Protein AF-A0A2H6B5J6-F1 (afdb_monomer)

Structure (mmCIF, N/CA/C/O backbone):
data_AF-A0A2H6B5J6-F1
#
_entry.id   AF-A0A2H6B5J6-F1
#
loop_
_atom_site.group_PDB
_atom_site.id
_atom_site.type_symbol
_atom_site.label_atom_id
_atom_site.label_alt_id
_atom_site.label_comp_id
_atom_site.label_asym_id
_atom_site.label_entity_id
_atom_site.label_seq_id
_atom_site.pdbx_PDB_ins_code
_atom_site.Cartn_x
_atom_site.Cartn_y
_atom_site.Cartn_z
_atom_site.occupancy
_atom_site.B_iso_or_equiv
_atom_site.auth_seq_id
_atom_site.auth_comp_id
_atom_site.auth_asym_id
_atom_site.auth_atom_id
_atom_site.pdbx_PDB_model_num
ATOM 1 N N . MET A 1 1 ? 37.854 48.493 -23.887 1.00 35.56 1 MET A N 1
ATOM 2 C CA . MET A 1 1 ? 37.483 49.572 -22.944 1.00 35.56 1 MET A CA 1
ATOM 3 C C . MET A 1 1 ? 37.591 48.960 -21.549 1.00 35.56 1 MET A C 1
ATOM 5 O O . MET A 1 1 ? 36.816 48.061 -21.278 1.00 35.56 1 MET A O 1
ATOM 9 N N . ALA A 1 2 ? 38.692 49.088 -20.803 1.00 28.80 2 ALA A N 1
ATOM 10 C CA . ALA A 1 2 ? 39.374 50.281 -20.268 1.00 28.80 2 ALA A CA 1
ATOM 11 C C . ALA A 1 2 ? 38.823 50.713 -18.885 1.00 28.80 2 ALA A C 1
ATOM 13 O O . ALA A 1 2 ? 37.738 51.269 -18.834 1.00 28.80 2 ALA A O 1
ATOM 14 N N . HIS A 1 3 ? 39.605 50.408 -17.830 1.00 29.28 3 HIS A N 1
ATOM 15 C CA . HIS A 1 3 ? 39.951 51.183 -16.608 1.00 29.28 3 HIS A CA 1
ATOM 16 C C . HIS A 1 3 ? 38.960 52.205 -15.974 1.00 29.28 3 HIS A C 1
ATOM 18 O O . HIS A 1 3 ? 38.280 52.928 -16.684 1.00 29.28 3 HIS A O 1
ATOM 24 N N . ALA A 1 4 ? 38.941 52.456 -14.650 1.00 31.41 4 ALA A N 1
ATOM 25 C CA . ALA A 1 4 ? 39.667 51.872 -13.502 1.00 31.41 4 ALA A CA 1
ATOM 26 C C . ALA A 1 4 ? 39.111 52.356 -12.130 1.00 31.41 4 ALA A C 1
ATOM 28 O O . ALA A 1 4 ? 38.550 53.440 -12.034 1.00 31.41 4 ALA A O 1
ATOM 29 N N . SER A 1 5 ? 39.372 51.551 -11.091 1.00 28.58 5 SER A N 1
ATOM 30 C CA . SER A 1 5 ? 39.752 51.871 -9.693 1.00 28.58 5 SER A CA 1
ATOM 31 C C . SER A 1 5 ? 39.273 53.147 -8.963 1.00 28.58 5 SER A C 1
ATOM 33 O O . SER A 1 5 ? 39.658 54.253 -9.341 1.00 28.58 5 SER A O 1
ATOM 35 N N . ARG A 1 6 ? 38.725 52.967 -7.741 1.00 27.19 6 ARG A N 1
ATOM 36 C CA . ARG A 1 6 ? 39.319 53.510 -6.489 1.00 27.19 6 ARG A CA 1
ATOM 37 C C . ARG A 1 6 ? 38.718 52.931 -5.189 1.00 27.19 6 ARG A C 1
ATOM 39 O O . ARG A 1 6 ? 37.510 52.884 -5.013 1.00 27.19 6 ARG A O 1
ATOM 46 N N . GLU A 1 7 ? 39.628 52.565 -4.294 1.00 28.45 7 GLU A N 1
ATOM 47 C CA . GLU A 1 7 ? 39.520 52.155 -2.876 1.00 28.45 7 GLU A CA 1
ATOM 48 C C . GLU A 1 7 ? 40.209 53.264 -2.013 1.00 28.45 7 GLU A C 1
ATOM 50 O O . GLU A 1 7 ? 40.704 54.219 -2.633 1.00 28.45 7 GLU A O 1
ATOM 55 N N . PRO A 1 8 ? 40.416 53.172 -0.670 1.00 55.91 8 PRO A N 1
ATOM 56 C CA . PRO A 1 8 ? 39.815 52.346 0.405 1.00 55.91 8 PRO A CA 1
ATOM 57 C C . PRO A 1 8 ? 39.515 53.166 1.716 1.00 55.91 8 PRO A C 1
ATOM 59 O O . PRO A 1 8 ? 39.449 54.393 1.665 1.00 55.91 8 PRO A O 1
ATOM 62 N N . ALA A 1 9 ? 39.461 52.469 2.877 1.00 28.53 9 ALA A N 1
ATOM 63 C CA . ALA A 1 9 ? 39.704 52.904 4.283 1.00 28.53 9 ALA A CA 1
ATOM 64 C C . ALA A 1 9 ? 38.488 53.299 5.176 1.00 28.53 9 ALA A C 1
ATOM 66 O O . ALA A 1 9 ? 37.641 54.073 4.745 1.00 28.53 9 ALA A O 1
ATOM 67 N N . ASP A 1 10 ? 38.370 52.888 6.457 1.00 29.84 10 ASP A N 1
ATOM 68 C CA . ASP A 1 10 ? 38.994 51.775 7.225 1.00 29.84 10 ASP A CA 1
ATOM 69 C C . ASP A 1 10 ? 38.251 51.523 8.577 1.00 29.84 10 ASP A C 1
ATOM 71 O O . ASP A 1 10 ? 37.608 52.432 9.099 1.00 29.84 10 ASP A O 1
ATOM 75 N N . GLY A 1 11 ? 38.419 50.333 9.180 1.00 26.62 11 GLY A N 1
ATOM 76 C CA . GLY A 1 11 ? 38.376 50.094 10.640 1.00 26.62 11 GLY A CA 1
ATOM 77 C C . GLY A 1 11 ? 37.046 49.804 11.376 1.00 26.62 11 GLY A C 1
ATOM 78 O O . GLY A 1 11 ? 36.365 50.731 11.798 1.00 26.62 11 GLY A O 1
ATOM 79 N N . LEU A 1 12 ? 36.797 48.534 11.762 1.00 27.62 12 LEU A N 1
ATOM 80 C CA . LEU A 1 12 ? 37.069 48.037 13.140 1.00 27.62 12 LEU A CA 1
ATOM 81 C C . LEU A 1 12 ? 36.711 46.540 13.389 1.00 27.62 12 LEU A C 1
ATOM 83 O O . LEU A 1 12 ? 35.580 46.090 13.269 1.00 27.62 12 LEU A O 1
ATOM 87 N N . ARG A 1 13 ? 37.767 45.820 13.787 1.00 28.59 13 ARG A N 1
ATOM 88 C CA . ARG A 1 13 ? 38.018 44.401 14.140 1.00 28.59 13 ARG A CA 1
ATOM 89 C C . ARG A 1 13 ? 37.030 43.554 14.999 1.00 28.59 13 ARG A C 1
ATOM 91 O O . ARG A 1 13 ? 36.693 43.947 16.107 1.00 28.59 13 ARG A O 1
ATOM 98 N N . ALA A 1 14 ? 36.933 42.280 14.572 1.00 29.52 14 ALA A N 1
ATOM 99 C CA . ALA A 1 14 ? 37.239 41.010 15.292 1.00 29.52 14 ALA A CA 1
ATOM 100 C C . ALA A 1 14 ? 36.182 40.198 16.098 1.00 29.52 14 ALA A C 1
ATOM 102 O O . ALA A 1 14 ? 35.298 40.725 16.760 1.00 29.52 14 ALA A O 1
ATOM 103 N N . GLU A 1 15 ? 36.365 38.869 15.997 1.00 27.98 15 GLU A N 1
ATOM 104 C CA . GLU A 1 15 ? 35.619 37.709 16.543 1.00 27.98 15 GLU A CA 1
ATOM 105 C C . GLU A 1 15 ? 36.004 37.371 18.020 1.00 27.98 15 GLU A C 1
ATOM 107 O O . GLU A 1 15 ? 36.717 38.179 18.621 1.00 27.98 15 GLU A O 1
ATOM 112 N N . PRO A 1 16 ? 35.700 36.178 18.616 1.00 41.81 16 PRO A N 1
ATOM 113 C CA . PRO A 1 16 ? 34.792 35.069 18.231 1.00 41.81 16 PRO A CA 1
ATOM 114 C C . PRO A 1 16 ? 33.878 34.548 19.375 1.00 41.81 16 PRO A C 1
ATOM 116 O O . PRO A 1 16 ? 34.003 34.950 20.528 1.00 41.81 16 PRO A O 1
ATOM 119 N N . HIS A 1 17 ? 33.017 33.558 19.086 1.00 27.95 17 HIS A N 1
ATOM 120 C CA . HIS A 1 17 ? 32.442 32.679 20.119 1.00 27.95 17 HIS A CA 1
ATOM 121 C C . HIS A 1 17 ? 32.408 31.201 19.698 1.00 27.95 17 HIS A C 1
ATOM 123 O O . HIS A 1 17 ? 31.871 30.842 18.654 1.00 27.95 17 HIS A O 1
ATOM 129 N N . ALA A 1 18 ? 32.950 30.356 20.575 1.00 29.02 18 ALA A N 1
ATOM 130 C CA . ALA A 1 18 ? 32.932 28.894 20.550 1.00 29.02 18 ALA A CA 1
ATOM 131 C C . ALA A 1 18 ? 32.714 28.388 22.008 1.00 29.02 18 ALA A C 1
ATOM 133 O O . ALA A 1 18 ? 32.724 29.214 22.928 1.00 29.02 18 ALA A O 1
ATOM 134 N N . PRO A 1 19 ? 32.407 27.097 22.241 1.00 52.19 19 PRO A N 1
ATOM 135 C CA . PRO A 1 19 ? 31.358 26.727 23.200 1.00 52.19 19 PRO A CA 1
ATOM 136 C C . PRO A 1 19 ? 31.860 26.112 24.518 1.00 52.19 19 PRO A C 1
ATOM 138 O O . PRO A 1 19 ? 33.036 25.788 24.662 1.00 52.19 19 PRO A O 1
ATOM 141 N N . ALA A 1 20 ? 30.934 25.875 25.456 1.00 29.06 20 ALA A N 1
ATOM 142 C CA . ALA A 1 20 ? 31.182 25.089 26.664 1.00 29.06 20 ALA A CA 1
ATOM 143 C C . ALA A 1 20 ? 30.025 24.122 26.973 1.00 29.06 20 ALA A C 1
ATOM 145 O O . ALA A 1 20 ? 28.856 24.504 27.020 1.00 29.06 20 ALA A O 1
ATOM 146 N N . SER A 1 21 ? 30.392 22.863 27.195 1.00 28.42 21 SER A N 1
ATOM 147 C CA . SER A 1 21 ? 29.609 21.831 27.877 1.00 28.42 21 SER A CA 1
ATOM 148 C C . SER A 1 21 ? 29.492 22.122 29.380 1.00 28.42 21 SER A C 1
ATOM 150 O O . SER A 1 21 ? 30.252 22.932 29.896 1.00 28.42 21 SER A O 1
ATOM 152 N N . PHE A 1 22 ? 28.609 21.415 30.094 1.00 28.48 22 PHE A N 1
ATOM 153 C CA . PHE A 1 22 ? 28.947 20.716 31.349 1.00 28.48 22 PHE A CA 1
ATOM 154 C C . PHE A 1 22 ? 27.774 19.838 31.814 1.00 28.48 22 PHE A C 1
ATOM 156 O O . PHE A 1 22 ? 26.619 20.095 31.483 1.00 28.48 22 PHE A O 1
ATOM 163 N N . GLY A 1 23 ? 28.072 18.807 32.602 1.00 26.30 23 GLY A N 1
ATOM 164 C CA . GLY A 1 23 ? 27.075 18.018 33.323 1.00 26.30 23 GLY A CA 1
ATOM 165 C C . GLY A 1 23 ? 27.620 17.529 34.666 1.00 26.30 23 GLY A C 1
ATOM 166 O O . GLY A 1 23 ? 28.807 17.687 34.938 1.00 26.30 23 GLY A O 1
ATOM 167 N N . GLY A 1 24 ? 26.754 16.880 35.452 1.00 25.84 24 GLY A N 1
ATOM 168 C CA . GLY A 1 24 ? 27.143 15.967 36.535 1.00 25.84 24 GLY A CA 1
ATOM 169 C C . GLY A 1 24 ? 27.166 16.523 37.969 1.00 25.84 24 GLY A C 1
ATOM 170 O O . GLY A 1 24 ? 28.066 17.275 38.308 1.00 25.84 24 GLY A O 1
ATOM 171 N N . ALA A 1 25 ? 26.255 15.989 38.805 1.00 27.70 25 ALA A N 1
ATOM 172 C CA . ALA A 1 25 ? 26.288 15.900 40.285 1.00 27.70 25 ALA A CA 1
ATOM 173 C C . ALA A 1 25 ? 26.427 17.213 41.111 1.00 27.70 25 ALA A C 1
ATOM 175 O O . ALA A 1 25 ? 26.954 18.213 40.657 1.00 27.70 25 ALA A O 1
ATOM 176 N N . GLY A 1 26 ? 25.988 17.308 42.372 1.00 25.86 26 GLY A N 1
ATOM 177 C CA . GLY A 1 26 ? 25.271 16.378 43.252 1.00 25.86 26 GLY A CA 1
ATOM 178 C C . GLY A 1 26 ? 25.400 16.810 44.730 1.00 25.86 26 GLY A C 1
ATOM 179 O O . GLY A 1 26 ? 26.262 17.615 45.062 1.00 25.86 26 GLY A O 1
ATOM 180 N N . SER A 1 27 ? 24.600 16.203 45.617 1.00 27.16 27 SER A N 1
ATOM 181 C CA . SER A 1 27 ? 24.682 16.236 47.099 1.00 27.16 27 SER A CA 1
ATOM 182 C C . SER A 1 27 ? 24.202 17.467 47.920 1.00 27.16 27 SER A C 1
ATOM 184 O O . SER A 1 27 ? 24.677 18.583 47.782 1.00 27.16 27 SER A O 1
ATOM 186 N N . ALA A 1 28 ? 23.314 17.135 48.871 1.00 27.77 28 ALA A N 1
ATOM 187 C CA . ALA A 1 28 ? 23.297 17.491 50.304 1.00 27.77 28 ALA A CA 1
ATOM 188 C C . ALA A 1 28 ? 22.983 18.918 50.855 1.00 27.77 28 ALA A C 1
ATOM 190 O O . ALA A 1 28 ? 23.685 19.898 50.649 1.00 27.77 28 ALA A O 1
ATOM 191 N N . SER A 1 29 ? 21.949 18.902 51.715 1.00 31.58 29 SER A N 1
ATOM 192 C CA . SER A 1 29 ? 21.595 19.709 52.919 1.00 31.58 29 SER A CA 1
ATOM 193 C C . SER A 1 29 ? 22.776 19.980 53.911 1.00 31.58 29 SER A C 1
ATOM 195 O O . SER A 1 29 ? 23.820 19.371 53.668 1.00 31.58 29 SER A O 1
ATOM 197 N N . PRO A 1 30 ? 22.671 20.719 55.070 1.00 48.59 30 PRO A N 1
ATOM 198 C CA . PRO A 1 30 ? 21.457 21.189 55.802 1.00 48.59 30 PRO A CA 1
ATOM 199 C C . PRO A 1 30 ? 21.503 22.506 56.681 1.00 48.59 30 PRO A C 1
ATOM 201 O O . PRO A 1 30 ? 22.555 23.076 56.932 1.00 48.59 30 PRO A O 1
ATOM 204 N N . LEU A 1 31 ? 20.339 22.844 57.290 1.00 30.06 31 LEU A N 1
ATOM 205 C CA . LEU A 1 31 ? 20.074 23.332 58.689 1.00 30.06 31 LEU A CA 1
ATOM 206 C C . LEU A 1 31 ? 20.344 24.777 59.235 1.00 30.06 31 LEU A C 1
ATOM 208 O O . LEU A 1 31 ? 21.320 25.431 58.899 1.00 30.06 31 LEU A O 1
ATOM 212 N N . ALA A 1 32 ? 19.489 25.133 60.233 1.00 30.66 32 ALA A N 1
ATOM 213 C CA . ALA A 1 32 ? 19.467 26.272 61.200 1.00 30.66 32 ALA A CA 1
ATOM 214 C C . ALA A 1 32 ? 19.249 27.702 60.629 1.00 30.66 32 ALA A C 1
ATOM 216 O O . ALA A 1 32 ? 19.727 27.997 59.546 1.00 30.66 32 ALA A O 1
ATOM 217 N N . GLY A 1 33 ? 18.571 28.683 61.254 1.00 28.70 33 GLY A N 1
ATOM 218 C CA . GLY A 1 33 ? 17.794 28.871 62.509 1.00 28.70 33 GLY A CA 1
ATOM 219 C C . GLY A 1 33 ? 17.264 30.341 62.527 1.00 28.70 33 GLY A C 1
ATOM 220 O O . GLY A 1 33 ? 17.581 31.079 61.598 1.00 28.70 33 GLY A O 1
ATOM 221 N N . ASP A 1 34 ? 16.485 30.897 63.469 1.00 29.66 34 ASP A N 1
ATOM 222 C CA . ASP A 1 34 ? 15.799 30.436 64.697 1.00 29.66 34 ASP A CA 1
ATOM 223 C C . ASP A 1 34 ? 14.650 31.455 65.050 1.00 29.66 34 ASP A C 1
ATOM 225 O O . ASP A 1 34 ? 14.391 32.370 64.264 1.00 29.66 34 ASP A O 1
ATOM 229 N N . ALA A 1 35 ? 13.936 31.323 66.181 1.00 31.17 35 ALA A N 1
ATOM 230 C CA . ALA A 1 35 ? 12.750 32.127 66.572 1.00 31.17 35 ALA A CA 1
ATOM 231 C C . ALA A 1 35 ? 13.050 33.374 67.462 1.00 31.17 35 ALA A C 1
ATOM 233 O O . ALA A 1 35 ? 14.201 33.579 67.854 1.00 31.17 35 ALA A O 1
ATOM 234 N N . PRO A 1 36 ? 12.041 34.227 67.808 1.00 45.78 36 PRO A N 1
ATOM 235 C CA . PRO A 1 36 ? 11.297 33.980 69.065 1.00 45.78 36 PRO A CA 1
ATOM 236 C C . PRO A 1 36 ? 9.799 34.424 69.171 1.00 45.78 36 PRO A C 1
ATOM 238 O O . PRO A 1 36 ? 9.399 35.492 68.726 1.00 45.78 36 PRO A O 1
ATOM 241 N N . ALA A 1 37 ? 9.023 33.597 69.895 1.00 29.30 37 ALA A N 1
ATOM 242 C CA . ALA A 1 37 ? 7.952 33.872 70.892 1.00 29.30 37 ALA A CA 1
ATOM 243 C C . ALA A 1 37 ? 6.819 34.937 70.700 1.00 29.30 37 ALA A C 1
ATOM 245 O O . ALA A 1 37 ? 7.041 36.125 70.901 1.00 29.30 37 ALA A O 1
ATOM 246 N N . ALA A 1 38 ? 5.571 34.465 70.466 1.00 31.77 38 ALA A N 1
ATOM 247 C CA . ALA A 1 38 ? 4.471 34.195 71.451 1.00 31.77 38 ALA A CA 1
ATOM 248 C C . ALA A 1 38 ? 4.080 35.268 72.533 1.00 31.77 38 ALA A C 1
ATOM 250 O O . ALA A 1 38 ? 4.934 36.089 72.854 1.00 31.77 38 ALA A O 1
ATOM 251 N N . PRO A 1 39 ? 2.873 35.243 73.195 1.00 47.62 39 PRO A N 1
ATOM 252 C CA . PRO A 1 39 ? 1.962 34.083 73.381 1.00 47.62 39 PRO A CA 1
ATOM 253 C C . PRO A 1 39 ? 0.410 34.303 73.481 1.00 47.62 39 PRO A C 1
ATOM 255 O O . PRO A 1 39 ? -0.079 35.423 73.555 1.00 47.62 39 PRO A O 1
ATOM 258 N N . ALA A 1 40 ? -0.303 33.168 73.669 1.00 30.19 40 ALA A N 1
ATOM 259 C CA . ALA A 1 40 ? -1.582 32.964 74.403 1.00 30.19 40 ALA A CA 1
ATOM 260 C C . ALA A 1 40 ? -2.929 33.425 73.762 1.00 30.19 40 ALA A C 1
ATOM 262 O O . ALA A 1 40 ? -3.010 34.507 73.204 1.00 30.19 40 ALA A O 1
ATOM 263 N N . SER A 1 41 ? -4.050 32.676 73.850 1.00 29.67 41 SER A N 1
ATOM 264 C CA . SER A 1 41 ? -4.310 31.348 74.467 1.00 29.67 41 SER A CA 1
ATOM 265 C C . SER A 1 41 ? -5.652 30.699 74.048 1.00 29.67 41 SER A C 1
ATOM 267 O O . SER A 1 41 ? -6.659 31.394 74.116 1.00 29.67 41 SER A O 1
ATOM 269 N N . ARG A 1 42 ? -5.629 29.369 73.802 1.00 31.00 42 ARG A N 1
ATOM 270 C CA . ARG A 1 42 ? -6.557 28.285 74.259 1.00 31.00 42 ARG A CA 1
ATOM 271 C C . ARG A 1 42 ? -8.082 28.390 74.043 1.00 31.00 42 ARG A C 1
ATOM 273 O O . ARG A 1 42 ? -8.650 29.450 74.250 1.00 31.00 42 ARG A O 1
ATOM 280 N N . ASP A 1 43 ? -8.863 27.330 73.793 1.00 28.34 43 ASP A N 1
ATOM 281 C CA . ASP A 1 43 ? -8.721 25.885 73.440 1.00 28.34 43 ASP A CA 1
ATOM 282 C C . ASP A 1 43 ? -10.150 25.429 72.975 1.00 28.34 43 ASP A C 1
ATOM 284 O O . ASP A 1 43 ? -11.094 26.198 73.150 1.00 28.34 43 ASP A O 1
ATOM 288 N N . GLY A 1 44 ? -10.467 24.256 72.400 1.00 28.62 44 GLY A N 1
ATOM 289 C CA . GLY A 1 44 ? -9.694 23.082 71.958 1.00 28.62 44 GLY A CA 1
ATOM 290 C C . GLY A 1 44 ? -10.555 21.790 72.010 1.00 28.62 44 GLY A C 1
ATOM 291 O O . GLY A 1 44 ? -11.061 21.479 73.082 1.00 28.62 44 GLY A O 1
ATOM 292 N N . ALA A 1 45 ? -10.670 21.033 70.896 1.00 29.44 45 ALA A N 1
ATOM 293 C CA . ALA A 1 45 ? -11.498 19.804 70.712 1.00 29.44 45 ALA A CA 1
ATOM 294 C C . ALA A 1 45 ? -13.042 20.014 70.813 1.00 29.44 45 ALA A C 1
ATOM 296 O O . ALA A 1 45 ? -13.490 21.059 71.269 1.00 29.44 45 ALA A O 1
ATOM 297 N N . GLY A 1 46 ? -13.944 19.132 70.361 1.00 27.14 46 GLY A N 1
ATOM 298 C CA . GLY A 1 46 ? -13.825 17.802 69.748 1.00 27.14 46 GLY A CA 1
ATOM 299 C C . GLY A 1 46 ? -14.858 16.827 70.348 1.00 27.14 46 GLY A C 1
ATOM 300 O O . GLY A 1 46 ? -14.714 16.464 71.505 1.00 27.14 46 GLY A O 1
ATOM 301 N N . GLU A 1 47 ? -15.842 16.434 69.529 1.00 30.22 47 GLU A N 1
ATOM 302 C CA . GLU A 1 47 ? -16.716 15.237 69.614 1.00 30.22 47 GLU A CA 1
ATOM 303 C C . GLU A 1 47 ? -17.719 15.009 70.790 1.00 30.22 47 GLU A C 1
ATOM 305 O O . GLU A 1 47 ? -17.440 15.188 71.969 1.00 30.22 47 GLU A O 1
ATOM 310 N N . ASP A 1 48 ? -18.896 14.524 70.360 1.00 28.28 48 ASP A N 1
ATOM 311 C CA . ASP A 1 48 ? -19.812 13.532 70.957 1.00 28.28 48 ASP A CA 1
ATOM 312 C C . ASP A 1 48 ? -20.877 13.788 72.065 1.00 28.28 48 ASP A C 1
ATOM 314 O O . ASP A 1 48 ? -20.623 14.172 73.201 1.00 28.28 48 ASP A O 1
ATOM 318 N N . ALA A 1 49 ? -22.090 13.344 71.676 1.00 28.67 49 ALA A N 1
ATOM 319 C CA . ALA A 1 49 ? -23.084 12.527 72.398 1.00 28.67 49 ALA A CA 1
ATOM 320 C C . ALA A 1 49 ? -24.129 13.118 73.391 1.00 28.67 49 ALA A C 1
ATOM 322 O O . ALA A 1 49 ? -23.846 13.578 74.488 1.00 28.67 49 ALA A O 1
ATOM 323 N N . GLU A 1 50 ? -25.393 12.907 72.987 1.00 28.38 50 GLU A N 1
ATOM 324 C CA . GLU A 1 50 ? -26.550 12.383 73.748 1.00 28.38 50 GLU A CA 1
ATOM 325 C C . GLU A 1 50 ? -27.107 13.043 75.042 1.00 28.38 50 GLU A C 1
ATOM 327 O O . GLU A 1 50 ? -26.649 12.815 76.151 1.00 28.38 50 GLU A O 1
ATOM 332 N N . SER A 1 51 ? -28.323 13.595 74.872 1.00 26.30 51 SER A N 1
ATOM 333 C CA . SER A 1 51 ? -29.588 13.124 75.495 1.00 26.30 51 SER A CA 1
ATOM 334 C C . SER A 1 51 ? -29.953 13.397 76.977 1.00 26.30 51 SER A C 1
ATOM 336 O O . SER A 1 51 ? -29.172 13.238 77.907 1.00 26.30 51 SER A O 1
ATOM 338 N N . ALA A 1 52 ? -31.270 13.622 77.156 1.00 28.61 52 ALA A N 1
ATOM 339 C CA . ALA A 1 52 ? -32.084 13.624 78.388 1.00 28.61 52 ALA A CA 1
ATOM 340 C C . ALA A 1 52 ? -32.044 14.912 79.266 1.00 28.61 52 ALA A C 1
ATOM 342 O O . ALA A 1 52 ? -31.035 15.599 79.333 1.00 28.61 52 ALA A O 1
ATOM 343 N N . ALA A 1 53 ? -33.119 15.335 79.960 1.00 27.61 53 ALA A N 1
ATOM 344 C CA . ALA A 1 53 ? -34.432 14.711 80.205 1.00 27.61 53 ALA A CA 1
ATOM 345 C C . ALA A 1 53 ? -35.563 15.733 80.527 1.00 27.61 53 ALA A C 1
ATOM 347 O O . ALA A 1 53 ? -35.270 16.853 80.918 1.00 27.61 53 ALA A O 1
ATOM 348 N N . ALA A 1 54 ? -36.822 15.253 80.463 1.00 28.20 54 ALA A N 1
ATOM 349 C CA . ALA A 1 54 ? -38.043 15.601 81.243 1.00 28.20 54 ALA A CA 1
ATOM 350 C C . ALA A 1 54 ? -38.523 17.082 81.414 1.00 28.20 54 ALA A C 1
ATOM 352 O O . ALA A 1 54 ? -37.719 17.957 81.686 1.00 28.20 54 ALA A O 1
ATOM 353 N N . ASN A 1 55 ? -39.807 17.508 81.396 1.00 27.75 55 ASN A N 1
ATOM 354 C CA . ASN A 1 55 ? -41.192 16.987 81.200 1.00 27.75 55 ASN A CA 1
ATOM 355 C C . ASN A 1 55 ? -42.151 17.364 82.377 1.00 27.75 55 ASN A C 1
ATOM 357 O O . ASN A 1 55 ? -41.733 17.347 83.530 1.00 27.75 55 ASN A O 1
ATOM 361 N N . ALA A 1 56 ? -43.438 17.627 82.060 1.00 27.69 56 ALA A N 1
ATOM 362 C CA . ALA A 1 56 ? -44.564 18.123 82.896 1.00 27.69 56 ALA A CA 1
ATOM 363 C C . ALA A 1 56 ? -44.427 19.574 83.441 1.00 27.69 56 ALA A C 1
ATOM 365 O O . ALA A 1 56 ? -43.337 19.993 83.797 1.00 27.69 56 ALA A O 1
ATOM 366 N N . GLY A 1 57 ? -45.460 20.425 83.576 1.00 25.64 57 GLY A N 1
ATOM 367 C CA . GLY A 1 57 ? -46.908 20.378 83.267 1.00 25.64 57 GLY A CA 1
ATOM 368 C C . GLY A 1 57 ? -47.670 21.419 84.137 1.00 25.64 57 GLY A C 1
ATOM 369 O O . GLY A 1 57 ? -47.108 21.881 85.123 1.00 25.64 57 GLY A O 1
ATOM 370 N N . ALA A 1 58 ? -48.926 21.840 83.916 1.00 25.80 58 ALA A N 1
ATOM 371 C CA . ALA A 1 58 ? -49.879 21.738 82.793 1.00 25.80 58 ALA A CA 1
ATOM 372 C C . ALA A 1 58 ? -51.132 22.625 83.099 1.00 25.80 58 ALA A C 1
ATOM 374 O O . ALA A 1 58 ? -51.482 22.744 84.272 1.00 25.80 58 ALA A O 1
ATOM 375 N N . GLY A 1 59 ? -51.861 23.187 82.108 1.00 24.52 59 GLY A N 1
ATOM 376 C CA . GLY A 1 59 ? -53.177 23.827 82.369 1.00 24.52 59 GLY A CA 1
ATOM 377 C C . GLY A 1 59 ? -53.716 24.919 81.409 1.00 24.52 59 GLY A C 1
ATOM 378 O O . GLY A 1 59 ? -53.268 26.054 81.449 1.00 24.52 59 GLY A O 1
ATOM 379 N N . LEU A 1 60 ? -54.792 24.580 80.678 1.00 26.02 60 LEU A N 1
ATOM 380 C CA . LEU A 1 60 ? -55.989 25.403 80.359 1.00 26.02 60 LEU A CA 1
ATOM 381 C C . LEU A 1 60 ? -55.923 26.727 79.528 1.00 26.02 60 LEU A C 1
ATOM 383 O O . LEU A 1 60 ? -55.926 27.825 80.073 1.00 26.02 60 LEU A O 1
ATOM 387 N N . SER A 1 61 ? -56.278 26.583 78.236 1.00 25.22 61 SER A N 1
ATOM 388 C CA . SER A 1 61 ? -57.536 27.108 77.624 1.00 25.22 61 SER A CA 1
ATOM 389 C C . SER A 1 61 ? -57.572 28.403 76.758 1.00 25.22 61 SER A C 1
ATOM 391 O O . SER A 1 61 ? -57.155 29.465 77.194 1.00 25.22 61 SER A O 1
ATOM 393 N N . VAL A 1 62 ? -58.256 28.272 75.593 1.00 25.89 62 VAL A N 1
ATOM 394 C CA . VAL A 1 62 ? -58.869 29.297 74.685 1.00 25.89 62 VAL A CA 1
ATOM 395 C C . VAL A 1 62 ? -57.888 30.225 73.910 1.00 25.89 62 VAL A C 1
ATOM 397 O O . VAL A 1 62 ? -56.971 30.759 74.512 1.00 25.89 62 VAL A O 1
ATOM 400 N N . SER A 1 63 ? -57.986 30.499 72.591 1.00 25.00 63 SER A N 1
ATOM 401 C CA . SER A 1 63 ? -58.996 30.229 71.532 1.00 25.00 63 SER A CA 1
ATOM 402 C C . SER A 1 63 ? -58.397 29.682 70.208 1.00 25.00 63 SER A C 1
ATOM 404 O O . SER A 1 63 ? -57.190 29.523 70.072 1.00 25.00 63 SER A O 1
ATOM 406 N N . GLN A 1 64 ? -59.268 29.414 69.225 1.00 29.75 64 GLN A N 1
ATOM 407 C CA . GLN A 1 64 ? -58.967 29.004 67.838 1.00 29.75 64 GLN A CA 1
ATOM 408 C C . GLN A 1 64 ? -58.344 30.148 67.004 1.00 29.75 64 GLN A C 1
ATOM 410 O O . GLN A 1 64 ? -58.799 31.282 67.146 1.00 29.75 64 GLN A O 1
ATOM 415 N N . ASP A 1 65 ? -57.337 29.881 66.155 1.00 26.75 65 ASP A N 1
ATOM 416 C CA . ASP A 1 65 ? -57.474 29.677 64.688 1.00 26.75 65 ASP A CA 1
ATOM 417 C C . ASP A 1 65 ? -56.103 29.369 64.011 1.00 26.75 65 ASP A C 1
ATOM 419 O O . ASP A 1 65 ? -55.058 29.444 64.657 1.00 26.75 65 ASP A O 1
ATOM 423 N N . GLU A 1 66 ? -56.096 28.948 62.736 1.00 34.75 66 GLU A N 1
ATOM 424 C CA . GLU A 1 66 ? -54.913 28.436 61.999 1.00 34.75 66 GLU A CA 1
ATOM 425 C C . GLU A 1 66 ? -53.724 29.421 61.832 1.00 34.75 66 GLU A C 1
ATOM 427 O O . GLU A 1 66 ? -53.929 30.578 61.455 1.00 34.75 66 GLU A O 1
ATOM 432 N N . PRO A 1 67 ? -52.460 28.942 61.887 1.00 31.00 67 PRO A N 1
ATOM 433 C CA . PRO A 1 67 ? -51.322 29.614 61.266 1.00 31.00 67 PRO A CA 1
ATOM 434 C C . PRO A 1 67 ? -51.035 29.058 59.856 1.00 31.00 67 PRO A C 1
ATOM 436 O O . PRO A 1 67 ? -50.673 27.892 59.678 1.00 31.00 67 PRO A O 1
ATOM 439 N N . ARG A 1 68 ? -51.132 29.914 58.830 1.00 31.27 68 ARG A N 1
ATOM 440 C CA . ARG A 1 68 ? -50.621 29.603 57.483 1.00 31.27 68 ARG A CA 1
ATOM 441 C C . ARG A 1 68 ? -49.092 29.683 57.431 1.00 31.27 68 ARG A C 1
ATOM 443 O O . ARG A 1 68 ? -48.481 30.532 58.067 1.00 31.27 68 ARG A O 1
ATOM 450 N N . ARG A 1 69 ? -48.509 28.815 56.598 1.00 40.81 69 ARG A N 1
ATOM 451 C CA . ARG A 1 69 ? -47.072 28.712 56.292 1.00 40.81 69 ARG A CA 1
ATOM 452 C C . ARG A 1 69 ? -46.448 30.028 55.812 1.00 40.81 69 ARG A C 1
ATOM 454 O O . ARG A 1 69 ? -46.965 30.618 54.865 1.00 40.81 69 ARG A O 1
ATOM 461 N N . THR A 1 70 ? -45.239 30.306 56.292 1.00 34.59 70 THR A N 1
ATOM 462 C CA . THR A 1 70 ? -44.149 30.940 55.530 1.00 34.59 70 THR A CA 1
ATOM 463 C C . THR A 1 70 ? -42.818 30.435 56.079 1.00 34.59 70 THR A C 1
ATOM 465 O O . THR A 1 70 ? -42.553 30.698 57.242 1.00 34.59 70 THR A O 1
ATOM 468 N N . ASP A 1 71 ? -42.027 29.734 55.262 1.00 36.78 71 ASP A N 1
ATOM 469 C CA . ASP A 1 71 ? -40.556 29.688 55.321 1.00 36.78 71 ASP A CA 1
ATOM 470 C C . ASP A 1 71 ? -40.012 29.053 54.020 1.00 36.78 71 ASP A C 1
ATOM 472 O O . ASP A 1 71 ? -40.682 28.217 53.410 1.00 36.78 71 ASP A O 1
ATOM 476 N N . ASP A 1 72 ? -38.838 29.532 53.595 1.00 43.91 72 ASP A N 1
ATOM 477 C CA . ASP A 1 72 ? -37.899 29.047 52.564 1.00 43.91 72 ASP A CA 1
ATOM 478 C C . ASP A 1 72 ? -38.409 28.460 51.230 1.00 43.91 72 ASP A C 1
ATOM 480 O O . ASP A 1 72 ? -38.906 27.338 51.146 1.00 43.91 72 ASP A O 1
ATOM 484 N N . HIS A 1 73 ? -38.141 29.177 50.123 1.00 49.59 73 HIS A N 1
ATOM 485 C CA . HIS A 1 73 ? -38.465 28.702 48.765 1.00 49.59 73 HIS A CA 1
ATOM 486 C C . HIS A 1 73 ? -37.463 28.960 47.602 1.00 49.59 73 HIS A C 1
ATOM 488 O O . HIS A 1 73 ? -37.492 28.148 46.675 1.00 49.59 73 HIS A O 1
ATOM 494 N N . PRO A 1 74 ? -36.573 29.987 47.584 1.00 47.00 74 PRO A N 1
ATOM 495 C CA . PRO A 1 74 ? -35.737 30.264 46.395 1.00 47.00 74 PRO A CA 1
ATOM 496 C C . PRO A 1 74 ? -34.490 29.372 46.217 1.00 47.00 74 PRO A C 1
ATOM 498 O O . PRO A 1 74 ? -34.280 28.792 45.153 1.00 47.00 74 PRO A O 1
ATOM 501 N N . ALA A 1 75 ? -33.640 29.240 47.244 1.00 44.44 75 ALA A N 1
ATOM 502 C CA . ALA A 1 75 ? -32.296 28.663 47.081 1.00 44.44 75 ALA A CA 1
ATOM 503 C C . ALA A 1 75 ? -32.307 27.165 46.704 1.00 44.44 75 ALA A C 1
ATOM 505 O O . ALA A 1 75 ? -31.519 26.717 45.869 1.00 44.44 75 ALA A O 1
ATOM 506 N N . ALA A 1 76 ? -33.249 26.398 47.263 1.00 51.28 76 ALA A N 1
ATOM 507 C CA . ALA A 1 76 ? -33.419 24.979 46.950 1.00 51.28 76 ALA A CA 1
ATOM 508 C C . ALA A 1 76 ? -33.861 24.736 45.492 1.00 51.28 76 ALA A C 1
ATOM 510 O O . ALA A 1 76 ? -33.493 23.722 44.897 1.00 51.28 76 ALA A O 1
ATOM 511 N N . GLN A 1 77 ? -34.608 25.672 44.891 1.00 52.94 77 GLN A N 1
ATOM 512 C CA . GLN A 1 77 ? -35.023 25.585 43.486 1.00 52.94 77 GLN A CA 1
ATOM 513 C C . GLN A 1 77 ? -33.841 25.810 42.534 1.00 52.94 77 GLN A C 1
ATOM 515 O O . GLN A 1 77 ? -33.706 25.076 41.556 1.00 52.94 77 GLN A O 1
ATOM 520 N N . CYS A 1 78 ? -32.947 26.752 42.855 1.00 47.94 78 CYS A N 1
ATOM 521 C CA . CYS A 1 78 ? -31.722 26.997 42.088 1.00 47.94 78 CYS A CA 1
ATOM 522 C C . CYS A 1 78 ? -30.809 25.752 42.070 1.00 47.94 78 CYS A C 1
ATOM 524 O O . CYS A 1 78 ? -30.430 25.271 41.001 1.00 47.94 78 CYS A O 1
ATOM 526 N N . ALA A 1 79 ? -30.556 25.142 43.235 1.00 49.03 79 ALA A N 1
ATOM 527 C CA . ALA A 1 79 ? -29.745 23.923 43.337 1.00 49.03 79 ALA A CA 1
ATOM 528 C C . ALA A 1 79 ? -30.347 22.726 42.567 1.00 49.03 79 ALA A C 1
ATOM 530 O O . ALA A 1 79 ? -29.625 21.995 41.883 1.00 49.03 79 ALA A O 1
ATOM 531 N N . ALA A 1 80 ? -31.672 22.544 42.622 1.00 56.75 80 ALA A N 1
ATOM 532 C CA . ALA A 1 80 ? -32.363 21.500 41.864 1.00 56.75 80 ALA A CA 1
ATOM 533 C C . ALA A 1 80 ? -32.288 21.728 40.340 1.00 56.75 80 ALA A C 1
ATOM 535 O O . ALA A 1 80 ? -32.089 20.773 39.584 1.00 56.75 80 ALA A O 1
ATOM 536 N N . ALA A 1 81 ? -32.389 22.982 39.885 1.00 53.09 81 ALA A N 1
ATOM 537 C CA . ALA A 1 81 ? -32.245 23.343 38.476 1.00 53.09 81 ALA A CA 1
ATOM 538 C C . ALA A 1 81 ? -30.819 23.083 37.953 1.00 53.09 81 ALA A C 1
ATOM 540 O O . ALA A 1 81 ? -30.663 22.514 36.870 1.00 53.09 81 ALA A O 1
ATOM 541 N N . VAL A 1 82 ? -29.777 23.406 38.730 1.00 53.53 82 VAL A N 1
ATOM 542 C CA . VAL A 1 82 ? -28.372 23.092 38.392 1.00 53.53 82 VAL A CA 1
ATOM 543 C C . VAL A 1 82 ? -28.143 21.576 38.309 1.00 53.53 82 VAL A C 1
ATOM 545 O O . VAL A 1 82 ? -27.576 21.084 37.332 1.00 53.53 82 VAL A O 1
ATOM 548 N N . ALA A 1 83 ? -28.660 20.797 39.264 1.00 56.78 83 ALA A N 1
ATOM 549 C CA . ALA A 1 83 ? -28.549 19.337 39.231 1.00 56.78 83 ALA A CA 1
ATOM 550 C C . ALA A 1 83 ? -29.243 18.717 37.997 1.00 56.78 83 ALA A C 1
ATOM 552 O O . ALA A 1 83 ? -28.682 17.834 37.340 1.00 56.78 83 ALA A O 1
ATOM 553 N N . ALA A 1 84 ? -30.430 19.216 37.631 1.00 58.91 84 ALA A N 1
ATOM 554 C CA . ALA A 1 84 ? -31.131 18.814 36.410 1.00 58.91 84 ALA A CA 1
ATOM 555 C C . ALA A 1 84 ? -30.376 19.235 35.131 1.00 58.91 84 ALA A C 1
ATOM 557 O O . ALA A 1 84 ? -30.309 18.459 34.174 1.00 58.91 84 ALA A O 1
ATOM 558 N N . THR A 1 85 ? -29.751 20.418 35.137 1.00 55.38 85 THR A N 1
ATOM 559 C CA . THR A 1 85 ? -28.893 20.933 34.054 1.00 55.38 85 THR A CA 1
ATOM 560 C C . THR A 1 85 ? -27.719 19.990 33.796 1.00 55.38 85 THR A C 1
ATOM 562 O O . THR A 1 85 ? -27.537 19.518 32.673 1.00 55.38 85 THR A O 1
ATOM 565 N N . LEU A 1 86 ? -26.977 19.621 34.844 1.00 55.72 86 LEU A N 1
ATOM 566 C CA . LEU A 1 86 ? -25.858 18.681 34.755 1.00 55.72 86 LEU A CA 1
ATOM 567 C C . LEU A 1 86 ? -26.297 17.282 34.291 1.00 55.72 86 LEU A C 1
ATOM 569 O O . LEU A 1 86 ? -25.584 16.639 33.520 1.00 55.72 86 LEU A O 1
ATOM 573 N N . ALA A 1 87 ? -27.480 16.810 34.697 1.00 62.78 87 ALA A N 1
ATOM 574 C CA . ALA A 1 87 ? -28.026 15.533 34.232 1.00 62.78 87 ALA A CA 1
ATOM 575 C C . ALA A 1 87 ? -28.414 15.552 32.738 1.00 62.78 87 ALA A C 1
ATOM 577 O O . ALA A 1 87 ? -28.133 14.591 32.015 1.00 62.78 87 ALA A O 1
ATOM 578 N N . ALA A 1 88 ? -29.016 16.643 32.252 1.00 60.72 88 ALA A N 1
ATOM 579 C CA . ALA A 1 88 ? -29.349 16.821 30.837 1.00 60.72 88 ALA A CA 1
ATOM 580 C C . ALA A 1 88 ? -28.088 16.958 29.962 1.00 60.72 88 ALA A C 1
ATOM 582 O O . ALA A 1 88 ? -27.972 16.299 28.927 1.00 60.72 88 ALA A O 1
ATOM 583 N N . LEU A 1 89 ? -27.098 17.733 30.414 1.00 59.53 89 LEU A N 1
ATOM 584 C CA . LEU A 1 89 ? -25.822 17.917 29.714 1.00 59.53 89 LEU A CA 1
ATOM 585 C C . LEU A 1 89 ? -24.978 16.629 29.682 1.00 59.53 89 LEU A C 1
ATOM 587 O O . LEU A 1 89 ? -24.358 16.330 28.661 1.00 59.53 89 LEU A O 1
ATOM 591 N N . ARG A 1 90 ? -25.020 15.798 30.735 1.00 61.91 90 ARG A N 1
ATOM 592 C CA . ARG A 1 90 ? -24.418 14.449 30.719 1.00 61.91 90 ARG A CA 1
ATOM 593 C C . ARG A 1 90 ? -25.061 13.523 29.682 1.00 61.91 90 ARG A C 1
ATOM 595 O O . ARG A 1 90 ? -24.346 12.750 29.050 1.00 61.91 90 ARG A O 1
ATOM 602 N N . LYS A 1 91 ? -26.376 13.624 29.442 1.00 61.94 91 LYS A N 1
ATOM 603 C CA . LYS A 1 91 ? -27.034 12.889 28.342 1.00 61.94 91 LYS A CA 1
ATOM 604 C C . LYS A 1 91 ? -26.599 13.383 26.958 1.00 61.94 91 LYS A C 1
ATOM 606 O O . LYS A 1 91 ? -26.454 12.557 26.063 1.00 61.94 91 LYS A O 1
ATOM 611 N N . LEU A 1 92 ? -26.345 14.685 26.785 1.00 60.81 92 LEU A N 1
ATOM 612 C CA . LEU A 1 92 ? -25.785 15.223 25.536 1.00 60.81 92 LEU A CA 1
ATOM 613 C C . LEU A 1 92 ? -24.352 14.751 25.269 1.00 60.81 92 LEU A C 1
ATOM 615 O O . LEU A 1 92 ? -24.031 14.418 24.132 1.00 60.81 92 LEU A O 1
ATOM 619 N N . LEU A 1 93 ? -23.507 14.666 26.300 1.00 55.53 93 LEU A N 1
ATOM 620 C CA . LEU A 1 93 ? -22.145 14.130 26.173 1.00 55.53 93 LEU A CA 1
ATOM 621 C C . LEU A 1 93 ? -22.134 12.688 25.635 1.00 55.53 93 LEU A C 1
ATOM 623 O O . LEU A 1 93 ? -21.291 12.356 24.806 1.00 55.53 93 LEU A O 1
ATOM 627 N N . GLY A 1 94 ? -23.114 11.861 26.017 1.00 56.09 94 GLY A N 1
ATOM 628 C CA . GLY A 1 94 ? -23.298 10.511 25.464 1.00 56.09 94 GLY A CA 1
ATOM 629 C C . GLY A 1 94 ? -23.719 10.458 23.985 1.00 56.09 94 GLY A C 1
ATOM 630 O O . GLY A 1 94 ? -23.681 9.386 23.390 1.00 56.09 94 GLY A O 1
ATOM 631 N N . ARG A 1 95 ? -24.101 11.595 23.387 1.00 57.00 95 ARG A N 1
ATOM 632 C CA . ARG A 1 95 ? -24.530 11.743 21.982 1.00 57.00 95 ARG A CA 1
ATOM 633 C C . ARG A 1 95 ? -23.549 12.581 21.148 1.00 57.00 95 ARG A C 1
ATOM 635 O O . ARG A 1 95 ? -23.869 12.992 20.038 1.00 57.00 95 ARG A O 1
ATOM 642 N N . ALA A 1 96 ? -22.334 12.825 21.651 1.00 51.28 96 ALA A N 1
ATOM 643 C CA . ALA A 1 96 ? -21.345 13.714 21.026 1.00 51.28 96 ALA A CA 1
ATOM 644 C C . ALA A 1 96 ? -20.836 13.275 19.629 1.00 51.28 96 ALA A C 1
ATOM 646 O O . ALA A 1 96 ? -20.168 14.062 18.962 1.00 51.28 96 ALA A O 1
ATOM 647 N N . GLY A 1 97 ? -21.164 12.056 19.179 1.00 50.22 97 GLY A N 1
ATOM 648 C CA . GLY A 1 97 ? -20.903 11.559 17.820 1.00 50.22 97 GLY A CA 1
ATOM 649 C C . GLY A 1 97 ? -22.065 11.716 16.822 1.00 50.22 97 GLY A C 1
ATOM 650 O O . GLY A 1 97 ? -21.950 11.239 15.695 1.00 50.22 97 GLY A O 1
ATOM 651 N N . GLU A 1 98 ? -23.187 12.328 17.216 1.00 57.19 98 GLU A N 1
ATOM 652 C CA . GLU A 1 98 ? -24.355 12.550 16.349 1.00 57.19 98 GLU A CA 1
ATOM 653 C C . GLU A 1 98 ? -24.271 13.867 15.539 1.00 57.19 98 GLU A C 1
ATOM 655 O O . GLU A 1 98 ? -23.321 14.641 15.660 1.00 57.19 98 GLU A O 1
ATOM 660 N N . ASP A 1 99 ? -25.269 14.127 14.680 1.00 63.50 99 ASP A N 1
ATOM 661 C CA . ASP A 1 99 ? -25.314 15.291 13.780 1.00 63.50 99 ASP A CA 1
ATOM 662 C C . ASP A 1 99 ? -25.129 16.638 14.529 1.00 63.50 99 ASP A C 1
ATOM 664 O O . ASP A 1 99 ? -25.971 17.011 15.358 1.00 63.50 99 ASP A O 1
ATOM 668 N N . PRO A 1 100 ? -24.093 17.439 14.194 1.00 66.38 100 PRO A N 1
ATOM 669 C CA . PRO A 1 100 ? -23.881 18.769 14.766 1.00 66.38 100 PRO A CA 1
ATOM 670 C C . PRO A 1 100 ? -25.040 19.761 14.570 1.00 66.38 100 PRO A C 1
ATOM 672 O O . PRO A 1 100 ? -25.066 20.793 15.244 1.00 66.38 100 PRO A O 1
ATOM 675 N N . ALA A 1 101 ? -25.972 19.520 13.643 1.00 67.56 101 ALA A N 1
ATOM 676 C CA . ALA A 1 101 ? -27.202 20.302 13.529 1.00 67.56 101 ALA A CA 1
ATOM 677 C C . ALA A 1 101 ? -28.242 19.899 14.590 1.00 67.56 101 ALA A C 1
ATOM 679 O O . ALA A 1 101 ? -28.793 20.786 15.244 1.00 67.56 101 ALA A O 1
ATOM 680 N N . ALA A 1 102 ? -28.451 18.598 14.820 1.00 71.25 102 ALA A N 1
ATOM 681 C CA . ALA A 1 102 ? -29.326 18.090 15.879 1.00 71.25 102 ALA A CA 1
ATOM 682 C C . ALA A 1 102 ? -28.848 18.547 17.267 1.00 71.25 102 ALA A C 1
ATOM 684 O O . ALA A 1 102 ? -29.619 19.118 18.034 1.00 71.25 102 ALA A O 1
ATOM 685 N N . LEU A 1 103 ? -27.542 18.444 17.532 1.00 74.62 103 LEU A N 1
ATOM 686 C CA . LEU A 1 103 ? -26.920 18.900 18.780 1.00 74.62 103 LEU A CA 1
ATOM 687 C C . LEU A 1 103 ? -27.203 20.384 19.097 1.00 74.62 103 LEU A C 1
ATOM 689 O O . LEU A 1 103 ? -27.393 20.753 20.253 1.00 74.62 103 LEU A O 1
ATOM 693 N N . ARG A 1 104 ? -27.269 21.254 18.078 1.00 80.50 104 ARG A N 1
ATOM 694 C CA . ARG A 1 104 ? -27.613 22.680 18.254 1.00 80.50 104 ARG A CA 1
ATOM 695 C C . ARG A 1 104 ? -29.084 22.902 18.586 1.00 80.50 104 ARG A C 1
ATOM 697 O O . ARG A 1 104 ? -29.389 23.862 19.290 1.00 80.50 104 ARG A O 1
ATOM 704 N N . HIS A 1 105 ? -29.976 22.059 18.071 1.00 79.69 105 HIS A N 1
ATOM 705 C CA . HIS A 1 105 ? -31.388 22.083 18.444 1.00 79.69 105 HIS A CA 1
ATOM 706 C C . HIS A 1 105 ? -31.573 21.608 19.886 1.00 79.69 105 HIS A C 1
ATOM 708 O O . HIS A 1 105 ? -32.178 22.333 20.670 1.00 79.69 105 HIS A O 1
ATOM 714 N N . ASP A 1 106 ? -30.944 20.499 20.278 1.00 77.62 106 ASP A N 1
ATOM 715 C CA . ASP A 1 106 ? -31.039 19.992 21.651 1.00 77.62 106 ASP A CA 1
ATOM 716 C C . ASP A 1 106 ? -30.497 21.005 22.685 1.00 77.62 106 ASP A C 1
ATOM 718 O O . ASP A 1 106 ? -31.096 21.184 23.746 1.00 77.62 106 ASP A O 1
ATOM 722 N N . ILE A 1 107 ? -29.413 21.733 22.369 1.00 79.25 107 ILE A N 1
ATOM 723 C CA . ILE A 1 107 ? -28.896 22.839 23.204 1.00 79.25 107 ILE A CA 1
ATOM 724 C C . ILE A 1 107 ? -29.943 23.950 23.385 1.00 79.25 107 ILE A C 1
ATOM 726 O O . ILE A 1 107 ? -30.132 24.443 24.497 1.00 79.25 107 ILE A O 1
ATOM 730 N N . VAL A 1 108 ? -30.627 24.350 22.309 1.00 80.69 108 VAL A N 1
ATOM 731 C CA . VAL A 1 108 ? -31.675 25.385 22.351 1.00 80.69 108 VAL A CA 1
ATOM 732 C C . VAL A 1 108 ? -32.889 24.915 23.157 1.00 80.69 108 VAL A C 1
ATOM 734 O O . VAL A 1 108 ? -33.439 25.693 23.936 1.00 80.69 108 VAL A O 1
ATOM 737 N N . ASP A 1 109 ? -33.277 23.650 23.015 1.00 79.19 109 ASP A N 1
ATOM 738 C CA . ASP A 1 109 ? -34.434 23.065 23.694 1.00 79.19 109 ASP A CA 1
ATOM 739 C C . ASP A 1 109 ? -34.188 22.902 25.200 1.00 79.19 109 ASP A C 1
ATOM 741 O O . ASP A 1 109 ? -35.032 23.293 26.012 1.00 79.19 109 ASP A O 1
ATOM 745 N N . ILE A 1 110 ? -33.001 22.417 25.583 1.00 77.19 110 ILE A N 1
ATOM 746 C CA . ILE A 1 110 ? -32.563 22.345 26.984 1.00 77.19 110 ILE A CA 1
ATOM 747 C C . ILE A 1 110 ? -32.498 23.747 27.588 1.00 77.19 110 ILE A C 1
ATOM 749 O O . ILE A 1 110 ? -33.062 23.973 28.657 1.00 77.19 110 ILE A O 1
ATOM 753 N N . ALA A 1 111 ? -31.891 24.716 26.898 1.00 77.00 111 ALA A N 1
ATOM 754 C CA . ALA A 1 111 ? -31.821 26.085 27.396 1.00 77.00 111 ALA A CA 1
ATOM 755 C C . ALA A 1 111 ? -33.221 26.701 27.587 1.00 77.00 111 ALA A C 1
ATOM 757 O O . ALA A 1 111 ? -33.493 27.299 28.627 1.00 77.00 111 ALA A O 1
ATOM 758 N N . ARG A 1 112 ? -34.148 26.499 26.640 1.00 77.94 112 ARG A N 1
ATOM 759 C CA . ARG A 1 112 ? -35.537 26.961 26.781 1.00 77.94 112 ARG A CA 1
ATOM 760 C C . ARG A 1 112 ? -36.212 26.363 28.021 1.00 77.94 112 ARG A C 1
ATOM 762 O O . ARG A 1 112 ? -36.838 27.099 28.783 1.00 77.94 112 ARG A O 1
ATOM 769 N N . ALA A 1 113 ? -36.077 25.051 28.220 1.00 74.75 113 ALA A N 1
ATOM 770 C CA . ALA A 1 113 ? -36.690 24.340 2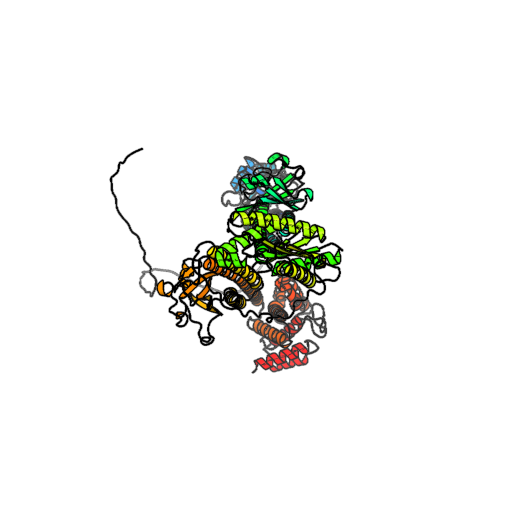9.338 1.00 74.75 113 ALA A CA 1
ATOM 771 C C . ALA A 1 113 ? -36.123 24.775 30.702 1.00 74.75 113 ALA A C 1
ATOM 773 O O . ALA A 1 113 ? -36.892 24.979 31.639 1.00 74.75 113 ALA A O 1
ATOM 774 N N . LEU A 1 114 ? -34.802 24.961 30.805 1.00 69.94 114 LEU A N 1
ATOM 775 C CA . LEU A 1 114 ? -34.120 25.313 32.057 1.00 69.94 114 LEU A CA 1
ATOM 776 C C . LEU A 1 114 ? -34.512 26.690 32.602 1.00 69.94 114 LEU A C 1
ATOM 778 O O . LEU A 1 114 ? -34.695 26.840 33.806 1.00 69.94 114 LEU A O 1
ATOM 782 N N . PHE A 1 115 ? -34.663 27.688 31.730 1.00 71.88 115 PHE A N 1
ATOM 783 C CA . PHE A 1 115 ? -34.988 29.059 32.146 1.00 71.88 115 PHE A CA 1
ATOM 784 C C . PHE A 1 115 ? -36.496 29.359 32.183 1.00 71.88 115 PHE A C 1
ATOM 786 O O . PHE A 1 115 ? -36.884 30.500 32.437 1.00 71.88 115 PHE A O 1
ATOM 793 N N . GLY A 1 116 ? -37.351 28.361 31.915 1.00 64.75 116 GLY A N 1
ATOM 794 C CA . GLY A 1 116 ? -38.806 28.540 31.798 1.00 64.75 116 GLY A CA 1
ATOM 795 C C . GLY A 1 116 ? -39.224 29.448 30.633 1.00 64.75 116 GLY A C 1
ATOM 796 O O . GLY A 1 116 ? -40.320 30.004 30.650 1.00 64.75 116 GLY A O 1
ATOM 797 N N . GLY A 1 117 ? -38.339 29.624 29.648 1.00 65.94 117 GLY A N 1
ATOM 798 C CA . GLY A 1 117 ? -38.405 30.699 28.664 1.00 65.94 117 GLY A CA 1
ATOM 799 C C . GLY A 1 117 ? -39.474 30.514 27.588 1.00 65.94 117 GLY A C 1
ATOM 800 O O . GLY A 1 117 ? -39.674 29.423 27.034 1.00 65.94 117 GLY A O 1
ATOM 801 N N . GLY A 1 118 ? -40.103 31.624 27.203 1.00 66.88 118 GLY A N 1
ATOM 802 C CA . GLY A 1 118 ? -41.037 31.683 26.078 1.00 66.88 118 GLY A CA 1
ATOM 803 C C . GLY A 1 118 ? -40.396 31.198 24.773 1.00 66.88 118 GLY A C 1
ATOM 804 O O . GLY A 1 118 ? -41.015 30.427 24.034 1.00 66.88 118 GLY A O 1
ATOM 805 N N . TRP A 1 119 ? -39.128 31.563 24.537 1.00 75.00 119 TRP A N 1
ATOM 806 C CA . TRP A 1 119 ? -38.311 31.066 23.426 1.00 75.00 119 TRP A CA 1
ATOM 807 C C . TRP A 1 119 ? -36.801 31.092 23.722 1.00 75.00 119 TRP A C 1
ATOM 809 O O . TRP A 1 119 ? -36.331 31.830 24.591 1.00 75.00 119 TRP A O 1
ATOM 819 N N . ALA A 1 120 ? -36.038 30.307 22.953 1.00 77.62 120 ALA A N 1
ATOM 820 C CA . ALA A 1 120 ? -34.571 30.314 22.936 1.00 77.62 120 ALA A CA 1
ATOM 821 C C . ALA A 1 120 ? -34.024 30.261 21.494 1.00 77.62 120 ALA A C 1
ATOM 823 O O . ALA A 1 120 ? -34.678 29.712 20.602 1.00 77.62 120 ALA A O 1
ATOM 824 N N . ALA A 1 121 ? -32.833 30.820 21.250 1.00 79.56 121 ALA A N 1
ATOM 825 C CA . ALA A 1 121 ? -32.177 30.790 19.936 1.00 79.56 121 ALA A CA 1
ATOM 826 C C . ALA A 1 121 ? -30.641 30.790 20.021 1.00 79.56 121 ALA A C 1
ATOM 828 O O . ALA A 1 121 ? -30.057 31.553 20.786 1.00 79.56 121 ALA A O 1
ATOM 829 N N . LEU A 1 122 ? -29.986 29.987 19.180 1.00 82.06 122 LEU A N 1
ATOM 830 C CA . LEU A 1 122 ? -28.531 29.946 19.002 1.00 82.06 122 LEU A CA 1
ATOM 831 C C . LEU A 1 122 ? -28.145 30.659 17.699 1.00 82.06 122 LEU A C 1
ATOM 833 O O . LEU A 1 122 ? -28.699 30.368 16.638 1.00 82.06 122 LEU A O 1
ATOM 837 N N . VAL A 1 123 ? -27.178 31.574 17.757 1.00 77.81 123 VAL A N 1
ATOM 838 C CA . VAL A 1 123 ? -26.805 32.483 16.660 1.00 77.81 123 VAL A CA 1
ATOM 839 C C . VAL A 1 123 ? -25.296 32.438 16.418 1.00 77.81 123 VAL A C 1
ATOM 841 O O . VAL A 1 123 ? -24.514 32.636 17.339 1.00 77.81 123 VAL A O 1
ATOM 844 N N . ALA A 1 124 ? -24.868 32.220 15.172 1.00 77.94 124 ALA A N 1
ATOM 845 C CA . ALA A 1 124 ? -23.473 32.383 14.756 1.00 77.94 124 ALA A CA 1
ATOM 846 C C . ALA A 1 124 ? -23.203 33.820 14.319 1.00 77.94 124 ALA A C 1
ATOM 848 O O . ALA A 1 124 ? -24.012 34.417 13.609 1.00 77.94 124 ALA A O 1
ATOM 849 N N . VAL A 1 125 ? -22.035 34.349 14.668 1.00 72.06 125 VAL A N 1
ATOM 850 C CA . VAL A 1 125 ? -21.697 35.760 14.471 1.00 72.06 125 VAL A CA 1
ATOM 851 C C . VAL A 1 125 ? -20.383 35.892 13.686 1.00 72.06 125 VAL A C 1
ATOM 853 O O . VAL A 1 125 ? -19.451 35.108 13.861 1.00 72.06 125 VAL A O 1
ATOM 856 N N . SER A 1 126 ? -20.304 36.853 12.764 1.00 71.56 126 SER A N 1
ATOM 857 C CA . SER A 1 126 ? -19.162 37.085 11.873 1.00 71.56 126 SER A CA 1
ATOM 858 C C . SER A 1 126 ? -18.643 38.523 12.021 1.00 71.56 126 SER A C 1
ATOM 860 O O . SER A 1 126 ? -19.144 39.423 11.343 1.00 71.56 126 SER A O 1
ATOM 862 N N . PRO A 1 127 ? -17.618 38.754 12.871 1.00 64.12 127 PRO A N 1
ATOM 863 C CA . PRO A 1 127 ? -17.072 40.093 13.120 1.00 64.12 127 PRO A CA 1
ATOM 864 C C . PRO A 1 127 ? -16.603 40.795 11.841 1.00 64.12 127 PRO A C 1
ATOM 866 O O . PRO A 1 127 ? -16.936 41.946 11.599 1.00 64.12 127 PRO A O 1
ATOM 869 N N . ALA A 1 128 ? -15.908 40.070 10.960 1.00 65.12 128 ALA A N 1
ATOM 870 C CA . ALA A 1 128 ? -15.359 40.607 9.712 1.00 65.12 128 ALA A CA 1
ATOM 871 C C . ALA A 1 128 ? -16.412 41.009 8.654 1.00 65.12 128 ALA A C 1
ATOM 873 O O . ALA A 1 128 ? -16.040 41.484 7.582 1.00 65.12 128 ALA A O 1
ATOM 874 N N . ARG A 1 129 ? -17.706 40.771 8.906 1.00 64.44 129 ARG A N 1
ATOM 875 C CA . ARG A 1 129 ? -18.813 41.092 7.986 1.00 64.44 129 ARG A CA 1
ATOM 876 C C . ARG A 1 129 ? -19.948 41.880 8.643 1.00 64.44 129 ARG A C 1
ATOM 878 O O . ARG A 1 129 ? -20.934 42.157 7.968 1.00 64.44 129 ARG A O 1
ATOM 885 N N . ASP A 1 130 ? -19.832 42.206 9.935 1.00 67.94 130 ASP A N 1
ATOM 886 C CA . ASP A 1 130 ? -20.933 42.718 10.765 1.00 67.94 130 ASP A CA 1
ATOM 887 C C . ASP A 1 130 ? -22.239 41.924 10.566 1.00 67.94 130 ASP A C 1
ATOM 889 O O . ASP A 1 130 ? -23.317 42.502 10.445 1.00 67.94 130 ASP A O 1
ATOM 893 N N . GLU A 1 131 ? -22.130 40.592 10.494 1.00 72.25 131 GLU A N 1
ATOM 894 C CA . GLU A 1 131 ? -23.214 39.677 10.110 1.00 72.25 131 GLU A CA 1
ATOM 895 C C . GLU A 1 131 ? -23.504 38.677 11.240 1.00 72.25 131 GLU A C 1
ATOM 897 O O . GLU A 1 131 ? -22.576 38.101 11.812 1.00 72.25 131 GLU A O 1
ATOM 902 N N . ALA A 1 132 ? -24.776 38.412 11.544 1.00 71.44 132 ALA A N 1
ATOM 903 C CA . ALA A 1 132 ? -25.185 37.358 12.478 1.00 71.44 132 ALA A CA 1
ATOM 904 C C . ALA A 1 132 ? -26.312 36.492 11.892 1.00 71.44 132 ALA A C 1
ATOM 906 O O . ALA A 1 132 ? -27.220 37.011 11.247 1.00 71.44 132 ALA A O 1
ATOM 907 N N . ARG A 1 133 ? -26.259 35.171 12.103 1.00 74.94 133 ARG A N 1
ATOM 908 C CA . ARG A 1 133 ? -27.157 34.175 11.494 1.00 74.94 133 ARG A CA 1
ATOM 909 C C . ARG A 1 133 ? -27.645 33.161 12.526 1.00 74.94 133 ARG A C 1
ATOM 911 O O . ARG A 1 133 ? -26.832 32.467 13.134 1.00 74.94 133 ARG A O 1
ATOM 918 N N . VAL A 1 134 ? -28.962 33.017 12.663 1.00 76.69 134 VAL A N 1
ATOM 919 C CA . VAL A 1 134 ? -29.584 31.979 13.504 1.00 76.69 134 VAL A CA 1
ATOM 920 C C . VAL A 1 134 ? -29.171 30.583 13.015 1.00 76.69 134 VAL A C 1
ATOM 922 O O . VAL A 1 134 ? -29.212 30.297 11.816 1.00 76.69 134 VAL A O 1
ATOM 925 N N . LEU A 1 135 ? -28.737 29.729 13.942 1.00 78.00 135 LEU A N 1
ATOM 926 C CA . LEU A 1 135 ? -28.390 28.325 13.710 1.00 78.00 135 LEU A CA 1
ATOM 927 C C . LEU A 1 135 ? -29.516 27.371 14.126 1.00 78.00 135 LEU A C 1
ATOM 929 O O . LEU A 1 135 ? -29.745 26.392 13.426 1.00 78.00 135 LEU A O 1
ATOM 933 N N . ALA A 1 136 ? -30.189 27.659 15.243 1.00 80.31 136 ALA A N 1
ATOM 934 C CA . ALA A 1 136 ? -31.330 26.912 15.776 1.00 80.31 136 ALA A CA 1
ATOM 935 C C . ALA A 1 136 ? -32.199 27.846 16.642 1.00 80.31 136 ALA A C 1
ATOM 937 O O . ALA A 1 136 ? -31.680 28.804 17.217 1.00 80.31 136 ALA A O 1
ATOM 938 N N . ALA A 1 137 ? -33.508 27.591 16.729 1.00 79.06 137 ALA A N 1
ATOM 939 C CA . ALA A 1 137 ? -34.449 28.355 17.557 1.00 79.06 137 ALA A CA 1
ATOM 940 C C . ALA A 1 137 ? -35.696 27.522 17.909 1.00 79.06 137 ALA A C 1
ATOM 942 O O . ALA A 1 137 ? -36.133 26.701 17.100 1.00 79.06 137 ALA A O 1
ATOM 943 N N . ASN A 1 138 ? -36.283 27.770 19.083 1.00 73.81 138 ASN A N 1
ATOM 944 C CA . ASN A 1 138 ? -37.504 27.121 19.571 1.00 73.81 138 ASN A CA 1
ATOM 945 C C . ASN A 1 138 ? -38.426 28.177 20.229 1.00 73.81 138 ASN A C 1
ATOM 947 O O . ASN A 1 138 ? -37.957 28.859 21.144 1.00 73.81 138 ASN A O 1
ATOM 951 N N . PRO A 1 139 ? -39.705 28.334 19.814 1.00 63.38 139 PRO A N 1
ATOM 952 C CA . PRO A 1 139 ? -40.426 27.533 18.819 1.00 63.38 139 PRO A CA 1
ATOM 953 C C . PRO A 1 139 ? -39.930 27.746 17.383 1.00 63.38 139 PRO A C 1
ATOM 955 O O . PRO A 1 139 ? -39.533 28.842 16.985 1.00 63.38 139 PRO A O 1
ATOM 958 N N . ALA A 1 140 ? -39.950 26.671 16.596 1.00 56.97 140 ALA A N 1
ATOM 959 C CA . ALA A 1 140 ? -39.421 26.652 15.238 1.00 56.97 140 ALA A CA 1
ATOM 960 C C . ALA A 1 140 ? -40.339 27.418 14.261 1.00 56.97 140 ALA A C 1
ATOM 962 O O . ALA A 1 140 ? -41.340 26.879 13.794 1.00 56.97 140 ALA A O 1
ATOM 963 N N . GLY A 1 141 ? -39.999 28.675 13.944 1.00 52.25 141 GLY A N 1
ATOM 964 C CA . GLY A 1 141 ? -40.794 29.487 13.004 1.00 52.25 141 GLY A CA 1
ATOM 965 C C . GLY A 1 141 ? -40.248 30.860 12.569 1.00 52.25 141 GLY A C 1
ATOM 966 O O . GLY A 1 141 ? -40.922 31.539 11.800 1.00 52.25 141 GLY A O 1
ATOM 967 N N . GLY A 1 142 ? -39.067 31.295 13.031 1.00 44.47 142 GLY A N 1
ATOM 968 C CA . GLY A 1 142 ? -38.470 32.599 12.674 1.00 44.47 142 GLY A CA 1
ATOM 969 C C . GLY A 1 142 ? -37.647 32.591 11.366 1.00 44.47 142 GLY A C 1
ATOM 970 O O . GLY A 1 142 ? -37.174 31.532 10.942 1.00 44.47 142 GLY A O 1
ATOM 971 N N . PRO A 1 143 ? -37.450 33.747 10.700 1.00 40.12 143 PRO A N 1
ATOM 972 C CA . PRO A 1 143 ? -36.821 33.825 9.382 1.00 40.12 143 PRO A CA 1
ATOM 973 C C . PRO A 1 143 ? -35.297 33.620 9.414 1.00 40.12 143 PRO A C 1
ATOM 975 O O . PRO A 1 143 ? -34.603 34.018 10.345 1.00 40.12 143 PRO A O 1
ATOM 978 N N . ARG A 1 144 ? -34.747 33.089 8.313 1.00 49.50 144 ARG A N 1
ATOM 979 C CA . ARG A 1 144 ? -33.301 32.859 8.080 1.00 49.50 144 ARG A CA 1
ATOM 980 C C . ARG A 1 144 ? -32.487 34.149 7.840 1.00 49.50 144 ARG A C 1
ATOM 982 O O . ARG A 1 144 ? -31.540 34.140 7.053 1.00 49.50 144 ARG A O 1
ATOM 989 N N . LEU A 1 145 ? -32.887 35.274 8.424 1.00 53.00 145 LEU A N 1
ATOM 990 C CA . LEU A 1 145 ? -32.318 36.580 8.103 1.00 53.00 145 LEU A CA 1
ATOM 991 C C . LEU A 1 145 ? -30.948 36.772 8.758 1.00 53.00 145 LEU A C 1
ATOM 993 O O . LEU A 1 145 ? -30.783 36.631 9.968 1.00 53.00 145 LEU A O 1
ATOM 997 N N . ALA A 1 146 ? -29.967 37.114 7.926 1.00 51.69 146 ALA A N 1
ATOM 998 C CA . ALA A 1 146 ? -28.698 37.639 8.387 1.00 51.69 146 ALA A CA 1
ATOM 999 C C . ALA A 1 146 ? -28.925 39.063 8.916 1.00 51.69 146 ALA A C 1
ATOM 1001 O O . ALA A 1 146 ? -29.257 39.960 8.138 1.00 51.69 146 ALA A O 1
ATOM 1002 N N . ILE A 1 147 ? -28.760 39.284 10.223 1.00 60.72 147 ILE A N 1
ATOM 1003 C CA . ILE A 1 147 ? -28.748 40.648 10.770 1.00 60.72 147 ILE A CA 1
ATOM 1004 C C . ILE A 1 147 ? -27.445 41.319 10.356 1.00 60.72 147 ILE A C 1
ATOM 1006 O O . ILE A 1 147 ? -26.379 40.722 10.509 1.00 60.72 147 ILE A O 1
ATOM 1010 N N . THR A 1 148 ? -27.525 42.568 9.902 1.00 56.34 148 THR A N 1
ATOM 1011 C CA . THR A 1 148 ? -26.359 43.368 9.512 1.00 56.34 148 THR A CA 1
ATOM 1012 C C . THR A 1 148 ? -26.289 44.696 10.269 1.00 56.34 148 THR A C 1
ATOM 1014 O O . THR A 1 148 ? -27.278 45.196 10.814 1.00 56.34 148 THR A O 1
ATOM 1017 N N . GLY A 1 149 ? -25.095 45.290 10.336 1.00 61.62 149 GLY A N 1
ATOM 1018 C CA . GLY A 1 149 ? -24.903 46.640 10.869 1.00 61.62 149 GLY A CA 1
ATOM 1019 C C . GLY A 1 149 ? -25.004 46.732 12.396 1.00 61.62 149 GLY A C 1
ATOM 1020 O O . GLY A 1 149 ? -24.428 45.930 13.125 1.00 61.62 149 GLY A O 1
ATOM 1021 N N . GLN A 1 150 ? -25.665 47.770 12.922 1.00 59.69 150 GLN A N 1
ATOM 1022 C CA . GLN A 1 150 ? -25.529 48.141 14.341 1.00 59.69 150 GLN A CA 1
ATOM 1023 C C . GLN A 1 150 ? -26.164 47.140 15.327 1.00 59.69 150 GLN A C 1
ATOM 1025 O O . GLN A 1 150 ? -25.690 47.033 16.456 1.00 59.69 150 GLN A O 1
ATOM 1030 N N . ALA A 1 151 ? -27.174 46.369 14.906 1.00 58.88 151 ALA A N 1
ATOM 1031 C CA . ALA A 1 151 ? -27.729 45.277 15.711 1.00 58.88 151 ALA A CA 1
ATOM 1032 C C . ALA A 1 151 ? -26.729 44.113 15.842 1.00 58.88 151 ALA A C 1
ATOM 1034 O O . ALA A 1 151 ? -26.434 43.677 16.955 1.00 58.88 151 ALA A O 1
ATOM 1035 N N . ALA A 1 152 ? -26.128 43.688 14.724 1.00 63.22 152 ALA A N 1
ATOM 1036 C CA . ALA A 1 152 ? -25.070 42.679 14.717 1.00 63.22 152 ALA A CA 1
ATOM 1037 C C . ALA A 1 152 ? -23.840 43.142 15.516 1.00 63.22 152 ALA A C 1
ATOM 1039 O O . ALA A 1 152 ? -23.329 42.378 16.327 1.00 63.22 152 ALA A O 1
ATOM 1040 N N . ARG A 1 153 ? -23.424 44.412 15.387 1.00 64.44 153 ARG A N 1
ATOM 1041 C CA . ARG A 1 153 ? -22.317 44.997 16.171 1.00 64.44 153 ARG A CA 1
ATOM 1042 C C . ARG A 1 153 ? -22.563 45.021 17.683 1.00 64.44 153 ARG A C 1
ATOM 1044 O O . ARG A 1 153 ? -21.622 44.840 18.447 1.00 64.44 153 ARG A O 1
ATOM 1051 N N . ARG A 1 154 ? -23.811 45.190 18.135 1.00 61.03 154 ARG A N 1
ATOM 1052 C CA . ARG A 1 154 ? -24.160 45.090 19.566 1.00 61.03 154 ARG A CA 1
ATOM 1053 C C . ARG A 1 154 ? -24.153 43.649 20.075 1.00 61.03 154 ARG A C 1
ATOM 1055 O O . ARG A 1 154 ? -23.700 43.424 21.190 1.00 61.03 154 ARG A O 1
ATOM 1062 N N . ALA A 1 155 ? -24.593 42.686 19.262 1.00 58.19 155 ALA A N 1
ATOM 1063 C CA . ALA A 1 155 ? -24.458 41.265 19.588 1.00 58.19 155 ALA A CA 1
ATOM 1064 C C . ALA A 1 155 ? -22.980 40.826 19.607 1.00 58.19 155 ALA A C 1
ATOM 1066 O O . ALA A 1 155 ? -22.558 40.150 20.536 1.00 58.19 155 ALA A O 1
ATOM 1067 N N . LEU A 1 156 ? -22.176 41.285 18.638 1.00 58.97 156 LEU A N 1
ATOM 1068 C CA . LEU A 1 156 ? -20.719 41.097 18.569 1.00 58.97 156 LEU A CA 1
ATOM 1069 C C . LEU A 1 156 ? -20.002 41.589 19.831 1.00 58.97 156 LEU A C 1
ATOM 1071 O O . LEU A 1 156 ? -19.184 40.862 20.386 1.00 58.97 156 LEU A O 1
ATOM 1075 N N . ALA A 1 157 ? -20.351 42.784 20.314 1.00 61.44 157 ALA A N 1
ATOM 1076 C CA . ALA A 1 157 ? -19.779 43.363 21.530 1.00 61.44 157 ALA A CA 1
ATOM 1077 C C . ALA A 1 157 ? -20.092 42.569 22.817 1.00 61.44 157 ALA A C 1
ATOM 1079 O O . ALA A 1 157 ? -19.477 42.830 23.845 1.00 61.44 157 ALA A O 1
ATOM 1080 N N . ALA A 1 158 ? -21.026 41.610 22.780 1.00 56.09 158 ALA A N 1
ATOM 1081 C CA . ALA A 1 158 ? -21.296 40.689 23.886 1.00 56.09 158 ALA A CA 1
ATOM 1082 C C . ALA A 1 158 ? -20.481 39.378 23.813 1.00 56.09 158 ALA A C 1
ATOM 1084 O O . ALA A 1 158 ? -20.527 38.596 24.757 1.00 56.09 158 ALA A O 1
ATOM 1085 N N . VAL A 1 159 ? -19.747 39.124 22.718 1.00 55.75 159 VAL A N 1
ATOM 1086 C CA . VAL A 1 159 ? -18.956 37.888 22.503 1.00 55.75 159 VAL A CA 1
ATOM 1087 C C . VAL A 1 159 ? -17.446 38.129 22.457 1.00 55.75 159 VAL A C 1
ATOM 1089 O O . VAL A 1 159 ? -16.676 37.180 22.295 1.00 55.75 159 VAL A O 1
ATOM 1092 N N . ASP A 1 160 ? -17.004 39.382 22.565 1.00 50.72 160 ASP A N 1
ATOM 1093 C CA . ASP A 1 160 ? -15.588 39.731 22.485 1.00 50.72 160 ASP A CA 1
ATOM 1094 C C . ASP A 1 160 ? -14.945 39.704 23.880 1.00 50.72 160 ASP A C 1
ATOM 1096 O O . ASP A 1 160 ? -15.246 40.534 24.731 1.00 50.72 160 ASP A O 1
ATOM 1100 N N . GLY A 1 161 ? -14.078 38.717 24.125 1.00 52.81 161 GLY A N 1
ATOM 1101 C CA . GLY A 1 161 ? -13.305 38.600 25.367 1.00 52.81 161 GLY A CA 1
ATOM 1102 C C . GLY A 1 161 ? -14.080 38.104 26.597 1.00 52.81 161 GLY A C 1
ATOM 1103 O O . GLY A 1 161 ? -14.246 38.852 27.551 1.00 52.81 161 GLY A O 1
ATOM 1104 N N . ALA A 1 162 ? -14.477 36.822 26.606 1.00 53.69 162 ALA A N 1
ATOM 1105 C CA . ALA A 1 162 ? -14.866 36.063 27.812 1.00 53.69 162 ALA A CA 1
ATOM 1106 C C . ALA A 1 162 ? -15.851 36.777 28.774 1.00 53.69 162 ALA A C 1
ATOM 1108 O O . ALA A 1 162 ? -15.677 36.757 29.993 1.00 53.69 162 ALA A O 1
ATOM 1109 N N . ILE A 1 163 ? -16.886 37.421 28.227 1.00 54.09 163 ILE A N 1
ATOM 1110 C CA . ILE A 1 163 ? -17.851 38.197 29.013 1.00 54.09 163 ILE A CA 1
ATOM 1111 C C . ILE A 1 163 ? -18.875 37.263 29.678 1.00 54.09 163 ILE A C 1
ATOM 1113 O O . ILE A 1 163 ? -19.431 36.370 29.037 1.00 54.09 163 ILE A O 1
ATOM 1117 N N . ALA A 1 164 ? -19.140 37.496 30.967 1.00 59.97 164 ALA A N 1
ATOM 1118 C CA . ALA A 1 164 ? -20.187 36.814 31.726 1.00 59.97 164 ALA A CA 1
ATOM 1119 C C . ALA A 1 164 ? -21.595 37.034 31.117 1.00 59.97 164 ALA A C 1
ATOM 1121 O O . ALA A 1 164 ? -21.816 38.045 30.441 1.00 59.97 164 ALA A O 1
ATOM 1122 N N . PRO A 1 165 ? -22.569 36.136 31.370 1.00 69.38 165 PRO A N 1
ATOM 1123 C CA . PRO A 1 165 ? -23.935 36.283 30.868 1.00 69.38 165 PRO A CA 1
ATOM 1124 C C . PRO A 1 165 ? -24.542 37.644 31.217 1.00 69.38 165 PRO A C 1
ATOM 1126 O O . PRO A 1 165 ? -24.443 38.114 32.351 1.00 69.38 165 PRO A O 1
ATOM 1129 N N . ARG A 1 166 ? -25.171 38.289 30.230 1.00 71.75 166 ARG A N 1
ATOM 1130 C CA . ARG A 1 166 ? -25.691 39.653 30.365 1.00 71.75 166 ARG A CA 1
ATOM 1131 C C . ARG A 1 166 ? -27.195 39.693 30.167 1.00 71.75 166 ARG A C 1
ATOM 1133 O O . ARG A 1 166 ? -27.704 39.365 29.097 1.00 71.75 166 ARG A O 1
ATOM 1140 N N . VAL A 1 167 ? -27.892 40.201 31.176 1.00 71.25 167 VAL A N 1
ATOM 1141 C CA . VAL A 1 167 ? -29.302 40.576 31.076 1.00 71.25 167 VAL A CA 1
ATOM 1142 C C . VAL A 1 167 ? -29.414 41.941 30.387 1.00 71.25 167 VAL A C 1
ATOM 1144 O O . VAL A 1 167 ? -28.831 42.927 30.839 1.00 71.25 167 VAL A O 1
ATOM 1147 N N . LEU A 1 168 ? -30.147 42.002 29.276 1.00 69.50 168 LEU A N 1
ATOM 1148 C CA . LEU A 1 168 ? -30.509 43.240 28.587 1.00 69.50 168 LEU A CA 1
ATOM 1149 C C . LEU A 1 168 ? -31.833 43.787 29.122 1.00 69.50 168 LEU A C 1
ATOM 1151 O O . LEU A 1 168 ? -32.767 43.030 29.400 1.00 69.50 168 LEU A O 1
ATOM 1155 N N . ALA A 1 169 ? -31.928 45.115 29.208 1.00 67.12 169 ALA A N 1
ATOM 1156 C CA . ALA A 1 169 ? -33.162 45.785 29.606 1.00 67.12 169 ALA A CA 1
ATOM 1157 C C . ALA A 1 169 ? -34.290 45.508 28.584 1.00 67.12 169 ALA A C 1
ATOM 1159 O O . ALA A 1 169 ? -33.997 45.362 27.391 1.00 67.12 169 ALA A O 1
ATOM 1160 N N . PRO A 1 170 ? -35.578 45.499 28.989 1.00 67.31 170 PRO A N 1
ATOM 1161 C CA . PRO A 1 170 ? -36.688 45.090 28.115 1.00 67.31 170 PRO A CA 1
ATOM 1162 C C . PRO A 1 170 ? -36.747 45.838 26.772 1.00 67.31 170 PRO A C 1
ATOM 1164 O O . PRO A 1 170 ? -36.989 45.241 25.721 1.00 67.31 170 PRO A O 1
ATOM 1167 N N . GLY A 1 171 ? -36.440 47.141 26.774 1.00 66.38 171 GLY A N 1
ATOM 1168 C CA . GLY A 1 171 ? -36.367 47.950 25.553 1.00 66.38 171 GLY A CA 1
ATOM 1169 C C . GLY A 1 171 ? -35.244 47.540 24.590 1.00 66.38 171 GLY A C 1
ATOM 1170 O O . GLY A 1 171 ? -35.444 47.574 23.377 1.00 66.38 171 GLY A O 1
ATOM 1171 N N . GLU A 1 172 ? -34.086 47.116 25.105 1.00 65.88 172 GLU A N 1
ATOM 1172 C CA . GLU A 1 172 ? -32.945 46.655 24.301 1.00 65.88 172 GLU A CA 1
ATOM 1173 C C . GLU A 1 172 ? -33.179 45.241 23.758 1.00 65.88 172 GLU A C 1
ATOM 1175 O O . GLU A 1 172 ? -32.974 44.991 22.566 1.00 65.88 172 GLU A O 1
ATOM 1180 N N . GLY A 1 173 ? -33.676 44.337 24.612 1.00 66.50 173 GLY A N 1
ATOM 1181 C CA . GLY A 1 173 ? -34.024 42.967 24.231 1.00 66.50 173 GLY A CA 1
ATOM 1182 C C . GLY A 1 173 ? -35.061 42.926 23.107 1.00 66.50 173 GLY A C 1
ATOM 1183 O O . GLY A 1 173 ? -34.895 42.188 22.134 1.00 66.50 173 GLY A O 1
ATOM 1184 N N . ARG A 1 174 ? -36.070 43.807 23.165 1.00 67.50 174 ARG A N 1
ATOM 1185 C CA . ARG A 1 174 ? -37.091 43.950 22.116 1.00 67.50 174 ARG A CA 1
ATOM 1186 C C . ARG A 1 174 ? -36.514 44.343 20.752 1.00 67.50 174 ARG A C 1
ATOM 1188 O O . ARG A 1 174 ? -36.986 43.846 19.730 1.00 67.50 174 ARG A O 1
ATOM 1195 N N . VAL A 1 175 ? -35.504 45.218 20.713 1.00 67.69 175 VAL A N 1
ATOM 1196 C CA . VAL A 1 175 ? -34.847 45.621 19.454 1.00 67.69 175 VAL A CA 1
ATOM 1197 C C . VAL A 1 175 ? -34.072 44.449 18.849 1.00 67.69 175 VAL A C 1
ATOM 1199 O O . VAL A 1 175 ? -34.167 44.221 17.644 1.00 67.69 175 VAL A O 1
ATOM 1202 N N . LEU A 1 176 ? -33.352 43.678 19.672 1.00 66.19 176 LEU A N 1
ATOM 1203 C CA . LEU A 1 176 ? -32.585 42.521 19.204 1.00 66.19 176 LEU A CA 1
ATOM 1204 C C . LEU A 1 176 ? -33.498 41.383 18.714 1.00 66.19 176 LEU A C 1
ATOM 1206 O O . LEU A 1 176 ? -33.279 40.858 17.624 1.00 66.19 176 LEU A O 1
ATOM 1210 N N . ALA A 1 177 ? -34.553 41.053 19.467 1.00 66.00 177 ALA A N 1
ATOM 1211 C CA . ALA A 1 177 ? -35.532 40.031 19.092 1.00 66.00 177 ALA A CA 1
ATOM 1212 C C . ALA A 1 177 ? -36.260 40.371 17.777 1.00 66.00 177 ALA A C 1
ATOM 1214 O O . ALA A 1 177 ? -36.368 39.524 16.892 1.00 66.00 177 ALA A O 1
ATOM 1215 N N . SER A 1 178 ? -36.678 41.632 17.613 1.00 67.38 178 SER A N 1
ATOM 1216 C CA . SER A 1 178 ? -37.307 42.125 16.380 1.00 67.38 178 SER A CA 1
ATOM 1217 C C . SER A 1 178 ? -36.363 42.043 15.172 1.00 67.38 178 SER A C 1
ATOM 1219 O O . SER A 1 178 ? -36.752 41.552 14.114 1.00 67.38 178 SER A O 1
ATOM 1221 N N . ALA A 1 179 ? -35.090 42.427 15.336 1.00 62.47 179 ALA A N 1
ATOM 1222 C CA . ALA A 1 179 ? -34.089 42.346 14.268 1.00 62.47 179 ALA A CA 1
ATOM 1223 C C . ALA A 1 179 ? -33.766 40.899 13.836 1.00 62.47 179 ALA A C 1
ATOM 1225 O O . ALA A 1 179 ? -33.411 40.666 12.683 1.00 62.47 179 ALA A O 1
ATOM 1226 N N . LEU A 1 180 ? -33.921 39.930 14.743 1.00 61.69 180 LEU A N 1
ATOM 1227 C CA . LEU A 1 180 ? -33.801 38.492 14.474 1.00 61.69 180 LEU A CA 1
ATOM 1228 C C . LEU A 1 180 ? -35.087 37.859 13.904 1.00 61.69 180 LEU A C 1
ATOM 1230 O O . LEU A 1 180 ? -35.080 36.680 13.554 1.00 61.69 180 LEU A O 1
ATOM 1234 N N . GLY A 1 181 ? -36.194 38.606 13.825 1.00 61.84 181 GLY A N 1
ATOM 1235 C CA . GLY A 1 181 ? -37.505 38.079 13.432 1.00 61.84 181 GLY A CA 1
ATOM 1236 C C . GLY A 1 181 ? -38.086 37.061 14.422 1.00 61.84 181 GLY A C 1
ATOM 1237 O O . GLY A 1 181 ? -38.821 36.160 14.017 1.00 61.84 181 GLY A O 1
ATOM 1238 N N . LEU A 1 182 ? -37.729 37.173 15.704 1.00 63.44 182 LEU A N 1
ATOM 1239 C CA . LEU A 1 182 ? -38.192 36.288 16.776 1.00 63.44 182 LEU A CA 1
ATOM 1240 C C . LEU A 1 182 ? -39.497 36.816 17.408 1.00 63.44 182 LEU A C 1
ATOM 1242 O O . LEU A 1 182 ? -39.776 38.016 17.316 1.00 63.44 182 LEU A O 1
ATOM 1246 N N . PRO A 1 183 ? -40.314 35.956 18.049 1.00 57.78 183 PRO A N 1
ATOM 1247 C CA . PRO A 1 183 ? -41.589 36.374 18.626 1.00 57.78 183 PRO A CA 1
ATOM 1248 C C . PRO A 1 183 ? -41.403 37.421 19.732 1.00 57.78 183 PRO A C 1
ATOM 1250 O O . PRO A 1 183 ? -40.632 37.220 20.671 1.00 57.78 183 PRO A O 1
ATOM 1253 N N . VAL A 1 184 ? -42.144 38.528 19.643 1.00 56.62 184 VAL A N 1
ATOM 1254 C CA . VAL A 1 184 ? -42.203 39.567 20.681 1.00 56.62 184 VAL A CA 1
ATOM 1255 C C . VAL A 1 184 ? -43.646 39.708 21.150 1.00 56.62 184 VAL A C 1
ATOM 1257 O O . VAL A 1 184 ? -44.495 40.251 20.443 1.00 56.62 184 VAL A O 1
ATOM 1260 N N . THR A 1 185 ? -43.918 39.232 22.359 1.00 51.66 185 THR A N 1
ATOM 1261 C CA . THR A 1 185 ? -45.217 39.320 23.030 1.00 51.66 185 THR A CA 1
ATOM 1262 C C . THR A 1 185 ? -45.402 40.750 23.576 1.00 51.66 185 THR A C 1
ATOM 1264 O O . THR A 1 185 ? -44.592 41.192 24.389 1.00 51.66 185 THR A O 1
ATOM 1267 N N . PRO A 1 186 ? -46.424 41.528 23.157 1.00 43.03 186 PRO A N 1
ATOM 1268 C CA . PRO A 1 186 ? -46.486 42.971 23.440 1.00 43.03 186 PRO A CA 1
ATOM 1269 C C . PRO A 1 186 ? -46.843 43.350 24.892 1.00 43.03 186 PRO A C 1
ATOM 1271 O O . PRO A 1 186 ? -46.916 44.536 25.198 1.00 43.03 186 PRO A O 1
ATOM 1274 N N . THR A 1 187 ? -47.090 42.378 25.775 1.00 44.62 187 THR A N 1
ATOM 1275 C CA . THR A 1 187 ? -47.688 42.576 27.111 1.00 44.62 187 THR A CA 1
ATOM 1276 C C . THR A 1 187 ? -46.782 42.232 28.300 1.00 44.62 187 THR A C 1
ATOM 1278 O O . THR A 1 187 ? -47.236 42.321 29.439 1.00 44.62 187 THR A O 1
ATOM 1281 N N . ARG A 1 188 ? -45.511 41.864 28.083 1.00 51.78 188 ARG A N 1
ATOM 1282 C CA . ARG A 1 188 ? -44.527 41.651 29.162 1.00 51.78 188 ARG A CA 1
ATOM 1283 C C . ARG A 1 188 ? -43.232 42.412 28.887 1.00 51.78 188 ARG A C 1
ATOM 1285 O O . ARG A 1 188 ? -42.588 42.201 27.864 1.00 51.78 188 ARG A O 1
ATOM 1292 N N . GLU A 1 189 ? -42.813 43.243 29.839 1.00 55.38 189 GLU A N 1
ATOM 1293 C CA . GLU A 1 189 ? -41.479 43.863 29.869 1.00 55.38 189 GLU A CA 1
ATOM 1294 C C . GLU A 1 189 ? -40.420 42.847 30.331 1.00 55.38 189 GLU A C 1
ATOM 1296 O O . GLU A 1 189 ? -39.750 43.025 31.345 1.00 55.38 189 GLU A O 1
ATOM 1301 N N . ALA A 1 190 ? -40.302 41.730 29.613 1.00 57.22 190 ALA A N 1
ATOM 1302 C CA . ALA A 1 190 ? -39.406 40.650 29.997 1.00 57.22 190 ALA A CA 1
ATOM 1303 C C . ALA A 1 190 ? -37.931 40.987 29.684 1.00 57.22 190 ALA A C 1
ATOM 1305 O O . ALA A 1 190 ? -37.635 41.482 28.589 1.00 57.22 190 ALA A O 1
ATOM 1306 N N . PRO A 1 191 ? -36.988 40.693 30.598 1.00 64.94 191 PRO A N 1
ATOM 1307 C CA . PRO A 1 191 ? -35.560 40.760 30.305 1.00 64.94 191 PRO A CA 1
ATOM 1308 C C . PRO A 1 191 ? -35.145 39.718 29.251 1.00 64.94 191 PRO A C 1
ATOM 1310 O O . PRO A 1 191 ? -35.699 38.618 29.194 1.00 64.94 191 PRO A O 1
ATOM 1313 N N . LEU A 1 192 ? -34.133 40.053 28.442 1.00 72.94 192 LEU A N 1
ATOM 1314 C CA . LEU A 1 192 ? -33.495 39.133 27.489 1.00 72.94 192 LEU A CA 1
ATOM 1315 C C . LEU A 1 192 ? -32.087 38.791 27.985 1.00 72.94 192 LEU A C 1
ATOM 1317 O O . LEU A 1 192 ? -31.261 39.688 28.144 1.00 72.94 192 LEU A O 1
ATOM 1321 N N . LEU A 1 193 ? -31.799 37.510 28.200 1.00 75.31 193 LEU A N 1
ATOM 1322 C CA . LEU A 1 193 ? -30.480 37.030 28.603 1.00 75.31 193 LEU A CA 1
ATOM 1323 C C . LEU A 1 193 ? -29.648 36.664 27.369 1.00 75.31 193 LEU A C 1
ATOM 1325 O O . LEU A 1 193 ? -30.090 35.914 26.494 1.00 75.31 193 LEU A O 1
ATOM 1329 N N . VAL A 1 194 ? -28.440 37.218 27.306 1.00 74.38 194 VAL A N 1
ATOM 1330 C CA . VAL A 1 194 ? -27.457 37.002 26.241 1.00 74.38 194 VAL A CA 1
ATOM 1331 C C . VAL A 1 194 ? -26.266 36.253 26.821 1.00 74.38 194 VAL A C 1
ATOM 1333 O O . VAL A 1 194 ? -25.664 36.693 27.802 1.00 74.38 194 VAL A O 1
ATOM 1336 N N . VAL A 1 195 ? -25.931 35.124 26.203 1.00 76.00 195 VAL A N 1
ATOM 1337 C CA . VAL A 1 195 ? -24.929 34.179 26.695 1.00 76.00 195 VAL A CA 1
ATOM 1338 C C . VAL A 1 195 ? -23.923 33.893 25.584 1.00 76.00 195 VAL A C 1
ATOM 1340 O O . VAL A 1 195 ? -24.283 33.371 24.528 1.00 76.00 195 VAL A O 1
ATOM 1343 N N . ALA A 1 196 ? -22.657 34.244 25.803 1.00 74.00 196 ALA A N 1
ATOM 1344 C CA . ALA A 1 196 ? -21.583 33.934 24.867 1.00 74.00 196 ALA A CA 1
ATOM 1345 C C . ALA A 1 196 ? -21.247 32.437 24.927 1.00 74.00 196 ALA A C 1
ATOM 1347 O O . ALA A 1 196 ? -20.898 31.924 25.986 1.00 74.00 196 ALA A O 1
ATOM 1348 N N . ILE A 1 197 ? -21.316 31.749 23.788 1.00 71.19 197 ILE A N 1
ATOM 1349 C CA . ILE A 1 197 ? -20.744 30.410 23.612 1.00 71.19 197 ILE A CA 1
ATOM 1350 C C . ILE A 1 197 ? -19.477 30.595 22.773 1.00 71.19 197 ILE A C 1
ATOM 1352 O O . ILE A 1 197 ? -19.451 31.399 21.838 1.00 71.19 197 ILE A O 1
ATOM 1356 N N . GLY A 1 198 ? -18.395 29.922 23.156 1.00 64.06 198 GLY A N 1
ATOM 1357 C CA . GLY A 1 198 ? -17.053 30.207 22.655 1.00 64.06 198 GLY A CA 1
ATOM 1358 C C . GLY A 1 198 ? -16.852 30.002 21.148 1.00 64.06 198 GLY A C 1
ATOM 1359 O O . GLY A 1 198 ? -17.768 29.767 20.351 1.00 64.06 198 GLY A O 1
ATOM 1360 N N . ARG A 1 199 ? -15.594 30.139 20.716 1.00 59.53 199 ARG A N 1
ATOM 1361 C CA . ARG A 1 199 ? -15.198 30.016 19.304 1.00 59.53 199 ARG A CA 1
ATOM 1362 C C . ARG A 1 199 ? -15.123 28.542 18.877 1.00 59.53 199 ARG A C 1
ATOM 1364 O O . ARG A 1 199 ? -14.071 28.084 18.437 1.00 59.53 199 ARG A O 1
ATOM 1371 N N . SER A 1 200 ? -16.247 27.826 18.964 1.00 51.88 200 SER A N 1
ATOM 1372 C CA . SER A 1 200 ? -16.425 26.467 18.431 1.00 51.88 200 SER A CA 1
ATOM 1373 C C . SER A 1 200 ? -15.824 26.355 17.021 1.00 51.88 200 SER A C 1
ATOM 1375 O O . SER A 1 200 ? -16.025 27.249 16.188 1.00 51.88 200 SER A O 1
ATOM 1377 N N . GLY A 1 201 ? -15.100 25.250 16.774 1.00 48.47 201 GLY A N 1
ATOM 1378 C CA . GLY A 1 201 ? -14.011 25.045 15.788 1.00 48.47 201 GLY A CA 1
ATOM 1379 C C . GLY A 1 201 ? -14.190 25.489 14.324 1.00 48.47 201 GLY A C 1
ATOM 1380 O O . GLY A 1 201 ? -13.251 25.437 13.544 1.00 48.47 201 GLY A O 1
ATOM 1381 N N . SER A 1 202 ? -15.352 26.015 13.950 1.00 47.09 202 SER A N 1
ATOM 1382 C CA . SER A 1 202 ? -15.559 26.848 12.755 1.00 47.09 202 SER A CA 1
ATOM 1383 C C . SER A 1 202 ? -14.896 28.241 12.805 1.00 47.09 202 SER A C 1
ATOM 1385 O O . SER A 1 202 ? -14.955 28.984 11.823 1.00 47.09 202 SER A O 1
ATOM 1387 N N . GLY A 1 203 ? -14.342 28.645 13.956 1.00 54.78 203 GLY A N 1
ATOM 1388 C CA . GLY A 1 203 ? -13.690 29.945 14.163 1.00 54.78 203 GLY A CA 1
ATOM 1389 C C . GLY A 1 203 ? -14.641 31.145 14.288 1.00 54.78 203 GLY A C 1
ATOM 1390 O O . GLY A 1 203 ? -14.178 32.278 14.419 1.00 54.78 203 GLY A O 1
ATOM 1391 N N . ARG A 1 204 ? -15.965 30.928 14.259 1.00 63.00 204 ARG A N 1
ATOM 1392 C CA . ARG A 1 204 ? -16.975 31.985 14.433 1.00 63.00 204 ARG A CA 1
ATOM 1393 C C . ARG A 1 204 ? -17.540 31.981 15.860 1.00 63.00 204 ARG A C 1
ATOM 1395 O O . ARG A 1 204 ? -17.974 30.918 16.302 1.00 63.00 204 ARG A O 1
ATOM 1402 N N . PRO A 1 205 ? -17.578 33.130 16.565 1.00 69.94 205 PRO A N 1
ATOM 1403 C CA . PRO A 1 205 ? -18.261 33.237 17.855 1.00 69.94 205 PRO A CA 1
ATOM 1404 C C . PRO A 1 205 ? -19.750 32.876 17.741 1.00 69.94 205 PRO A C 1
ATOM 1406 O O . PRO A 1 205 ? -20.391 33.179 16.727 1.00 69.94 205 PRO A O 1
ATOM 1409 N N . GLN A 1 206 ? -20.299 32.242 18.780 1.00 78.88 206 GLN A N 1
ATOM 1410 C CA . GLN A 1 206 ? -21.717 31.884 18.868 1.00 78.88 206 GLN A CA 1
ATOM 1411 C C . GLN A 1 206 ? -22.368 32.528 20.099 1.00 78.88 206 GLN A C 1
ATOM 1413 O O . GLN A 1 206 ? -21.714 32.849 21.086 1.00 78.88 206 GLN A O 1
ATOM 1418 N N . VAL A 1 207 ? -23.673 32.766 20.032 1.00 77.81 207 VAL A N 1
ATOM 1419 C CA . VAL A 1 207 ? -24.437 33.418 21.100 1.00 77.81 207 VAL A CA 1
ATOM 1420 C C . VAL A 1 207 ? -25.747 32.680 21.290 1.00 77.81 207 VAL A C 1
ATOM 1422 O O . VAL A 1 207 ? -26.483 32.468 20.326 1.00 77.81 207 VAL A O 1
ATOM 1425 N N . LEU A 1 208 ? -26.039 32.312 22.530 1.00 79.38 208 LEU A N 1
ATOM 1426 C CA . LEU A 1 208 ? -27.330 31.794 22.951 1.00 79.38 208 LEU A CA 1
ATOM 1427 C C . LEU A 1 208 ? -28.161 32.948 23.533 1.00 79.38 208 LEU A C 1
ATOM 1429 O O . LEU A 1 208 ? -27.672 33.757 24.323 1.00 79.38 208 LEU A O 1
ATOM 1433 N N . LEU A 1 209 ? -29.411 33.041 23.092 1.00 77.12 209 LEU A N 1
ATOM 1434 C CA . LEU A 1 209 ? -30.369 34.086 23.439 1.00 77.12 209 LEU A CA 1
ATOM 1435 C C . LEU A 1 209 ? -31.586 33.447 24.107 1.00 77.12 209 LEU A C 1
ATOM 1437 O O . LEU A 1 209 ? -32.144 32.487 23.570 1.00 77.12 209 LEU A O 1
ATOM 1441 N N . LEU A 1 210 ? -31.989 33.987 25.256 1.00 75.06 210 LEU A N 1
ATOM 1442 C CA . LEU A 1 210 ? -33.032 33.435 26.123 1.00 75.06 210 LEU A CA 1
ATOM 1443 C C . LEU A 1 210 ? -33.997 34.537 26.564 1.00 75.06 210 LEU A C 1
ATOM 1445 O O . LEU A 1 210 ? -33.573 35.517 27.179 1.00 75.06 210 LEU A O 1
ATOM 1449 N N . ALA A 1 211 ? -35.284 34.385 26.248 1.00 69.62 211 ALA A N 1
ATOM 1450 C CA . ALA A 1 211 ? -36.317 35.385 26.519 1.00 69.62 211 ALA A CA 1
ATOM 1451 C C . ALA A 1 211 ? -37.399 34.871 27.472 1.00 69.62 211 ALA A C 1
ATOM 1453 O O . ALA A 1 211 ? -37.693 33.677 27.506 1.00 69.62 211 ALA A O 1
ATOM 1454 N N . GLU A 1 212 ? -38.031 35.806 28.189 1.00 66.38 212 GLU A N 1
ATOM 1455 C CA . GLU A 1 212 ? -39.067 35.515 29.190 1.00 66.38 212 GLU A CA 1
ATOM 1456 C C . GLU A 1 212 ? -38.567 34.543 30.272 1.00 66.38 212 GLU A C 1
ATOM 1458 O O . GLU A 1 212 ? -39.210 33.534 30.543 1.00 66.38 212 GLU A O 1
ATOM 1463 N N . LEU A 1 213 ? -37.410 34.856 30.878 1.00 63.72 213 LEU A N 1
ATOM 1464 C CA . LEU A 1 213 ? -36.927 34.174 32.086 1.00 63.72 213 LEU A CA 1
ATOM 1465 C C . LEU A 1 213 ? -38.077 34.038 33.103 1.00 63.72 213 LEU A C 1
ATOM 1467 O O . LEU A 1 213 ? -38.777 35.022 33.360 1.00 63.72 213 LEU A O 1
ATOM 1471 N N . GLY A 1 214 ? -38.265 32.833 33.649 1.00 64.31 214 GLY A N 1
ATOM 1472 C CA . GLY A 1 214 ? -39.258 32.556 34.691 1.00 64.31 214 GLY A CA 1
ATOM 1473 C C . GLY A 1 214 ? -38.917 33.206 36.038 1.00 64.31 214 GLY A C 1
ATOM 1474 O O . GLY A 1 214 ? -38.114 34.131 36.107 1.00 64.31 214 GLY A O 1
ATOM 1475 N N . ASP A 1 215 ? -39.473 32.683 37.133 1.00 61.75 215 ASP A N 1
ATOM 1476 C CA . ASP A 1 215 ? -39.346 33.262 38.488 1.00 61.75 215 ASP A CA 1
ATOM 1477 C C . ASP A 1 215 ? -37.919 33.210 39.104 1.00 61.75 215 ASP A C 1
ATOM 1479 O O . ASP A 1 215 ? -37.730 33.486 40.289 1.00 61.75 215 ASP A O 1
ATOM 1483 N N . LEU A 1 216 ? -36.896 32.872 38.310 1.00 63.59 216 LEU A N 1
ATOM 1484 C CA . LEU A 1 216 ? -35.481 32.916 38.688 1.00 63.59 216 LEU A CA 1
ATOM 1485 C C . LEU A 1 216 ? -35.006 34.363 38.866 1.00 63.59 216 LEU A C 1
ATOM 1487 O O . LEU A 1 216 ? -35.172 35.207 37.981 1.00 63.59 216 LEU A O 1
ATOM 1491 N N . ALA A 1 217 ? -34.323 34.644 39.978 1.00 66.19 217 ALA A N 1
ATOM 1492 C CA . ALA A 1 217 ? -33.690 35.941 40.168 1.00 66.19 217 ALA A CA 1
ATOM 1493 C C . ALA A 1 217 ? -32.575 36.164 39.116 1.00 66.19 217 ALA A C 1
ATOM 1495 O O . ALA A 1 217 ? -31.875 35.216 38.745 1.00 66.19 217 ALA A O 1
ATOM 1496 N N . PRO A 1 218 ? -32.339 37.409 38.647 1.00 66.00 218 PRO A N 1
ATOM 1497 C CA . PRO A 1 218 ? -31.365 37.680 37.582 1.00 66.00 218 PRO A CA 1
ATOM 1498 C C . PRO A 1 218 ? -29.929 37.210 37.870 1.00 66.00 218 PRO A C 1
ATOM 1500 O O . PRO A 1 218 ? -29.189 36.901 36.935 1.00 66.00 218 PRO A O 1
ATOM 1503 N N . ALA A 1 219 ? -29.530 37.148 39.146 1.00 66.19 219 ALA A N 1
ATOM 1504 C CA . ALA A 1 219 ? -28.222 36.644 39.562 1.00 66.19 219 ALA A CA 1
ATOM 1505 C C . ALA A 1 219 ? -28.105 35.121 39.365 1.00 66.19 219 ALA A C 1
ATOM 1507 O O . ALA A 1 219 ? -27.162 34.663 38.720 1.00 66.19 219 ALA A O 1
ATOM 1508 N N . ASP A 1 220 ? -29.098 34.356 39.829 1.00 68.19 220 ASP A N 1
ATOM 1509 C CA . ASP A 1 220 ? -29.161 32.898 39.663 1.00 68.19 220 ASP A CA 1
ATOM 1510 C C . ASP A 1 220 ? -29.237 32.509 38.182 1.00 68.19 220 ASP A C 1
ATOM 1512 O O . ASP A 1 220 ? -28.481 31.658 37.711 1.00 68.19 220 ASP A O 1
ATOM 1516 N N . ALA A 1 221 ? -30.077 33.209 37.408 1.00 67.62 221 ALA A N 1
ATOM 1517 C CA . ALA A 1 221 ? -30.175 33.003 35.965 1.00 67.62 221 ALA A CA 1
ATOM 1518 C C . ALA A 1 221 ? -28.831 33.237 35.244 1.00 67.62 221 ALA A C 1
ATOM 1520 O O . ALA A 1 221 ? -28.505 32.532 34.288 1.00 67.62 221 ALA A O 1
ATOM 1521 N N . SER A 1 222 ? -28.023 34.192 35.717 1.00 67.94 222 SER A N 1
ATOM 1522 C CA . SER A 1 222 ? -26.695 34.465 35.156 1.00 67.94 222 SER A CA 1
ATOM 1523 C C . SER A 1 222 ? -25.668 33.386 35.524 1.00 67.94 222 SER A C 1
ATOM 1525 O O . SER A 1 222 ? -24.839 33.037 34.687 1.00 67.94 222 SER A O 1
ATOM 1527 N N . ALA A 1 223 ? -25.734 32.815 36.732 1.00 68.62 223 ALA A N 1
ATOM 1528 C CA . ALA A 1 223 ? -24.848 31.725 37.150 1.00 68.62 223 ALA A CA 1
ATOM 1529 C C . ALA A 1 223 ? -25.109 30.435 36.349 1.00 68.62 223 ALA A C 1
ATOM 1531 O O . ALA A 1 223 ? -24.190 29.901 35.724 1.00 68.62 223 ALA A O 1
ATOM 1532 N N . VAL A 1 224 ? -26.373 29.997 36.274 1.00 70.31 224 VAL A N 1
ATOM 1533 C CA . VAL A 1 224 ? -26.786 28.805 35.503 1.00 70.31 224 VAL A CA 1
ATOM 1534 C C . VAL A 1 224 ? -26.430 28.955 34.018 1.00 70.31 224 VAL A C 1
ATOM 1536 O O . VAL A 1 224 ? -25.983 28.006 33.372 1.00 70.31 224 VAL A O 1
ATOM 1539 N N . ALA A 1 225 ? -26.571 30.163 33.463 1.00 71.31 225 ALA A N 1
ATOM 1540 C CA . ALA A 1 225 ? -26.229 30.434 32.071 1.00 71.31 225 ALA A CA 1
ATOM 1541 C C . ALA A 1 225 ? -24.723 30.344 31.780 1.00 71.31 225 ALA A C 1
ATOM 1543 O O . ALA A 1 225 ? -24.352 29.936 30.680 1.00 71.31 225 ALA A O 1
ATOM 1544 N N . ALA A 1 226 ? -23.857 30.692 32.736 1.00 70.38 226 ALA A N 1
ATOM 1545 C CA . ALA A 1 226 ? -22.407 30.600 32.566 1.00 70.38 226 ALA A CA 1
ATOM 1546 C C . ALA A 1 226 ? -21.936 29.135 32.518 1.00 70.38 226 ALA A C 1
ATOM 1548 O O . ALA A 1 226 ? -21.133 28.767 31.658 1.00 70.38 226 ALA A O 1
ATOM 1549 N N . GLU A 1 227 ? -22.481 28.286 33.391 1.00 71.00 227 GLU A N 1
ATOM 1550 C CA . GLU A 1 227 ? -22.178 26.849 33.431 1.00 71.00 227 GLU A CA 1
ATOM 1551 C C . GLU A 1 227 ? -22.698 26.119 32.179 1.00 71.00 227 GLU A C 1
ATOM 1553 O O . GLU A 1 227 ? -21.975 25.331 31.553 1.00 71.00 227 GLU A O 1
ATOM 1558 N N . LEU A 1 228 ? -23.916 26.458 31.737 1.00 74.00 228 LEU A N 1
ATOM 1559 C CA . LEU A 1 228 ? -24.473 26.000 30.462 1.00 74.00 228 LEU A CA 1
ATOM 1560 C C . LEU A 1 228 ? -23.585 26.410 29.275 1.00 74.00 228 LEU A C 1
ATOM 1562 O O . LEU A 1 228 ? -23.322 25.584 28.400 1.00 74.00 228 LEU A O 1
ATOM 1566 N N . ALA A 1 229 ? -23.090 27.652 29.250 1.00 72.19 229 ALA A N 1
ATOM 1567 C CA . ALA A 1 229 ? -22.233 28.162 28.180 1.00 72.19 229 ALA A CA 1
ATOM 1568 C C . ALA A 1 229 ? -20.903 27.406 28.068 1.00 72.19 229 ALA A C 1
ATOM 1570 O O . ALA A 1 229 ? -20.552 26.945 26.980 1.00 72.19 229 ALA A O 1
ATOM 1571 N N . ALA A 1 230 ? -20.192 27.238 29.188 1.00 71.56 230 ALA A N 1
ATOM 1572 C CA . ALA A 1 230 ? -18.908 26.537 29.242 1.00 71.56 230 ALA A CA 1
ATOM 1573 C C . ALA A 1 230 ? -19.042 25.062 28.824 1.00 71.56 230 ALA A C 1
ATOM 1575 O O . ALA A 1 230 ? -18.204 24.523 28.092 1.00 71.56 230 ALA A O 1
ATOM 1576 N N . THR A 1 231 ? -20.140 24.421 29.231 1.00 71.88 231 THR A N 1
ATOM 1577 C CA . THR A 1 231 ? -20.427 23.035 28.853 1.00 71.88 231 THR A CA 1
ATOM 1578 C C . THR A 1 231 ? -20.778 22.924 27.367 1.00 71.88 231 THR A C 1
ATOM 1580 O O . THR A 1 231 ? -20.235 22.067 26.669 1.00 71.88 231 THR A O 1
ATOM 1583 N N . CYS A 1 232 ? -21.613 23.828 26.840 1.00 74.56 232 CYS A N 1
ATOM 1584 C CA . CYS A 1 232 ? -21.951 23.862 25.414 1.00 74.56 232 CYS A CA 1
ATOM 1585 C C . CYS A 1 232 ? -20.728 24.139 24.529 1.00 74.56 232 CYS A C 1
ATOM 1587 O O . CYS A 1 232 ? -20.586 23.498 23.489 1.00 74.56 232 CYS A O 1
ATOM 1589 N N . ASP A 1 233 ? -19.830 25.044 24.931 1.00 72.44 233 ASP A N 1
ATOM 1590 C CA . ASP A 1 233 ? -18.593 25.323 24.191 1.00 72.44 233 ASP A CA 1
ATOM 1591 C C . ASP A 1 233 ? -17.670 24.096 24.145 1.00 72.44 233 ASP A C 1
ATOM 1593 O O . ASP A 1 233 ? -17.153 23.742 23.082 1.00 72.44 233 ASP A O 1
ATOM 1597 N N . THR A 1 234 ? -17.549 23.380 25.268 1.00 71.62 234 THR A N 1
ATOM 1598 C CA . THR A 1 234 ? -16.785 22.127 25.358 1.00 71.62 234 THR A CA 1
ATOM 1599 C C . THR A 1 234 ? -17.356 21.055 24.425 1.00 71.62 234 THR A C 1
ATOM 1601 O O . THR A 1 234 ? -16.621 20.499 23.605 1.00 71.62 234 THR A O 1
ATOM 1604 N N . ILE A 1 235 ? -18.669 20.800 24.484 1.00 71.69 235 ILE A N 1
ATOM 1605 C CA . ILE A 1 235 ? -19.346 19.779 23.664 1.00 71.69 235 ILE A CA 1
ATOM 1606 C C . ILE A 1 235 ? -19.278 20.137 22.167 1.00 71.69 235 ILE A C 1
ATOM 1608 O O . ILE A 1 235 ? -18.887 19.302 21.350 1.00 71.69 235 ILE A O 1
ATOM 1612 N N . LEU A 1 236 ? -19.579 21.385 21.791 1.00 70.94 236 LEU A N 1
ATOM 1613 C CA . LEU A 1 236 ? -19.519 21.846 20.395 1.00 70.94 236 LEU A CA 1
ATOM 1614 C C . LEU A 1 236 ? -18.086 21.887 19.837 1.00 70.94 236 LEU A C 1
ATOM 1616 O O . LEU A 1 236 ? -17.898 21.788 18.622 1.00 70.94 236 LEU A O 1
ATOM 1620 N N . SER A 1 237 ? -17.072 22.034 20.693 1.00 69.88 237 SER A N 1
ATOM 1621 C CA . SER A 1 237 ? -15.656 21.975 20.305 1.00 69.88 237 SER A CA 1
ATOM 1622 C C . SER A 1 237 ? -15.100 20.548 20.266 1.00 69.88 237 SER A C 1
ATOM 1624 O O . SER A 1 237 ? -14.158 20.282 19.520 1.00 69.88 237 SER A O 1
ATOM 1626 N N . GLN A 1 238 ? -15.668 19.613 21.032 1.00 68.38 238 GLN A N 1
ATOM 1627 C CA . GLN A 1 238 ? -15.410 18.173 20.915 1.00 68.38 238 GLN A CA 1
ATOM 1628 C C . GLN A 1 238 ? -15.993 17.642 19.593 1.00 68.38 238 GLN A C 1
ATOM 1630 O O . GLN A 1 238 ? -15.231 17.259 18.708 1.00 68.38 238 GLN A O 1
ATOM 1635 N N . ALA A 1 239 ? -17.308 17.782 19.391 1.00 63.81 239 ALA A N 1
ATOM 1636 C CA . ALA A 1 239 ? -18.004 17.321 18.185 1.00 63.81 239 ALA A CA 1
ATOM 1637 C C . ALA A 1 239 ? -17.443 17.945 16.889 1.00 63.81 239 ALA A C 1
ATOM 1639 O O . ALA A 1 239 ? -17.383 17.293 15.848 1.00 63.81 239 ALA A O 1
ATOM 1640 N N . GLY A 1 240 ? -16.974 19.200 16.944 1.00 63.44 240 GLY A N 1
ATOM 1641 C CA . GLY A 1 240 ? -16.283 19.843 15.823 1.00 63.44 240 GLY A CA 1
ATOM 1642 C C . GLY A 1 240 ? -14.970 19.151 15.433 1.00 63.44 240 GLY A C 1
ATOM 1643 O O . GLY A 1 240 ? -14.743 18.916 14.245 1.00 63.44 240 GLY A O 1
ATOM 1644 N N . ARG A 1 241 ? -14.139 18.785 16.422 1.00 67.00 241 ARG A N 1
ATOM 1645 C CA . ARG A 1 241 ? -12.878 18.050 16.212 1.00 67.00 241 ARG A CA 1
ATOM 1646 C C . ARG A 1 241 ? -13.131 16.625 15.730 1.00 67.00 241 ARG A C 1
ATOM 1648 O O . ARG A 1 241 ? -12.446 16.171 14.817 1.00 67.00 241 ARG A O 1
ATOM 1655 N N . ASP A 1 242 ? -14.133 15.947 16.278 1.00 60.97 242 ASP A N 1
ATOM 1656 C CA . ASP A 1 242 ? -14.466 14.574 15.886 1.00 60.97 242 ASP A CA 1
ATOM 1657 C C . ASP A 1 242 ? -15.024 14.519 14.452 1.00 60.97 242 ASP A C 1
ATOM 1659 O O . ASP A 1 242 ? -14.593 13.691 13.650 1.00 60.97 242 ASP A O 1
ATOM 1663 N N . ALA A 1 243 ? -15.872 15.479 14.061 1.00 58.47 243 ALA A N 1
ATOM 1664 C CA . ALA A 1 243 ? -16.359 15.613 12.686 1.00 58.47 243 ALA A CA 1
ATOM 1665 C C . ALA A 1 243 ? -15.268 16.033 11.678 1.00 58.47 243 ALA A C 1
ATOM 1667 O O . ALA A 1 243 ? -15.387 15.761 10.481 1.00 58.47 243 ALA A O 1
ATOM 1668 N N . GLU A 1 244 ? -14.215 16.731 12.108 1.00 59.94 244 GLU A N 1
ATOM 1669 C CA . GLU A 1 244 ? -13.024 16.997 11.287 1.00 59.94 244 GLU A CA 1
ATOM 1670 C C . GLU A 1 244 ? -12.153 15.740 11.148 1.00 59.94 244 GLU A C 1
ATOM 1672 O O . GLU A 1 244 ? -11.803 15.355 10.032 1.00 59.94 244 GLU A O 1
ATOM 1677 N N . ARG A 1 245 ? -11.906 15.027 12.253 1.00 64.56 245 ARG A N 1
ATOM 1678 C CA . ARG A 1 245 ? -11.132 13.779 12.282 1.00 64.56 245 ARG A CA 1
ATOM 1679 C C . ARG A 1 245 ? -11.786 12.661 11.467 1.00 64.56 245 ARG A C 1
ATOM 1681 O O . ARG A 1 245 ? -11.085 11.949 10.754 1.00 64.56 245 ARG A O 1
ATOM 1688 N N . ALA A 1 246 ? -13.113 12.543 11.506 1.00 55.91 246 ALA A N 1
ATOM 1689 C CA . ALA A 1 246 ? -13.872 11.600 10.684 1.00 55.91 246 ALA A CA 1
ATOM 1690 C C . ALA A 1 246 ? -13.770 11.917 9.180 1.00 55.91 246 ALA A C 1
ATOM 1692 O O . ALA A 1 246 ? -13.589 11.008 8.369 1.00 55.91 246 ALA A O 1
ATOM 1693 N N . ARG A 1 247 ? -13.821 13.204 8.797 1.00 59.09 247 ARG A N 1
ATOM 1694 C CA . ARG A 1 247 ? -13.610 13.635 7.402 1.00 59.09 247 ARG A CA 1
ATOM 1695 C C . ARG A 1 247 ? -12.181 13.366 6.933 1.00 59.09 247 ARG A C 1
ATOM 1697 O O . ARG A 1 247 ? -11.995 12.888 5.818 1.00 59.09 247 ARG A O 1
ATOM 1704 N N . GLU A 1 248 ? -11.188 13.610 7.784 1.00 58.66 248 GLU A N 1
ATOM 1705 C CA . GLU A 1 248 ? -9.784 13.316 7.483 1.00 58.66 248 GLU A CA 1
ATOM 1706 C C . GLU A 1 248 ? -9.530 11.807 7.327 1.00 58.66 248 GLU A C 1
ATOM 1708 O O . GLU A 1 248 ? -8.887 11.394 6.363 1.00 58.66 248 GLU A O 1
ATOM 1713 N N . LEU A 1 249 ? -10.103 10.968 8.197 1.00 60.94 249 LEU A N 1
ATOM 1714 C CA . LEU A 1 249 ? -10.054 9.507 8.064 1.00 60.94 249 LEU A CA 1
ATOM 1715 C C . LEU A 1 249 ? -10.709 9.034 6.759 1.00 60.94 249 LEU A C 1
ATOM 1717 O O . LEU A 1 249 ? -10.082 8.302 5.997 1.00 60.94 249 LEU A O 1
ATOM 1721 N N . ALA A 1 250 ? -11.915 9.512 6.436 1.00 55.09 250 ALA A N 1
ATOM 1722 C CA . ALA A 1 250 ? -12.592 9.170 5.182 1.00 55.09 250 ALA A CA 1
ATOM 1723 C C . ALA A 1 250 ? -11.776 9.589 3.937 1.00 55.09 250 ALA A C 1
ATOM 1725 O O . ALA A 1 250 ? -11.693 8.836 2.959 1.00 55.09 250 ALA A O 1
ATOM 1726 N N . ARG A 1 251 ? -11.119 10.759 3.988 1.00 61.47 251 ARG A N 1
ATOM 1727 C CA . ARG A 1 251 ? -10.206 11.256 2.943 1.00 61.47 251 ARG A CA 1
ATOM 1728 C C . ARG A 1 251 ? -8.994 10.337 2.776 1.00 61.47 251 ARG A C 1
ATOM 1730 O O . ARG A 1 251 ? -8.688 9.931 1.654 1.00 61.47 251 ARG A O 1
ATOM 1737 N N . GLN A 1 252 ? -8.334 9.972 3.876 1.00 61.34 252 GLN A N 1
ATOM 1738 C CA . GLN A 1 252 ? -7.188 9.058 3.870 1.00 61.34 252 GLN A CA 1
ATOM 1739 C C . GLN A 1 252 ? -7.572 7.673 3.331 1.00 61.34 252 GLN A C 1
ATOM 1741 O O . GLN A 1 252 ? -6.894 7.164 2.440 1.00 61.34 252 GLN A O 1
ATOM 1746 N N . THR A 1 253 ? -8.687 7.090 3.784 1.00 57.75 253 THR A N 1
ATOM 1747 C CA . THR A 1 253 ? -9.175 5.784 3.305 1.00 57.75 253 THR A CA 1
ATOM 1748 C C . THR A 1 253 ? -9.471 5.796 1.803 1.00 57.75 253 THR A C 1
ATOM 1750 O O . THR A 1 253 ? -9.103 4.857 1.095 1.00 57.75 253 THR A O 1
ATOM 1753 N N . SER A 1 254 ? -10.079 6.872 1.293 1.00 59.41 254 SER A N 1
ATOM 1754 C CA . SER A 1 254 ? -10.394 7.021 -0.135 1.00 59.41 254 SER A CA 1
ATOM 1755 C C . SER A 1 254 ? -9.128 7.124 -0.995 1.00 59.41 254 SER A C 1
ATOM 1757 O O . SER A 1 254 ? -9.002 6.416 -1.996 1.00 59.41 254 SER A O 1
ATOM 1759 N N . LEU A 1 255 ? -8.147 7.930 -0.568 1.00 61.88 255 LEU A N 1
ATOM 1760 C CA . LEU A 1 255 ? -6.859 8.068 -1.258 1.00 61.88 255 LEU A CA 1
ATOM 1761 C C . LEU A 1 255 ? -6.025 6.776 -1.206 1.00 61.88 255 LEU A C 1
ATOM 1763 O O . LEU A 1 255 ? -5.452 6.386 -2.222 1.00 61.88 255 LEU A O 1
ATOM 1767 N N . LEU A 1 256 ? -5.995 6.070 -0.069 1.00 57.22 256 LEU A N 1
ATOM 1768 C CA . LEU A 1 256 ? -5.302 4.780 0.073 1.00 57.22 256 LEU A CA 1
ATOM 1769 C C . LEU A 1 256 ? -5.920 3.692 -0.815 1.00 57.22 256 LEU A C 1
ATOM 1771 O O . LEU A 1 256 ? -5.194 2.936 -1.465 1.00 57.22 256 LEU A O 1
ATOM 1775 N N . ARG A 1 257 ? -7.257 3.635 -0.893 1.00 60.56 257 ARG A N 1
ATOM 1776 C CA . ARG A 1 257 ? -7.969 2.723 -1.799 1.00 60.56 257 ARG A CA 1
ATOM 1777 C C . ARG A 1 257 ? -7.604 3.003 -3.254 1.00 60.56 257 ARG A C 1
ATOM 1779 O O . ARG A 1 257 ? -7.261 2.070 -3.978 1.00 60.56 257 ARG A O 1
ATOM 1786 N N . ALA A 1 258 ? -7.627 4.269 -3.667 1.00 57.84 258 ALA A N 1
ATOM 1787 C CA . ALA A 1 258 ? -7.285 4.651 -5.030 1.00 57.84 258 ALA A CA 1
ATOM 1788 C C . ALA A 1 258 ? -5.802 4.364 -5.351 1.00 57.84 258 ALA A C 1
ATOM 1790 O O . ALA A 1 258 ? -5.506 3.774 -6.387 1.00 57.84 258 ALA A O 1
ATOM 1791 N N . ALA A 1 259 ? -4.873 4.659 -4.432 1.00 58.22 259 ALA A N 1
ATOM 1792 C CA . ALA A 1 259 ? -3.450 4.338 -4.583 1.00 58.22 259 ALA A CA 1
ATOM 1793 C C . ALA A 1 259 ? -3.192 2.832 -4.783 1.00 58.22 259 ALA A C 1
ATOM 1795 O O . ALA A 1 259 ? -2.382 2.455 -5.632 1.00 58.22 259 ALA A O 1
ATOM 1796 N N . LYS A 1 260 ? -3.915 1.965 -4.056 1.00 57.25 260 LYS A N 1
ATOM 1797 C CA . LYS A 1 260 ? -3.840 0.506 -4.242 1.00 57.25 260 LYS A CA 1
ATOM 1798 C C . LYS A 1 260 ? -4.261 0.099 -5.658 1.00 57.25 260 LYS A C 1
ATOM 1800 O O . LYS A 1 260 ? -3.522 -0.620 -6.322 1.00 57.25 260 LYS A O 1
ATOM 1805 N N . LEU A 1 261 ? -5.398 0.610 -6.136 1.00 58.28 261 LEU A N 1
ATOM 1806 C CA . LEU A 1 261 ? -5.936 0.316 -7.472 1.00 58.28 261 LEU A CA 1
ATOM 1807 C C . LEU A 1 261 ? -5.020 0.832 -8.601 1.00 58.28 261 LEU A C 1
ATOM 1809 O O . LEU A 1 261 ? -4.911 0.203 -9.655 1.00 58.28 261 LEU A O 1
ATOM 1813 N N . LEU A 1 262 ? -4.333 1.959 -8.403 1.00 61.62 262 LEU A N 1
ATOM 1814 C CA . LEU A 1 262 ? -3.419 2.521 -9.402 1.00 61.62 262 LEU A CA 1
ATOM 1815 C C . LEU A 1 262 ? -2.150 1.680 -9.619 1.00 61.62 262 LEU A C 1
ATOM 1817 O O . LEU A 1 262 ? -1.659 1.623 -10.744 1.00 61.62 262 LEU A O 1
ATOM 1821 N N . ASN A 1 263 ? -1.659 0.984 -8.589 1.00 58.38 263 ASN A N 1
ATOM 1822 C CA . ASN A 1 263 ? -0.443 0.163 -8.670 1.00 58.38 263 ASN A CA 1
ATOM 1823 C C . ASN A 1 263 ? -0.653 -1.242 -9.280 1.00 58.38 263 ASN A C 1
ATOM 1825 O O . ASN A 1 263 ? 0.315 -1.974 -9.463 1.00 58.38 263 ASN A O 1
ATOM 1829 N N . GLU A 1 264 ? -1.886 -1.634 -9.617 1.00 55.75 264 GLU A N 1
ATOM 1830 C CA . GLU A 1 264 ? -2.195 -2.956 -10.199 1.00 55.75 264 GLU A CA 1
ATOM 1831 C C . GLU A 1 264 ? -1.870 -3.074 -11.704 1.00 55.75 264 GLU A C 1
ATOM 1833 O O . GLU A 1 264 ? -1.874 -4.177 -12.248 1.00 55.75 264 GLU A O 1
ATOM 1838 N N . SER A 1 265 ? -1.625 -1.958 -12.403 1.00 55.16 265 SER A N 1
ATOM 1839 C CA . SER A 1 265 ? -1.384 -1.926 -13.853 1.00 55.16 265 SER A CA 1
ATOM 1840 C C . SER A 1 265 ? -0.029 -1.301 -14.174 1.00 55.16 265 SER A C 1
ATOM 1842 O O . SER A 1 265 ? 0.271 -0.200 -13.729 1.00 55.16 265 SER A O 1
ATOM 1844 N N . LEU A 1 266 ? 0.761 -1.981 -15.007 1.00 59.12 266 LEU A N 1
ATOM 1845 C CA . LEU A 1 266 ? 2.089 -1.529 -15.453 1.00 59.12 266 LEU A CA 1
ATOM 1846 C C . LEU A 1 266 ? 2.075 -0.906 -16.866 1.00 59.12 266 LEU A C 1
ATOM 1848 O O . LEU A 1 266 ? 3.125 -0.617 -17.429 1.00 59.12 266 LEU A O 1
ATOM 1852 N N . ASP A 1 267 ? 0.882 -0.709 -17.431 1.00 61.22 267 ASP A N 1
ATOM 1853 C CA . ASP A 1 267 ? 0.624 -0.199 -18.784 1.00 61.22 267 ASP A CA 1
ATOM 1854 C C . ASP A 1 267 ? 0.109 1.254 -18.719 1.00 61.22 267 ASP A C 1
ATOM 1856 O O . ASP A 1 267 ? -0.949 1.509 -18.128 1.00 61.22 267 ASP A O 1
ATOM 1860 N N . VAL A 1 268 ? 0.856 2.213 -19.284 1.00 68.31 268 VAL A N 1
ATOM 1861 C CA . VAL A 1 268 ? 0.643 3.661 -19.070 1.00 68.31 268 VAL A CA 1
ATOM 1862 C C . VAL A 1 268 ? -0.762 4.129 -19.494 1.00 68.31 268 VAL A C 1
ATOM 1864 O O . VAL A 1 268 ? -1.438 4.732 -18.657 1.00 68.31 268 VAL A O 1
ATOM 1867 N N . PRO A 1 269 ? -1.293 3.820 -20.698 1.00 69.44 269 PRO A N 1
ATOM 1868 C CA . PRO A 1 269 ? -2.645 4.239 -21.085 1.00 69.44 269 PRO A CA 1
ATOM 1869 C C . PRO A 1 269 ? -3.753 3.643 -20.200 1.00 69.44 269 PRO A C 1
ATOM 1871 O O . PRO A 1 269 ? -4.761 4.305 -19.931 1.00 69.44 269 PRO A O 1
ATOM 1874 N N . ARG A 1 270 ? -3.573 2.414 -19.687 1.00 72.81 270 ARG A N 1
ATOM 1875 C CA . ARG A 1 270 ? -4.515 1.805 -18.727 1.00 72.81 270 ARG A CA 1
ATOM 1876 C C . ARG A 1 270 ? -4.483 2.506 -17.377 1.00 72.81 270 ARG A C 1
ATOM 1878 O O . ARG A 1 270 ? -5.547 2.754 -16.811 1.00 72.81 270 ARG A O 1
ATOM 1885 N N . VAL A 1 271 ? -3.291 2.842 -16.880 1.00 77.75 271 VAL A N 1
ATOM 1886 C CA . VAL A 1 271 ? -3.118 3.617 -15.642 1.00 77.75 271 VAL A CA 1
ATOM 1887 C C . VAL A 1 271 ? -3.792 4.981 -15.787 1.00 77.75 271 VAL A C 1
ATOM 1889 O O . VAL A 1 271 ? -4.638 5.314 -14.963 1.00 77.75 271 VAL A O 1
ATOM 1892 N N . LEU A 1 272 ? -3.535 5.715 -16.875 1.00 82.06 272 LEU A N 1
ATOM 1893 C CA . LEU A 1 272 ? -4.167 7.012 -17.159 1.00 82.06 272 LEU A CA 1
ATOM 1894 C C . LEU A 1 272 ? -5.703 6.924 -17.239 1.00 82.06 272 LEU A C 1
ATOM 1896 O O . LEU A 1 272 ? -6.403 7.730 -16.628 1.00 82.06 272 LEU A O 1
ATOM 1900 N N . THR A 1 273 ? -6.244 5.899 -17.904 1.00 83.19 273 THR A N 1
ATOM 1901 C CA . THR A 1 273 ? -7.701 5.667 -17.968 1.00 83.19 273 THR A CA 1
ATOM 1902 C C . THR A 1 273 ? -8.300 5.369 -16.587 1.00 83.19 273 THR A C 1
ATOM 1904 O O . THR A 1 273 ? -9.409 5.816 -16.276 1.00 83.19 273 THR A O 1
ATOM 1907 N N . ARG A 1 274 ? -7.574 4.634 -15.732 1.00 82.88 274 ARG A N 1
ATOM 1908 C CA . ARG A 1 274 ? -7.997 4.349 -14.353 1.00 82.88 274 ARG A CA 1
ATOM 1909 C C . ARG A 1 274 ? -7.936 5.604 -13.481 1.00 82.88 274 ARG A C 1
ATOM 1911 O O . ARG A 1 274 ? -8.904 5.867 -12.777 1.00 82.88 274 ARG A O 1
ATOM 1918 N N . ILE A 1 275 ? -6.884 6.421 -13.606 1.00 87.88 275 ILE A N 1
ATOM 1919 C CA . ILE A 1 275 ? -6.750 7.731 -12.939 1.00 87.88 275 ILE A CA 1
ATOM 1920 C C . ILE A 1 275 ? -7.984 8.601 -13.201 1.00 87.88 275 ILE A C 1
ATOM 1922 O O . ILE A 1 275 ? -8.565 9.110 -12.247 1.00 87.88 275 ILE A O 1
ATOM 1926 N N . CYS A 1 276 ? -8.436 8.726 -14.454 1.00 90.62 276 CYS A N 1
ATOM 1927 C CA . CYS A 1 276 ? -9.644 9.498 -14.770 1.00 90.62 276 CYS A CA 1
ATOM 1928 C C . CYS A 1 276 ? -10.886 8.963 -14.038 1.00 90.62 276 CYS A C 1
ATOM 1930 O O . CYS A 1 276 ? -11.640 9.737 -13.454 1.00 90.62 276 CYS A O 1
ATOM 1932 N N . ARG A 1 277 ? -11.100 7.642 -14.036 1.00 88.19 277 ARG A N 1
ATOM 1933 C CA . ARG A 1 277 ? -12.273 7.032 -13.390 1.00 88.19 277 ARG A CA 1
ATOM 1934 C C . ARG A 1 277 ? -12.273 7.225 -11.872 1.00 88.19 277 ARG A C 1
ATOM 1936 O O . ARG A 1 277 ? -13.305 7.585 -11.316 1.00 88.19 277 ARG A O 1
ATOM 1943 N N . GLU A 1 278 ? -11.135 7.010 -11.215 1.00 87.19 278 GLU A N 1
ATOM 1944 C CA . GLU A 1 278 ? -11.026 7.197 -9.763 1.00 87.19 278 GLU A CA 1
ATOM 1945 C C . GLU A 1 278 ? -11.123 8.689 -9.384 1.00 87.19 278 GLU A C 1
ATOM 1947 O O . GLU A 1 278 ? -11.817 9.019 -8.429 1.00 87.19 278 GLU A O 1
ATOM 1952 N N . ALA A 1 279 ? -10.533 9.611 -10.163 1.00 90.31 279 ALA A N 1
ATOM 1953 C CA . ALA A 1 279 ? -10.675 11.058 -9.940 1.00 90.31 279 ALA A CA 1
ATOM 1954 C C . ALA A 1 279 ? -12.139 11.522 -10.002 1.00 90.31 279 ALA A C 1
ATOM 1956 O O . ALA A 1 279 ? -12.578 12.301 -9.156 1.00 90.31 279 ALA A O 1
ATOM 1957 N N . ALA A 1 280 ? -12.897 11.023 -10.985 1.00 90.19 280 ALA A N 1
ATOM 1958 C CA . ALA A 1 280 ? -14.324 11.297 -11.105 1.00 90.19 280 ALA A CA 1
ATOM 1959 C C . ALA A 1 280 ? -15.114 10.736 -9.910 1.00 90.19 280 ALA A C 1
ATOM 1961 O O . ALA A 1 280 ? -15.945 11.440 -9.340 1.00 90.19 280 ALA A O 1
ATOM 1962 N N . ALA A 1 281 ? -14.808 9.505 -9.483 1.00 84.75 281 ALA A N 1
ATOM 1963 C CA . ALA A 1 281 ? -15.477 8.850 -8.359 1.00 84.75 281 ALA A CA 1
ATOM 1964 C C . ALA A 1 281 ? -15.181 9.505 -6.994 1.00 84.75 281 ALA A C 1
ATOM 1966 O O . ALA A 1 281 ? -16.082 9.607 -6.166 1.00 84.75 281 ALA A O 1
ATOM 1967 N N . ILE A 1 282 ? -13.949 9.974 -6.757 1.00 83.56 282 ILE A N 1
ATOM 1968 C CA . ILE A 1 282 ? -13.550 10.657 -5.508 1.00 83.56 282 ILE A CA 1
ATOM 1969 C C . ILE A 1 282 ? -14.302 11.987 -5.324 1.00 83.56 282 ILE A C 1
ATOM 1971 O O . ILE A 1 282 ? -14.551 12.393 -4.190 1.00 83.56 282 ILE A O 1
ATOM 1975 N N . LEU A 1 283 ? -14.657 12.664 -6.421 1.00 86.56 283 LEU A N 1
ATOM 1976 C CA . LEU A 1 283 ? -15.222 14.020 -6.412 1.00 86.56 283 LEU A CA 1
ATOM 1977 C C . LEU A 1 283 ? -16.674 14.112 -6.914 1.00 86.56 283 LEU A C 1
ATOM 1979 O O . LEU A 1 283 ? -17.177 15.227 -7.079 1.00 86.56 283 LEU A O 1
ATOM 1983 N N . ASP A 1 284 ? -17.339 12.977 -7.164 1.00 85.69 284 ASP A N 1
ATOM 1984 C CA . ASP A 1 284 ? -18.703 12.904 -7.726 1.00 85.69 284 ASP A CA 1
ATOM 1985 C C . ASP A 1 284 ? -18.861 13.737 -9.025 1.00 85.69 284 ASP A C 1
ATOM 1987 O O . ASP A 1 284 ? -19.842 14.460 -9.240 1.00 85.69 284 ASP A O 1
ATOM 1991 N N . ALA A 1 285 ? -17.830 13.692 -9.877 1.00 90.75 285 ALA A N 1
ATOM 1992 C CA . ALA A 1 285 ? -17.731 14.487 -11.099 1.00 90.75 285 ALA A CA 1
ATOM 1993 C C . ALA A 1 285 ? -18.203 13.714 -12.339 1.00 90.75 285 ALA A C 1
ATOM 1995 O O . ALA A 1 285 ? -17.910 12.531 -12.506 1.00 90.75 285 ALA A O 1
ATOM 1996 N N . ASP A 1 286 ? -18.893 14.410 -13.246 1.00 93.75 286 ASP A N 1
ATOM 1997 C CA . ASP A 1 286 ? -19.446 13.826 -14.475 1.00 93.75 286 ASP A CA 1
ATOM 1998 C C . ASP A 1 286 ? -18.358 13.442 -15.495 1.00 93.75 286 ASP A C 1
ATOM 2000 O O . ASP A 1 286 ? -18.563 12.562 -16.334 1.00 93.75 286 ASP A O 1
ATOM 2004 N N . THR A 1 287 ? -17.213 14.133 -15.469 1.00 93.81 287 THR A N 1
ATOM 2005 C CA . THR A 1 287 ? -16.091 13.920 -16.390 1.00 93.81 287 THR A CA 1
ATOM 2006 C C . THR A 1 287 ? -14.741 14.050 -15.688 1.00 93.81 287 THR A C 1
ATOM 2008 O O . THR A 1 287 ? -14.588 14.788 -14.713 1.00 93.81 287 THR A O 1
ATOM 2011 N N . ALA A 1 288 ? -13.733 13.353 -16.214 1.00 95.56 288 ALA A N 1
ATOM 2012 C CA . ALA A 1 288 ? -12.339 13.525 -15.819 1.00 95.56 288 ALA A CA 1
ATOM 2013 C C . ALA A 1 288 ? -11.398 13.222 -16.988 1.00 95.56 288 ALA A C 1
ATOM 2015 O O . ALA A 1 288 ? -11.659 12.313 -17.770 1.00 95.56 288 ALA A O 1
ATOM 2016 N N . VAL A 1 289 ? -10.294 13.954 -17.109 1.00 94.44 289 VAL A N 1
ATOM 2017 C CA . VAL A 1 289 ? -9.339 13.848 -18.224 1.00 94.44 289 VAL A CA 1
ATOM 2018 C C . VAL A 1 289 ? -7.903 14.002 -17.749 1.00 94.44 289 VAL A C 1
ATOM 2020 O O . VAL A 1 289 ? -7.635 14.772 -16.827 1.00 94.44 289 VAL A O 1
ATOM 2023 N N . VAL A 1 290 ? -6.975 13.311 -18.411 1.00 94.69 290 VAL A N 1
ATOM 2024 C CA . VAL A 1 290 ? -5.538 13.577 -18.280 1.00 94.69 290 VAL A CA 1
ATOM 2025 C C . VAL A 1 290 ? -4.979 14.030 -19.620 1.00 94.69 290 VAL A C 1
ATOM 2027 O O . VAL A 1 290 ? -5.038 13.315 -20.622 1.00 94.69 290 VAL A O 1
ATOM 2030 N N . PHE A 1 291 ? -4.385 15.219 -19.603 1.00 92.81 291 PHE A N 1
ATOM 2031 C CA . PHE A 1 291 ? -3.548 15.725 -20.680 1.00 92.81 291 PHE A CA 1
ATOM 2032 C C . PHE A 1 291 ? -2.078 15.434 -20.376 1.00 92.81 291 PHE A C 1
ATOM 2034 O O . PHE A 1 291 ? -1.618 15.728 -19.271 1.00 92.81 291 PHE A O 1
ATOM 2041 N N . ARG A 1 292 ? -1.314 14.936 -21.352 1.00 89.69 292 ARG A N 1
ATOM 2042 C CA . ARG A 1 292 ? 0.153 14.852 -21.282 1.00 89.69 292 ARG A CA 1
ATOM 2043 C C . ARG A 1 292 ? 0.781 15.991 -22.077 1.00 89.69 292 ARG A C 1
ATOM 2045 O O . ARG A 1 292 ? 0.349 16.305 -23.180 1.00 89.69 292 ARG A O 1
ATOM 2052 N N . ILE A 1 293 ? 1.824 16.600 -21.523 1.00 87.06 293 ILE A N 1
ATOM 2053 C CA . ILE A 1 293 ? 2.594 17.652 -22.194 1.00 87.06 293 ILE A CA 1
ATOM 2054 C C . ILE A 1 293 ? 3.608 16.989 -23.134 1.00 87.06 293 ILE A C 1
ATOM 2056 O O . ILE A 1 293 ? 4.369 16.104 -22.720 1.00 87.06 293 ILE A O 1
ATOM 2060 N N . SER A 1 294 ? 3.620 17.406 -24.400 1.00 78.12 294 SER A N 1
ATOM 2061 C CA . SER A 1 294 ? 4.566 16.905 -25.398 1.00 78.12 294 SER A CA 1
ATOM 2062 C C . SER A 1 294 ? 6.016 17.260 -25.036 1.00 78.12 294 SER A C 1
ATOM 2064 O O . SER A 1 294 ? 6.301 18.226 -24.326 1.00 78.12 294 SER A O 1
ATOM 2066 N N . ALA A 1 295 ? 6.970 16.444 -25.493 1.00 63.91 295 ALA A N 1
ATOM 2067 C CA . ALA A 1 295 ? 8.382 16.766 -25.313 1.00 63.91 295 ALA A CA 1
ATOM 2068 C C . ALA A 1 295 ? 8.749 18.000 -26.163 1.00 63.91 295 ALA A C 1
ATOM 2070 O O . ALA A 1 295 ? 8.312 18.072 -27.314 1.00 63.91 295 ALA A O 1
ATOM 2071 N N . PRO A 1 296 ? 9.561 18.944 -25.648 1.00 56.22 296 PRO A N 1
ATOM 2072 C CA . PRO A 1 296 ? 9.999 20.090 -26.435 1.00 56.22 296 PRO A CA 1
ATOM 2073 C C . PRO A 1 296 ? 10.797 19.612 -27.653 1.00 56.22 296 PRO A C 1
ATOM 2075 O O . PRO A 1 296 ? 11.739 18.828 -27.517 1.00 56.22 296 PRO A O 1
ATOM 2078 N N . HIS A 1 297 ? 10.413 20.088 -28.835 1.00 50.84 297 HIS A N 1
ATOM 2079 C CA . HIS A 1 297 ? 11.094 19.825 -30.101 1.00 50.84 297 HIS A CA 1
ATOM 2080 C C . HIS A 1 297 ? 11.673 21.137 -30.636 1.00 50.84 297 HIS A C 1
ATOM 2082 O O . HIS A 1 297 ? 11.091 22.198 -30.428 1.00 50.84 297 HIS A O 1
ATOM 2088 N N . SER A 1 298 ? 12.794 21.080 -31.355 1.00 43.97 298 SER A N 1
ATOM 2089 C CA . SER A 1 298 ? 13.502 22.274 -31.849 1.00 43.97 298 SER A CA 1
ATOM 2090 C C . SER A 1 298 ? 12.698 23.145 -32.825 1.00 43.97 298 SER A C 1
ATOM 2092 O O . SER A 1 298 ? 13.086 24.280 -33.076 1.00 43.97 298 SER A O 1
ATOM 2094 N N . GLU A 1 299 ? 11.588 22.632 -33.364 1.00 53.34 299 GLU A N 1
ATOM 2095 C CA . GLU A 1 299 ? 10.781 23.286 -34.403 1.00 53.34 299 GLU A CA 1
ATOM 2096 C C . GLU A 1 299 ? 9.332 23.596 -33.981 1.00 53.34 299 GLU A C 1
ATOM 2098 O O . GLU A 1 299 ? 8.602 24.224 -34.749 1.00 53.34 299 GLU A O 1
ATOM 2103 N N . ARG A 1 300 ? 8.874 23.167 -32.791 1.00 61.47 300 ARG A N 1
ATOM 2104 C CA . ARG A 1 300 ? 7.490 23.399 -32.325 1.00 61.47 300 ARG A CA 1
ATOM 2105 C C . ARG A 1 300 ? 7.394 23.626 -30.809 1.00 61.47 300 ARG A C 1
ATOM 2107 O O . ARG A 1 300 ? 8.069 22.924 -30.054 1.00 61.47 300 ARG A O 1
ATOM 2114 N N . PRO A 1 301 ? 6.529 24.553 -30.348 1.00 73.38 301 PRO A N 1
ATOM 2115 C CA . PRO A 1 301 ? 6.241 24.720 -28.925 1.00 73.38 301 PRO A CA 1
ATOM 2116 C C . PRO A 1 301 ? 5.549 23.471 -28.343 1.00 73.38 301 PRO A C 1
ATOM 2118 O O . PRO A 1 301 ? 4.914 22.719 -29.088 1.00 73.38 301 PRO A O 1
ATOM 2121 N N . PRO A 1 302 ? 5.649 23.237 -27.021 1.00 79.62 302 PRO A N 1
ATOM 2122 C CA . PRO A 1 302 ? 4.957 22.131 -26.370 1.00 79.62 302 PRO A CA 1
ATOM 2123 C C . PRO A 1 302 ? 3.434 22.320 -26.421 1.00 79.62 302 PRO A C 1
ATOM 2125 O O . PRO A 1 302 ? 2.927 23.432 -26.270 1.00 79.62 302 PRO A O 1
ATOM 2128 N N . VAL A 1 303 ? 2.716 21.211 -26.584 1.00 88.81 303 VAL A N 1
ATOM 2129 C CA . VAL A 1 303 ? 1.246 21.132 -26.599 1.00 88.81 303 VAL A CA 1
ATOM 2130 C C . VAL A 1 303 ? 0.768 20.126 -25.555 1.00 88.81 303 VAL A C 1
ATOM 2132 O O . VAL A 1 303 ? 1.520 19.237 -25.142 1.00 88.81 303 VAL A O 1
ATOM 2135 N N . LEU A 1 304 ? -0.477 20.270 -25.115 1.00 91.69 304 LEU A N 1
ATOM 2136 C CA . LEU A 1 304 ? -1.158 19.310 -24.255 1.00 91.69 304 LEU A CA 1
ATOM 2137 C C . LEU A 1 304 ? -1.948 18.342 -25.135 1.00 91.69 304 LEU A C 1
ATOM 2139 O O . LEU A 1 304 ? -2.824 18.786 -25.864 1.00 91.69 304 LEU A O 1
ATOM 2143 N N . VAL A 1 305 ? -1.689 17.041 -25.037 1.00 89.25 305 VAL A N 1
ATOM 2144 C CA . VAL A 1 305 ? -2.437 15.998 -25.757 1.00 89.25 305 VAL A CA 1
ATOM 2145 C C . VAL A 1 305 ? -3.327 15.252 -24.772 1.00 89.25 305 VAL A C 1
ATOM 2147 O O . VAL A 1 305 ? -2.845 14.792 -23.736 1.00 89.25 305 VAL A O 1
ATOM 2150 N N . LEU A 1 306 ? -4.620 15.129 -25.068 1.00 87.00 306 LEU A N 1
ATOM 2151 C CA . LEU A 1 306 ? -5.566 14.370 -24.251 1.00 87.00 306 LEU A CA 1
ATOM 2152 C C . LEU A 1 306 ? -5.310 12.866 -24.432 1.00 87.00 306 LEU A C 1
ATOM 2154 O O . LEU A 1 306 ? -5.621 12.306 -25.480 1.00 87.00 306 LEU A O 1
ATOM 2158 N N . GLU A 1 307 ? -4.751 12.199 -23.420 1.00 84.75 307 GLU A N 1
ATOM 2159 C CA . GLU A 1 307 ? -4.387 10.772 -23.511 1.00 84.75 307 GLU A CA 1
ATOM 2160 C C . GLU A 1 307 ? -5.385 9.832 -22.838 1.00 84.75 307 GLU A C 1
ATOM 2162 O O . GLU A 1 307 ? -5.469 8.661 -23.204 1.00 84.75 307 GLU A O 1
ATOM 2167 N N . ALA A 1 308 ? -6.148 10.328 -21.865 1.00 88.12 308 ALA A N 1
ATOM 2168 C CA . ALA A 1 308 ? -7.181 9.551 -21.197 1.00 88.12 308 ALA A CA 1
ATOM 2169 C C . ALA A 1 308 ? -8.375 10.419 -20.806 1.00 88.12 308 ALA A C 1
ATOM 2171 O O . ALA A 1 308 ? -8.226 11.592 -20.452 1.00 88.12 308 ALA A O 1
ATOM 2172 N N . ALA A 1 309 ? -9.556 9.804 -20.834 1.00 90.38 309 ALA A N 1
ATOM 2173 C CA . ALA A 1 309 ? -10.805 10.417 -20.422 1.00 90.38 309 ALA A CA 1
ATOM 2174 C C . ALA A 1 309 ? -11.731 9.429 -19.703 1.00 90.38 309 ALA A C 1
ATOM 2176 O O . ALA A 1 309 ? -11.725 8.221 -19.946 1.00 90.38 309 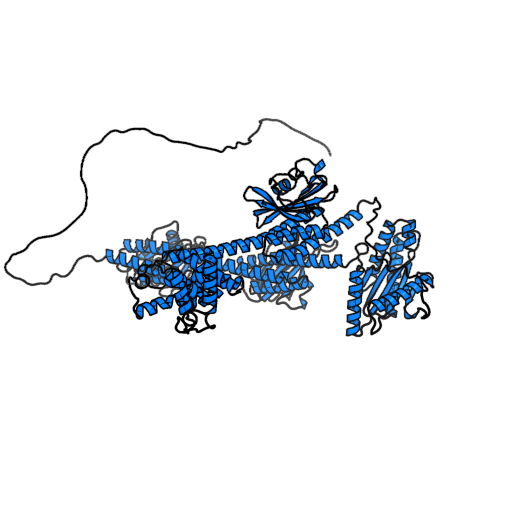ALA A O 1
ATOM 2177 N N . HIS A 1 310 ? -12.593 9.990 -18.868 1.00 92.38 310 HIS A N 1
ATOM 2178 C CA . HIS A 1 310 ? -13.786 9.386 -18.306 1.00 92.38 310 HIS A CA 1
ATOM 2179 C C . HIS A 1 310 ? -14.955 10.363 -18.487 1.00 92.38 310 HIS A C 1
ATOM 2181 O O . HIS A 1 310 ? -14.777 11.575 -18.364 1.00 92.38 310 HIS A O 1
ATOM 2187 N N . GLY A 1 311 ? -16.141 9.847 -18.812 1.00 86.56 311 GLY A N 1
ATOM 2188 C CA . GLY A 1 311 ? -17.334 10.668 -19.045 1.00 86.56 311 GLY A CA 1
ATOM 2189 C C . GLY A 1 311 ? -17.335 11.483 -20.348 1.00 86.56 311 GLY A C 1
ATOM 2190 O O . GLY A 1 311 ? -18.254 12.270 -20.549 1.00 86.56 311 GLY A O 1
ATOM 2191 N N . LEU A 1 312 ? -16.356 11.302 -21.242 1.00 86.06 312 LEU A N 1
ATOM 2192 C CA . LEU A 1 312 ? -16.273 11.961 -22.556 1.00 86.06 312 LEU A CA 1
ATOM 2193 C C . LEU A 1 312 ? -16.336 10.946 -23.713 1.00 86.06 312 LEU A C 1
ATOM 2195 O O . LEU A 1 312 ? -16.029 9.769 -23.498 1.00 86.06 312 LEU A O 1
ATOM 2199 N N . PRO A 1 313 ? -16.726 11.379 -24.929 1.00 79.12 313 PRO A N 1
ATOM 2200 C CA . PRO A 1 313 ? -16.745 10.523 -26.116 1.00 79.12 313 PRO A CA 1
ATOM 2201 C C . PRO A 1 313 ? -15.332 10.023 -26.506 1.00 79.12 313 PRO A C 1
ATOM 2203 O O . PRO A 1 313 ? -14.366 10.773 -26.337 1.00 79.12 313 PRO A O 1
ATOM 2206 N N . PRO A 1 314 ? -15.174 8.789 -27.037 1.00 73.44 314 PRO A N 1
ATOM 2207 C CA . PRO A 1 314 ? -13.863 8.219 -27.384 1.00 73.44 314 PRO A CA 1
ATOM 2208 C C . PRO A 1 314 ? -13.053 9.041 -28.395 1.00 73.44 314 PRO A C 1
ATOM 2210 O O . PRO A 1 314 ? -11.825 9.028 -28.356 1.00 73.44 314 PRO A O 1
ATOM 2213 N N . GLU A 1 315 ? -13.726 9.790 -29.268 1.00 80.00 315 GLU A N 1
ATOM 2214 C CA . GLU A 1 315 ? -13.125 10.672 -30.274 1.00 80.00 315 GLU A CA 1
ATOM 2215 C C . GLU A 1 315 ? -12.399 11.886 -29.659 1.00 80.00 315 GLU A C 1
ATOM 2217 O O . GLU A 1 315 ? -11.706 12.610 -30.369 1.00 80.00 315 GLU A O 1
ATOM 2222 N N . ALA A 1 316 ? -12.536 12.120 -28.347 1.00 79.50 316 ALA A N 1
ATOM 2223 C CA . ALA A 1 316 ? -11.791 13.149 -27.621 1.00 79.50 316 ALA A CA 1
ATOM 2224 C C . ALA A 1 316 ? -10.318 12.777 -27.358 1.00 79.50 316 ALA A C 1
ATOM 2226 O O . ALA A 1 316 ? -9.507 13.662 -27.077 1.00 79.50 316 ALA A O 1
ATOM 2227 N N . ILE A 1 317 ? -9.958 11.488 -27.419 1.00 85.19 317 ILE A N 1
ATOM 2228 C CA . ILE A 1 317 ? -8.572 11.035 -27.240 1.00 85.19 317 ILE A CA 1
ATOM 2229 C C . ILE A 1 317 ? -7.721 11.528 -28.420 1.00 85.19 317 ILE A C 1
ATOM 2231 O O . ILE A 1 317 ? -8.081 11.346 -29.580 1.00 85.19 317 ILE A O 1
ATOM 2235 N N . GLY A 1 318 ? -6.577 12.144 -28.121 1.00 79.81 318 GLY A N 1
ATOM 2236 C CA . GLY A 1 318 ? -5.696 12.777 -29.104 1.00 79.81 318 GLY A CA 1
ATOM 2237 C C . GLY A 1 318 ? -6.001 14.253 -29.385 1.00 79.81 318 GLY A C 1
ATOM 2238 O O . GLY A 1 318 ? -5.294 14.857 -30.187 1.00 79.81 318 GLY A O 1
ATOM 2239 N N . LEU A 1 319 ? -7.000 14.858 -28.727 1.00 85.31 319 LEU A N 1
ATOM 2240 C CA . LEU A 1 319 ? -7.238 16.304 -28.803 1.00 85.31 319 LEU A CA 1
ATOM 2241 C C . LEU A 1 319 ? -6.011 17.079 -28.292 1.00 85.31 319 LEU A C 1
ATOM 2243 O O . LEU A 1 319 ? -5.587 16.883 -27.151 1.00 85.31 319 LEU A O 1
ATOM 2247 N N . GLU A 1 320 ? -5.475 17.979 -29.118 1.00 89.81 320 GLU A N 1
ATOM 2248 C CA . GLU A 1 320 ? -4.381 18.881 -28.744 1.00 89.81 320 GLU A CA 1
ATOM 2249 C C . GLU A 1 320 ? -4.918 20.239 -28.257 1.00 89.81 320 GLU A C 1
ATOM 2251 O O . GLU A 1 320 ? -5.856 20.780 -28.841 1.00 89.81 320 GLU A O 1
ATOM 2256 N N . LEU A 1 321 ? -4.308 20.801 -27.209 1.00 88.81 321 LEU A N 1
ATOM 2257 C CA . LEU A 1 321 ? -4.528 22.169 -26.721 1.00 88.81 321 LEU A CA 1
ATOM 2258 C C . LEU A 1 321 ? -3.194 22.917 -26.600 1.00 88.81 321 LEU A C 1
ATOM 2260 O O . LEU A 1 321 ? -2.167 22.332 -26.228 1.00 88.81 321 LEU A O 1
ATOM 2264 N N . ALA A 1 322 ? -3.207 24.225 -26.847 1.00 88.62 322 ALA A N 1
ATOM 2265 C CA . ALA A 1 322 ? -2.046 25.075 -26.611 1.00 88.62 322 ALA A CA 1
ATOM 2266 C C . ALA A 1 322 ? -1.796 25.314 -25.108 1.00 88.62 322 ALA A C 1
ATOM 2268 O O . ALA A 1 322 ? -2.706 25.321 -24.275 1.00 88.62 322 ALA A O 1
ATOM 2269 N N . VAL A 1 323 ? -0.541 25.580 -24.732 1.00 89.56 323 VAL A N 1
ATOM 2270 C CA . VAL A 1 323 ? -0.232 26.086 -23.384 1.00 89.56 323 VAL A CA 1
ATOM 2271 C C . VAL A 1 323 ? -0.896 27.460 -23.207 1.00 89.56 323 VAL A C 1
ATOM 2273 O O . VAL A 1 323 ? -0.751 28.341 -24.049 1.00 89.56 323 VAL A O 1
ATOM 2276 N N . GLY A 1 324 ? -1.645 27.629 -22.116 1.00 87.06 324 GLY A N 1
ATOM 2277 C CA . GLY A 1 324 ? -2.529 28.774 -21.855 1.00 87.06 324 GLY A CA 1
ATOM 2278 C C . GLY A 1 324 ? -3.996 28.593 -22.284 1.00 87.06 324 GLY A C 1
ATOM 2279 O O . GLY A 1 324 ? -4.840 29.387 -21.868 1.00 87.06 324 GLY A O 1
ATOM 2280 N N . GLU A 1 325 ? -4.331 27.556 -23.058 1.00 88.81 325 GLU A N 1
ATOM 2281 C CA . GLU A 1 325 ? -5.677 27.330 -23.606 1.00 88.81 325 GLU A CA 1
ATOM 2282 C C . GLU A 1 325 ? -6.540 26.395 -22.738 1.00 88.81 325 GLU A C 1
ATOM 2284 O O . GLU A 1 325 ? -6.107 25.327 -22.301 1.00 88.81 325 GLU A O 1
ATOM 2289 N N . GLY A 1 326 ? -7.795 26.781 -22.483 1.00 89.81 326 GLY A N 1
ATOM 2290 C CA . GLY A 1 326 ? -8.682 26.039 -21.582 1.00 89.81 326 GLY A CA 1
ATOM 2291 C C . GLY A 1 326 ? -8.168 25.982 -20.134 1.00 89.81 326 GLY A C 1
ATOM 2292 O O . GLY A 1 326 ? -7.174 26.612 -19.767 1.00 89.81 326 GLY A O 1
ATOM 2293 N N . ALA A 1 327 ? -8.836 25.206 -19.277 1.00 91.31 327 ALA A N 1
ATOM 2294 C CA . ALA A 1 327 ? -8.406 25.058 -17.883 1.00 91.31 327 ALA A CA 1
ATOM 2295 C C . ALA A 1 327 ? -7.055 24.327 -17.801 1.00 91.31 327 ALA A C 1
ATOM 2297 O O . ALA A 1 327 ? -6.149 24.768 -17.096 1.00 91.31 327 ALA A O 1
ATOM 2298 N N . ALA A 1 328 ? -6.896 23.252 -18.580 1.00 92.25 328 ALA A N 1
ATOM 2299 C CA . ALA A 1 328 ? -5.685 22.442 -18.570 1.00 92.25 328 ALA A CA 1
ATOM 2300 C C . ALA A 1 328 ? -4.458 23.200 -19.107 1.00 92.25 328 ALA A C 1
ATOM 2302 O O . ALA A 1 328 ? -3.397 23.155 -18.486 1.00 92.25 328 ALA A O 1
ATOM 2303 N N . GLY A 1 329 ? -4.594 23.954 -20.204 1.00 91.69 329 GLY A N 1
ATOM 2304 C CA . GLY A 1 329 ? -3.498 24.760 -20.739 1.00 91.69 329 GLY A CA 1
ATOM 2305 C C . GLY A 1 329 ? -3.107 25.911 -19.813 1.00 91.69 329 GLY A C 1
ATOM 2306 O O . GLY A 1 329 ? -1.913 26.176 -19.675 1.00 91.69 329 GLY A O 1
ATOM 2307 N N . ARG A 1 330 ? -4.061 26.557 -19.120 1.00 93.50 330 ARG A N 1
ATOM 2308 C CA . ARG A 1 330 ? -3.749 27.564 -18.084 1.00 93.50 330 ARG A CA 1
ATOM 2309 C C . ARG A 1 330 ? -2.948 26.960 -16.924 1.00 93.50 330 ARG A C 1
ATOM 2311 O O . ARG A 1 330 ? -1.933 27.538 -16.550 1.00 93.50 330 ARG A O 1
ATOM 2318 N N . VAL A 1 331 ? -3.325 25.776 -16.431 1.00 95.19 331 VAL A N 1
ATOM 2319 C CA . VAL A 1 331 ? -2.564 25.037 -15.398 1.00 95.19 331 VAL A CA 1
ATOM 2320 C C . VAL A 1 331 ? -1.186 24.593 -15.900 1.00 95.19 331 VAL A C 1
ATOM 2322 O O . VAL A 1 331 ? -0.218 24.628 -15.145 1.00 95.19 331 VAL A O 1
ATOM 2325 N N . ALA A 1 332 ? -1.048 24.224 -17.176 1.00 91.56 332 ALA A N 1
ATOM 2326 C CA . ALA A 1 332 ? 0.261 23.930 -17.763 1.00 91.56 332 ALA A CA 1
ATOM 2327 C C . ALA A 1 332 ? 1.165 25.172 -17.890 1.00 91.56 332 ALA A C 1
ATOM 2329 O O . ALA A 1 332 ? 2.386 25.029 -17.864 1.00 91.56 332 ALA A O 1
ATOM 2330 N N . ALA A 1 333 ? 0.580 26.370 -18.006 1.00 90.31 333 ALA A N 1
ATOM 2331 C CA . ALA A 1 333 ? 1.308 27.636 -18.065 1.00 90.31 333 ALA A CA 1
ATOM 2332 C C . ALA A 1 333 ? 1.722 28.155 -16.675 1.00 90.31 333 ALA A C 1
ATOM 2334 O O . ALA A 1 333 ? 2.864 28.576 -16.505 1.00 90.31 333 ALA A O 1
ATOM 2335 N N . SER A 1 334 ? 0.820 28.125 -15.685 1.00 92.38 334 SER A N 1
ATOM 2336 C CA . SER A 1 334 ? 1.108 28.579 -14.312 1.00 92.38 334 SER A CA 1
ATOM 2337 C C . SER A 1 334 ? 1.866 27.538 -13.485 1.00 92.38 334 SER A C 1
ATOM 2339 O O . SER A 1 334 ? 2.687 27.883 -12.639 1.00 92.38 334 SER A O 1
ATOM 2341 N N . GLY A 1 335 ? 1.588 26.253 -13.710 1.00 89.25 335 GLY A N 1
ATOM 2342 C CA . GLY A 1 335 ? 2.019 25.163 -12.840 1.00 89.25 335 GLY A CA 1
ATOM 2343 C C . GLY A 1 335 ? 1.264 25.080 -11.506 1.00 89.25 335 GLY A C 1
ATOM 2344 O O . GLY A 1 335 ? 1.690 24.292 -10.657 1.00 89.25 335 GLY A O 1
ATOM 2345 N N . GLU A 1 336 ? 0.187 25.855 -11.340 1.00 92.44 336 GLU A N 1
ATOM 2346 C CA . GLU A 1 336 ? -0.686 25.945 -10.157 1.00 92.44 336 GLU A CA 1
ATOM 2347 C C . GLU A 1 336 ? -2.091 25.410 -10.468 1.00 92.44 336 GLU A C 1
ATOM 2349 O O . GLU A 1 336 ? -2.539 25.480 -11.613 1.00 92.44 336 GLU A O 1
ATOM 2354 N N . ALA A 1 337 ? -2.803 24.898 -9.460 1.00 93.81 337 ALA A N 1
ATOM 2355 C CA . ALA A 1 337 ? -4.172 24.413 -9.617 1.00 93.81 337 ALA A CA 1
ATOM 2356 C C . ALA A 1 337 ? -5.170 25.536 -9.961 1.00 93.81 337 ALA A C 1
ATOM 2358 O O . ALA A 1 337 ? -5.059 26.669 -9.490 1.00 93.81 337 ALA A O 1
ATOM 2359 N N . LEU A 1 338 ? -6.187 25.198 -10.756 1.00 94.31 338 LEU A N 1
ATOM 2360 C CA . LEU A 1 338 ? -7.245 26.105 -11.192 1.00 94.31 338 LEU A CA 1
ATOM 2361 C C . LEU A 1 338 ? -8.623 25.536 -10.843 1.00 94.31 338 LEU A C 1
ATOM 2363 O O . LEU A 1 338 ? -8.888 24.349 -11.021 1.00 94.31 338 LEU A O 1
ATOM 2367 N N . ILE A 1 339 ? -9.513 26.420 -10.403 1.00 94.19 339 ILE A N 1
ATOM 2368 C CA . ILE A 1 339 ? -10.922 26.157 -10.100 1.00 94.19 339 ILE A CA 1
ATOM 2369 C C . ILE A 1 339 ? -11.793 27.084 -10.955 1.00 94.19 339 ILE A C 1
ATOM 2371 O O . ILE A 1 339 ? -11.432 28.241 -11.171 1.00 94.19 339 ILE A O 1
ATOM 2375 N N . THR A 1 340 ? -12.923 26.584 -11.451 1.00 90.50 340 THR A N 1
ATOM 2376 C CA . THR A 1 340 ? -13.907 27.376 -12.204 1.00 90.50 340 THR A CA 1
ATOM 2377 C C . THR A 1 340 ? -15.327 26.948 -11.849 1.00 90.50 340 THR A C 1
ATOM 2379 O O . THR A 1 340 ? -15.608 25.757 -11.678 1.00 90.50 340 THR A O 1
ATOM 2382 N N . HIS A 1 341 ? -16.218 27.930 -11.719 1.00 89.19 341 HIS A N 1
ATOM 2383 C CA . HIS A 1 341 ? -17.632 27.742 -11.375 1.00 89.19 341 HIS A CA 1
ATOM 2384 C C . HIS A 1 341 ? -18.572 28.031 -12.558 1.00 89.19 341 HIS A C 1
ATOM 2386 O O . HIS A 1 341 ? -19.753 27.692 -12.476 1.00 89.19 341 HIS A O 1
ATOM 2392 N N . ASP A 1 342 ? -18.049 28.630 -13.634 1.00 85.81 342 ASP A N 1
ATOM 2393 C CA . ASP A 1 342 ? -18.717 28.869 -14.923 1.00 85.81 342 ASP A CA 1
ATOM 2394 C C . ASP A 1 342 ? -17.678 28.730 -16.062 1.00 85.81 342 ASP A C 1
ATOM 2396 O O . ASP A 1 342 ? -17.151 29.716 -16.586 1.00 85.81 342 ASP A O 1
ATOM 2400 N N . TYR A 1 343 ? -17.323 27.486 -16.414 1.00 87.12 343 TYR A N 1
ATOM 2401 C CA . TYR A 1 343 ? -16.237 27.161 -17.358 1.00 87.12 343 TYR A CA 1
ATOM 2402 C C . TYR A 1 343 ? -16.371 27.906 -18.703 1.00 87.12 343 TYR A C 1
ATOM 2404 O O . TYR A 1 343 ? -15.384 28.512 -19.143 1.00 87.12 343 TYR A O 1
ATOM 2412 N N . PRO A 1 344 ? -17.544 27.943 -19.374 1.00 84.62 344 PRO A N 1
ATOM 2413 C CA . PRO A 1 344 ? -17.662 28.599 -20.674 1.00 84.62 344 PRO A CA 1
ATOM 2414 C C . PRO A 1 344 ? -17.442 30.116 -20.607 1.00 84.62 344 PRO A C 1
ATOM 2416 O O . PRO A 1 344 ? -16.981 30.689 -21.594 1.00 84.62 344 PRO A O 1
ATOM 2419 N N . ARG A 1 345 ? -17.729 30.769 -19.468 1.00 84.44 345 ARG A N 1
ATOM 2420 C CA . ARG A 1 345 ? -17.523 32.218 -19.289 1.00 84.44 345 ARG A CA 1
ATOM 2421 C C . ARG A 1 345 ? -16.162 32.597 -18.708 1.00 84.44 345 ARG A C 1
ATOM 2423 O O . ARG A 1 345 ? -15.591 33.597 -19.130 1.00 84.44 345 ARG A O 1
ATOM 2430 N N . GLU A 1 346 ? -15.655 31.845 -17.735 1.00 83.06 346 GLU A N 1
ATOM 2431 C CA . GLU A 1 346 ? -14.415 32.165 -17.002 1.00 83.06 346 GLU A CA 1
ATOM 2432 C C . GLU A 1 346 ? -13.156 31.691 -17.751 1.00 83.06 346 GLU A C 1
ATOM 2434 O O . GLU A 1 346 ? -12.083 32.311 -17.696 1.00 83.06 346 GLU A O 1
ATOM 2439 N N . ILE A 1 347 ? -13.283 30.570 -18.464 1.00 85.75 347 ILE A N 1
ATOM 2440 C CA . ILE A 1 347 ? -12.180 29.885 -19.141 1.00 85.75 347 ILE A CA 1
ATOM 2441 C C . ILE A 1 347 ? -12.309 29.992 -20.663 1.00 85.75 347 ILE A C 1
ATOM 2443 O O . ILE A 1 347 ? -11.311 30.254 -21.340 1.00 85.75 347 ILE A O 1
ATOM 2447 N N . GLY A 1 348 ? -13.534 29.840 -21.173 1.00 77.12 348 GLY A N 1
ATOM 2448 C CA . GLY A 1 348 ? -13.819 29.604 -22.586 1.00 77.12 348 GLY A CA 1
ATOM 2449 C C . GLY A 1 348 ? -13.659 28.121 -22.923 1.00 77.12 348 GLY A C 1
ATOM 2450 O O . GLY A 1 348 ? -12.692 27.487 -22.507 1.00 77.12 348 GLY A O 1
ATOM 2451 N N . ALA A 1 349 ? -14.613 27.549 -23.662 1.00 73.88 349 ALA A N 1
ATOM 2452 C CA . ALA A 1 349 ? -14.550 26.157 -24.106 1.00 73.88 349 ALA A CA 1
ATOM 2453 C C . ALA A 1 349 ? -13.694 26.057 -25.389 1.00 73.88 349 ALA A C 1
ATOM 2455 O O . ALA A 1 349 ? -14.161 26.490 -26.443 1.00 73.88 349 ALA A O 1
ATOM 2456 N N . PRO A 1 350 ? -12.462 25.504 -25.344 1.00 72.94 350 PRO A N 1
ATOM 2457 C CA . PRO A 1 350 ? -11.563 25.487 -26.507 1.00 72.94 350 PRO A CA 1
ATOM 2458 C C . PRO A 1 350 ? -11.969 24.448 -27.564 1.00 72.94 350 PRO A C 1
ATOM 2460 O O . PRO A 1 350 ? -11.502 24.471 -28.696 1.00 72.94 350 PRO A O 1
ATOM 2463 N N . SER A 1 351 ? -12.855 23.520 -27.199 1.00 79.69 351 SER A N 1
ATOM 2464 C CA . SER A 1 351 ? -13.406 22.496 -28.079 1.00 79.69 351 SER A CA 1
ATOM 2465 C C . SER A 1 351 ? -14.858 22.227 -27.700 1.00 79.69 351 SER A C 1
ATOM 2467 O O . SER A 1 351 ? -15.224 22.306 -26.524 1.00 79.69 351 SER A O 1
ATOM 2469 N N . ALA A 1 352 ? -15.673 21.843 -28.687 1.00 81.62 352 ALA A N 1
ATOM 2470 C CA . ALA A 1 352 ? -17.064 21.436 -28.483 1.00 81.62 352 ALA A CA 1
ATOM 2471 C C . ALA A 1 352 ? -17.207 20.262 -27.491 1.00 81.62 352 ALA A C 1
ATOM 2473 O O . ALA A 1 352 ? -18.243 20.131 -26.847 1.00 81.62 352 ALA A O 1
ATOM 2474 N N . VAL A 1 353 ? -16.148 19.460 -27.314 1.00 81.06 353 VAL A N 1
ATOM 2475 C CA . VAL A 1 353 ? -16.065 18.358 -26.336 1.00 81.06 353 VAL A CA 1
ATOM 2476 C C . VAL A 1 353 ? -16.242 18.831 -24.883 1.00 81.06 353 VAL A C 1
ATOM 2478 O O . VAL A 1 353 ? -16.669 18.046 -24.044 1.00 81.06 353 VAL A O 1
ATOM 2481 N N . PHE A 1 354 ? -15.948 20.101 -24.581 1.00 84.19 354 PHE A N 1
ATOM 2482 C CA . PHE A 1 354 ? -16.074 20.685 -23.237 1.00 84.19 354 PHE A CA 1
ATOM 2483 C C . PHE A 1 354 ? -17.242 21.676 -23.107 1.00 84.19 354 PHE A C 1
ATOM 2485 O O . PHE A 1 354 ? -17.340 22.374 -22.100 1.00 84.19 354 PHE A O 1
ATOM 2492 N N . ALA A 1 355 ? -18.111 21.782 -24.117 1.00 82.06 355 ALA A N 1
ATOM 2493 C CA . ALA A 1 355 ? -19.139 22.824 -24.177 1.00 82.06 355 ALA A CA 1
ATOM 2494 C C . ALA A 1 355 ? -20.267 22.670 -23.138 1.00 82.06 355 ALA A C 1
ATOM 2496 O O . ALA A 1 355 ? -20.962 23.644 -22.855 1.00 82.06 355 ALA A O 1
ATOM 2497 N N . ASP A 1 356 ? -20.457 21.475 -22.573 1.00 85.50 356 ASP A N 1
ATOM 2498 C CA . ASP A 1 356 ? -21.463 21.180 -21.546 1.00 85.50 356 ASP A CA 1
ATOM 2499 C C . ASP A 1 356 ? -20.899 21.150 -20.112 1.00 85.50 356 ASP A C 1
ATOM 2501 O O . ASP A 1 356 ? -21.658 21.012 -19.147 1.00 85.50 356 ASP A O 1
ATOM 2505 N N . VAL A 1 357 ? -19.586 21.334 -19.945 1.00 88.88 357 VAL A N 1
ATOM 2506 C CA . VAL A 1 357 ? -18.948 21.482 -18.632 1.00 88.88 357 VAL A CA 1
ATOM 2507 C C . VAL A 1 357 ? -19.298 22.856 -18.061 1.00 88.88 357 VAL A C 1
ATOM 2509 O O . VAL A 1 357 ? -19.004 23.885 -18.661 1.00 88.88 357 VAL A O 1
ATOM 2512 N N . HIS A 1 358 ? -19.917 22.873 -16.883 1.00 88.12 358 HIS A N 1
ATOM 2513 C CA . HIS A 1 358 ? -20.329 24.086 -16.175 1.00 88.12 358 HIS A CA 1
ATOM 2514 C C . HIS A 1 358 ? -19.315 24.502 -15.106 1.00 88.12 358 HIS A C 1
ATOM 2516 O O . HIS A 1 358 ? -19.001 25.679 -14.989 1.00 88.12 358 HIS A O 1
ATOM 2522 N N . ALA A 1 359 ? -18.778 23.550 -14.344 1.00 91.81 359 ALA A N 1
ATOM 2523 C CA . ALA A 1 359 ? -17.778 23.793 -13.303 1.00 91.81 359 ALA A CA 1
ATOM 2524 C C . ALA A 1 359 ? -16.664 22.743 -13.386 1.00 91.81 359 ALA A C 1
ATOM 2526 O O . ALA A 1 359 ? -16.870 21.665 -13.945 1.00 91.81 359 ALA A O 1
ATOM 2527 N N . GLY A 1 360 ? -15.490 23.022 -12.823 1.00 93.69 360 GLY A N 1
ATOM 2528 C CA . GLY A 1 360 ? -14.383 22.068 -12.848 1.00 93.69 360 GLY A CA 1
ATOM 2529 C C . GLY A 1 360 ? -13.155 22.481 -12.047 1.00 93.69 360 GLY A C 1
ATOM 2530 O O . GLY A 1 360 ? -13.024 23.621 -11.597 1.00 93.69 360 GLY A O 1
ATOM 2531 N N . ILE A 1 361 ? -12.246 21.521 -11.891 1.00 95.94 361 ILE A N 1
ATOM 2532 C CA . ILE A 1 361 ? -10.940 21.687 -11.244 1.00 95.94 361 ILE A CA 1
ATOM 2533 C C . ILE A 1 361 ? -9.877 21.095 -12.167 1.00 95.94 361 ILE A C 1
ATOM 2535 O O . ILE A 1 361 ? -10.064 20.004 -12.702 1.00 95.94 361 ILE A O 1
ATOM 2539 N N . ALA A 1 362 ? -8.756 21.790 -12.335 1.00 96.31 362 ALA A N 1
ATOM 2540 C CA . ALA A 1 362 ? -7.582 21.305 -13.049 1.00 96.31 362 ALA A CA 1
ATOM 2541 C C . ALA A 1 362 ? -6.343 21.417 -12.147 1.00 96.31 362 ALA A C 1
ATOM 2543 O O . ALA A 1 362 ? -6.136 22.449 -11.512 1.00 96.31 362 ALA A O 1
ATOM 2544 N N . VAL A 1 363 ? -5.521 20.366 -12.085 1.00 96.69 363 VAL A N 1
ATOM 2545 C CA . VAL A 1 363 ? -4.339 20.283 -11.209 1.00 96.69 363 VAL A CA 1
ATOM 2546 C C . VAL A 1 363 ? -3.104 19.759 -11.957 1.00 96.69 363 VAL A C 1
ATOM 2548 O O . VAL A 1 363 ? -3.222 18.898 -12.839 1.00 96.69 363 VAL A O 1
ATOM 2551 N N . PRO A 1 364 ? -1.898 20.251 -11.626 1.00 95.25 364 PRO A N 1
ATOM 2552 C CA . PRO A 1 364 ? -0.657 19.819 -12.262 1.00 95.25 364 PRO A CA 1
ATOM 2553 C C . PRO A 1 364 ? -0.276 18.376 -11.885 1.00 95.25 364 PRO A C 1
ATOM 2555 O O . PRO A 1 364 ? -0.271 18.016 -10.713 1.00 95.25 364 PRO A O 1
ATOM 2558 N N . MET A 1 365 ? 0.158 17.568 -12.859 1.00 92.00 365 MET A N 1
ATOM 2559 C CA . MET A 1 365 ? 0.786 16.260 -12.617 1.00 92.00 365 MET A CA 1
ATOM 2560 C C . MET A 1 365 ? 2.299 16.342 -12.838 1.00 92.00 365 MET A C 1
ATOM 2562 O O . MET A 1 365 ? 2.780 16.571 -13.958 1.00 92.00 365 MET A O 1
ATOM 2566 N N . ARG A 1 366 ? 3.068 16.141 -11.763 1.00 83.31 366 ARG A N 1
ATOM 2567 C CA . ARG A 1 366 ? 4.532 16.276 -11.754 1.00 83.31 366 ARG A CA 1
ATOM 2568 C C . ARG A 1 366 ? 5.204 14.939 -11.451 1.00 83.31 366 ARG A C 1
ATOM 2570 O O . ARG A 1 366 ? 5.015 14.388 -10.375 1.00 83.31 366 ARG A O 1
ATOM 2577 N N . TRP A 1 367 ? 6.048 14.448 -12.360 1.00 72.94 367 TRP A N 1
ATOM 2578 C CA . TRP A 1 367 ? 6.913 13.293 -12.094 1.00 72.94 367 TRP A CA 1
ATOM 2579 C C . TRP A 1 367 ? 8.337 13.523 -12.603 1.00 72.94 367 TRP A C 1
ATOM 2581 O O . TRP A 1 367 ? 8.563 14.177 -13.622 1.00 72.94 367 TRP A O 1
ATOM 2591 N N . GLY A 1 368 ? 9.323 13.024 -11.849 1.00 57.53 368 GLY A N 1
ATOM 2592 C CA . GLY A 1 368 ? 10.742 13.310 -12.103 1.00 57.53 368 GLY A CA 1
ATOM 2593 C C . GLY A 1 368 ? 11.083 14.803 -11.988 1.00 57.53 368 GLY A C 1
ATOM 2594 O O . GLY A 1 368 ? 11.824 15.325 -12.815 1.00 57.53 368 GLY A O 1
ATOM 2595 N N . GLY A 1 369 ? 10.464 15.513 -11.035 1.00 63.12 369 GLY A N 1
ATOM 2596 C CA . GLY A 1 369 ? 10.673 16.949 -10.796 1.00 63.12 369 GLY A CA 1
ATOM 2597 C C . GLY A 1 369 ? 10.106 17.895 -11.866 1.00 63.12 369 GLY A C 1
ATOM 2598 O O . GLY A 1 369 ? 10.192 19.110 -11.710 1.00 63.12 369 GLY A O 1
ATOM 2599 N N . ARG A 1 370 ? 9.508 17.377 -12.948 1.00 78.19 370 ARG A N 1
ATOM 2600 C CA . ARG A 1 370 ? 8.972 18.178 -14.060 1.00 78.19 370 ARG A CA 1
ATOM 2601 C C . ARG A 1 370 ? 7.456 18.059 -14.154 1.00 78.19 370 ARG A C 1
ATOM 2603 O O . ARG A 1 370 ? 6.897 16.994 -13.906 1.00 78.19 370 ARG A O 1
ATOM 2610 N N . LEU A 1 371 ? 6.804 19.149 -14.557 1.00 85.50 371 LEU A N 1
ATOM 2611 C CA . LEU A 1 371 ? 5.408 19.124 -14.989 1.00 85.50 371 LEU A CA 1
ATOM 2612 C C . LEU A 1 371 ? 5.325 18.319 -16.291 1.00 85.50 371 LEU A C 1
ATOM 2614 O O . LEU A 1 371 ? 6.061 18.594 -17.240 1.00 85.50 371 LEU A O 1
ATOM 2618 N N . ARG A 1 372 ? 4.499 17.273 -16.299 1.00 85.12 372 ARG A N 1
ATOM 2619 C CA . ARG A 1 372 ? 4.412 16.309 -17.408 1.00 85.12 372 ARG A CA 1
ATOM 2620 C C . ARG A 1 372 ? 2.988 16.067 -17.883 1.00 85.12 372 ARG A C 1
ATOM 2622 O O . ARG A 1 372 ? 2.809 15.628 -19.014 1.00 85.12 372 ARG A O 1
ATOM 2629 N N . GLY A 1 373 ? 1.997 16.395 -17.066 1.00 90.25 373 GLY A N 1
ATOM 2630 C CA . GLY A 1 373 ? 0.599 16.377 -17.459 1.00 90.25 373 GLY A CA 1
ATOM 2631 C C . GLY A 1 373 ? -0.258 17.278 -16.583 1.00 90.25 373 GLY A C 1
ATOM 2632 O O . GLY A 1 373 ? 0.243 17.938 -15.670 1.00 90.25 373 GLY A O 1
ATOM 2633 N N . VAL A 1 374 ? -1.553 17.281 -16.868 1.00 95.56 374 VAL A N 1
ATOM 2634 C CA . VAL A 1 374 ? -2.587 17.974 -16.099 1.00 95.56 374 VAL A CA 1
ATOM 2635 C C . VAL A 1 374 ? -3.776 17.030 -15.964 1.00 95.56 374 VAL A C 1
ATOM 2637 O O . VAL A 1 374 ? -4.283 16.531 -16.969 1.00 95.56 374 VAL A O 1
ATOM 2640 N N . LEU A 1 375 ? -4.209 16.789 -14.728 1.00 96.62 375 LEU A N 1
ATOM 2641 C CA . LEU A 1 375 ? -5.455 16.089 -14.420 1.00 96.62 375 LEU A CA 1
ATOM 2642 C C . LEU A 1 375 ? -6.558 17.139 -14.296 1.00 96.62 375 LEU A C 1
ATOM 2644 O O . LEU A 1 375 ? -6.352 18.192 -13.695 1.00 96.62 375 LEU A O 1
ATOM 2648 N N . SER A 1 376 ? -7.727 16.898 -14.873 1.00 95.75 376 SER A N 1
ATOM 2649 C CA . SER A 1 376 ? -8.884 17.782 -14.716 1.00 95.75 376 SER A CA 1
ATOM 2650 C C . SER A 1 376 ? -10.156 16.981 -14.494 1.00 95.75 376 SER A C 1
ATOM 2652 O O . SER A 1 376 ? -10.318 15.916 -15.083 1.00 95.75 376 SER A O 1
ATOM 2654 N N . VAL A 1 377 ? -11.062 17.508 -13.674 1.00 96.12 377 VAL A N 1
ATOM 2655 C CA . VAL A 1 377 ? -12.421 16.989 -13.466 1.00 96.12 377 VAL A CA 1
ATOM 2656 C C . VAL A 1 377 ? -13.440 18.070 -13.808 1.00 96.12 377 VAL A C 1
ATOM 2658 O O . VAL A 1 377 ? -13.185 19.260 -13.595 1.00 96.12 377 VAL A O 1
ATOM 2661 N N . GLY A 1 378 ? -14.585 17.663 -14.347 1.00 94.19 378 GLY A N 1
ATOM 2662 C CA . GLY A 1 378 ? -15.631 18.562 -14.815 1.00 94.19 378 GLY A CA 1
ATOM 2663 C C . GLY A 1 378 ? -17.025 18.076 -14.439 1.00 94.19 378 GLY A C 1
ATOM 2664 O O . GLY A 1 378 ? -17.307 16.879 -14.416 1.00 94.19 378 GLY A O 1
ATOM 2665 N N . TYR A 1 379 ? -17.906 19.033 -14.177 1.00 94.44 379 TYR A N 1
ATOM 2666 C CA . TYR A 1 379 ? -19.304 18.816 -13.831 1.00 94.44 379 TYR A CA 1
ATOM 2667 C C . TYR A 1 379 ? -20.188 19.404 -14.929 1.00 94.44 379 TYR A C 1
ATOM 2669 O O . TYR A 1 379 ? -20.020 20.564 -15.309 1.00 94.44 379 TYR A O 1
ATOM 2677 N N . ARG A 1 380 ? -21.166 18.634 -15.409 1.00 92.69 380 ARG A N 1
ATOM 2678 C CA . ARG A 1 380 ? -22.188 19.074 -16.381 1.00 92.69 380 ARG A CA 1
ATOM 2679 C C . ARG A 1 380 ? -23.353 19.821 -15.715 1.00 92.69 380 ARG A C 1
ATOM 2681 O O . ARG A 1 380 ? -24.297 20.248 -16.371 1.00 92.69 380 ARG A O 1
ATOM 2688 N N . ARG A 1 381 ? -23.279 19.971 -14.392 1.00 89.81 381 ARG A N 1
ATOM 2689 C CA . ARG A 1 381 ? -24.222 20.666 -13.508 1.00 89.81 381 ARG A CA 1
ATOM 2690 C C . ARG A 1 381 ? -23.513 21.812 -12.771 1.00 89.81 381 ARG A C 1
ATOM 2692 O O . ARG A 1 381 ? -22.315 21.702 -12.508 1.00 89.81 381 ARG A O 1
ATOM 2699 N N . PRO A 1 382 ? -24.218 22.885 -12.369 1.00 82.25 382 PRO A N 1
ATOM 2700 C CA . PRO A 1 382 ? -23.650 23.903 -11.489 1.00 82.25 382 PRO A CA 1
ATOM 2701 C C . PRO A 1 382 ? -23.287 23.312 -10.116 1.00 82.25 382 PRO A C 1
ATOM 2703 O O . PRO A 1 382 ? -24.149 22.766 -9.426 1.00 82.25 382 PRO A O 1
ATOM 2706 N N . VAL A 1 383 ? -22.027 23.456 -9.696 1.00 82.44 383 VAL A N 1
ATOM 2707 C CA . VAL A 1 383 ? -21.520 23.004 -8.385 1.00 82.44 383 VAL A CA 1
ATOM 2708 C C . VAL A 1 383 ? -20.719 24.130 -7.732 1.00 82.44 383 VAL A C 1
ATOM 2710 O O . VAL A 1 383 ? -19.934 24.806 -8.394 1.00 82.44 383 VAL A O 1
ATOM 2713 N N . ARG A 1 384 ? -20.885 24.339 -6.418 1.00 80.31 384 ARG A N 1
ATOM 2714 C CA . ARG A 1 384 ? -19.981 25.204 -5.644 1.00 80.31 384 ARG A CA 1
ATOM 2715 C C . ARG A 1 384 ? -18.786 24.396 -5.153 1.00 80.31 384 ARG A C 1
ATOM 2717 O O . ARG A 1 384 ? -18.869 23.747 -4.121 1.00 80.31 384 ARG A O 1
ATOM 2724 N N . LEU A 1 385 ? -17.691 24.488 -5.892 1.00 83.62 385 LEU A N 1
ATOM 2725 C CA . LEU A 1 385 ? -16.404 23.892 -5.545 1.00 83.62 385 LEU A CA 1
ATOM 2726 C C . LEU A 1 385 ? -15.661 24.783 -4.530 1.00 83.62 385 LEU A C 1
ATOM 2728 O O . LEU A 1 385 ? -15.720 26.013 -4.636 1.00 83.62 385 LEU A O 1
ATOM 2732 N N . GLY A 1 386 ? -14.988 24.181 -3.552 1.00 80.44 386 GLY A N 1
ATOM 2733 C CA . GLY A 1 386 ? -14.215 24.841 -2.502 1.00 80.44 386 GLY A CA 1
ATOM 2734 C C . GLY A 1 386 ? -12.723 24.493 -2.556 1.00 80.44 386 GLY A C 1
ATOM 2735 O O . GLY A 1 386 ? -12.204 24.016 -3.561 1.00 80.44 386 GLY A O 1
ATOM 2736 N N . ARG A 1 387 ? -11.998 24.776 -1.464 1.00 79.50 387 ARG A N 1
ATOM 2737 C CA . ARG A 1 387 ? -10.563 24.441 -1.350 1.00 79.50 387 ARG A CA 1
ATOM 2738 C C . ARG A 1 387 ? -10.317 22.963 -1.054 1.00 79.50 387 ARG A C 1
ATOM 2740 O O . ARG A 1 387 ? -9.229 22.474 -1.339 1.00 79.50 387 ARG A O 1
ATOM 2747 N N . ASP A 1 388 ? -11.292 22.273 -0.474 1.00 74.62 388 ASP A N 1
ATOM 2748 C CA . ASP A 1 388 ? -11.117 20.891 -0.035 1.00 74.62 388 ASP A CA 1
ATOM 2749 C C . ASP A 1 388 ? -11.191 19.927 -1.229 1.00 74.62 388 ASP A C 1
ATOM 2751 O O . ASP A 1 388 ? -10.378 19.010 -1.319 1.00 74.62 388 ASP A O 1
ATOM 2755 N N . GLU A 1 389 ? -12.047 20.200 -2.218 1.00 85.25 389 GLU A N 1
ATOM 2756 C CA . GLU A 1 389 ? -12.097 19.465 -3.488 1.00 85.25 389 GLU A CA 1
ATOM 2757 C C . GLU A 1 389 ? -10.801 19.630 -4.296 1.00 85.25 389 GLU A C 1
ATOM 2759 O O . GLU A 1 389 ? -10.293 18.654 -4.849 1.00 85.25 389 GLU A O 1
ATOM 2764 N N . VAL A 1 390 ? -10.216 20.838 -4.311 1.00 87.81 390 VAL A N 1
ATOM 2765 C CA . VAL A 1 390 ? -8.914 21.090 -4.958 1.00 87.81 390 VAL A CA 1
ATOM 2766 C C . VAL A 1 390 ? -7.818 20.269 -4.279 1.00 87.81 390 VAL A C 1
ATOM 2768 O O . VAL A 1 390 ? -7.134 19.506 -4.955 1.00 87.81 390 VAL A O 1
ATOM 2771 N N . ARG A 1 391 ? -7.716 20.332 -2.945 1.00 82.56 391 ARG A N 1
ATOM 2772 C CA . ARG A 1 391 ? -6.736 19.558 -2.161 1.00 82.56 391 ARG A CA 1
ATOM 2773 C C . ARG A 1 391 ? -6.877 18.049 -2.347 1.00 82.56 391 ARG A C 1
ATOM 2775 O O . ARG A 1 391 ? -5.873 17.339 -2.369 1.00 82.56 391 ARG A O 1
ATOM 2782 N N . MET A 1 392 ? -8.107 17.542 -2.458 1.00 80.44 392 MET A N 1
ATOM 2783 C CA . MET A 1 392 ? -8.353 16.127 -2.746 1.00 80.44 392 MET A CA 1
ATOM 2784 C C . MET A 1 392 ? -7.847 15.743 -4.139 1.00 80.44 392 MET A C 1
ATOM 2786 O O . MET A 1 392 ? -7.195 14.706 -4.273 1.00 80.44 392 MET A O 1
ATOM 2790 N N . LEU A 1 393 ? -8.075 16.586 -5.153 1.00 90.06 393 LEU A N 1
ATOM 2791 C CA . LEU A 1 393 ? -7.585 16.327 -6.507 1.00 90.06 393 LEU A CA 1
ATOM 2792 C C . LEU A 1 393 ? -6.061 16.467 -6.624 1.00 90.06 393 LEU A C 1
ATOM 2794 O O . LEU A 1 393 ? -5.443 15.662 -7.312 1.00 90.06 393 LEU A O 1
ATOM 2798 N N . GLU A 1 394 ? -5.449 17.437 -5.940 1.00 88.00 394 GLU A N 1
ATOM 2799 C CA . GLU A 1 394 ? -3.990 17.613 -5.871 1.00 88.00 394 GLU A CA 1
ATOM 2800 C C . GLU A 1 394 ? -3.316 16.388 -5.236 1.00 88.00 394 GLU A C 1
ATOM 2802 O O . GLU A 1 394 ? -2.451 15.773 -5.859 1.00 88.00 394 GLU A O 1
ATOM 2807 N N . ALA A 1 395 ? -3.774 15.959 -4.054 1.00 81.69 395 ALA A N 1
ATOM 2808 C CA . ALA A 1 395 ? -3.245 14.770 -3.382 1.00 81.69 395 ALA A CA 1
ATOM 2809 C C . ALA A 1 395 ? -3.427 13.492 -4.224 1.00 81.69 395 ALA A C 1
ATOM 2811 O O . ALA A 1 395 ? -2.552 12.623 -4.254 1.00 81.69 395 ALA A O 1
ATOM 2812 N N . PHE A 1 396 ? -4.545 13.374 -4.948 1.00 84.44 396 PHE A N 1
ATOM 2813 C CA . PHE A 1 396 ? -4.750 12.271 -5.882 1.00 84.44 396 PHE A CA 1
ATOM 2814 C C . PHE A 1 396 ? -3.832 12.365 -7.116 1.00 84.44 396 PHE A C 1
ATOM 2816 O O . PHE A 1 396 ? -3.288 11.349 -7.548 1.00 84.44 396 PHE A O 1
ATOM 2823 N N . ALA A 1 397 ? -3.600 13.564 -7.657 1.00 87.38 397 ALA A N 1
ATOM 2824 C CA . ALA A 1 397 ? -2.705 13.796 -8.790 1.00 87.38 397 ALA A CA 1
ATOM 2825 C C . ALA A 1 397 ? -1.234 13.487 -8.463 1.00 87.38 397 ALA A C 1
ATOM 2827 O O . ALA A 1 397 ? -0.521 12.972 -9.326 1.00 87.38 397 ALA A O 1
ATOM 2828 N N . GLU A 1 398 ? -0.786 13.736 -7.230 1.00 81.25 398 GLU A N 1
ATOM 2829 C CA . GLU A 1 398 ? 0.542 13.330 -6.747 1.00 81.25 398 GLU A CA 1
ATOM 2830 C C . GLU A 1 398 ? 0.695 11.800 -6.724 1.00 81.25 398 GLU A C 1
ATOM 2832 O O . GLU A 1 398 ? 1.651 11.260 -7.291 1.00 81.25 398 GLU A O 1
ATOM 2837 N N . LEU A 1 399 ? -0.279 11.082 -6.151 1.00 78.69 399 LEU A N 1
ATOM 2838 C CA . LEU A 1 399 ? -0.308 9.611 -6.138 1.00 78.69 399 LEU A CA 1
ATOM 2839 C C . LEU A 1 399 ? -0.361 9.033 -7.564 1.00 78.69 399 LEU A C 1
ATOM 2841 O O . LEU A 1 399 ? 0.391 8.118 -7.909 1.00 78.69 399 LEU A O 1
ATOM 2845 N N . ALA A 1 400 ? -1.200 9.613 -8.421 1.00 81.25 400 ALA A N 1
ATOM 2846 C CA . ALA A 1 400 ? -1.313 9.263 -9.831 1.00 81.25 400 ALA A CA 1
ATOM 2847 C C . ALA A 1 400 ? -0.005 9.504 -10.605 1.00 81.25 400 ALA A C 1
ATOM 2849 O O . ALA A 1 400 ? 0.385 8.675 -11.428 1.00 81.25 400 ALA A O 1
ATOM 2850 N N . ALA A 1 401 ? 0.724 10.584 -10.315 1.00 80.25 401 ALA A N 1
ATOM 2851 C CA . ALA A 1 401 ? 2.019 10.858 -10.931 1.00 80.25 401 ALA A CA 1
ATOM 2852 C C . ALA A 1 401 ? 3.098 9.831 -10.532 1.00 80.25 401 ALA A C 1
ATOM 2854 O O . ALA A 1 401 ? 3.955 9.499 -11.357 1.00 80.25 401 ALA A O 1
ATOM 2855 N N . VAL A 1 402 ? 3.039 9.270 -9.316 1.00 72.88 402 VAL A N 1
ATOM 2856 C CA . VAL A 1 402 ? 3.894 8.138 -8.909 1.00 72.88 402 VAL A CA 1
ATOM 2857 C C . VAL A 1 402 ? 3.549 6.874 -9.702 1.00 72.88 402 VAL A C 1
ATOM 2859 O O . VAL A 1 402 ? 4.461 6.236 -10.229 1.00 72.88 402 VAL A O 1
ATOM 2862 N N . ALA A 1 403 ? 2.265 6.545 -9.867 1.00 69.81 403 ALA A N 1
ATOM 2863 C CA . ALA A 1 403 ? 1.840 5.400 -10.679 1.00 69.81 403 ALA A CA 1
ATOM 2864 C C . ALA A 1 403 ? 2.273 5.545 -12.153 1.00 69.81 403 ALA A C 1
ATOM 2866 O O . ALA A 1 403 ? 2.875 4.629 -12.714 1.00 69.81 403 ALA A O 1
ATOM 2867 N N . CYS A 1 404 ? 2.082 6.726 -12.757 1.00 71.94 404 CYS A N 1
ATOM 2868 C CA . CYS A 1 404 ? 2.561 7.032 -14.111 1.00 71.94 404 CYS A CA 1
ATOM 2869 C C . CYS A 1 404 ? 4.087 6.914 -14.240 1.00 71.94 404 CYS A C 1
ATOM 2871 O O . CYS A 1 404 ? 4.577 6.370 -15.229 1.00 71.94 404 CYS A O 1
ATOM 2873 N N . ARG A 1 405 ? 4.852 7.379 -13.241 1.00 69.00 405 ARG A N 1
ATOM 2874 C CA . ARG A 1 405 ? 6.316 7.219 -13.204 1.00 69.00 405 ARG A CA 1
ATOM 2875 C C . ARG A 1 405 ? 6.716 5.745 -13.183 1.00 69.00 405 ARG A C 1
ATOM 2877 O O . ARG A 1 405 ? 7.633 5.366 -13.905 1.00 69.00 405 ARG A O 1
ATOM 2884 N N . ASN A 1 406 ? 6.041 4.934 -12.371 1.00 66.31 406 ASN A N 1
ATOM 2885 C CA . ASN A 1 406 ? 6.339 3.512 -12.221 1.00 66.31 406 ASN A CA 1
ATOM 2886 C C . ASN A 1 406 ? 6.001 2.731 -13.504 1.00 66.31 406 ASN A C 1
ATOM 2888 O O . ASN A 1 406 ? 6.829 1.951 -13.970 1.00 66.31 406 ASN A O 1
ATOM 2892 N N . ALA A 1 407 ? 4.845 2.995 -14.123 1.00 63.47 407 ALA A N 1
ATOM 2893 C CA . ALA A 1 407 ? 4.459 2.391 -15.400 1.00 63.47 407 ALA A CA 1
ATOM 2894 C C . ALA A 1 407 ? 5.408 2.801 -16.545 1.00 63.47 407 ALA A C 1
ATOM 2896 O O . ALA A 1 407 ? 5.913 1.937 -17.255 1.00 63.47 407 ALA A O 1
ATOM 2897 N N . ALA A 1 408 ? 5.759 4.087 -16.668 1.00 60.66 408 ALA A N 1
ATOM 2898 C CA . ALA A 1 408 ? 6.704 4.558 -17.688 1.00 60.66 408 ALA A CA 1
ATOM 2899 C C . ALA A 1 408 ? 8.133 4.013 -17.484 1.00 60.66 408 ALA A C 1
ATOM 2901 O O . ALA A 1 408 ? 8.845 3.734 -18.453 1.00 60.66 408 ALA A O 1
ATOM 2902 N N . ALA A 1 409 ? 8.563 3.830 -16.231 1.00 54.53 409 ALA A N 1
ATOM 2903 C CA . ALA A 1 409 ? 9.819 3.154 -15.917 1.00 54.53 409 ALA A CA 1
ATOM 2904 C C . ALA A 1 409 ? 9.758 1.665 -16.296 1.00 54.53 409 ALA A C 1
ATOM 2906 O O . ALA A 1 409 ? 10.706 1.156 -16.891 1.00 54.53 409 ALA A O 1
ATOM 2907 N N . HIS A 1 410 ? 8.643 0.981 -16.019 1.00 51.25 410 HIS A N 1
ATOM 2908 C CA . HIS A 1 410 ? 8.450 -0.421 -16.395 1.00 51.25 410 HIS A CA 1
ATOM 2909 C C . HIS A 1 410 ? 8.424 -0.620 -17.918 1.00 51.25 410 HIS A C 1
ATOM 2911 O O . HIS A 1 410 ? 9.104 -1.509 -18.422 1.00 51.25 410 HIS A O 1
ATOM 2917 N N . GLU A 1 411 ? 7.725 0.240 -18.661 1.00 47.56 411 GLU A N 1
ATOM 2918 C CA . GLU A 1 411 ? 7.712 0.243 -20.129 1.00 47.56 411 GLU A CA 1
ATOM 2919 C C . GLU A 1 411 ? 9.124 0.465 -20.703 1.00 47.56 411 GLU A C 1
ATOM 2921 O O . GLU A 1 411 ? 9.569 -0.270 -21.588 1.00 47.56 411 GLU A O 1
ATOM 2926 N N . SER A 1 412 ? 9.880 1.407 -20.128 1.00 45.88 412 SER A N 1
ATOM 2927 C CA . SER A 1 412 ? 11.278 1.661 -20.503 1.00 45.88 412 SER A CA 1
ATOM 2928 C C . SER A 1 412 ? 12.188 0.457 -20.220 1.00 45.88 412 SER A C 1
ATOM 2930 O O . SER A 1 412 ? 13.014 0.094 -21.059 1.00 45.88 412 SER A O 1
ATOM 2932 N N . LEU A 1 413 ? 12.025 -0.201 -19.066 1.00 42.28 413 LEU A N 1
ATOM 2933 C CA . LEU A 1 413 ? 12.765 -1.416 -18.703 1.00 42.28 413 LEU A CA 1
ATOM 2934 C C . LEU A 1 413 ? 12.400 -2.595 -19.615 1.00 42.28 413 LEU A C 1
ATOM 2936 O O . LEU A 1 413 ? 13.291 -3.319 -20.057 1.00 42.28 413 LEU A O 1
ATOM 2940 N N . ALA A 1 414 ? 11.118 -2.761 -19.950 1.00 42.34 414 ALA A N 1
ATOM 2941 C CA . ALA A 1 414 ? 10.641 -3.786 -20.873 1.00 42.34 414 ALA A CA 1
ATOM 2942 C C . ALA A 1 414 ? 11.184 -3.576 -22.295 1.00 42.34 414 ALA A C 1
ATOM 2944 O O . ALA A 1 414 ? 11.525 -4.550 -22.966 1.00 42.34 414 ALA A O 1
ATOM 2945 N N . LEU A 1 415 ? 11.322 -2.324 -22.746 1.00 43.97 415 LEU A N 1
ATOM 2946 C CA . LEU A 1 415 ? 11.964 -1.997 -24.018 1.00 43.97 415 LEU A CA 1
ATOM 2947 C C . LEU A 1 415 ? 13.459 -2.357 -23.989 1.00 43.97 415 LEU A C 1
ATOM 2949 O O . LEU A 1 415 ? 13.912 -3.132 -24.831 1.00 43.97 415 LEU A O 1
ATOM 2953 N N . VAL A 1 416 ? 14.206 -1.876 -22.988 1.00 43.97 416 VAL A N 1
ATOM 2954 C CA . VAL A 1 416 ? 15.657 -2.122 -22.857 1.00 43.97 416 VAL A CA 1
ATOM 2955 C C . VAL A 1 416 ? 15.972 -3.617 -22.738 1.00 43.97 416 VAL A C 1
ATOM 2957 O O . VAL A 1 416 ? 16.843 -4.112 -23.454 1.00 43.97 416 VAL A O 1
ATOM 2960 N N . ALA A 1 417 ? 15.222 -4.364 -21.919 1.00 47.81 417 ALA A N 1
ATOM 2961 C CA . ALA A 1 417 ? 15.384 -5.811 -21.751 1.00 47.81 417 ALA A CA 1
ATOM 2962 C C . ALA A 1 417 ? 15.090 -6.621 -23.030 1.00 47.81 417 ALA A C 1
ATOM 2964 O O . ALA A 1 417 ? 15.526 -7.768 -23.152 1.00 47.81 417 ALA A O 1
ATOM 2965 N N . ARG A 1 418 ? 14.367 -6.038 -23.996 1.00 56.47 418 ARG A N 1
ATOM 2966 C CA . ARG A 1 418 ? 14.000 -6.672 -25.271 1.00 56.47 418 ARG A CA 1
ATOM 2967 C C . ARG A 1 418 ? 14.849 -6.221 -26.459 1.00 56.47 418 ARG A C 1
ATOM 2969 O O . ARG A 1 418 ? 14.762 -6.838 -27.519 1.00 56.47 418 ARG A O 1
ATOM 2976 N N . THR A 1 419 ? 15.686 -5.198 -26.302 1.00 59.22 419 THR A N 1
ATOM 2977 C CA . THR A 1 419 ? 16.575 -4.692 -27.363 1.00 59.22 419 THR A CA 1
ATOM 2978 C C . THR A 1 419 ? 18.022 -5.173 -27.227 1.00 59.22 419 THR A C 1
ATOM 2980 O O . THR A 1 419 ? 18.487 -5.488 -26.133 1.00 59.22 419 THR A O 1
ATOM 2983 N N . ASP A 1 420 ? 18.746 -5.243 -28.344 1.00 77.69 420 ASP A N 1
ATOM 2984 C CA . ASP A 1 420 ? 20.203 -5.401 -28.384 1.00 77.69 420 ASP A CA 1
ATOM 2985 C C . ASP A 1 420 ? 20.879 -4.036 -28.187 1.00 77.69 420 ASP A C 1
ATOM 2987 O O . ASP A 1 420 ? 20.623 -3.085 -28.928 1.00 77.69 420 ASP A O 1
ATOM 2991 N N . GLY A 1 421 ? 21.765 -3.951 -27.191 1.00 54.50 421 GLY A N 1
ATOM 2992 C CA . GLY A 1 421 ? 22.354 -2.685 -26.746 1.00 54.50 421 GLY A CA 1
ATOM 2993 C C . GLY A 1 421 ? 23.340 -2.025 -27.718 1.00 54.50 421 GLY A C 1
ATOM 2994 O O . GLY A 1 421 ? 23.702 -0.875 -27.492 1.00 54.50 421 GLY A O 1
ATOM 2995 N N . LEU A 1 422 ? 23.777 -2.712 -28.781 1.00 65.38 422 LEU A N 1
ATOM 2996 C CA . LEU A 1 422 ? 24.657 -2.133 -29.805 1.00 65.38 422 LEU A CA 1
ATOM 2997 C C . LEU A 1 422 ? 23.860 -1.571 -30.992 1.00 65.38 422 LEU A C 1
ATOM 2999 O O . LEU A 1 422 ? 24.165 -0.494 -31.504 1.00 65.38 422 LEU A O 1
ATOM 3003 N N . THR A 1 423 ? 22.844 -2.311 -31.438 1.00 69.69 423 THR A N 1
ATOM 3004 C CA . THR A 1 423 ? 22.140 -2.076 -32.710 1.00 69.69 423 THR A CA 1
ATOM 3005 C C . THR A 1 423 ? 20.767 -1.416 -32.547 1.00 69.69 423 THR A C 1
ATOM 3007 O O . THR A 1 423 ? 20.229 -0.854 -33.510 1.00 69.69 423 THR A O 1
ATOM 3010 N N . GLY A 1 424 ? 20.171 -1.488 -31.351 1.00 65.50 424 GLY A N 1
ATOM 3011 C CA . GLY A 1 424 ? 18.808 -1.022 -31.072 1.00 65.50 424 GLY A CA 1
ATOM 3012 C C . GLY A 1 424 ? 17.705 -1.833 -31.768 1.00 65.50 424 GLY A C 1
ATOM 3013 O O . GLY A 1 424 ? 16.563 -1.379 -31.827 1.00 65.50 424 GLY A O 1
ATOM 3014 N N . CYS A 1 425 ? 18.040 -2.999 -32.331 1.00 79.25 425 CYS A N 1
ATOM 3015 C CA . CYS A 1 425 ? 17.080 -4.004 -32.803 1.00 79.25 425 CYS A CA 1
ATOM 3016 C C . CYS A 1 425 ? 16.557 -4.833 -31.618 1.00 79.25 425 CYS A C 1
ATOM 3018 O O . CYS A 1 425 ? 17.062 -4.690 -30.506 1.00 79.25 425 CYS A O 1
ATOM 3020 N N . LEU A 1 426 ? 15.589 -5.733 -31.825 1.00 69.69 426 LEU A N 1
ATOM 3021 C CA . LEU A 1 426 ? 15.275 -6.755 -30.816 1.00 69.69 426 LEU A CA 1
ATOM 3022 C C . LEU A 1 426 ? 16.516 -7.616 -30.530 1.00 69.69 426 LEU A C 1
ATOM 3024 O O . LEU A 1 426 ? 17.279 -7.925 -31.445 1.00 69.69 426 LEU A O 1
ATOM 3028 N N . ASN A 1 427 ? 16.719 -8.029 -29.281 1.00 74.31 427 ASN A N 1
ATOM 3029 C CA . ASN A 1 427 ? 17.729 -9.041 -28.969 1.00 74.31 427 ASN A CA 1
ATOM 3030 C C . ASN A 1 427 ? 17.232 -10.451 -29.330 1.00 74.31 427 ASN A C 1
ATOM 3032 O O . ASN A 1 427 ? 16.035 -10.672 -29.519 1.00 74.31 427 ASN A O 1
ATOM 3036 N N . HIS A 1 428 ? 18.158 -11.410 -29.400 1.00 75.69 428 HIS A N 1
ATOM 3037 C CA . HIS A 1 428 ? 17.891 -12.804 -29.772 1.00 75.69 428 HIS A CA 1
ATOM 3038 C C . HIS A 1 428 ? 16.692 -13.419 -29.019 1.00 75.69 428 HIS A C 1
ATOM 3040 O O . HIS A 1 428 ? 15.804 -14.002 -29.638 1.00 75.69 428 HIS A O 1
ATOM 3046 N N . ALA A 1 429 ? 16.612 -13.243 -27.694 1.00 67.44 429 ALA A N 1
ATOM 3047 C CA . ALA A 1 429 ? 15.521 -13.799 -26.890 1.00 67.44 429 ALA A CA 1
ATOM 3048 C C . ALA A 1 429 ? 14.157 -13.171 -27.240 1.00 67.44 429 ALA A C 1
ATOM 3050 O O . ALA A 1 429 ? 13.192 -13.891 -27.503 1.00 67.44 429 ALA A O 1
ATOM 3051 N N . ALA A 1 430 ? 14.084 -11.839 -27.306 1.00 70.56 430 ALA A N 1
ATOM 3052 C CA . ALA A 1 430 ? 12.853 -11.120 -27.634 1.00 70.56 430 ALA A CA 1
ATOM 3053 C C . ALA A 1 430 ? 12.394 -11.341 -29.086 1.00 70.56 430 ALA A C 1
ATOM 3055 O O . ALA A 1 430 ? 11.191 -11.363 -29.354 1.00 70.56 430 ALA A O 1
ATOM 3056 N N . LEU A 1 431 ? 13.337 -11.533 -30.014 1.00 81.19 431 LEU A N 1
ATOM 3057 C CA . LEU A 1 431 ? 13.080 -11.905 -31.404 1.00 81.19 431 LEU A CA 1
ATOM 3058 C C . LEU A 1 431 ? 12.430 -13.294 -31.499 1.00 81.19 431 LEU A C 1
ATOM 3060 O O . LEU A 1 431 ? 11.383 -13.424 -32.132 1.00 81.19 431 LEU A O 1
ATOM 3064 N N . HIS A 1 432 ? 13.006 -14.312 -30.849 1.00 77.69 432 HIS A N 1
ATOM 3065 C CA . HIS A 1 432 ? 12.440 -15.667 -30.833 1.00 77.69 432 HIS A CA 1
ATOM 3066 C C . HIS A 1 432 ? 11.033 -15.695 -30.223 1.00 77.69 432 HIS A C 1
ATOM 3068 O O . HIS A 1 432 ? 10.124 -16.316 -30.774 1.00 77.69 432 HIS A O 1
ATOM 3074 N N . GLU A 1 433 ? 10.834 -14.979 -29.117 1.00 73.50 433 GLU A N 1
ATOM 3075 C CA . GLU A 1 433 ? 9.539 -14.853 -28.446 1.00 73.50 433 GLU A CA 1
ATOM 3076 C C . GLU A 1 433 ? 8.499 -14.122 -29.325 1.00 73.50 433 GLU A C 1
ATOM 3078 O O . GLU A 1 433 ? 7.329 -14.506 -29.380 1.00 73.50 433 GLU A O 1
ATOM 3083 N N . ALA A 1 434 ? 8.902 -13.070 -30.047 1.00 75.38 434 ALA A N 1
ATOM 3084 C CA . ALA A 1 434 ? 8.042 -12.369 -31.004 1.00 75.38 434 ALA A CA 1
ATOM 3085 C C . ALA A 1 434 ? 7.673 -13.247 -32.213 1.00 75.38 434 ALA A C 1
ATOM 3087 O O . ALA A 1 434 ? 6.496 -13.323 -32.562 1.00 75.38 434 ALA A O 1
ATOM 3088 N N . LEU A 1 435 ? 8.637 -13.971 -32.789 1.00 82.31 435 LEU A N 1
ATOM 3089 C CA . LEU A 1 435 ? 8.401 -14.888 -33.906 1.00 82.31 435 LEU A CA 1
ATOM 3090 C C . LEU A 1 435 ? 7.455 -16.037 -33.518 1.00 82.31 435 LEU A C 1
ATOM 3092 O O . LEU A 1 435 ? 6.533 -16.351 -34.268 1.00 82.31 435 LEU A O 1
ATOM 3096 N N . ALA A 1 436 ? 7.634 -16.631 -32.333 1.00 79.88 436 ALA A N 1
ATOM 3097 C CA . ALA A 1 436 ? 6.761 -17.693 -31.831 1.00 79.88 436 ALA A CA 1
ATOM 3098 C C . ALA A 1 436 ? 5.307 -17.220 -31.640 1.00 79.88 436 ALA A C 1
ATOM 3100 O O . ALA A 1 436 ? 4.371 -17.930 -32.015 1.00 79.88 436 ALA A O 1
ATOM 3101 N N . ARG A 1 437 ? 5.106 -16.002 -31.114 1.00 81.38 437 ARG A N 1
ATOM 3102 C CA . ARG A 1 437 ? 3.770 -15.388 -31.006 1.00 81.38 437 ARG A CA 1
ATOM 3103 C C . ARG A 1 437 ? 3.119 -15.170 -32.367 1.00 81.38 437 ARG A C 1
ATOM 3105 O O . ARG A 1 437 ? 1.926 -15.439 -32.502 1.00 81.38 437 ARG A O 1
ATOM 3112 N N . GLU A 1 438 ? 3.879 -14.701 -33.354 1.00 83.38 438 GLU A N 1
ATOM 3113 C CA . GLU A 1 438 ? 3.323 -14.404 -34.674 1.00 83.38 438 GLU A CA 1
ATOM 3114 C C . GLU A 1 438 ? 2.981 -15.682 -35.451 1.00 83.38 438 GLU A C 1
ATOM 3116 O O . GLU A 1 438 ? 1.910 -15.758 -36.046 1.00 83.38 438 GLU A O 1
ATOM 3121 N N . VAL A 1 439 ? 3.785 -16.746 -35.326 1.00 83.56 439 VAL A N 1
ATOM 3122 C CA . VAL A 1 439 ? 3.428 -18.088 -35.828 1.00 83.56 439 VAL A CA 1
ATOM 3123 C C . VAL A 1 439 ? 2.104 -18.577 -35.225 1.00 83.56 439 VAL A C 1
ATOM 3125 O O . VAL A 1 439 ? 1.213 -19.006 -35.960 1.00 83.56 439 VAL A O 1
ATOM 3128 N N . GLU A 1 440 ? 1.908 -18.454 -33.907 1.00 81.62 440 GLU A N 1
ATOM 3129 C CA . GLU A 1 440 ? 0.646 -18.855 -33.262 1.00 81.62 440 GLU A CA 1
ATOM 3130 C C . GLU A 1 440 ? -0.532 -17.928 -33.620 1.00 81.62 440 GLU A C 1
ATOM 3132 O O . GLU A 1 440 ? -1.698 -18.332 -33.568 1.00 81.62 440 GLU A O 1
ATOM 3137 N N . ARG A 1 441 ? -0.270 -16.674 -34.003 1.00 80.94 441 ARG A N 1
ATOM 3138 C CA . ARG A 1 441 ? -1.283 -15.765 -34.558 1.00 80.94 441 ARG A CA 1
ATOM 3139 C C . ARG A 1 441 ? -1.686 -16.188 -35.969 1.00 80.94 441 ARG A C 1
ATOM 3141 O O . ARG A 1 441 ? -2.886 -16.330 -36.214 1.00 80.94 441 ARG A O 1
ATOM 3148 N N . CYS A 1 442 ? -0.732 -16.467 -36.855 1.00 83.19 442 CYS A N 1
ATOM 3149 C CA . CYS A 1 442 ? -0.979 -16.989 -38.204 1.00 83.19 442 CYS A CA 1
ATOM 3150 C C . CYS A 1 442 ? -1.720 -18.333 -38.170 1.00 83.19 442 CYS A C 1
ATOM 3152 O O . CYS A 1 442 ? -2.704 -18.502 -38.892 1.00 83.19 442 CYS A O 1
ATOM 3154 N N . ARG A 1 443 ? -1.359 -19.243 -37.253 1.00 81.50 443 ARG A N 1
ATOM 3155 C CA . ARG A 1 443 ? -2.053 -20.530 -37.053 1.00 81.50 443 ARG A CA 1
ATOM 3156 C C . ARG A 1 443 ? -3.546 -20.382 -36.733 1.00 81.50 443 ARG A C 1
ATOM 3158 O O . ARG A 1 443 ? -4.338 -21.210 -37.171 1.00 81.50 443 ARG A O 1
ATOM 3165 N N . ARG A 1 444 ? -3.939 -19.332 -36.003 1.00 76.88 444 ARG A N 1
ATOM 3166 C CA . ARG A 1 444 ? -5.342 -19.055 -35.629 1.00 76.88 444 ARG A CA 1
ATOM 3167 C C . ARG A 1 444 ? -6.141 -18.281 -36.678 1.00 76.88 444 ARG A C 1
ATOM 3169 O O . ARG A 1 444 ? -7.364 -18.293 -36.620 1.00 76.88 444 ARG A O 1
ATOM 3176 N N . SER A 1 445 ? -5.471 -17.581 -37.590 1.00 77.81 445 SER A N 1
ATOM 3177 C CA . SER A 1 445 ? -6.094 -16.583 -38.476 1.00 77.81 445 SER A CA 1
ATOM 3178 C C . SER A 1 445 ? -5.945 -16.872 -39.973 1.00 77.81 445 SER A C 1
ATOM 3180 O O . SER A 1 445 ? -6.656 -16.280 -40.777 1.00 77.81 445 SER A O 1
ATOM 3182 N N . GLY A 1 446 ? -5.035 -17.769 -40.366 1.00 73.12 446 GLY A N 1
ATOM 3183 C CA . GLY A 1 446 ? -4.715 -18.056 -41.769 1.00 73.12 446 GLY A CA 1
ATOM 3184 C C . GLY A 1 446 ? -3.809 -17.016 -42.449 1.00 73.12 446 GLY A C 1
ATOM 3185 O O . GLY A 1 446 ? -3.483 -17.177 -43.630 1.00 73.12 446 GLY A O 1
ATOM 3186 N N . HIS A 1 447 ? -3.389 -15.979 -41.714 1.00 83.19 447 HIS A N 1
ATOM 3187 C CA . HIS A 1 447 ? -2.480 -14.927 -42.178 1.00 83.19 447 HIS A CA 1
ATOM 3188 C C . HIS A 1 447 ? -1.103 -15.467 -42.605 1.00 83.19 447 HIS A C 1
ATOM 3190 O O . HIS A 1 447 ? -0.699 -16.572 -42.229 1.00 83.19 447 HIS A O 1
ATOM 3196 N N . ARG A 1 448 ? -0.386 -14.691 -43.427 1.00 85.94 448 ARG A N 1
ATOM 3197 C CA . ARG A 1 448 ? 0.943 -15.053 -43.951 1.00 85.94 448 ARG A CA 1
ATOM 3198 C C . ARG A 1 448 ? 2.056 -14.454 -43.103 1.00 85.94 448 ARG A C 1
ATOM 3200 O O . ARG A 1 448 ? 1.904 -13.379 -42.536 1.00 85.94 448 ARG A O 1
ATOM 3207 N N . LEU A 1 449 ? 3.189 -15.143 -43.048 1.00 92.62 449 LEU A N 1
ATOM 3208 C CA . LEU A 1 449 ? 4.362 -14.724 -42.291 1.00 92.62 449 LEU A CA 1
ATOM 3209 C C . LEU A 1 449 ? 5.611 -15.126 -43.060 1.00 92.62 449 LEU A C 1
ATOM 3211 O O . LEU A 1 449 ? 5.719 -16.274 -43.489 1.00 92.62 449 LEU A O 1
ATOM 3215 N N . SER A 1 450 ? 6.557 -14.204 -43.202 1.00 94.88 450 SER A N 1
ATOM 3216 C CA . SER A 1 450 ? 7.845 -14.486 -43.828 1.00 94.88 450 SER A CA 1
ATOM 3217 C C . SER A 1 450 ? 8.998 -14.062 -42.925 1.00 94.88 450 SER A C 1
ATOM 3219 O O . SER A 1 450 ? 9.012 -12.956 -42.384 1.00 94.88 450 SER A O 1
ATOM 3221 N N . LEU A 1 451 ? 9.983 -14.948 -42.794 1.00 96.31 451 LEU A N 1
ATOM 3222 C CA . LEU A 1 451 ? 11.238 -14.718 -42.088 1.00 96.31 451 LEU A CA 1
ATOM 3223 C C . LEU A 1 451 ? 12.366 -14.524 -43.103 1.00 96.31 451 LEU A C 1
ATOM 3225 O O . LEU A 1 451 ? 12.493 -15.293 -44.057 1.00 96.31 451 LEU A O 1
ATOM 3229 N N . LEU A 1 452 ? 13.203 -13.518 -42.872 1.00 96.81 452 LEU A N 1
ATOM 3230 C CA . LEU A 1 452 ? 14.469 -13.318 -43.564 1.00 96.81 452 LEU A CA 1
ATOM 3231 C C . LEU A 1 452 ? 15.586 -13.398 -42.521 1.00 96.81 452 LEU A C 1
ATOM 3233 O O . LEU A 1 452 ? 15.582 -12.610 -41.578 1.00 96.81 452 LEU A O 1
ATOM 3237 N N . LEU A 1 453 ? 16.546 -14.299 -42.696 1.00 95.31 453 LEU A N 1
ATOM 3238 C CA . LEU A 1 453 ? 17.820 -14.270 -41.979 1.00 95.31 453 LEU A CA 1
ATOM 3239 C C . LEU A 1 453 ? 18.864 -13.597 -42.871 1.00 95.31 453 LEU A C 1
ATOM 3241 O O . LEU A 1 453 ? 18.948 -13.878 -44.065 1.00 95.31 453 LEU A O 1
ATOM 3245 N N . ILE A 1 454 ? 19.617 -12.670 -42.295 1.00 94.81 454 ILE A N 1
ATOM 3246 C CA . ILE A 1 454 ? 20.519 -11.745 -42.978 1.00 94.81 454 ILE A CA 1
ATOM 3247 C C . ILE A 1 454 ? 21.900 -11.893 -42.347 1.00 94.81 454 ILE A C 1
ATOM 3249 O O . ILE A 1 454 ? 22.025 -11.772 -41.133 1.00 94.81 454 ILE A O 1
ATOM 3253 N N . ASP A 1 455 ? 22.928 -12.088 -43.162 1.00 93.81 455 ASP A N 1
ATOM 3254 C CA . ASP A 1 455 ? 24.334 -12.101 -42.744 1.00 93.81 455 ASP A CA 1
ATOM 3255 C C . ASP A 1 455 ? 25.102 -10.973 -43.427 1.00 93.81 455 ASP A C 1
ATOM 3257 O O . ASP A 1 455 ? 24.855 -10.682 -44.602 1.00 93.81 455 ASP A O 1
ATOM 3261 N N . LEU A 1 456 ? 26.027 -10.343 -42.701 1.00 91.56 456 LEU A N 1
ATOM 3262 C CA . LEU A 1 456 ? 26.876 -9.285 -43.241 1.00 91.56 456 LEU A CA 1
ATOM 3263 C C . LEU A 1 456 ? 28.108 -9.850 -43.953 1.00 91.56 456 LEU A C 1
ATOM 3265 O O . LEU A 1 456 ? 29.103 -10.255 -43.343 1.00 91.56 456 LEU A O 1
ATOM 3269 N N . ASP A 1 457 ? 28.074 -9.784 -45.282 1.00 88.38 457 ASP A N 1
ATOM 3270 C CA . ASP A 1 457 ? 29.134 -10.329 -46.116 1.00 88.38 457 ASP A CA 1
ATOM 3271 C C . ASP A 1 457 ? 30.463 -9.614 -45.843 1.00 88.38 457 ASP A C 1
ATOM 3273 O O . ASP A 1 457 ? 30.561 -8.388 -45.876 1.00 88.38 457 ASP A O 1
ATOM 3277 N N . HIS A 1 458 ? 31.519 -10.401 -45.630 1.00 84.19 458 HIS A N 1
ATOM 3278 C CA . HIS A 1 458 ? 32.880 -9.925 -45.345 1.00 84.19 458 HIS A CA 1
ATOM 3279 C C . HIS A 1 458 ? 33.064 -9.160 -44.020 1.00 84.19 458 HIS A C 1
ATOM 3281 O O . HIS A 1 458 ? 34.169 -8.672 -43.773 1.00 84.19 458 HIS A O 1
ATOM 3287 N N . PHE A 1 459 ? 32.077 -9.130 -43.117 1.00 85.56 459 PHE A N 1
ATOM 3288 C CA . PHE A 1 459 ? 32.183 -8.423 -41.831 1.00 85.56 459 PHE A CA 1
ATOM 3289 C C . PHE A 1 459 ? 33.425 -8.811 -41.005 1.00 85.56 459 PHE A C 1
ATOM 3291 O O . PHE A 1 459 ? 34.146 -7.946 -40.503 1.00 85.56 459 PHE A O 1
ATOM 3298 N N . LYS A 1 460 ? 33.768 -10.106 -40.953 1.00 82.25 460 LYS A N 1
ATOM 3299 C CA . LYS A 1 460 ? 35.005 -10.589 -40.309 1.00 82.25 460 LYS A CA 1
ATOM 3300 C C . LYS A 1 460 ? 36.275 -9.916 -40.854 1.00 82.25 460 LYS A C 1
ATOM 3302 O O . LYS A 1 460 ? 37.166 -9.600 -40.075 1.00 82.25 460 LYS A O 1
ATOM 3307 N N . GLN A 1 461 ? 36.339 -9.641 -42.159 1.00 82.56 461 GLN A N 1
ATOM 3308 C CA . GLN A 1 461 ? 37.488 -8.976 -42.787 1.00 82.56 461 GLN A CA 1
ATOM 3309 C C . GLN A 1 461 ? 37.563 -7.490 -42.415 1.00 82.56 461 GLN A C 1
ATOM 3311 O O . GLN A 1 461 ? 38.662 -6.950 -42.321 1.00 82.56 461 GLN A O 1
ATOM 3316 N N . VAL A 1 462 ? 36.423 -6.834 -42.162 1.00 79.94 462 VAL A N 1
ATOM 3317 C CA . VAL A 1 462 ? 36.389 -5.466 -41.619 1.00 79.94 462 VAL A CA 1
ATOM 3318 C C . VAL A 1 462 ? 36.995 -5.454 -40.216 1.00 79.94 462 VAL A C 1
ATOM 3320 O O . VAL A 1 462 ? 37.930 -4.692 -39.978 1.00 79.94 462 VAL A O 1
ATOM 3323 N N . ASN A 1 463 ? 36.561 -6.359 -39.332 1.00 78.38 463 ASN A N 1
ATOM 3324 C CA . ASN A 1 463 ? 37.137 -6.503 -37.988 1.00 78.38 463 ASN A CA 1
ATOM 3325 C C . ASN A 1 463 ? 38.646 -6.793 -38.022 1.00 78.38 463 ASN A C 1
ATOM 3327 O O . ASN A 1 463 ? 39.413 -6.136 -37.323 1.00 78.38 463 ASN A O 1
ATOM 3331 N N . GLU A 1 464 ? 39.086 -7.731 -38.865 1.00 81.44 464 GLU A N 1
ATOM 3332 C CA . GLU A 1 464 ? 40.502 -8.111 -38.996 1.00 81.44 464 GLU A CA 1
ATOM 3333 C C . GLU A 1 464 ? 41.391 -6.987 -39.559 1.00 81.44 464 GLU A C 1
ATOM 3335 O O . GLU A 1 464 ? 42.578 -6.938 -39.245 1.00 81.44 464 GLU A O 1
ATOM 3340 N N . ARG A 1 465 ? 40.845 -6.081 -40.387 1.00 79.81 465 ARG A N 1
ATOM 3341 C CA . ARG A 1 465 ? 41.606 -5.003 -41.055 1.00 79.81 465 ARG A CA 1
ATOM 3342 C C . ARG A 1 465 ? 41.502 -3.635 -40.380 1.00 79.81 465 ARG A C 1
ATOM 3344 O O . ARG A 1 465 ? 42.383 -2.803 -40.580 1.00 79.81 465 ARG A O 1
ATOM 3351 N N . ARG A 1 466 ? 40.407 -3.364 -39.665 1.00 74.81 466 ARG A N 1
ATOM 3352 C CA . ARG A 1 466 ? 40.069 -2.044 -39.095 1.00 74.81 466 ARG A CA 1
ATOM 3353 C C . ARG A 1 466 ? 39.835 -2.067 -37.580 1.00 74.81 466 ARG A C 1
ATOM 3355 O O . ARG A 1 466 ? 39.703 -1.003 -36.986 1.00 74.81 466 ARG A O 1
ATOM 3362 N N . GLY A 1 467 ? 39.820 -3.246 -36.959 1.00 71.06 467 GLY A N 1
ATOM 3363 C CA . GLY A 1 467 ? 39.533 -3.425 -35.537 1.00 71.06 467 GLY A CA 1
ATOM 3364 C C . GLY A 1 467 ? 38.035 -3.488 -35.224 1.00 71.06 467 GLY A C 1
ATOM 3365 O O . GLY A 1 467 ? 37.188 -3.043 -35.999 1.00 71.06 467 GLY A O 1
ATOM 3366 N N . HIS A 1 468 ? 37.712 -4.044 -34.055 1.00 68.62 468 HIS A N 1
ATOM 3367 C CA . HIS A 1 468 ? 36.332 -4.315 -33.641 1.00 68.62 468 HIS A CA 1
ATOM 3368 C C . HIS A 1 468 ? 35.467 -3.058 -33.468 1.00 68.62 468 HIS A C 1
ATOM 3370 O O . HIS A 1 468 ? 34.280 -3.114 -33.762 1.00 68.62 468 HIS A O 1
ATOM 3376 N N . LEU A 1 469 ? 36.049 -1.914 -33.088 1.00 64.75 469 LEU A N 1
ATOM 3377 C CA . LEU A 1 469 ? 35.313 -0.649 -32.931 1.00 64.75 469 LEU A CA 1
ATOM 3378 C C . LEU A 1 469 ? 34.658 -0.184 -34.247 1.00 64.75 469 LEU A C 1
ATOM 3380 O O . LEU A 1 469 ? 33.515 0.266 -34.249 1.00 64.75 469 LEU A O 1
ATOM 3384 N N . VAL A 1 470 ? 35.350 -0.362 -35.379 1.00 75.69 470 VAL A N 1
ATOM 3385 C CA . VAL A 1 470 ? 34.802 -0.064 -36.715 1.00 75.69 470 VAL A CA 1
ATOM 3386 C C . VAL A 1 470 ? 33.738 -1.097 -37.109 1.00 75.69 470 VAL A C 1
ATOM 3388 O O . VAL A 1 470 ? 32.746 -0.755 -37.749 1.00 75.69 470 VAL A O 1
ATOM 3391 N N . GLY A 1 471 ? 33.890 -2.353 -36.679 1.00 75.25 471 GLY A N 1
ATOM 3392 C CA . GLY A 1 471 ? 32.838 -3.366 -36.795 1.00 75.25 471 GLY A CA 1
ATOM 3393 C C . GLY A 1 471 ? 31.568 -3.002 -36.021 1.00 75.25 471 GLY A C 1
ATOM 3394 O O . GLY A 1 471 ? 30.467 -3.132 -36.549 1.00 75.25 471 GLY A O 1
ATOM 3395 N N . ASP A 1 472 ? 31.702 -2.483 -34.804 1.00 75.00 472 ASP A N 1
ATOM 3396 C CA . ASP A 1 472 ? 30.574 -2.045 -33.976 1.00 75.00 472 ASP A CA 1
ATOM 3397 C C . ASP A 1 472 ? 29.858 -0.814 -34.562 1.00 75.00 472 ASP A C 1
ATOM 3399 O O . ASP A 1 472 ? 28.630 -0.704 -34.482 1.00 75.00 472 ASP A O 1
ATOM 3403 N N . GLU A 1 473 ? 30.590 0.095 -35.212 1.00 75.69 473 GLU A N 1
ATOM 3404 C CA . GLU A 1 473 ? 30.010 1.194 -35.996 1.00 75.69 473 GLU A CA 1
ATOM 3405 C C . GLU A 1 473 ? 29.233 0.684 -37.223 1.00 75.69 473 GLU A C 1
ATOM 3407 O O . GLU A 1 473 ? 28.102 1.122 -37.465 1.00 75.69 473 GLU A O 1
ATOM 3412 N N . VAL A 1 474 ? 29.774 -0.303 -37.949 1.00 79.88 474 VAL A N 1
ATOM 3413 C CA . VAL A 1 474 ? 29.065 -0.994 -39.040 1.00 79.88 474 VAL A CA 1
ATOM 3414 C C . VAL A 1 474 ? 27.788 -1.667 -38.528 1.00 79.88 474 VAL A C 1
ATOM 3416 O O . VAL A 1 474 ? 26.721 -1.448 -39.100 1.00 79.88 474 VAL A O 1
ATOM 3419 N N . LEU A 1 475 ? 27.846 -2.421 -37.427 1.00 81.44 475 LEU A N 1
ATOM 3420 C CA . LEU A 1 475 ? 26.683 -3.107 -36.847 1.00 81.44 475 LEU A CA 1
ATOM 3421 C C . LEU A 1 475 ? 25.588 -2.130 -36.400 1.00 81.44 475 LEU A C 1
ATOM 3423 O O . LEU A 1 475 ? 24.405 -2.365 -36.663 1.00 81.44 475 LEU A O 1
ATOM 3427 N N . ARG A 1 476 ? 25.964 -1.013 -35.767 1.00 82.56 476 ARG A N 1
ATOM 3428 C CA . ARG A 1 476 ? 25.033 0.055 -35.370 1.00 82.56 476 ARG A CA 1
ATOM 3429 C C . ARG A 1 476 ? 24.368 0.705 -36.590 1.00 82.56 476 ARG A C 1
ATOM 3431 O O . ARG A 1 476 ? 23.150 0.896 -36.595 1.00 82.56 476 ARG A O 1
ATOM 3438 N N . THR A 1 477 ? 25.146 0.974 -37.638 1.00 78.00 477 THR A N 1
ATOM 3439 C CA . THR A 1 477 ? 24.677 1.547 -38.912 1.00 78.00 477 THR A CA 1
ATOM 3440 C C . THR A 1 477 ? 23.709 0.604 -39.637 1.00 78.00 477 THR A C 1
ATOM 3442 O O . THR A 1 477 ? 22.619 1.018 -40.040 1.00 78.00 477 THR A O 1
ATOM 3445 N N . VAL A 1 478 ? 24.050 -0.687 -39.723 1.00 84.12 478 VAL A N 1
ATOM 3446 C CA . VAL A 1 478 ? 23.194 -1.752 -40.274 1.00 84.12 478 VAL A CA 1
ATOM 3447 C C . VAL A 1 478 ? 21.891 -1.871 -39.484 1.00 84.12 478 VAL A C 1
ATOM 3449 O O . VAL A 1 478 ? 20.812 -1.803 -40.070 1.00 84.12 478 VAL A O 1
ATOM 3452 N N . GLY A 1 479 ? 21.962 -1.990 -38.154 1.00 78.31 479 GLY A N 1
ATOM 3453 C CA . GLY A 1 479 ? 20.783 -2.132 -37.296 1.00 78.31 479 GLY A CA 1
ATOM 3454 C C . GLY A 1 479 ? 19.832 -0.932 -37.354 1.00 78.31 479 GLY A C 1
ATOM 3455 O O . GLY A 1 479 ? 18.614 -1.088 -37.238 1.00 78.31 479 GLY A O 1
ATOM 3456 N N . TYR A 1 480 ? 20.352 0.276 -37.582 1.00 73.81 480 TYR A N 1
ATOM 3457 C CA . TYR A 1 480 ? 19.525 1.444 -37.880 1.00 73.81 480 TYR A CA 1
ATOM 3458 C C . TYR A 1 480 ? 18.873 1.344 -39.271 1.00 73.81 480 TYR A C 1
ATOM 3460 O O . TYR A 1 480 ? 17.649 1.442 -39.383 1.00 73.81 480 TYR A O 1
ATOM 3468 N N . ALA A 1 481 ? 19.655 1.086 -40.325 1.00 80.19 481 ALA A N 1
ATOM 3469 C CA . ALA A 1 481 ? 19.160 1.006 -41.701 1.00 80.19 481 ALA A CA 1
ATOM 3470 C C . ALA A 1 481 ? 18.101 -0.099 -41.904 1.00 80.19 481 ALA A C 1
ATOM 3472 O O . ALA A 1 481 ? 17.095 0.131 -42.584 1.00 80.19 481 ALA A O 1
ATOM 3473 N N . LEU A 1 482 ? 18.277 -1.261 -41.261 1.00 86.12 482 LEU A N 1
ATOM 3474 C CA . LEU A 1 482 ? 17.308 -2.359 -41.270 1.00 86.12 482 LEU A CA 1
ATOM 3475 C C . LEU A 1 482 ? 15.988 -1.960 -40.597 1.00 86.12 482 LEU A C 1
ATOM 3477 O O . LEU A 1 482 ? 14.932 -2.157 -41.198 1.00 86.12 482 LEU A O 1
ATOM 3481 N N . ARG A 1 483 ? 16.023 -1.331 -39.411 1.00 88.69 483 ARG A N 1
ATOM 3482 C CA . ARG A 1 483 ? 14.808 -0.839 -38.727 1.00 88.69 483 ARG A CA 1
ATOM 3483 C C . ARG A 1 483 ? 14.038 0.190 -39.550 1.00 88.69 483 ARG A C 1
ATOM 3485 O O . ARG A 1 483 ? 12.815 0.193 -39.527 1.00 88.69 483 ARG A O 1
ATOM 3492 N N . GLN A 1 484 ? 14.731 1.019 -40.327 1.00 81.19 484 GLN A N 1
ATOM 3493 C CA . GLN A 1 484 ? 14.084 1.975 -41.229 1.00 81.19 484 GLN A CA 1
ATOM 3494 C C . GLN A 1 484 ? 13.470 1.310 -42.484 1.00 81.19 484 GLN A C 1
ATOM 3496 O O . GLN A 1 484 ? 12.654 1.930 -43.165 1.00 81.19 484 GLN A O 1
ATOM 3501 N N . SER A 1 485 ? 13.859 0.076 -42.834 1.00 82.38 485 SER A N 1
ATOM 3502 C CA . SER A 1 485 ? 13.441 -0.609 -44.076 1.00 82.38 485 SER A CA 1
ATOM 3503 C C . SER A 1 485 ? 12.064 -1.299 -44.021 1.00 82.38 485 SER A C 1
ATOM 3505 O O . SER A 1 485 ? 11.533 -1.715 -45.065 1.00 82.38 485 SER A O 1
ATOM 3507 N N . VAL A 1 486 ? 11.483 -1.396 -42.820 1.00 78.94 486 VAL A N 1
ATOM 3508 C CA . VAL A 1 486 ? 10.290 -2.193 -42.494 1.00 78.94 486 VAL A CA 1
ATOM 3509 C C . VAL A 1 486 ? 9.092 -1.339 -42.056 1.00 78.94 486 VAL A C 1
ATOM 3511 O O . VAL A 1 486 ? 9.222 -0.135 -41.839 1.00 78.94 486 VAL A O 1
ATOM 3514 N N . ARG A 1 487 ? 7.898 -1.942 -41.983 1.00 78.94 487 ARG A N 1
ATOM 3515 C CA . ARG A 1 487 ? 6.659 -1.282 -41.531 1.00 78.94 487 ARG A CA 1
ATOM 3516 C C . ARG A 1 487 ? 6.555 -1.311 -40.001 1.00 78.94 487 ARG A C 1
ATOM 3518 O O . ARG A 1 487 ? 7.216 -2.106 -39.351 1.00 78.94 487 ARG A O 1
ATOM 3525 N N . GLY A 1 488 ? 5.662 -0.506 -39.420 1.00 50.59 488 GLY A N 1
ATOM 3526 C CA . GLY A 1 488 ? 5.498 -0.408 -37.957 1.00 50.59 488 GLY A CA 1
ATOM 3527 C C . GLY A 1 488 ? 5.000 -1.674 -37.234 1.00 50.59 488 GLY A C 1
ATOM 3528 O O . GLY A 1 488 ? 5.008 -1.700 -36.009 1.00 50.59 488 GLY A O 1
ATOM 3529 N N . PHE A 1 489 ? 4.565 -2.701 -37.970 1.00 72.06 489 PHE A N 1
ATOM 3530 C CA . PHE A 1 489 ? 4.157 -4.014 -37.447 1.00 72.06 489 PHE A CA 1
ATOM 3531 C C . PHE A 1 489 ? 5.087 -5.164 -37.882 1.00 72.06 489 PHE A C 1
ATOM 3533 O O . PHE A 1 489 ? 4.939 -6.285 -37.405 1.00 72.06 489 PHE A O 1
ATOM 3540 N N . ASP A 1 490 ? 6.048 -4.883 -38.762 1.00 79.81 490 ASP A N 1
ATOM 3541 C CA . ASP A 1 490 ? 7.181 -5.766 -39.033 1.00 79.81 490 ASP A CA 1
ATOM 3542 C C . ASP A 1 490 ? 8.238 -5.546 -37.933 1.00 79.81 490 ASP A C 1
ATOM 3544 O O . ASP A 1 490 ? 8.279 -4.481 -37.311 1.00 79.81 490 ASP A O 1
ATOM 3548 N N . PHE A 1 491 ? 9.139 -6.503 -37.700 1.00 83.00 491 PHE A N 1
ATOM 3549 C CA . PHE A 1 491 ? 10.185 -6.330 -36.686 1.00 83.00 491 PHE A CA 1
ATOM 3550 C C . PHE A 1 491 ? 11.559 -6.865 -37.093 1.00 83.00 491 PHE A C 1
ATOM 3552 O O . PHE A 1 491 ? 11.697 -7.814 -37.863 1.00 83.00 491 PHE A O 1
ATOM 3559 N N . VAL A 1 492 ? 12.591 -6.212 -36.548 1.00 87.31 492 VAL A N 1
ATOM 3560 C CA . VAL A 1 492 ? 14.009 -6.503 -36.790 1.00 87.31 492 VAL A CA 1
ATOM 3561 C C . VAL A 1 492 ? 14.655 -6.943 -35.485 1.00 87.31 492 VAL A C 1
ATOM 3563 O O . VAL A 1 492 ? 14.533 -6.246 -34.474 1.00 87.31 492 VAL A O 1
ATOM 3566 N N . GLY A 1 493 ? 15.379 -8.057 -35.507 1.00 85.94 493 GLY A N 1
ATOM 3567 C CA . GLY A 1 493 ? 16.201 -8.505 -34.386 1.00 85.94 493 GLY A CA 1
ATOM 3568 C C . GLY A 1 493 ? 17.644 -8.771 -34.791 1.00 85.94 493 GLY A C 1
ATOM 3569 O O . GLY A 1 493 ? 17.923 -9.098 -35.942 1.00 85.94 493 GLY A O 1
ATOM 3570 N N . ARG A 1 494 ? 18.565 -8.650 -33.838 1.00 85.69 494 ARG A N 1
ATOM 3571 C CA . ARG A 1 494 ? 19.925 -9.168 -33.970 1.00 85.69 494 ARG A CA 1
ATOM 3572 C C . ARG A 1 494 ? 19.910 -10.643 -33.570 1.00 85.69 494 ARG A C 1
ATOM 3574 O O . ARG A 1 494 ? 19.520 -10.975 -32.450 1.00 85.69 494 ARG A O 1
ATOM 3581 N N . TYR A 1 495 ? 20.293 -11.503 -34.505 1.00 79.12 495 TYR A N 1
ATOM 3582 C CA . TYR A 1 495 ? 20.260 -12.957 -34.358 1.00 79.12 495 TYR A CA 1
ATOM 3583 C C . TYR A 1 495 ? 21.618 -13.502 -33.890 1.00 79.12 495 TYR A C 1
ATOM 3585 O O . TYR A 1 495 ? 21.672 -14.339 -32.996 1.00 79.12 495 TYR A O 1
ATOM 3593 N N . GLY A 1 496 ? 22.717 -12.954 -34.417 1.00 77.06 496 GLY A N 1
ATOM 3594 C CA . GLY A 1 496 ? 24.083 -13.376 -34.104 1.00 77.06 496 GLY A CA 1
ATOM 3595 C C . GLY A 1 496 ? 25.051 -12.206 -33.920 1.00 77.06 496 GLY A C 1
ATOM 3596 O O . GLY A 1 496 ? 24.654 -11.062 -33.686 1.00 77.06 496 GLY A O 1
ATOM 3597 N N . GLY A 1 497 ? 26.353 -12.489 -34.025 1.00 71.31 497 GLY A N 1
ATOM 3598 C CA . GLY A 1 497 ? 27.393 -11.455 -33.961 1.00 71.31 497 GLY A CA 1
ATOM 3599 C C . GLY A 1 497 ? 27.256 -10.445 -35.103 1.00 71.31 497 GLY A C 1
ATOM 3600 O O . GLY A 1 497 ? 27.216 -9.239 -34.860 1.00 71.31 497 GLY A O 1
ATOM 3601 N N . ASP A 1 498 ? 27.104 -10.970 -36.313 1.00 86.62 498 ASP A N 1
ATOM 3602 C CA . ASP A 1 498 ? 26.975 -10.298 -37.608 1.00 86.62 498 ASP A CA 1
ATOM 3603 C C . ASP A 1 498 ? 25.688 -10.669 -38.367 1.00 86.62 498 ASP A C 1
ATOM 3605 O O . ASP A 1 498 ? 25.474 -10.235 -39.499 1.00 86.62 498 ASP A O 1
ATOM 3609 N N . GLU A 1 499 ? 24.795 -11.413 -37.708 1.00 88.88 499 GLU A N 1
ATOM 3610 C CA . GLU A 1 499 ? 23.532 -11.891 -38.267 1.00 88.88 499 GLU A CA 1
ATOM 3611 C C . GLU A 1 499 ? 22.322 -11.138 -37.692 1.00 88.88 499 GLU A C 1
ATOM 3613 O O . GLU A 1 499 ? 22.217 -10.887 -36.486 1.00 88.88 499 GLU A O 1
ATOM 3618 N N . PHE A 1 500 ? 21.364 -10.825 -38.559 1.00 94.50 500 PHE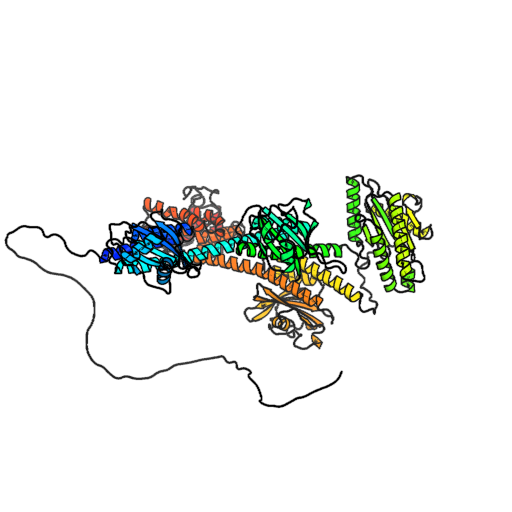 A N 1
ATOM 3619 C CA . PHE A 1 500 ? 20.102 -10.155 -38.250 1.00 94.50 500 PHE A CA 1
ATOM 3620 C C . PHE A 1 500 ? 18.920 -10.971 -38.779 1.00 94.50 500 PHE A C 1
ATOM 3622 O O . PHE A 1 500 ? 19.048 -11.740 -39.726 1.00 94.50 500 PHE A O 1
ATOM 3629 N N . ALA A 1 501 ? 17.745 -10.764 -38.198 1.00 93.56 501 ALA A N 1
ATOM 3630 C CA . ALA A 1 501 ? 16.494 -11.331 -38.673 1.00 93.56 501 ALA A CA 1
ATOM 3631 C C . ALA A 1 501 ? 15.473 -10.229 -38.962 1.00 93.56 501 ALA A C 1
ATOM 3633 O O . ALA A 1 501 ? 15.327 -9.282 -38.184 1.00 93.56 501 ALA A O 1
ATOM 3634 N N . LEU A 1 502 ? 14.735 -10.395 -40.056 1.00 95.06 502 LEU A N 1
ATOM 3635 C CA . LEU A 1 502 ? 13.577 -9.596 -40.432 1.00 95.06 502 LEU A CA 1
ATOM 3636 C C . LEU A 1 502 ? 12.339 -10.486 -40.386 1.00 95.06 502 LEU A C 1
ATOM 3638 O O . LEU A 1 502 ? 12.278 -11.493 -41.092 1.00 95.06 502 LEU A O 1
ATOM 3642 N N . VAL A 1 503 ? 11.345 -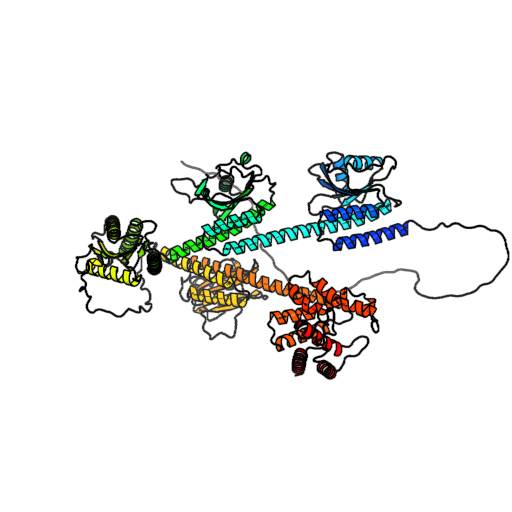10.104 -39.594 1.00 93.50 503 VAL A N 1
ATOM 3643 C CA . VAL A 1 503 ? 10.036 -10.756 -39.591 1.00 93.50 503 VAL A CA 1
ATOM 3644 C C . VAL A 1 503 ? 9.051 -9.818 -40.266 1.00 93.50 503 VAL A C 1
ATOM 3646 O O . VAL A 1 503 ? 8.810 -8.711 -39.782 1.00 93.50 503 VAL A O 1
ATOM 3649 N N . VAL A 1 504 ? 8.532 -10.254 -41.413 1.00 91.81 504 VAL A N 1
ATOM 3650 C CA . VAL A 1 504 ? 7.596 -9.487 -42.238 1.00 91.81 504 VAL A CA 1
ATOM 3651 C C . VAL A 1 504 ? 6.219 -10.123 -42.105 1.00 91.81 504 VAL A C 1
ATOM 3653 O O . VAL A 1 504 ? 6.016 -11.285 -42.477 1.00 91.81 504 VAL A O 1
ATOM 3656 N N . VAL A 1 505 ? 5.292 -9.363 -41.529 1.00 88.00 505 VAL A N 1
ATOM 3657 C CA . VAL A 1 505 ? 3.947 -9.829 -41.172 1.00 88.00 505 VAL A CA 1
ATOM 3658 C C . VAL A 1 505 ? 2.994 -9.584 -42.339 1.00 88.00 505 VAL A C 1
ATOM 3660 O O . VAL A 1 505 ? 3.114 -8.584 -43.049 1.00 88.00 505 VAL A O 1
ATOM 3663 N N . ASP A 1 506 ? 2.059 -10.511 -42.556 1.00 85.75 506 ASP A N 1
ATOM 3664 C CA . ASP A 1 506 ? 1.113 -10.491 -43.678 1.00 85.75 506 ASP A CA 1
ATOM 3665 C C . ASP A 1 506 ? 1.799 -10.373 -45.048 1.00 85.75 506 ASP A C 1
ATOM 3667 O O . ASP A 1 506 ? 1.376 -9.626 -45.929 1.00 85.75 506 ASP A O 1
ATOM 3671 N N . ALA A 1 507 ? 2.887 -11.132 -45.223 1.00 84.62 507 ALA A N 1
ATOM 3672 C CA . ALA A 1 507 ? 3.709 -11.105 -46.426 1.00 84.62 507 ALA A CA 1
ATOM 3673 C C . ALA A 1 507 ? 3.954 -12.497 -47.018 1.00 84.62 507 ALA A C 1
ATOM 3675 O O . ALA A 1 507 ? 4.455 -13.406 -46.348 1.00 84.62 507 ALA A O 1
ATOM 3676 N N . THR A 1 508 ? 3.666 -12.612 -48.314 1.00 88.56 508 THR A N 1
ATOM 3677 C CA . THR A 1 508 ? 4.129 -13.706 -49.177 1.00 88.56 508 THR A CA 1
ATOM 3678 C C . THR A 1 508 ? 5.639 -13.636 -49.412 1.00 88.56 508 THR A C 1
ATOM 3680 O O . THR A 1 508 ? 6.254 -12.572 -49.281 1.00 88.56 508 THR A O 1
ATOM 3683 N N . GLU A 1 509 ? 6.234 -14.727 -49.894 1.00 90.50 509 GLU A N 1
ATOM 3684 C CA . GLU A 1 509 ? 7.622 -14.767 -50.366 1.00 90.50 509 GLU A CA 1
ATOM 3685 C C . GLU A 1 509 ? 7.943 -13.606 -51.329 1.00 90.50 509 GLU A C 1
ATOM 3687 O O . GLU A 1 509 ? 9.001 -12.980 -51.229 1.00 90.50 509 GLU A O 1
ATOM 3692 N N . SER A 1 510 ? 7.020 -13.252 -52.232 1.00 88.50 510 SER A N 1
ATOM 3693 C CA . SER A 1 510 ? 7.234 -12.157 -53.190 1.00 88.50 510 SER A CA 1
ATOM 3694 C C . SER A 1 510 ? 7.377 -10.788 -52.506 1.00 88.50 510 SER A C 1
ATOM 3696 O O . SER A 1 510 ? 8.136 -9.930 -52.963 1.00 88.50 510 SER A O 1
ATOM 3698 N N . GLU A 1 511 ? 6.653 -10.570 -51.408 1.00 88.19 511 GLU A N 1
ATOM 3699 C CA . GLU A 1 511 ? 6.656 -9.333 -50.621 1.00 88.19 511 GLU A CA 1
ATOM 3700 C C . GLU A 1 511 ? 7.860 -9.276 -49.691 1.00 88.19 511 GLU A C 1
ATOM 3702 O O . GLU A 1 511 ? 8.509 -8.232 -49.585 1.00 88.19 511 GLU A O 1
ATOM 3707 N N . ALA A 1 512 ? 8.217 -10.420 -49.110 1.00 91.31 512 ALA A N 1
ATOM 3708 C CA . ALA A 1 512 ? 9.440 -10.611 -48.352 1.00 91.31 512 ALA A CA 1
ATOM 3709 C C . ALA A 1 512 ? 10.690 -10.369 -49.216 1.00 91.31 512 ALA A C 1
ATOM 3711 O O . ALA A 1 512 ? 11.590 -9.654 -48.782 1.00 91.31 512 ALA A O 1
ATOM 3712 N N . ARG A 1 513 ? 10.727 -10.813 -50.483 1.00 93.25 513 ARG A N 1
ATOM 3713 C CA . ARG A 1 513 ? 11.816 -10.460 -51.421 1.00 93.25 513 ARG A CA 1
ATOM 3714 C C . ARG A 1 513 ? 11.880 -8.956 -51.701 1.00 93.25 513 ARG A C 1
ATOM 3716 O O . ARG A 1 513 ? 12.970 -8.387 -51.735 1.00 93.25 513 ARG A O 1
ATOM 3723 N N . ARG A 1 514 ? 10.730 -8.275 -51.823 1.00 91.00 514 ARG A N 1
ATOM 3724 C CA . ARG A 1 514 ? 10.689 -6.802 -51.924 1.00 91.00 514 ARG A CA 1
ATOM 3725 C C . ARG A 1 514 ? 11.177 -6.122 -50.639 1.00 91.00 514 ARG A C 1
ATOM 3727 O O . ARG A 1 514 ? 11.755 -5.043 -50.725 1.00 91.00 514 ARG A O 1
ATOM 3734 N N . ALA A 1 515 ? 10.962 -6.715 -49.463 1.00 88.00 515 ALA A N 1
ATOM 3735 C CA . ALA A 1 515 ? 11.531 -6.233 -48.202 1.00 88.00 515 ALA A CA 1
ATOM 3736 C C . ALA A 1 515 ? 13.053 -6.449 -48.137 1.00 88.00 515 ALA A C 1
ATOM 3738 O O . ALA A 1 515 ? 13.771 -5.503 -47.822 1.00 88.00 515 ALA A O 1
ATOM 3739 N N . ALA A 1 516 ? 13.544 -7.626 -48.541 1.00 92.62 516 ALA A N 1
ATOM 3740 C CA . ALA A 1 516 ? 14.971 -7.939 -48.639 1.00 92.62 516 ALA A CA 1
ATOM 3741 C C . ALA A 1 516 ? 15.720 -6.936 -49.531 1.00 92.62 516 ALA A C 1
ATOM 3743 O O . ALA A 1 516 ? 16.768 -6.430 -49.137 1.00 92.62 516 ALA A O 1
ATOM 3744 N N . GLN A 1 517 ? 15.161 -6.596 -50.700 1.00 92.38 517 GLN A N 1
ATOM 3745 C CA . GLN A 1 517 ? 15.775 -5.615 -51.596 1.00 92.38 517 GLN A CA 1
ATOM 3746 C C . GLN A 1 517 ? 15.851 -4.223 -50.948 1.00 92.38 517 GLN A C 1
ATOM 3748 O O . GLN A 1 517 ? 16.930 -3.644 -50.892 1.00 92.38 517 GLN A O 1
ATOM 3753 N N . ARG A 1 518 ? 14.755 -3.721 -50.353 1.00 91.12 518 ARG A N 1
ATOM 3754 C CA . ARG A 1 518 ? 14.769 -2.425 -49.640 1.00 91.12 518 ARG A CA 1
ATOM 3755 C C . ARG A 1 518 ? 15.762 -2.396 -48.476 1.00 91.12 518 ARG A C 1
ATOM 3757 O O . ARG A 1 518 ? 16.373 -1.357 -48.230 1.00 91.12 518 ARG A O 1
ATOM 3764 N N . ALA A 1 519 ? 15.890 -3.501 -47.742 1.00 91.12 519 ALA A N 1
ATOM 3765 C CA . ALA A 1 519 ? 16.852 -3.649 -46.655 1.00 91.12 519 ALA A CA 1
ATOM 3766 C C . ALA A 1 519 ? 18.295 -3.579 -47.183 1.00 91.12 519 ALA A C 1
ATOM 3768 O O . ALA A 1 519 ? 19.098 -2.804 -46.662 1.00 91.12 519 ALA A O 1
ATOM 3769 N N . ARG A 1 520 ? 18.592 -4.308 -48.268 1.00 91.19 520 ARG A N 1
ATOM 3770 C CA . ARG A 1 520 ? 19.890 -4.297 -48.955 1.00 91.19 520 ARG A CA 1
ATOM 3771 C C . ARG A 1 520 ? 20.259 -2.916 -49.486 1.00 91.19 520 ARG A C 1
ATOM 3773 O O . ARG A 1 520 ? 21.356 -2.447 -49.195 1.00 91.19 520 ARG A O 1
ATOM 3780 N N . ASP A 1 521 ? 19.356 -2.257 -50.209 1.00 89.38 521 ASP A N 1
ATOM 3781 C CA . ASP A 1 521 ? 19.605 -0.936 -50.803 1.00 89.38 521 ASP A CA 1
ATOM 3782 C C . ASP A 1 521 ? 19.950 0.098 -49.718 1.00 89.38 521 ASP A C 1
ATOM 3784 O O . ASP A 1 521 ? 20.914 0.855 -49.846 1.00 89.38 521 ASP A O 1
ATOM 3788 N N . ARG A 1 522 ? 19.201 0.091 -48.605 1.00 88.12 522 ARG A N 1
ATOM 3789 C CA . ARG A 1 522 ? 19.420 1.004 -47.473 1.00 88.12 522 ARG A CA 1
ATOM 3790 C C . ARG A 1 522 ? 20.696 0.704 -46.699 1.00 88.12 522 ARG A C 1
ATOM 3792 O O . ARG A 1 522 ? 21.398 1.642 -46.335 1.00 88.12 522 ARG A O 1
ATOM 3799 N N . VAL A 1 523 ? 21.006 -0.568 -46.445 1.00 89.25 523 VAL A N 1
ATOM 3800 C CA . VAL A 1 523 ? 22.250 -0.951 -45.761 1.00 89.25 523 VAL A CA 1
ATOM 3801 C C . VAL A 1 523 ? 23.466 -0.634 -46.626 1.00 89.25 523 VAL A C 1
ATOM 3803 O O . VAL A 1 523 ? 24.399 -0.025 -46.118 1.00 89.25 523 VAL A O 1
ATOM 3806 N N . SER A 1 524 ? 23.435 -0.947 -47.924 1.00 88.38 524 SER A N 1
ATOM 3807 C CA . SER A 1 524 ? 24.512 -0.600 -48.861 1.00 88.38 524 SER A CA 1
ATOM 3808 C C . SER A 1 524 ? 24.759 0.914 -48.892 1.00 88.38 524 SER A C 1
ATOM 3810 O O . SER A 1 524 ? 25.883 1.370 -48.678 1.00 88.38 524 SER A O 1
ATOM 3812 N N . ALA A 1 525 ? 23.694 1.715 -49.027 1.00 85.75 525 ALA A N 1
ATOM 3813 C CA . ALA A 1 525 ? 23.789 3.174 -48.998 1.00 85.75 525 ALA A CA 1
ATOM 3814 C C . ALA A 1 525 ? 24.315 3.731 -47.660 1.00 85.75 525 ALA A C 1
ATOM 3816 O O . ALA A 1 525 ? 25.055 4.713 -47.664 1.00 85.75 525 ALA A O 1
ATOM 3817 N N . ALA A 1 526 ? 23.953 3.122 -46.525 1.00 83.56 526 ALA A N 1
ATOM 3818 C CA . ALA A 1 526 ? 24.412 3.545 -45.202 1.00 83.56 526 ALA A CA 1
ATOM 3819 C C . ALA A 1 526 ? 25.881 3.157 -44.941 1.00 83.56 526 ALA A C 1
ATOM 3821 O O . ALA A 1 526 ? 26.669 3.986 -44.495 1.00 83.56 526 ALA A O 1
ATOM 3822 N N . VAL A 1 527 ? 26.280 1.929 -45.285 1.00 83.44 527 VAL A N 1
ATOM 3823 C CA . VAL A 1 527 ? 27.663 1.440 -45.151 1.00 83.44 527 VAL A CA 1
ATOM 3824 C C . VAL A 1 527 ? 28.622 2.213 -46.059 1.00 83.44 527 VAL A C 1
ATOM 3826 O O . VAL A 1 527 ? 29.730 2.538 -45.633 1.00 83.44 527 VAL A O 1
ATOM 3829 N N . ALA A 1 528 ? 28.211 2.570 -47.281 1.00 84.31 528 ALA A N 1
ATOM 3830 C CA . ALA A 1 528 ? 29.046 3.341 -48.205 1.00 84.31 528 ALA A CA 1
ATOM 3831 C C . ALA A 1 528 ? 29.506 4.694 -47.617 1.00 84.31 528 ALA A C 1
ATOM 3833 O O . ALA A 1 528 ? 30.607 5.164 -47.917 1.00 84.31 528 ALA A O 1
ATOM 3834 N N . GLN A 1 529 ? 28.709 5.299 -46.725 1.00 82.12 529 GLN A N 1
ATOM 3835 C CA . GLN A 1 529 ? 29.058 6.555 -46.045 1.00 82.12 529 GLN A CA 1
ATOM 3836 C C . GLN A 1 529 ? 30.217 6.397 -45.047 1.00 82.12 529 GLN A C 1
ATOM 3838 O O . GLN A 1 529 ? 30.937 7.367 -44.809 1.00 82.12 529 GLN A O 1
ATOM 3843 N N . LEU A 1 530 ? 30.459 5.182 -44.537 1.00 78.94 530 LEU A N 1
ATOM 3844 C CA . LEU A 1 530 ? 31.546 4.864 -43.600 1.00 78.94 530 LEU A CA 1
ATOM 3845 C C . LEU A 1 530 ? 32.931 4.777 -44.278 1.00 78.94 530 LEU A C 1
ATOM 3847 O O . LEU A 1 530 ? 33.941 4.613 -43.599 1.00 78.94 530 LEU A O 1
ATOM 3851 N N . LYS A 1 531 ? 33.007 4.880 -45.618 1.00 78.31 531 LYS A N 1
ATOM 3852 C CA . LYS A 1 531 ? 34.261 4.956 -46.409 1.00 78.31 531 LYS A CA 1
ATOM 3853 C C . LYS A 1 531 ? 35.300 3.870 -46.071 1.00 78.31 531 LYS A C 1
ATOM 3855 O O . LYS A 1 531 ? 36.508 4.105 -46.119 1.00 78.31 531 LYS A O 1
ATOM 3860 N N . LEU A 1 532 ? 34.836 2.655 -45.777 1.00 72.88 532 LEU A N 1
ATOM 3861 C CA . LEU A 1 532 ? 35.660 1.548 -45.269 1.00 72.88 532 LEU A CA 1
ATOM 3862 C C . LEU A 1 532 ? 36.766 1.086 -46.239 1.00 72.88 532 LEU A C 1
ATOM 3864 O O . LEU A 1 532 ? 37.749 0.473 -45.809 1.00 72.88 532 LEU A O 1
ATOM 3868 N N . GLY A 1 533 ? 36.631 1.386 -47.537 1.00 61.75 533 GLY A N 1
ATOM 3869 C CA . GLY A 1 533 ? 37.525 0.916 -48.606 1.00 61.75 533 GLY A CA 1
ATOM 3870 C C . GLY A 1 533 ? 37.279 -0.540 -49.021 1.00 61.75 533 GLY A C 1
ATOM 3871 O O . GLY A 1 533 ? 38.093 -1.124 -49.729 1.00 61.75 533 GLY A O 1
ATOM 3872 N N . GLN A 1 534 ? 36.176 -1.122 -48.553 1.00 66.06 534 GLN A N 1
ATOM 3873 C CA . GLN A 1 534 ? 35.704 -2.467 -48.850 1.00 66.06 534 GLN A CA 1
ATOM 3874 C C . GLN A 1 534 ? 34.176 -2.468 -48.725 1.00 66.06 534 GLN A C 1
ATOM 3876 O O . GLN A 1 534 ? 33.653 -1.921 -47.754 1.00 66.06 534 GLN A O 1
ATOM 3881 N N . ASP A 1 535 ? 33.481 -3.084 -49.679 1.00 71.44 535 ASP A N 1
ATOM 3882 C CA . ASP A 1 535 ? 32.025 -3.223 -49.625 1.00 71.44 535 ASP A CA 1
ATOM 3883 C C . ASP A 1 535 ? 31.626 -4.284 -48.588 1.00 71.44 535 ASP A C 1
ATOM 3885 O O . ASP A 1 535 ? 32.113 -5.418 -48.625 1.00 71.44 535 ASP A O 1
ATOM 3889 N N . VAL A 1 536 ? 30.730 -3.916 -47.666 1.00 78.38 536 VAL A N 1
ATOM 3890 C CA . VAL A 1 536 ? 30.049 -4.861 -46.765 1.00 78.38 536 VAL A CA 1
ATOM 3891 C C . VAL A 1 536 ? 28.673 -5.132 -47.360 1.00 78.38 536 VAL A C 1
ATOM 3893 O O . VAL A 1 536 ? 27.800 -4.263 -47.360 1.00 78.38 536 VAL A O 1
ATOM 3896 N N . GLY A 1 537 ? 28.517 -6.323 -47.932 1.00 83.44 537 GLY A N 1
ATOM 3897 C CA . GLY A 1 537 ? 27.266 -6.778 -48.535 1.00 83.44 537 GLY A CA 1
ATOM 3898 C C . GLY A 1 537 ? 26.305 -7.384 -47.512 1.00 83.44 537 GLY A C 1
ATOM 3899 O O . GLY A 1 537 ? 26.559 -7.381 -46.307 1.00 83.44 537 GLY A O 1
ATOM 3900 N N . MET A 1 538 ? 25.206 -7.953 -48.010 1.00 92.00 538 MET A N 1
ATOM 3901 C CA . MET A 1 538 ? 24.403 -8.888 -47.225 1.00 92.00 538 MET A CA 1
ATOM 3902 C C . MET A 1 538 ? 23.901 -10.067 -48.063 1.00 92.00 538 MET A C 1
ATOM 3904 O O . MET A 1 538 ? 23.283 -9.882 -49.125 1.00 92.00 538 MET A O 1
ATOM 3908 N N . THR A 1 539 ? 24.067 -11.272 -47.525 1.00 92.56 539 THR A N 1
ATOM 3909 C CA . THR A 1 539 ? 23.379 -12.469 -48.009 1.00 92.56 539 THR A CA 1
ATOM 3910 C C . THR A 1 539 ? 22.108 -12.659 -47.188 1.00 92.56 539 THR A C 1
ATOM 3912 O O . THR A 1 539 ? 22.106 -12.446 -45.977 1.00 92.56 539 THR A O 1
ATOM 3915 N N . VAL A 1 540 ? 21.007 -13.026 -47.847 1.00 96.00 540 VAL A N 1
ATOM 3916 C CA . VAL A 1 540 ? 19.686 -13.154 -47.221 1.00 96.00 540 VAL A CA 1
ATOM 3917 C C . VAL A 1 540 ? 19.077 -14.515 -47.543 1.00 96.00 540 VAL A C 1
ATOM 3919 O O . VAL A 1 540 ? 18.855 -14.830 -48.712 1.00 96.00 540 VAL A O 1
ATOM 3922 N N . GLY A 1 541 ? 18.771 -15.299 -46.511 1.00 95.25 541 GLY A N 1
ATOM 3923 C CA . GLY A 1 541 ? 17.956 -16.509 -46.598 1.00 95.25 541 GLY A CA 1
ATOM 3924 C C . GLY A 1 541 ? 16.515 -16.218 -46.203 1.00 95.25 541 GLY A C 1
ATOM 3925 O O . GLY A 1 541 ? 16.266 -15.632 -45.154 1.00 95.25 541 GLY A O 1
ATOM 3926 N N . LEU A 1 542 ? 15.555 -16.600 -47.039 1.00 96.38 542 LEU A N 1
ATOM 3927 C CA . LEU A 1 542 ? 14.144 -16.243 -46.899 1.00 96.38 542 LEU A CA 1
ATOM 3928 C C . LEU A 1 542 ? 13.268 -17.494 -46.798 1.00 96.38 542 LEU A C 1
ATOM 3930 O O . LEU A 1 542 ? 13.418 -18.436 -47.574 1.00 96.38 542 LEU A O 1
ATOM 3934 N N . ALA A 1 543 ? 12.299 -17.484 -45.886 1.00 95.69 543 ALA A N 1
ATOM 3935 C CA . ALA A 1 543 ? 11.292 -18.531 -45.763 1.00 95.69 543 ALA A CA 1
ATOM 3936 C C . ALA A 1 543 ? 9.898 -17.950 -45.466 1.00 95.69 543 ALA A C 1
ATOM 3938 O O . ALA A 1 543 ? 9.714 -17.258 -44.469 1.00 95.69 543 ALA A O 1
ATOM 3939 N N . GLU A 1 544 ? 8.899 -18.280 -46.292 1.00 95.12 544 GLU A N 1
ATOM 3940 C CA . GLU A 1 544 ? 7.474 -18.115 -45.947 1.00 95.12 544 GLU A CA 1
ATOM 3941 C C . GLU A 1 544 ? 7.031 -19.278 -45.041 1.00 95.12 544 GLU A C 1
ATOM 3943 O O . GLU A 1 544 ? 7.387 -20.430 -45.309 1.00 95.12 544 GLU A O 1
ATOM 3948 N N . TRP A 1 545 ? 6.292 -18.988 -43.968 1.00 94.31 545 TRP A N 1
ATOM 3949 C CA . TRP A 1 545 ? 5.732 -19.956 -43.017 1.00 94.31 545 TRP A CA 1
ATOM 3950 C C . TRP A 1 545 ? 4.638 -20.820 -43.645 1.00 94.31 545 TRP A C 1
ATOM 3952 O O . TRP A 1 545 ? 3.785 -20.323 -44.383 1.00 94.31 545 TRP A O 1
ATOM 3962 N N . ARG A 1 546 ? 4.633 -22.117 -43.321 1.00 91.06 546 ARG A N 1
ATOM 3963 C CA . ARG A 1 546 ? 3.648 -23.083 -43.819 1.00 91.06 546 ARG A CA 1
ATOM 3964 C C . ARG A 1 546 ? 2.772 -23.608 -42.675 1.00 91.06 546 ARG A C 1
ATOM 3966 O O . ARG A 1 546 ? 3.278 -23.831 -41.574 1.00 91.06 546 ARG A O 1
ATOM 3973 N N . PRO A 1 547 ? 1.474 -23.873 -42.916 1.00 86.94 547 PRO A N 1
ATOM 3974 C CA . PRO A 1 547 ? 0.591 -24.449 -41.906 1.00 86.94 547 PRO A CA 1
ATOM 3975 C C . PRO A 1 547 ? 1.164 -25.734 -41.293 1.00 86.94 547 PRO A C 1
ATOM 3977 O O . PRO A 1 547 ? 1.485 -26.678 -42.010 1.00 86.94 547 PRO A O 1
ATOM 3980 N N . GLY A 1 548 ? 1.263 -25.761 -39.963 1.00 82.69 548 GLY A N 1
ATOM 3981 C CA . GLY A 1 548 ? 1.803 -26.890 -39.195 1.00 82.69 548 GLY A CA 1
ATOM 3982 C C . GLY A 1 548 ? 3.276 -26.761 -38.789 1.00 82.69 548 GLY A C 1
ATOM 3983 O O . GLY A 1 548 ? 3.715 -27.525 -37.936 1.00 82.69 548 GLY A O 1
ATOM 3984 N N . GLU A 1 549 ? 4.023 -25.794 -39.325 1.00 86.69 549 GLU A N 1
ATOM 3985 C CA . GLU A 1 549 ? 5.413 -25.544 -38.922 1.00 86.69 549 GLU A CA 1
ATOM 3986 C C . GLU A 1 549 ? 5.516 -24.743 -37.621 1.00 86.69 549 GLU A C 1
ATOM 3988 O O . GLU A 1 549 ? 4.760 -23.792 -37.386 1.00 86.69 549 GLU A O 1
ATOM 3993 N N . THR A 1 550 ? 6.516 -25.069 -36.805 1.00 84.81 550 THR A N 1
ATOM 3994 C CA . THR A 1 550 ? 6.917 -24.254 -35.656 1.00 84.81 550 THR A CA 1
ATOM 3995 C C . THR A 1 550 ? 7.791 -23.073 -36.089 1.00 84.81 550 THR A C 1
ATOM 3997 O O . THR A 1 550 ? 8.346 -23.036 -37.190 1.00 84.81 550 THR A O 1
ATOM 4000 N N . ALA A 1 551 ? 7.997 -22.112 -35.183 1.00 81.88 551 ALA A N 1
ATOM 4001 C CA . ALA A 1 551 ? 8.980 -21.048 -35.390 1.00 81.88 551 ALA A CA 1
ATOM 4002 C C . ALA A 1 551 ? 10.412 -21.590 -35.600 1.00 81.88 551 ALA A C 1
ATOM 4004 O O . ALA A 1 551 ? 11.191 -20.969 -36.318 1.00 81.88 551 ALA A O 1
ATOM 4005 N N . SER A 1 552 ? 10.752 -22.753 -35.028 1.00 81.12 552 SER A N 1
ATOM 4006 C CA . SER A 1 552 ? 12.066 -23.382 -35.215 1.00 81.12 552 SER A CA 1
ATOM 4007 C C . SER A 1 552 ? 12.236 -23.955 -36.625 1.00 81.12 552 SER A C 1
ATOM 4009 O O . SER A 1 552 ? 13.307 -23.816 -37.210 1.00 81.12 552 SER A O 1
ATOM 4011 N N . ASP A 1 553 ? 11.184 -24.548 -37.197 1.00 85.75 553 ASP A N 1
ATOM 4012 C CA . ASP A 1 553 ? 11.212 -25.090 -38.564 1.00 85.75 553 ASP A CA 1
ATOM 4013 C C . ASP A 1 553 ? 11.340 -23.964 -39.600 1.00 85.75 553 ASP A C 1
ATOM 4015 O O . ASP A 1 553 ? 12.107 -24.061 -40.560 1.00 85.75 553 ASP A O 1
ATOM 4019 N N . LEU A 1 554 ? 10.633 -22.853 -39.364 1.00 88.50 554 LEU A N 1
ATOM 4020 C CA . LEU A 1 554 ? 10.721 -21.637 -40.172 1.00 88.50 554 LEU A CA 1
ATOM 4021 C C . LEU A 1 554 ? 12.141 -21.045 -40.169 1.00 88.50 554 LEU A C 1
ATOM 4023 O O . LEU A 1 554 ? 12.674 -20.728 -41.235 1.00 88.50 554 LEU A O 1
ATOM 4027 N N . VAL A 1 555 ? 12.766 -20.945 -38.989 1.00 88.00 555 VAL A N 1
ATOM 4028 C CA . VAL A 1 555 ? 14.168 -20.517 -38.829 1.00 88.00 555 VAL A CA 1
ATOM 4029 C C . VAL A 1 555 ? 15.114 -21.466 -39.565 1.00 88.00 555 VAL A C 1
ATOM 4031 O O . VAL A 1 555 ? 15.912 -21.002 -40.374 1.00 88.00 555 VAL A O 1
ATOM 4034 N N . ALA A 1 556 ? 14.985 -22.782 -39.374 1.00 83.88 556 ALA A N 1
ATOM 4035 C CA . ALA A 1 556 ? 15.850 -23.773 -40.019 1.00 83.88 556 ALA A CA 1
ATOM 4036 C C . ALA A 1 556 ? 15.772 -23.731 -41.559 1.00 83.88 556 ALA A C 1
ATOM 4038 O O . ALA A 1 556 ? 16.781 -23.913 -42.244 1.00 83.88 556 ALA A O 1
ATOM 4039 N N . ARG A 1 557 ? 14.592 -23.451 -42.133 1.00 92.88 557 ARG A N 1
ATOM 4040 C CA . ARG A 1 557 ? 14.444 -23.266 -43.588 1.00 92.88 557 ARG A CA 1
ATOM 4041 C C . ARG A 1 557 ? 15.053 -21.957 -44.091 1.00 92.88 557 ARG A C 1
ATOM 4043 O O . ARG A 1 557 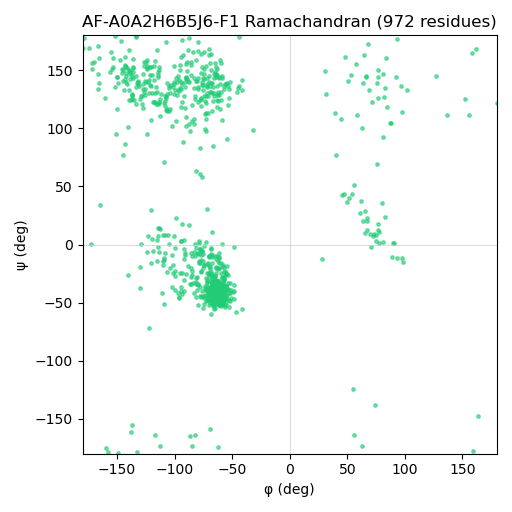? 15.648 -21.965 -45.168 1.00 92.88 557 ARG A O 1
ATOM 4050 N N . ALA A 1 558 ? 14.920 -20.860 -43.344 1.00 90.94 558 ALA A N 1
ATOM 4051 C CA . ALA A 1 558 ? 15.567 -19.592 -43.688 1.00 90.94 558 ALA A CA 1
ATOM 4052 C C . ALA A 1 558 ? 17.100 -19.706 -43.607 1.00 90.94 558 ALA A C 1
ATOM 4054 O O . ALA A 1 558 ? 17.796 -19.245 -44.509 1.00 90.94 558 ALA A O 1
ATOM 4055 N N . ASP A 1 559 ? 17.618 -20.392 -42.585 1.00 89.12 559 ASP A N 1
ATOM 4056 C CA . ASP A 1 559 ? 19.052 -20.621 -42.380 1.00 89.12 559 ASP A CA 1
ATOM 4057 C C . ASP A 1 559 ? 19.654 -21.507 -43.482 1.00 89.12 559 ASP A C 1
ATOM 4059 O O . ASP A 1 559 ? 20.654 -21.149 -44.103 1.00 89.12 559 ASP A O 1
ATOM 4063 N N . ARG A 1 560 ? 18.974 -22.601 -43.860 1.00 87.94 560 ARG A N 1
ATOM 4064 C CA . ARG A 1 560 ? 19.369 -23.422 -45.019 1.00 87.94 560 ARG A CA 1
ATOM 4065 C C . ARG A 1 560 ? 19.469 -22.598 -46.314 1.00 87.94 560 ARG A C 1
ATOM 4067 O O . ARG A 1 560 ? 20.379 -22.831 -47.111 1.00 87.94 560 ARG A O 1
ATOM 4074 N N . ALA A 1 561 ? 18.562 -21.642 -46.529 1.00 90.81 561 ALA A N 1
ATOM 4075 C CA . ALA A 1 561 ? 18.604 -20.744 -47.686 1.00 90.81 561 ALA A CA 1
ATOM 4076 C C . ALA A 1 561 ? 19.759 -19.728 -47.604 1.00 90.81 561 ALA A C 1
ATOM 4078 O O . ALA A 1 561 ? 20.451 -19.503 -48.601 1.00 90.81 561 ALA A O 1
ATOM 4079 N N . LEU A 1 562 ? 20.019 -19.177 -46.414 1.00 91.06 562 LEU A N 1
ATOM 4080 C CA . LEU A 1 562 ? 21.149 -18.285 -46.142 1.00 91.06 562 LEU A CA 1
ATOM 4081 C C . LEU A 1 562 ? 22.484 -18.997 -46.408 1.00 91.06 562 LEU A C 1
ATOM 4083 O O . LEU A 1 562 ? 23.336 -18.476 -47.130 1.00 91.06 562 LEU A O 1
ATOM 4087 N N . LEU A 1 563 ? 22.639 -20.219 -45.893 1.00 84.88 563 LEU A N 1
ATOM 4088 C CA . LEU A 1 563 ? 23.818 -21.064 -46.078 1.00 84.88 563 LEU A CA 1
ATOM 4089 C C . LEU A 1 563 ? 24.059 -21.409 -47.555 1.00 84.88 563 LEU A C 1
ATOM 4091 O O . LEU A 1 563 ? 25.193 -21.324 -48.030 1.00 84.88 563 LEU A O 1
ATOM 4095 N N . TYR A 1 564 ? 23.004 -21.743 -48.305 1.00 87.69 564 TYR A N 1
ATOM 4096 C CA . TYR A 1 564 ? 23.101 -21.977 -49.749 1.00 87.69 564 TYR A CA 1
ATOM 4097 C C . TYR A 1 564 ? 23.591 -20.723 -50.494 1.00 87.69 564 TYR A C 1
ATOM 4099 O O . TYR A 1 564 ? 24.536 -20.803 -51.281 1.00 87.69 564 TYR A O 1
ATOM 4107 N N . GLY A 1 565 ? 23.029 -19.547 -50.185 1.00 87.12 565 GLY A N 1
ATOM 4108 C CA . GLY A 1 565 ? 23.476 -18.267 -50.747 1.00 87.12 565 GLY A CA 1
ATOM 4109 C C . GLY A 1 565 ? 24.937 -17.930 -50.417 1.00 87.12 565 GLY A C 1
ATOM 4110 O O . GLY A 1 565 ? 25.686 -17.509 -51.303 1.00 87.12 565 GLY A O 1
ATOM 4111 N N . LYS A 1 566 ? 25.364 -18.182 -49.170 1.00 84.81 566 LYS A N 1
ATOM 4112 C CA . LYS A 1 566 ? 26.743 -17.969 -48.691 1.00 84.81 566 LYS A CA 1
ATOM 4113 C C . LYS A 1 566 ? 27.768 -18.843 -49.428 1.00 84.81 566 LYS A C 1
ATOM 4115 O O . LYS A 1 566 ? 28.892 -18.389 -49.636 1.00 84.81 566 LYS A O 1
ATOM 4120 N N . LEU A 1 567 ? 27.410 -20.088 -49.767 1.00 83.25 567 LEU A N 1
ATOM 4121 C CA . LEU A 1 567 ? 28.353 -21.104 -50.258 1.00 83.25 567 LEU A CA 1
ATOM 4122 C C . LEU A 1 567 ? 28.327 -21.325 -51.775 1.00 83.25 567 LEU A C 1
ATOM 4124 O O . LEU A 1 567 ? 29.381 -21.571 -52.353 1.00 83.25 567 LEU A O 1
ATOM 4128 N N . GLN A 1 568 ? 27.155 -21.262 -52.412 1.00 83.94 568 GLN A N 1
ATOM 4129 C CA . GLN A 1 568 ? 26.979 -21.655 -53.819 1.00 83.94 568 GLN A CA 1
ATOM 4130 C C . GLN A 1 568 ? 26.797 -20.466 -54.771 1.00 83.94 568 GLN A C 1
ATOM 4132 O O . GLN A 1 568 ? 27.091 -20.585 -55.957 1.00 83.94 568 GLN A O 1
ATOM 4137 N N . LEU A 1 569 ? 26.335 -19.312 -54.272 1.00 80.06 569 LEU A N 1
ATOM 4138 C CA . LEU A 1 569 ? 25.995 -18.143 -55.102 1.00 80.06 569 LEU A CA 1
ATOM 4139 C C . LEU A 1 569 ? 26.950 -16.949 -54.940 1.00 80.06 569 LEU A C 1
ATOM 4141 O O . LEU A 1 569 ? 26.686 -15.881 -55.480 1.00 80.06 569 LEU A O 1
ATOM 4145 N N . GLY A 1 570 ? 28.065 -17.120 -54.224 1.00 69.94 570 GLY A N 1
ATOM 4146 C CA . GLY A 1 570 ? 29.121 -16.104 -54.144 1.00 69.94 570 GLY A CA 1
ATOM 4147 C C . GLY A 1 570 ? 28.830 -14.908 -53.230 1.00 69.94 570 GLY A C 1
ATOM 4148 O O . GLY A 1 570 ? 29.549 -13.917 -53.333 1.00 69.94 570 GLY A O 1
ATOM 4149 N N . ARG A 1 571 ? 27.854 -15.027 -52.313 1.00 77.88 571 ARG A N 1
ATOM 4150 C CA . ARG A 1 571 ? 27.365 -13.967 -51.401 1.00 77.88 571 ARG A CA 1
ATOM 4151 C C . ARG A 1 571 ? 26.629 -12.813 -52.099 1.00 77.88 571 ARG A C 1
ATOM 4153 O O . ARG A 1 571 ? 26.498 -12.790 -53.317 1.00 77.88 571 ARG A O 1
ATOM 4160 N N . GLY A 1 572 ? 26.037 -11.900 -51.324 1.00 79.62 572 GLY A N 1
ATOM 4161 C CA . GLY A 1 572 ? 25.223 -10.792 -51.842 1.00 79.62 572 GLY A CA 1
ATOM 4162 C C . GLY A 1 572 ? 23.878 -11.209 -52.460 1.00 79.62 572 GLY A C 1
ATOM 4163 O O . GLY A 1 572 ? 23.200 -10.385 -53.075 1.00 79.62 572 GLY A O 1
ATOM 4164 N N . ALA A 1 573 ? 23.472 -12.475 -52.317 1.00 85.50 573 ALA A N 1
ATOM 4165 C CA . ALA A 1 573 ? 22.257 -13.038 -52.911 1.00 85.50 573 ALA A CA 1
ATOM 4166 C C . ALA A 1 573 ? 21.061 -13.017 -51.940 1.00 85.50 573 ALA A C 1
ATOM 4168 O O . ALA A 1 573 ? 21.231 -13.013 -50.722 1.00 85.50 573 ALA A O 1
ATOM 4169 N N . THR A 1 574 ? 19.835 -13.000 -52.473 1.00 92.06 574 THR A N 1
ATOM 4170 C CA . THR A 1 574 ? 18.604 -13.265 -51.700 1.00 92.06 574 THR A CA 1
ATOM 4171 C C . THR A 1 574 ? 18.017 -14.578 -52.191 1.00 92.06 574 THR A C 1
ATOM 4173 O O . THR A 1 574 ? 17.530 -14.631 -53.318 1.00 92.06 574 THR A O 1
ATOM 4176 N N . VAL A 1 575 ? 18.068 -15.610 -51.355 1.00 93.50 575 VAL A N 1
ATOM 4177 C CA . VAL A 1 575 ? 17.656 -16.981 -51.680 1.00 93.50 575 VAL A CA 1
ATOM 4178 C C . VAL A 1 575 ? 16.409 -17.328 -50.884 1.00 93.50 575 VAL A C 1
ATOM 4180 O O . VAL A 1 575 ? 16.396 -17.168 -49.664 1.00 93.50 575 VAL A O 1
ATOM 4183 N N . ALA A 1 576 ? 15.371 -17.834 -51.540 1.00 93.50 576 ALA A N 1
ATOM 4184 C CA . ALA A 1 576 ? 14.228 -18.418 -50.851 1.00 93.50 576 ALA A CA 1
ATOM 4185 C C . ALA A 1 576 ? 14.432 -19.913 -50.583 1.00 93.50 576 ALA A C 1
ATOM 4187 O O . ALA A 1 576 ? 15.025 -20.638 -51.379 1.00 93.50 576 ALA A O 1
ATOM 4188 N N . ALA A 1 577 ? 13.853 -20.415 -49.495 1.00 89.69 577 ALA A N 1
ATOM 4189 C CA . ALA A 1 577 ? 13.905 -21.826 -49.120 1.00 89.69 577 ALA A CA 1
ATOM 4190 C C . ALA A 1 577 ? 13.309 -22.778 -50.180 1.00 89.69 577 ALA A C 1
ATOM 4192 O O . ALA A 1 577 ? 13.606 -23.968 -50.153 1.00 89.69 577 ALA A O 1
ATOM 4193 N N . GLY A 1 578 ? 12.477 -22.276 -51.104 1.00 86.88 578 GLY A N 1
ATOM 4194 C CA . GLY A 1 578 ? 11.979 -23.034 -52.258 1.00 86.88 578 GLY A CA 1
ATOM 4195 C C . GLY A 1 578 ? 12.979 -23.183 -53.416 1.00 86.88 578 GLY A C 1
ATOM 4196 O O . GLY A 1 578 ? 12.775 -24.038 -54.269 1.00 86.88 578 GLY A O 1
ATOM 4197 N N . GLU A 1 579 ? 14.049 -22.383 -53.446 1.00 87.62 579 GLU A N 1
ATOM 4198 C CA . GLU A 1 579 ? 15.098 -22.411 -54.482 1.00 87.62 579 GLU A CA 1
ATOM 4199 C C . GLU A 1 579 ? 16.267 -23.337 -54.119 1.00 87.62 579 GLU A C 1
ATOM 4201 O O . GLU A 1 579 ? 17.112 -23.625 -54.965 1.00 87.62 579 GLU A O 1
ATOM 4206 N N . VAL A 1 580 ? 16.340 -23.794 -52.865 1.00 87.31 580 VAL A N 1
ATOM 4207 C CA . VAL A 1 580 ? 17.428 -24.654 -52.390 1.00 87.31 580 VAL A CA 1
ATOM 4208 C C . VAL A 1 580 ? 17.194 -26.097 -52.863 1.00 87.31 580 VAL A C 1
ATOM 4210 O O . VAL A 1 580 ? 16.156 -26.671 -52.521 1.00 87.31 580 VAL A O 1
ATOM 4213 N N . PRO A 1 581 ? 18.146 -26.726 -53.581 1.00 84.81 581 PRO A N 1
ATOM 4214 C CA . PRO A 1 581 ? 18.037 -28.124 -53.995 1.00 84.81 581 PRO A CA 1
ATOM 4215 C C . PRO A 1 581 ? 17.791 -29.056 -52.802 1.00 84.81 581 PRO A C 1
ATOM 4217 O O . PRO A 1 581 ? 18.384 -28.881 -51.733 1.00 84.81 581 PRO A O 1
ATOM 4220 N N . LEU A 1 582 ? 16.900 -30.042 -52.953 1.00 73.69 582 LEU A N 1
ATOM 4221 C CA . LEU A 1 582 ? 16.504 -30.941 -51.856 1.00 73.69 582 LEU A CA 1
ATOM 4222 C C . LEU A 1 582 ? 17.680 -31.780 -51.335 1.00 73.69 582 LEU A C 1
ATOM 4224 O O . LEU A 1 582 ? 17.776 -32.006 -50.127 1.00 73.69 582 LEU A O 1
ATOM 4228 N N . ASP A 1 583 ? 18.578 -32.155 -52.241 1.00 74.12 583 ASP A N 1
ATOM 4229 C CA . ASP A 1 583 ? 19.839 -32.875 -52.058 1.00 74.12 583 ASP A CA 1
ATOM 4230 C C . ASP A 1 583 ? 20.994 -32.007 -51.528 1.00 74.12 583 ASP A C 1
ATOM 4232 O O . ASP A 1 583 ? 22.057 -32.543 -51.216 1.00 74.12 583 ASP A O 1
ATOM 4236 N N . PHE A 1 584 ? 20.796 -30.692 -51.354 1.00 73.12 584 PHE A N 1
ATOM 4237 C CA . PHE A 1 584 ? 21.736 -29.830 -50.631 1.00 73.12 584 PHE A CA 1
ATOM 4238 C C . PHE A 1 584 ? 21.775 -30.214 -49.142 1.00 73.12 584 PHE A C 1
ATOM 4240 O O . PHE A 1 584 ? 21.073 -29.642 -48.301 1.00 73.12 584 PHE A O 1
ATOM 4247 N N . ALA A 1 585 ? 22.595 -31.217 -48.840 1.00 56.41 585 ALA A N 1
ATOM 4248 C CA . ALA A 1 585 ? 22.889 -31.724 -47.511 1.00 56.41 585 ALA A CA 1
ATOM 4249 C C . ALA A 1 585 ? 24.303 -31.303 -47.095 1.00 56.41 585 ALA A C 1
ATOM 4251 O O . ALA A 1 585 ? 25.274 -31.508 -47.824 1.00 56.41 585 ALA A O 1
ATOM 4252 N N . PHE A 1 586 ? 24.427 -30.729 -45.900 1.00 50.81 586 PHE A N 1
ATOM 4253 C CA . PHE A 1 586 ? 25.720 -30.360 -45.336 1.00 50.81 586 PHE A CA 1
ATOM 4254 C C . PHE A 1 586 ? 26.352 -31.594 -44.676 1.00 50.81 586 PHE A C 1
ATOM 4256 O O . PHE A 1 586 ? 25.919 -32.021 -43.605 1.00 50.81 586 PHE A O 1
ATOM 4263 N N . ALA A 1 587 ? 27.336 -32.205 -45.339 1.00 38.00 587 ALA A N 1
ATOM 4264 C CA . ALA A 1 587 ? 28.008 -33.399 -44.836 1.00 38.00 587 ALA A CA 1
ATOM 4265 C C . ALA A 1 587 ? 29.021 -33.054 -43.727 1.00 38.00 587 ALA A C 1
ATOM 4267 O O . ALA A 1 587 ? 29.919 -32.243 -43.926 1.00 38.00 587 ALA A O 1
ATOM 4268 N N . GLU A 1 588 ? 28.854 -33.704 -42.573 1.00 35.44 588 GLU A N 1
ATOM 4269 C CA . GLU A 1 588 ? 29.817 -33.850 -41.469 1.00 35.44 588 GLU A CA 1
ATOM 4270 C C . GLU A 1 588 ? 30.679 -32.634 -41.080 1.00 35.44 588 GLU A C 1
ATOM 4272 O O . GLU A 1 588 ? 31.899 -32.623 -41.226 1.00 35.44 588 GLU A O 1
ATOM 4277 N N . ALA A 1 589 ? 30.060 -31.693 -40.366 1.00 28.55 589 ALA A N 1
ATOM 4278 C CA . ALA A 1 589 ? 30.693 -31.136 -39.172 1.00 28.55 589 ALA A CA 1
ATOM 4279 C C . ALA A 1 589 ? 29.629 -30.687 -38.161 1.00 28.55 589 ALA A C 1
ATOM 4281 O O . ALA A 1 589 ? 29.159 -29.554 -38.201 1.00 28.55 589 ALA A O 1
ATOM 4282 N N . VAL A 1 590 ? 29.300 -31.558 -37.202 1.00 37.12 590 VAL A N 1
ATOM 4283 C CA . VAL A 1 590 ? 28.805 -31.111 -35.892 1.00 37.12 590 VAL A CA 1
ATOM 4284 C C . VAL A 1 590 ? 30.023 -31.015 -34.968 1.00 37.12 590 VAL A C 1
ATOM 4286 O O . VAL A 1 590 ? 30.334 -31.987 -34.276 1.00 37.12 590 VAL A O 1
ATOM 4289 N N . PRO A 1 591 ? 30.745 -29.877 -34.907 1.00 28.28 591 PRO A N 1
ATOM 4290 C CA . PRO A 1 591 ? 31.472 -29.576 -33.690 1.00 28.28 591 PRO A CA 1
ATOM 4291 C C . PRO A 1 591 ? 30.404 -29.425 -32.608 1.00 28.28 591 PRO A C 1
ATOM 4293 O O . PRO A 1 591 ? 29.497 -28.602 -32.735 1.00 28.28 591 PRO A O 1
ATOM 4296 N N . ALA A 1 592 ? 30.478 -30.287 -31.594 1.00 27.39 592 ALA A N 1
ATOM 4297 C CA . ALA A 1 592 ? 29.473 -30.400 -30.548 1.00 27.39 592 ALA A CA 1
ATOM 4298 C C . ALA A 1 592 ? 28.974 -29.030 -30.082 1.00 27.39 592 ALA A C 1
ATOM 4300 O O . ALA A 1 592 ? 29.785 -28.149 -29.784 1.00 27.39 592 ALA A O 1
ATOM 4301 N N . MET A 1 593 ? 27.644 -28.916 -29.983 1.00 29.89 593 MET A N 1
ATOM 4302 C CA . MET A 1 593 ? 26.898 -27.844 -29.330 1.00 29.89 593 MET A CA 1
ATOM 4303 C C . MET A 1 593 ? 27.707 -27.308 -28.148 1.00 29.89 593 MET A C 1
ATOM 4305 O O . MET A 1 593 ? 27.783 -27.943 -27.089 1.00 29.89 593 MET A O 1
ATOM 4309 N N . ARG A 1 594 ? 28.413 -26.191 -28.369 1.00 28.09 594 ARG A N 1
ATOM 4310 C CA . ARG A 1 594 ? 29.427 -25.733 -27.427 1.00 28.09 594 ARG A CA 1
ATOM 4311 C C . ARG A 1 594 ? 28.663 -25.204 -26.226 1.00 28.09 594 ARG A C 1
ATOM 4313 O O . ARG A 1 594 ? 28.201 -24.066 -26.236 1.00 28.09 594 ARG A O 1
ATOM 4320 N N . ARG A 1 595 ? 28.539 -26.040 -25.188 1.00 29.73 595 ARG A N 1
ATOM 4321 C CA . ARG A 1 595 ? 28.318 -25.585 -23.815 1.00 29.73 595 ARG A CA 1
ATOM 4322 C C . ARG A 1 595 ? 29.442 -24.606 -23.529 1.00 29.73 595 ARG A C 1
ATOM 4324 O O . ARG A 1 595 ? 30.545 -24.997 -23.151 1.00 29.73 595 ARG A O 1
ATOM 4331 N N . MET A 1 596 ? 29.181 -23.337 -23.804 1.00 23.98 596 MET A N 1
ATOM 4332 C CA . MET A 1 596 ? 30.102 -22.270 -23.499 1.00 23.98 596 MET A CA 1
ATOM 4333 C C . MET A 1 596 ? 29.944 -22.023 -22.008 1.00 23.98 596 MET A C 1
ATOM 4335 O O . MET A 1 596 ? 29.173 -21.170 -21.578 1.00 23.98 596 MET A O 1
ATOM 4339 N N . SER A 1 597 ? 30.650 -22.839 -21.217 1.00 23.50 597 SER A N 1
ATOM 4340 C CA . SER A 1 597 ? 30.970 -22.491 -19.838 1.00 23.50 597 SER A CA 1
ATOM 4341 C C . SER A 1 597 ? 31.444 -21.037 -19.839 1.00 23.50 597 SER A C 1
ATOM 4343 O O . SER A 1 597 ? 32.235 -20.689 -20.727 1.00 23.50 597 SER A O 1
ATOM 4345 N N . PRO A 1 598 ? 30.979 -20.190 -18.908 1.00 22.48 598 PRO A N 1
ATOM 4346 C CA . PRO A 1 598 ? 31.341 -18.782 -18.905 1.00 22.48 598 PRO A CA 1
ATOM 4347 C C . PRO A 1 598 ? 32.862 -18.670 -18.787 1.00 22.48 598 PRO A C 1
ATOM 4349 O O . PRO A 1 598 ? 33.441 -18.960 -17.741 1.00 22.48 598 PRO A O 1
ATOM 4352 N N . ARG A 1 599 ? 33.524 -18.299 -19.888 1.00 23.56 599 ARG A N 1
ATOM 4353 C CA . ARG A 1 599 ? 34.928 -17.894 -19.856 1.00 23.56 599 ARG A CA 1
ATOM 4354 C C . ARG A 1 599 ? 34.980 -16.399 -19.556 1.00 23.56 599 ARG A C 1
ATOM 4356 O O . ARG A 1 599 ? 34.132 -15.664 -20.063 1.00 23.56 599 ARG A O 1
ATOM 4363 N N . PRO A 1 600 ? 35.938 -15.958 -18.726 1.00 27.22 600 PRO A N 1
ATOM 4364 C CA . PRO A 1 600 ? 36.011 -14.571 -18.302 1.00 27.22 600 PRO A CA 1
ATOM 4365 C C . PRO A 1 600 ? 36.279 -13.667 -19.505 1.00 27.22 600 PRO A C 1
ATOM 4367 O O . PRO A 1 600 ? 36.988 -14.048 -20.441 1.00 27.22 600 PRO A O 1
ATOM 4370 N N . SER A 1 601 ? 35.703 -12.470 -19.472 1.00 27.56 601 SER A N 1
ATOM 4371 C CA . SER A 1 601 ? 35.923 -11.439 -20.479 1.00 27.56 601 SER A CA 1
ATOM 4372 C C . SER A 1 601 ? 37.398 -11.047 -20.524 1.00 27.56 601 SER A C 1
ATOM 4374 O O . SER A 1 601 ? 37.927 -10.496 -19.560 1.00 27.56 601 SER A O 1
ATOM 4376 N N . LEU A 1 602 ? 38.047 -11.290 -21.662 1.00 27.47 602 LEU A N 1
ATOM 4377 C CA . LEU A 1 602 ? 39.293 -10.614 -22.006 1.00 27.47 602 LEU A CA 1
ATOM 4378 C C . LEU A 1 602 ? 38.954 -9.169 -22.374 1.00 27.47 602 LEU A C 1
ATOM 4380 O O . LEU A 1 602 ? 38.289 -8.932 -23.381 1.00 27.47 602 LEU A O 1
ATOM 4384 N N . ALA A 1 603 ? 39.402 -8.222 -21.555 1.00 35.41 603 ALA A N 1
ATOM 4385 C CA . ALA A 1 603 ? 39.366 -6.808 -21.894 1.00 35.41 603 ALA A CA 1
ATOM 4386 C C . ALA A 1 603 ? 40.476 -6.472 -22.910 1.00 35.41 603 ALA A C 1
ATOM 4388 O O . ALA A 1 603 ? 41.615 -6.911 -22.725 1.00 35.41 603 ALA A O 1
ATOM 4389 N N . PRO A 1 604 ? 40.193 -5.661 -23.939 1.00 30.50 604 PRO A N 1
ATOM 4390 C CA . PRO A 1 604 ? 41.178 -4.811 -24.588 1.00 30.50 604 PRO A CA 1
ATOM 4391 C C . PRO A 1 604 ? 41.087 -3.382 -24.025 1.00 30.50 604 PRO A C 1
ATOM 4393 O O . PRO A 1 604 ? 39.998 -2.869 -23.783 1.00 30.50 604 PRO A O 1
ATOM 4396 N N . ALA A 1 605 ? 42.231 -2.735 -23.811 1.00 29.14 605 ALA A N 1
ATOM 4397 C CA . ALA A 1 605 ? 42.288 -1.368 -23.296 1.00 29.14 605 ALA A CA 1
ATOM 4398 C C . ALA A 1 605 ? 42.179 -0.303 -24.411 1.00 29.14 605 ALA A C 1
ATOM 4400 O O . ALA A 1 605 ? 42.621 -0.543 -25.535 1.00 29.14 605 ALA A O 1
ATOM 4401 N N . PHE A 1 606 ? 41.700 0.887 -24.015 1.00 29.80 606 PHE A N 1
ATOM 4402 C CA . PHE A 1 606 ? 41.713 2.191 -24.711 1.00 29.80 606 PHE A CA 1
ATOM 4403 C C . PHE A 1 606 ? 40.646 2.486 -25.790 1.00 29.80 606 PHE A C 1
ATOM 4405 O O . PHE A 1 606 ? 40.883 2.278 -26.979 1.00 29.80 606 PHE A O 1
ATOM 4412 N N . ALA A 1 607 ? 39.533 3.108 -25.353 1.00 29.08 607 ALA A N 1
ATOM 4413 C CA . ALA A 1 607 ? 38.788 4.177 -26.066 1.00 29.08 607 ALA A CA 1
ATOM 4414 C C . ALA A 1 607 ? 37.774 4.961 -25.161 1.00 29.08 607 ALA A C 1
ATOM 4416 O O . ALA A 1 607 ? 36.694 5.345 -25.613 1.00 29.08 607 ALA A O 1
ATOM 4417 N N . ASP A 1 608 ? 38.120 5.150 -23.882 1.00 36.94 608 ASP A N 1
ATOM 4418 C CA . ASP A 1 608 ? 37.702 6.103 -22.819 1.00 36.94 608 ASP A CA 1
ATOM 4419 C C . ASP A 1 608 ? 36.320 6.805 -22.690 1.00 36.94 608 ASP A C 1
ATOM 4421 O O . ASP A 1 608 ? 36.082 7.329 -21.609 1.00 36.94 608 ASP A O 1
ATOM 4425 N N . GLU A 1 609 ? 35.376 6.832 -23.643 1.00 32.38 609 GLU A N 1
ATOM 4426 C CA . GLU A 1 609 ? 34.089 7.559 -23.421 1.00 32.38 609 GLU A CA 1
ATOM 4427 C C . GLU A 1 609 ? 32.805 6.771 -23.732 1.00 32.38 609 GLU A C 1
ATOM 4429 O O . GLU A 1 609 ? 31.806 6.892 -23.019 1.00 32.38 609 GLU A O 1
ATOM 4434 N N . THR A 1 610 ? 32.785 5.943 -24.781 1.00 36.91 610 THR A N 1
ATOM 4435 C CA . THR A 1 610 ? 31.537 5.265 -25.204 1.00 36.91 610 THR A CA 1
ATOM 4436 C C . THR A 1 610 ? 31.265 3.953 -24.467 1.00 36.91 610 THR A C 1
ATOM 4438 O O . THR A 1 610 ? 30.101 3.587 -24.284 1.00 36.91 610 THR A O 1
ATOM 4441 N N . ASP A 1 611 ? 32.308 3.266 -23.997 1.00 39.56 611 ASP A N 1
ATOM 4442 C CA . ASP A 1 611 ? 32.164 1.999 -23.270 1.00 39.56 611 ASP A CA 1
ATOM 4443 C C . ASP A 1 611 ? 31.766 2.237 -21.803 1.00 39.56 611 ASP A C 1
ATOM 4445 O O . ASP A 1 611 ? 30.909 1.534 -21.271 1.00 39.56 611 ASP A O 1
ATOM 4449 N N . GLU A 1 612 ? 32.251 3.315 -21.171 1.00 41.00 612 GLU A N 1
ATOM 4450 C CA . GLU A 1 612 ? 31.767 3.733 -19.849 1.00 41.00 612 GLU A CA 1
ATOM 4451 C C . GLU A 1 612 ? 30.262 4.014 -19.848 1.00 41.00 612 GLU A C 1
ATOM 4453 O O . GLU A 1 612 ? 29.567 3.609 -18.920 1.00 41.00 612 GLU A O 1
ATOM 4458 N N . GLN A 1 613 ? 29.723 4.665 -20.885 1.00 42.81 613 GLN A N 1
ATOM 4459 C CA . GLN A 1 613 ? 28.277 4.886 -20.990 1.00 42.81 613 GLN A CA 1
ATOM 4460 C C . GLN A 1 613 ? 27.508 3.568 -21.142 1.00 42.81 613 GLN A C 1
ATOM 4462 O O . GLN A 1 613 ? 26.447 3.407 -20.537 1.00 42.81 613 GLN A O 1
ATOM 4467 N N . ALA A 1 614 ? 28.038 2.598 -21.894 1.00 43.25 614 ALA A N 1
ATOM 4468 C CA . ALA A 1 614 ? 27.425 1.279 -22.039 1.00 43.25 614 ALA A CA 1
ATOM 4469 C C . ALA A 1 614 ? 27.491 0.455 -20.738 1.00 43.25 614 ALA A C 1
ATOM 4471 O O . ALA A 1 614 ? 26.516 -0.216 -20.381 1.00 43.25 614 ALA A O 1
ATOM 4472 N N . VAL A 1 615 ? 28.605 0.528 -20.002 1.00 48.31 615 VAL A N 1
ATOM 4473 C CA . VAL A 1 615 ? 28.778 -0.104 -18.686 1.00 48.31 615 VAL A CA 1
ATOM 4474 C C . VAL A 1 615 ? 27.864 0.551 -17.651 1.00 48.31 615 VAL A C 1
ATOM 4476 O O . VAL A 1 615 ? 27.072 -0.169 -17.041 1.00 48.31 615 VAL A O 1
ATOM 4479 N N . ARG A 1 616 ? 27.868 1.886 -17.520 1.00 50.47 616 ARG A N 1
ATOM 4480 C CA . ARG A 1 616 ? 26.954 2.632 -16.635 1.00 50.47 616 ARG A CA 1
ATOM 4481 C C . ARG A 1 616 ? 25.491 2.347 -16.970 1.00 50.47 616 ARG A C 1
ATOM 4483 O O . ARG A 1 616 ? 24.716 2.056 -16.070 1.00 50.47 616 ARG A O 1
ATOM 4490 N N . LEU A 1 617 ? 25.094 2.309 -18.246 1.00 48.47 617 LEU A N 1
ATOM 4491 C CA . LEU A 1 617 ? 23.710 1.996 -18.631 1.00 48.47 617 LEU A CA 1
ATOM 4492 C C . LEU A 1 617 ? 23.305 0.556 -18.271 1.00 48.47 617 LEU A C 1
ATOM 4494 O O . LEU A 1 617 ? 22.197 0.334 -17.779 1.00 48.47 617 LEU A O 1
ATOM 4498 N N . ARG A 1 618 ? 24.190 -0.432 -18.466 1.00 53.47 618 ARG A N 1
ATOM 4499 C CA . ARG A 1 618 ? 23.961 -1.829 -18.039 1.00 53.47 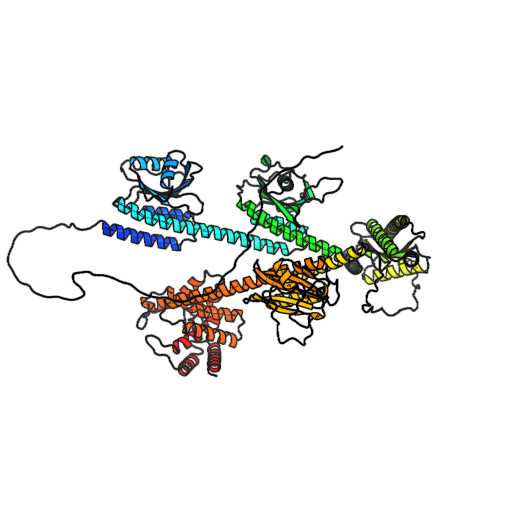618 ARG A CA 1
ATOM 4500 C C . ARG A 1 618 ? 23.878 -1.945 -16.515 1.00 53.47 618 ARG A C 1
ATOM 4502 O O . ARG A 1 618 ? 22.995 -2.634 -16.005 1.00 53.47 618 ARG A O 1
ATOM 4509 N N . LYS A 1 619 ? 24.768 -1.253 -15.803 1.00 52.31 619 LYS A N 1
ATOM 4510 C CA . LYS A 1 619 ? 24.829 -1.176 -14.340 1.00 52.31 619 LYS A CA 1
ATOM 4511 C C . LYS A 1 619 ? 23.548 -0.557 -13.778 1.00 52.31 619 LYS A C 1
ATOM 4513 O O . LYS A 1 619 ? 22.833 -1.220 -13.033 1.00 52.31 619 LYS A O 1
ATOM 4518 N N . ARG A 1 620 ? 23.154 0.611 -14.283 1.00 55.22 620 ARG A N 1
ATOM 4519 C CA . ARG A 1 620 ? 21.918 1.331 -13.941 1.00 55.22 620 ARG A CA 1
ATOM 4520 C C . ARG A 1 620 ? 20.648 0.547 -14.272 1.00 55.22 620 ARG A C 1
ATOM 4522 O O . ARG A 1 620 ? 19.692 0.570 -13.505 1.00 55.22 620 ARG A O 1
ATOM 4529 N N . THR A 1 621 ? 20.653 -0.231 -15.358 1.00 49.66 621 THR A N 1
ATOM 4530 C CA . THR A 1 621 ? 19.552 -1.154 -15.695 1.00 49.66 621 THR A CA 1
ATOM 4531 C C . THR A 1 621 ? 19.435 -2.297 -14.674 1.00 49.66 621 THR A C 1
ATOM 4533 O O . THR A 1 621 ? 18.324 -2.622 -14.259 1.00 49.66 621 THR A O 1
ATOM 4536 N N . ARG A 1 622 ? 20.556 -2.878 -14.212 1.00 54.34 622 ARG A N 1
ATOM 4537 C CA . ARG A 1 622 ? 20.562 -3.883 -13.128 1.00 54.34 622 ARG A CA 1
ATOM 4538 C C . ARG A 1 622 ? 20.131 -3.291 -11.786 1.00 54.34 622 ARG A C 1
ATOM 4540 O O . ARG A 1 622 ? 19.320 -3.905 -11.104 1.00 54.34 622 ARG A O 1
ATOM 4547 N N . GLN A 1 623 ? 20.618 -2.099 -11.444 1.00 56.75 623 GLN A N 1
ATOM 4548 C CA . GLN A 1 623 ? 20.241 -1.371 -10.227 1.00 56.75 623 GLN A CA 1
ATOM 4549 C C . GLN A 1 623 ? 18.723 -1.095 -10.185 1.00 56.75 623 GLN A C 1
ATOM 4551 O O . GLN A 1 623 ? 18.072 -1.378 -9.182 1.00 56.75 623 GLN A O 1
ATOM 4556 N N . LEU A 1 624 ? 18.133 -0.632 -11.296 1.00 54.00 624 LEU A N 1
ATOM 4557 C CA . LEU A 1 624 ? 16.685 -0.403 -11.413 1.00 54.00 624 LEU A CA 1
ATOM 4558 C C . LEU A 1 624 ? 15.862 -1.702 -11.373 1.00 54.00 624 LEU A C 1
ATOM 4560 O O . LEU A 1 624 ? 14.816 -1.739 -10.725 1.00 54.00 624 LEU A O 1
ATOM 4564 N N . ALA A 1 625 ? 16.326 -2.768 -12.033 1.00 53.91 625 ALA A N 1
ATOM 4565 C CA . ALA A 1 625 ? 15.663 -4.072 -11.994 1.00 53.91 625 ALA A CA 1
ATOM 4566 C C . ALA A 1 625 ? 15.672 -4.677 -10.580 1.00 53.91 625 ALA A C 1
ATOM 4568 O O . ALA A 1 625 ? 14.638 -5.159 -10.119 1.00 53.91 625 ALA A O 1
ATOM 4569 N N . LEU A 1 626 ? 16.801 -4.580 -9.866 1.00 59.91 626 LEU A N 1
ATOM 4570 C CA . LEU A 1 626 ? 16.901 -5.003 -8.472 1.00 59.91 626 LEU A CA 1
ATOM 4571 C C . LEU A 1 626 ? 15.964 -4.194 -7.574 1.00 59.91 626 LEU A C 1
ATOM 4573 O O . LEU A 1 626 ? 15.223 -4.792 -6.804 1.00 59.91 626 LEU A O 1
ATOM 4577 N N . ALA A 1 627 ? 15.960 -2.862 -7.675 1.00 57.72 627 ALA A N 1
ATOM 4578 C CA . ALA A 1 627 ? 15.081 -2.024 -6.858 1.00 57.72 627 ALA A CA 1
ATOM 4579 C C . ALA A 1 627 ? 13.593 -2.385 -7.052 1.00 57.72 627 ALA A C 1
ATOM 4581 O O . ALA A 1 627 ? 12.826 -2.389 -6.089 1.00 57.72 627 ALA A O 1
ATOM 4582 N N . ALA A 1 628 ? 13.189 -2.757 -8.273 1.00 53.03 628 ALA A N 1
ATOM 4583 C CA . ALA A 1 628 ? 11.834 -3.217 -8.567 1.00 53.03 628 ALA A CA 1
ATOM 4584 C C . ALA A 1 628 ? 11.532 -4.633 -8.024 1.00 53.03 628 ALA A C 1
ATOM 4586 O O . ALA A 1 628 ? 10.503 -4.820 -7.372 1.00 53.03 628 ALA A O 1
ATOM 4587 N N . GLU A 1 629 ? 12.406 -5.623 -8.256 1.00 60.56 629 GLU A N 1
ATOM 4588 C CA . GLU A 1 629 ? 12.212 -7.008 -7.775 1.00 60.56 629 GLU A CA 1
ATOM 4589 C C . GLU A 1 629 ? 12.262 -7.081 -6.241 1.00 60.56 629 GLU A C 1
ATOM 4591 O O . GLU A 1 629 ? 11.403 -7.705 -5.612 1.00 60.56 629 GLU A O 1
ATOM 4596 N N . LEU A 1 630 ? 13.227 -6.387 -5.634 1.00 68.06 630 LEU A N 1
ATOM 4597 C CA . LEU A 1 630 ? 13.356 -6.266 -4.188 1.00 68.06 630 LEU A CA 1
ATOM 4598 C C . LEU A 1 630 ? 12.149 -5.540 -3.595 1.00 68.06 630 LEU A C 1
ATOM 4600 O O . LEU A 1 630 ? 11.605 -5.992 -2.592 1.00 68.06 630 LEU A O 1
ATOM 4604 N N . GLY A 1 631 ? 11.688 -4.456 -4.227 1.00 61.94 631 GLY A N 1
ATOM 4605 C CA . GLY A 1 631 ? 10.572 -3.669 -3.709 1.00 61.94 631 GLY A CA 1
ATOM 4606 C C . GLY A 1 631 ? 9.261 -4.439 -3.695 1.00 61.94 631 GLY A C 1
ATOM 4607 O O . GLY A 1 631 ? 8.541 -4.393 -2.701 1.00 61.94 631 GLY A O 1
ATOM 4608 N N . ALA A 1 632 ? 8.997 -5.225 -4.739 1.00 60.88 632 ALA A N 1
ATOM 4609 C CA . ALA A 1 632 ? 7.846 -6.120 -4.775 1.00 60.88 632 ALA A CA 1
ATOM 4610 C C . ALA A 1 632 ? 7.909 -7.218 -3.694 1.00 60.88 632 ALA A C 1
ATOM 4612 O O . ALA A 1 632 ? 6.873 -7.571 -3.134 1.00 60.88 632 ALA A O 1
ATOM 4613 N N . ARG A 1 633 ? 9.103 -7.747 -3.375 1.00 68.75 633 ARG A N 1
ATOM 4614 C CA . ARG A 1 633 ? 9.272 -8.763 -2.318 1.00 68.75 633 ARG A CA 1
ATOM 4615 C C . ARG A 1 633 ? 9.159 -8.185 -0.912 1.00 68.75 633 ARG A C 1
ATOM 4617 O O . ARG A 1 633 ? 8.394 -8.716 -0.114 1.00 68.75 633 ARG A O 1
ATOM 4624 N N . LEU A 1 634 ? 9.891 -7.113 -0.605 1.00 74.62 634 LEU A N 1
ATOM 4625 C CA . LEU A 1 634 ? 9.906 -6.528 0.740 1.00 74.62 634 LEU A CA 1
ATOM 4626 C C . LEU A 1 634 ? 8.549 -5.912 1.113 1.00 74.62 634 LEU A C 1
ATOM 4628 O O . LEU A 1 634 ? 8.129 -6.036 2.259 1.00 74.62 634 LEU A O 1
ATOM 4632 N N . ALA A 1 635 ? 7.816 -5.332 0.154 1.00 64.19 635 ALA A N 1
ATOM 4633 C CA . ALA A 1 635 ? 6.481 -4.776 0.397 1.00 64.19 635 ALA A CA 1
ATOM 4634 C C . ALA A 1 635 ? 5.406 -5.832 0.732 1.00 64.19 635 ALA A C 1
ATOM 4636 O O . ALA A 1 635 ? 4.338 -5.473 1.224 1.00 64.19 635 ALA A O 1
ATOM 4637 N N . ALA A 1 636 ? 5.666 -7.116 0.463 1.00 64.56 636 ALA A N 1
ATOM 4638 C CA . ALA A 1 636 ? 4.781 -8.226 0.821 1.00 64.56 636 ALA A CA 1
ATOM 4639 C C . ALA A 1 636 ? 5.103 -8.843 2.198 1.00 64.56 636 ALA A C 1
ATOM 4641 O O . ALA A 1 636 ? 4.404 -9.757 2.635 1.00 64.56 636 ALA A O 1
ATOM 4642 N N . MET A 1 637 ? 6.162 -8.382 2.872 1.00 72.50 637 MET A N 1
ATOM 4643 C CA . MET A 1 637 ? 6.612 -8.906 4.162 1.00 72.50 637 MET A CA 1
ATOM 4644 C C . MET A 1 637 ? 6.123 -8.039 5.325 1.00 72.50 637 MET A C 1
ATOM 4646 O O . MET A 1 637 ? 6.089 -6.814 5.232 1.00 72.50 637 MET A O 1
ATOM 4650 N N . VAL A 1 638 ? 5.786 -8.692 6.439 1.00 71.44 638 VAL A N 1
ATOM 4651 C CA . VAL A 1 638 ? 5.344 -8.043 7.688 1.00 71.44 638 VAL A CA 1
ATOM 4652 C C . VAL A 1 638 ? 6.305 -8.263 8.863 1.00 71.44 638 VAL A C 1
ATOM 4654 O O . VAL A 1 638 ? 6.222 -7.546 9.850 1.00 71.44 638 VAL A O 1
ATOM 4657 N N . GLU A 1 639 ? 7.247 -9.205 8.749 1.00 77.19 639 GLU A N 1
ATOM 4658 C CA . GLU A 1 639 ? 8.264 -9.510 9.765 1.00 77.19 639 GLU A CA 1
ATOM 4659 C C . GLU A 1 639 ? 9.547 -8.679 9.523 1.00 77.19 639 GLU A C 1
ATOM 4661 O O . GLU A 1 639 ? 10.202 -8.883 8.492 1.00 77.19 639 GLU A O 1
ATOM 4666 N N . PRO A 1 640 ? 9.964 -7.785 10.447 1.00 83.44 640 PRO A N 1
ATOM 4667 C CA . PRO A 1 640 ? 11.173 -6.968 10.283 1.00 83.44 640 PRO A CA 1
ATOM 4668 C C . PRO A 1 640 ? 12.453 -7.780 10.038 1.00 83.44 640 PRO A C 1
ATOM 4670 O O . PRO A 1 640 ? 13.270 -7.400 9.197 1.00 83.44 640 PRO A O 1
ATOM 4673 N N . ASP A 1 641 ? 12.611 -8.922 10.712 1.00 82.12 641 ASP A N 1
ATOM 4674 C CA . ASP A 1 641 ? 13.814 -9.756 10.595 1.00 82.12 641 ASP A CA 1
ATOM 4675 C C . ASP A 1 641 ? 13.927 -10.416 9.209 1.00 82.12 641 ASP A C 1
ATOM 4677 O O . ASP A 1 641 ? 14.985 -10.377 8.574 1.00 82.12 641 ASP A O 1
ATOM 4681 N N . ARG A 1 642 ? 12.815 -10.919 8.650 1.00 82.56 642 ARG A N 1
ATOM 4682 C CA . ARG A 1 642 ? 12.802 -11.445 7.272 1.00 82.56 642 ARG A CA 1
ATOM 4683 C C . ARG A 1 642 ? 13.063 -10.365 6.230 1.00 82.56 642 ARG A C 1
ATOM 4685 O O . ARG A 1 642 ? 13.710 -10.648 5.219 1.00 82.56 642 ARG A O 1
ATOM 4692 N N . ILE A 1 643 ? 12.590 -9.140 6.468 1.00 85.12 643 ILE A N 1
ATOM 4693 C CA . ILE A 1 643 ? 12.836 -7.988 5.590 1.00 85.12 643 ILE A CA 1
ATOM 4694 C C . ILE A 1 643 ? 14.344 -7.707 5.490 1.00 85.12 643 ILE A C 1
ATOM 4696 O O . ILE A 1 643 ? 14.871 -7.591 4.379 1.00 85.12 643 ILE A O 1
ATOM 4700 N N . VAL A 1 644 ? 15.065 -7.663 6.618 1.00 87.75 644 VAL A N 1
ATOM 4701 C CA . VAL A 1 644 ? 16.514 -7.369 6.621 1.00 87.75 644 VAL A CA 1
ATOM 4702 C C . VAL A 1 644 ? 17.354 -8.526 6.075 1.00 87.75 644 VAL A C 1
ATOM 4704 O O . VAL A 1 644 ? 18.311 -8.285 5.335 1.00 87.75 644 VAL A O 1
ATOM 4707 N N . GLU A 1 645 ? 16.981 -9.779 6.356 1.00 85.31 645 GLU A N 1
ATOM 4708 C CA . GLU A 1 645 ? 17.645 -10.949 5.769 1.00 85.31 645 GLU A CA 1
ATOM 4709 C C . GLU A 1 645 ? 17.479 -11.008 4.249 1.00 85.31 645 GLU A C 1
ATOM 4711 O O . GLU A 1 645 ? 18.447 -11.259 3.522 1.00 85.31 645 GLU A O 1
ATOM 4716 N N . THR A 1 646 ? 16.265 -10.742 3.763 1.00 83.75 646 THR A N 1
ATOM 4717 C CA . THR A 1 646 ? 15.955 -10.737 2.329 1.00 83.75 646 THR A CA 1
ATOM 4718 C C . THR A 1 646 ? 16.715 -9.622 1.623 1.00 83.75 646 THR A C 1
ATOM 4720 O O . THR A 1 646 ? 17.354 -9.884 0.606 1.00 83.75 646 THR A O 1
ATOM 4723 N N . ALA A 1 647 ? 16.753 -8.411 2.191 1.00 83.94 647 ALA A N 1
ATOM 4724 C CA . ALA A 1 647 ? 17.534 -7.303 1.642 1.00 83.94 647 ALA A CA 1
ATOM 4725 C C . ALA A 1 647 ? 19.029 -7.650 1.504 1.00 83.94 647 ALA A C 1
ATOM 4727 O O . ALA A 1 647 ? 19.595 -7.490 0.421 1.00 83.94 647 ALA A O 1
ATOM 4728 N N . ALA A 1 648 ? 19.654 -8.205 2.551 1.00 82.69 648 ALA A N 1
ATOM 4729 C CA . ALA A 1 648 ? 21.055 -8.635 2.500 1.00 82.69 648 ALA A CA 1
ATOM 4730 C C . ALA A 1 648 ? 21.300 -9.737 1.447 1.00 82.69 648 ALA A C 1
ATOM 4732 O O . ALA A 1 648 ? 22.317 -9.720 0.748 1.00 82.69 648 ALA A O 1
ATOM 4733 N N . SER A 1 649 ? 20.371 -10.691 1.321 1.00 81.81 649 SER A N 1
ATOM 4734 C CA . SER A 1 649 ? 20.457 -11.809 0.369 1.00 81.81 649 SER A CA 1
ATOM 4735 C C . SER A 1 649 ? 20.292 -11.380 -1.080 1.00 81.81 649 SER A C 1
ATOM 4737 O O . SER A 1 649 ? 21.015 -11.874 -1.945 1.00 81.81 649 SER A O 1
ATOM 4739 N N . GLU A 1 650 ? 19.388 -10.448 -1.352 1.00 75.88 650 GLU A N 1
ATOM 4740 C CA . GLU A 1 650 ? 19.119 -9.968 -2.704 1.00 75.88 650 GLU A CA 1
ATOM 4741 C C . GLU A 1 650 ? 20.196 -9.016 -3.221 1.00 75.88 650 GLU A C 1
ATOM 4743 O O . GLU A 1 650 ? 20.631 -9.160 -4.362 1.00 75.88 650 GLU A O 1
ATOM 4748 N N . LEU A 1 651 ? 20.710 -8.118 -2.375 1.00 75.19 651 LEU A N 1
ATOM 4749 C CA . LEU A 1 651 ? 21.856 -7.268 -2.715 1.00 75.19 651 LEU A CA 1
ATOM 4750 C C . LEU A 1 651 ? 23.085 -8.098 -3.097 1.00 75.19 651 LEU A C 1
ATOM 4752 O O . LEU A 1 651 ? 23.687 -7.873 -4.148 1.00 75.19 651 LEU A O 1
ATOM 4756 N N . HIS A 1 652 ? 23.418 -9.097 -2.275 1.00 76.56 652 HIS A N 1
ATOM 4757 C CA . HIS A 1 652 ? 24.521 -10.016 -2.553 1.00 76.56 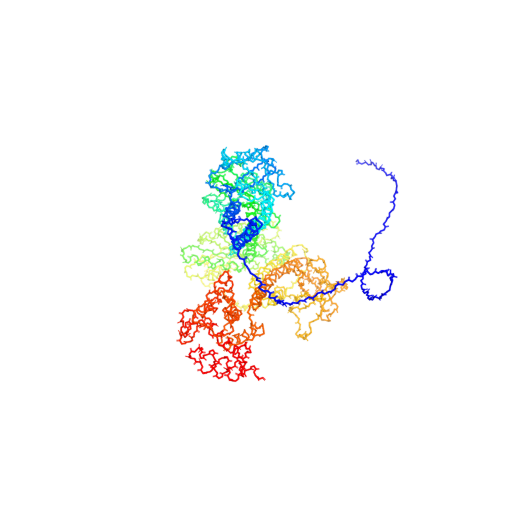652 HIS A CA 1
ATOM 4758 C C . HIS A 1 652 ? 24.284 -10.810 -3.850 1.00 76.56 652 HIS A C 1
ATOM 4760 O O . HIS A 1 652 ? 25.181 -10.905 -4.685 1.00 76.56 652 HIS A O 1
ATOM 4766 N N . ARG A 1 653 ? 23.062 -11.320 -4.072 1.00 69.56 653 ARG A N 1
ATOM 4767 C CA . ARG A 1 653 ? 22.691 -12.094 -5.272 1.00 69.56 653 ARG A CA 1
ATOM 4768 C C . ARG A 1 653 ? 22.755 -11.276 -6.566 1.00 69.56 653 ARG A C 1
ATOM 4770 O O . ARG A 1 653 ? 23.181 -11.803 -7.590 1.00 69.56 653 ARG A O 1
ATOM 4777 N N . ALA A 1 654 ? 22.293 -10.029 -6.541 1.00 64.25 654 ALA A N 1
ATOM 4778 C CA . ALA A 1 654 ? 22.097 -9.224 -7.746 1.00 64.25 654 ALA A CA 1
ATOM 4779 C C . ALA A 1 654 ? 23.350 -8.464 -8.197 1.00 64.25 654 ALA A C 1
ATOM 4781 O O . ALA A 1 654 ? 23.563 -8.304 -9.403 1.00 64.25 654 ALA A O 1
ATOM 4782 N N . PHE A 1 655 ? 24.182 -8.021 -7.252 1.00 63.56 655 PHE A N 1
ATOM 4783 C CA . PHE A 1 655 ? 25.437 -7.334 -7.559 1.00 63.56 655 PHE A CA 1
ATOM 4784 C C . PHE A 1 655 ? 26.671 -8.237 -7.478 1.00 63.56 655 PHE A C 1
ATOM 4786 O O . PHE A 1 655 ? 27.671 -7.946 -8.127 1.00 63.56 655 PHE A O 1
ATOM 4793 N N . GLY A 1 656 ? 26.605 -9.344 -6.731 1.00 62.50 656 GLY A N 1
ATOM 4794 C CA . GLY A 1 656 ? 27.736 -10.255 -6.539 1.00 62.50 656 GLY A CA 1
ATOM 4795 C C . GLY A 1 656 ? 28.796 -9.750 -5.557 1.00 62.50 656 GLY A C 1
ATOM 4796 O O . GLY A 1 656 ? 29.875 -10.334 -5.518 1.00 62.50 656 GLY A O 1
ATOM 4797 N N . PHE A 1 657 ? 28.503 -8.695 -4.784 1.00 72.25 657 PHE A N 1
ATOM 4798 C CA . PHE A 1 657 ? 29.445 -8.077 -3.845 1.00 72.25 657 PHE A CA 1
ATOM 4799 C C . PHE A 1 657 ? 30.003 -9.083 -2.833 1.00 72.25 657 PHE A C 1
ATOM 4801 O O . PHE A 1 657 ? 29.246 -9.874 -2.261 1.00 72.25 657 PHE A O 1
ATOM 4808 N N . HIS A 1 658 ? 31.304 -9.003 -2.555 1.00 72.25 658 HIS A N 1
ATOM 4809 C CA . HIS A 1 658 ? 32.009 -9.889 -1.630 1.00 72.25 658 HIS A CA 1
ATOM 4810 C C . HIS A 1 658 ? 31.340 -9.990 -0.251 1.00 72.25 658 HIS A C 1
ATOM 4812 O O . HIS A 1 658 ? 31.235 -11.095 0.280 1.00 72.25 658 HIS A O 1
ATOM 4818 N N . SER A 1 659 ? 30.863 -8.875 0.310 1.00 77.50 659 SER A N 1
ATOM 4819 C CA . SER A 1 659 ? 30.116 -8.858 1.571 1.00 77.50 659 SER A CA 1
ATOM 4820 C C . SER A 1 659 ? 28.970 -7.849 1.531 1.00 77.50 659 SER A C 1
ATOM 4822 O O . SER A 1 659 ? 29.149 -6.722 1.068 1.00 77.50 659 SER A O 1
ATOM 4824 N N . CYS A 1 660 ? 27.816 -8.246 2.070 1.00 84.56 660 CYS A N 1
ATOM 4825 C CA . CYS A 1 660 ? 26.665 -7.381 2.333 1.00 84.56 660 CYS A CA 1
ATOM 4826 C C . CYS A 1 660 ? 26.229 -7.541 3.795 1.00 84.56 660 CYS A C 1
ATOM 4828 O O . CYS A 1 660 ? 26.151 -8.666 4.307 1.00 84.56 660 CYS A O 1
ATOM 4830 N N . ALA A 1 661 ? 25.887 -6.441 4.462 1.00 85.75 661 ALA A N 1
ATOM 4831 C CA . ALA A 1 661 ? 25.363 -6.441 5.824 1.00 85.75 661 ALA A CA 1
ATOM 4832 C C . ALA A 1 661 ? 24.270 -5.382 6.022 1.00 85.75 661 ALA A C 1
ATOM 4834 O O . ALA A 1 661 ? 24.340 -4.283 5.473 1.00 85.75 661 ALA A O 1
ATOM 4835 N N . VAL A 1 662 ? 23.280 -5.711 6.852 1.00 89.69 662 VAL A N 1
ATOM 4836 C CA . VAL A 1 662 ? 22.322 -4.748 7.407 1.00 89.69 662 VAL A CA 1
ATOM 4837 C C . VAL A 1 662 ? 22.659 -4.553 8.881 1.00 89.69 662 VAL A C 1
ATOM 4839 O O . VAL A 1 662 ? 22.761 -5.518 9.645 1.00 89.69 662 VAL A O 1
ATOM 4842 N N . LEU A 1 663 ? 22.843 -3.294 9.258 1.00 89.38 663 LEU A N 1
ATOM 4843 C CA . LEU A 1 663 ? 23.195 -2.821 10.588 1.00 89.38 663 LEU A CA 1
ATOM 4844 C C . LEU A 1 663 ? 21.971 -2.125 11.188 1.00 89.38 663 LEU A C 1
ATOM 4846 O O . LEU A 1 663 ? 21.412 -1.232 10.557 1.00 89.38 663 LEU A O 1
ATOM 4850 N N . ARG A 1 664 ? 21.564 -2.505 12.398 1.00 91.19 664 ARG A N 1
ATOM 4851 C CA . ARG A 1 664 ? 20.500 -1.841 13.165 1.00 91.19 664 ARG A CA 1
ATOM 4852 C C . ARG A 1 664 ? 21.127 -0.974 14.251 1.00 91.19 664 ARG A C 1
ATOM 4854 O O . ARG A 1 664 ? 22.047 -1.431 14.926 1.00 91.19 664 ARG A O 1
ATOM 4861 N N . LEU A 1 665 ? 20.611 0.238 14.440 1.00 90.62 665 LEU A N 1
ATOM 4862 C CA . LEU A 1 665 ? 20.948 1.079 15.587 1.00 90.62 665 LEU A CA 1
ATOM 4863 C C . LEU A 1 665 ? 20.276 0.510 16.849 1.00 90.62 665 LEU A C 1
ATOM 4865 O O . LEU A 1 665 ? 19.076 0.220 16.844 1.00 90.62 665 LEU A O 1
ATOM 4869 N N . THR A 1 666 ? 21.058 0.295 17.902 1.00 87.12 666 THR A N 1
ATOM 4870 C CA . THR A 1 666 ? 20.596 -0.195 19.205 1.00 87.12 666 THR A CA 1
ATOM 4871 C C . THR A 1 666 ? 20.272 0.967 20.139 1.00 87.12 666 THR A C 1
ATOM 4873 O O . THR A 1 666 ? 20.706 2.098 19.917 1.00 87.12 666 THR A O 1
ATOM 4876 N N . ASP A 1 667 ? 19.526 0.688 21.209 1.00 80.38 667 ASP A N 1
ATOM 4877 C CA . ASP A 1 667 ? 19.113 1.706 22.186 1.00 80.38 667 ASP A CA 1
ATOM 4878 C C . ASP A 1 667 ? 20.312 2.313 22.944 1.00 80.38 667 ASP A C 1
ATOM 4880 O O . ASP A 1 667 ? 20.287 3.485 23.314 1.00 80.38 667 ASP A O 1
ATOM 4884 N N . ASP A 1 668 ? 21.407 1.551 23.075 1.00 80.12 668 ASP A N 1
ATOM 4885 C CA . ASP A 1 668 ? 22.696 2.009 23.618 1.00 80.12 668 ASP A CA 1
ATOM 4886 C C . ASP A 1 668 ? 23.431 2.999 22.684 1.00 80.12 668 ASP A C 1
ATOM 4888 O O . ASP A 1 668 ? 24.440 3.591 23.066 1.00 80.12 668 ASP A O 1
ATOM 4892 N N . GLY A 1 669 ? 22.949 3.177 21.448 1.00 79.62 669 GLY A N 1
ATOM 4893 C CA . GLY A 1 669 ? 23.518 4.075 20.443 1.00 79.62 669 GLY A CA 1
ATOM 4894 C C . GLY A 1 669 ? 24.573 3.452 19.524 1.00 79.62 669 GLY A C 1
ATOM 4895 O O . GLY A 1 669 ? 25.073 4.161 18.654 1.00 79.62 669 GLY A O 1
ATOM 4896 N N . ASP A 1 670 ? 24.884 2.163 19.671 1.00 86.44 670 ASP A N 1
ATOM 4897 C CA . ASP A 1 670 ? 25.786 1.403 18.792 1.00 86.44 670 ASP A CA 1
ATOM 4898 C C . ASP A 1 670 ? 25.043 0.771 17.603 1.00 86.44 670 ASP A C 1
ATOM 4900 O O . ASP A 1 670 ? 23.819 0.661 17.577 1.00 86.44 670 ASP A O 1
ATOM 4904 N N . LEU A 1 671 ? 25.787 0.290 16.609 1.00 84.62 671 LEU A N 1
ATOM 4905 C CA . LEU A 1 671 ? 25.267 -0.506 15.501 1.00 84.62 671 LEU A CA 1
ATOM 4906 C C . LEU A 1 671 ? 25.527 -1.999 15.728 1.00 84.62 671 LEU A C 1
ATOM 4908 O O . LEU A 1 671 ? 26.649 -2.416 16.020 1.00 84.62 671 LEU A O 1
ATOM 4912 N N . ALA A 1 672 ? 24.499 -2.821 15.519 1.00 84.38 672 ALA A N 1
ATOM 4913 C CA . ALA A 1 672 ? 24.581 -4.278 15.552 1.00 84.38 672 ALA A CA 1
ATOM 4914 C C . ALA A 1 672 ? 24.258 -4.877 14.175 1.00 84.38 672 ALA A C 1
ATOM 4916 O O . ALA A 1 672 ? 23.280 -4.493 13.531 1.00 84.38 672 ALA A O 1
ATOM 4917 N N . ILE A 1 673 ? 25.047 -5.859 13.726 1.00 83.44 673 ILE A N 1
ATOM 4918 C CA . ILE A 1 673 ? 24.754 -6.615 12.497 1.00 83.44 673 ILE A CA 1
ATOM 4919 C C . ILE A 1 673 ? 23.496 -7.456 12.728 1.00 83.44 673 ILE A C 1
ATOM 4921 O O . ILE A 1 673 ? 23.520 -8.393 13.529 1.00 83.44 673 ILE A O 1
ATOM 4925 N N . VAL A 1 674 ? 22.410 -7.161 12.010 1.00 85.31 674 VAL A N 1
ATOM 4926 C CA . VAL A 1 674 ? 21.167 -7.951 12.073 1.00 85.31 674 VAL A CA 1
ATOM 4927 C C . VAL A 1 674 ? 21.096 -9.014 10.981 1.00 85.31 674 VAL A C 1
ATOM 4929 O O . VAL A 1 674 ? 20.695 -10.135 11.282 1.00 85.31 674 VAL A O 1
ATOM 4932 N N . ALA A 1 675 ? 21.599 -8.721 9.776 1.00 86.25 675 ALA A N 1
ATOM 4933 C CA . ALA A 1 675 ? 21.700 -9.669 8.664 1.00 86.25 675 ALA A CA 1
ATOM 4934 C C . ALA A 1 675 ? 23.031 -9.524 7.908 1.00 86.25 675 ALA A C 1
ATOM 4936 O O . ALA A 1 675 ? 23.567 -8.423 7.795 1.00 86.25 675 ALA A O 1
ATOM 4937 N N . THR A 1 676 ? 23.563 -10.623 7.358 1.00 83.44 676 THR A N 1
ATOM 4938 C CA . THR A 1 676 ? 24.781 -10.608 6.526 1.00 83.44 676 THR A CA 1
ATOM 4939 C C . THR A 1 676 ? 24.842 -11.764 5.518 1.00 83.44 676 THR A C 1
ATOM 4941 O O . THR A 1 676 ? 24.248 -12.831 5.726 1.00 83.44 676 THR A O 1
ATOM 4944 N N . ARG A 1 677 ? 25.542 -11.538 4.398 1.00 81.62 677 ARG A N 1
ATOM 4945 C CA . ARG A 1 677 ? 25.786 -12.478 3.291 1.00 81.62 677 ARG A CA 1
ATOM 4946 C C . ARG A 1 677 ? 27.176 -12.242 2.688 1.00 81.62 677 ARG A C 1
ATOM 4948 O O . ARG A 1 677 ? 27.685 -11.128 2.741 1.00 81.62 677 ARG A O 1
ATOM 4955 N N . GLY A 1 678 ? 27.784 -13.296 2.139 1.00 68.06 678 GLY A N 1
ATOM 4956 C CA . GLY A 1 678 ? 29.143 -13.275 1.570 1.00 68.06 678 GLY A CA 1
ATOM 4957 C C . GLY A 1 678 ? 30.285 -13.573 2.559 1.00 68.06 678 GLY A C 1
ATOM 4958 O O . GLY A 1 678 ? 31.409 -13.846 2.141 1.00 68.06 678 GLY A O 1
ATOM 4959 N N . ARG A 1 679 ? 30.004 -13.603 3.870 1.00 64.19 679 ARG A N 1
ATOM 4960 C CA . ARG A 1 679 ? 30.995 -13.860 4.930 1.00 64.19 679 ARG A CA 1
ATOM 4961 C C . ARG A 1 679 ? 31.253 -15.367 5.165 1.00 64.19 679 ARG A C 1
ATOM 4963 O O . ARG A 1 679 ? 30.295 -16.144 5.133 1.00 64.19 679 ARG A O 1
ATOM 4970 N N . PRO A 1 680 ? 32.497 -15.805 5.458 1.00 46.16 680 PRO A N 1
ATOM 4971 C CA . PRO A 1 680 ? 32.786 -17.184 5.867 1.00 46.16 680 PRO A CA 1
ATOM 4972 C C . PRO A 1 680 ? 32.080 -17.580 7.174 1.00 46.16 680 PRO A C 1
ATOM 4974 O O . PRO A 1 680 ? 31.981 -16.788 8.108 1.00 46.16 680 PRO A O 1
ATOM 4977 N N . ALA A 1 681 ? 31.649 -18.841 7.278 1.00 40.09 681 ALA A N 1
ATOM 4978 C CA . ALA A 1 681 ? 30.836 -19.346 8.395 1.00 40.09 681 ALA A CA 1
ATOM 4979 C C . ALA A 1 681 ? 31.552 -19.432 9.767 1.00 40.09 681 ALA A C 1
ATOM 4981 O O . ALA A 1 681 ? 30.928 -19.792 10.761 1.00 40.09 681 ALA A O 1
ATOM 4982 N N . ALA A 1 682 ? 32.849 -19.116 9.845 1.00 39.47 682 ALA A N 1
ATOM 4983 C CA . ALA A 1 682 ? 33.690 -19.350 11.024 1.00 39.47 682 ALA A CA 1
ATOM 4984 C C . ALA A 1 682 ? 33.472 -18.370 12.200 1.00 39.47 682 ALA A C 1
ATOM 4986 O O . ALA A 1 682 ? 34.019 -18.592 13.275 1.00 39.47 682 ALA A O 1
ATOM 4987 N N . LEU A 1 683 ? 32.687 -17.300 12.017 1.00 47.50 683 LEU A N 1
ATOM 4988 C CA . LEU A 1 683 ? 32.469 -16.235 13.014 1.00 47.50 683 LEU A CA 1
ATOM 4989 C C . LEU A 1 683 ? 30.990 -16.084 13.424 1.00 47.50 683 LEU A C 1
ATOM 4991 O O . LEU A 1 683 ? 30.538 -15.000 13.776 1.00 47.50 683 LEU A O 1
ATOM 4995 N N . ALA A 1 684 ? 30.220 -17.174 13.383 1.00 44.34 684 ALA A N 1
ATOM 4996 C CA . ALA A 1 684 ? 28.775 -17.175 13.646 1.00 44.34 684 ALA A CA 1
ATOM 4997 C C . ALA A 1 684 ? 28.359 -16.992 15.130 1.00 44.34 684 ALA A C 1
ATOM 4999 O O . ALA A 1 684 ? 27.167 -17.051 15.423 1.00 44.34 684 ALA A O 1
ATOM 5000 N N . GLY A 1 685 ? 29.307 -16.808 16.059 1.00 43.97 685 GLY A N 1
ATOM 5001 C CA . GLY A 1 685 ? 29.047 -16.757 17.507 1.00 43.97 685 GLY A CA 1
ATOM 5002 C C . GLY A 1 685 ? 28.886 -15.352 18.098 1.00 43.97 685 GLY A C 1
ATOM 5003 O O . GLY A 1 685 ? 27.959 -15.116 18.866 1.00 43.97 685 GLY A O 1
ATOM 5004 N N . GLU A 1 686 ? 29.755 -14.407 17.731 1.00 49.97 686 GLU A N 1
ATOM 5005 C CA . GLU A 1 686 ? 29.762 -13.054 18.302 1.00 49.97 686 GLU A CA 1
ATOM 5006 C C . GLU A 1 686 ? 29.393 -12.019 17.234 1.00 49.97 686 GLU A C 1
ATOM 5008 O O . GLU A 1 686 ? 30.060 -11.892 16.205 1.00 49.97 686 GLU A O 1
ATOM 5013 N N . ARG A 1 687 ? 28.314 -11.263 17.475 1.00 58.34 687 ARG A N 1
ATOM 5014 C CA . ARG A 1 687 ? 27.938 -10.098 16.662 1.00 58.34 687 ARG A CA 1
ATOM 5015 C C . ARG A 1 687 ? 28.676 -8.874 17.229 1.00 58.34 687 ARG A C 1
ATOM 5017 O O . ARG A 1 687 ? 28.259 -8.384 18.277 1.00 58.34 687 ARG A O 1
ATOM 5024 N N . PRO A 1 688 ? 29.756 -8.379 16.594 1.00 63.06 688 PRO A N 1
ATOM 5025 C CA . PRO A 1 688 ? 30.486 -7.226 17.109 1.00 63.06 688 PRO A CA 1
ATOM 5026 C C . PRO A 1 688 ? 29.591 -5.982 17.111 1.00 63.06 688 PRO A C 1
ATOM 5028 O O . PRO A 1 688 ? 28.879 -5.723 16.136 1.00 63.06 688 PRO A O 1
ATOM 5031 N N . ARG A 1 689 ? 29.648 -5.211 18.202 1.00 69.19 689 ARG A N 1
ATOM 5032 C CA . ARG A 1 689 ? 29.090 -3.855 18.261 1.00 69.19 689 ARG A CA 1
ATOM 5033 C C . ARG A 1 689 ? 30.020 -2.910 17.505 1.00 69.19 689 ARG A C 1
ATOM 5035 O O . ARG A 1 689 ? 31.234 -2.959 17.688 1.00 69.19 689 ARG A O 1
ATOM 5042 N N . ILE A 1 690 ? 29.448 -2.068 16.655 1.00 77.94 690 ILE A N 1
ATOM 5043 C CA . ILE A 1 690 ? 30.174 -1.081 15.855 1.00 77.94 690 ILE A CA 1
ATOM 5044 C C . ILE A 1 690 ? 29.753 0.308 16.355 1.00 77.94 690 ILE A C 1
ATOM 5046 O O . ILE A 1 690 ? 28.558 0.604 16.303 1.00 77.94 690 ILE A O 1
ATOM 5050 N N . PRO A 1 691 ? 30.677 1.171 16.816 1.00 81.88 691 PRO A N 1
ATOM 5051 C CA . PRO A 1 691 ? 30.333 2.534 17.213 1.00 81.88 691 PRO A CA 1
ATOM 5052 C C . PRO A 1 691 ? 29.658 3.283 16.060 1.00 81.88 691 PRO A C 1
ATOM 5054 O O . PRO A 1 691 ? 30.124 3.232 14.918 1.00 81.88 691 PRO A O 1
ATOM 5057 N N . ARG A 1 692 ? 28.554 3.987 16.337 1.00 82.44 692 ARG A N 1
ATOM 5058 C CA . ARG A 1 692 ? 27.731 4.657 15.306 1.00 82.44 692 ARG A CA 1
ATOM 5059 C C . ARG A 1 692 ? 28.443 5.747 14.504 1.00 82.44 692 ARG A C 1
ATOM 5061 O O . ARG A 1 692 ? 27.870 6.274 13.557 1.00 82.44 692 ARG A O 1
ATOM 5068 N N . ASP A 1 693 ? 29.624 6.165 14.932 1.00 82.19 693 ASP A N 1
ATOM 5069 C CA . ASP A 1 693 ? 30.447 7.207 14.334 1.00 82.19 693 ASP A CA 1
ATOM 5070 C C . ASP A 1 693 ? 31.708 6.664 13.638 1.00 82.19 693 ASP A C 1
ATOM 5072 O O . ASP A 1 693 ? 32.355 7.429 12.917 1.00 82.19 693 ASP A O 1
ATOM 5076 N N . ALA A 1 694 ? 31.997 5.365 13.767 1.00 78.12 694 ALA A N 1
ATOM 5077 C CA . ALA A 1 694 ? 33.164 4.714 13.181 1.00 78.12 694 ALA A CA 1
ATOM 5078 C C . ALA A 1 694 ? 33.025 4.451 11.669 1.00 78.12 694 ALA A C 1
ATOM 5080 O O . ALA A 1 694 ? 31.973 4.019 11.179 1.00 78.12 694 ALA A O 1
ATOM 5081 N N . GLY A 1 695 ? 34.131 4.665 10.952 1.00 81.00 695 GLY A N 1
ATOM 5082 C CA . GLY A 1 695 ? 34.298 4.346 9.538 1.00 81.00 695 GLY A CA 1
ATOM 5083 C C . GLY A 1 695 ? 33.269 4.976 8.593 1.00 81.00 695 GLY A C 1
ATOM 5084 O O . GLY A 1 695 ? 32.489 5.875 8.936 1.00 81.00 695 GLY A O 1
ATOM 5085 N N . ILE A 1 696 ? 33.222 4.428 7.376 1.00 83.81 696 ILE A N 1
ATOM 5086 C CA . ILE A 1 696 ? 32.312 4.880 6.317 1.00 83.81 696 ILE A CA 1
ATOM 5087 C C . ILE A 1 696 ? 30.832 4.811 6.724 1.00 83.81 696 ILE A C 1
ATOM 5089 O O . ILE A 1 696 ? 30.042 5.654 6.302 1.00 83.81 696 ILE A O 1
ATOM 5093 N N . VAL A 1 697 ? 30.450 3.858 7.584 1.00 85.75 697 VAL A N 1
ATOM 5094 C CA . VAL A 1 697 ? 29.076 3.752 8.096 1.00 85.75 697 VAL A CA 1
ATOM 5095 C C . VAL A 1 697 ? 28.729 4.967 8.940 1.00 85.75 697 VAL A C 1
ATOM 5097 O O . VAL A 1 697 ? 27.753 5.653 8.641 1.00 85.75 697 VAL A O 1
ATOM 5100 N N . GLY A 1 698 ? 29.530 5.273 9.963 1.00 84.69 698 GLY A N 1
ATOM 5101 C CA . GLY A 1 698 ? 29.255 6.410 10.832 1.00 84.69 698 GLY A CA 1
ATOM 5102 C C . GLY A 1 698 ? 29.309 7.742 10.090 1.00 84.69 698 GLY A C 1
ATOM 5103 O O . GLY A 1 698 ? 28.530 8.652 10.383 1.00 84.69 698 GLY A O 1
ATOM 5104 N N . ARG A 1 699 ? 30.149 7.837 9.055 1.00 84.06 699 ARG A N 1
ATOM 5105 C CA . ARG A 1 699 ? 30.157 8.980 8.141 1.00 84.06 699 ARG A CA 1
ATOM 5106 C C . ARG A 1 699 ? 28.866 9.081 7.314 1.00 84.06 699 ARG A C 1
ATOM 5108 O O . ARG A 1 699 ? 28.263 10.152 7.295 1.00 84.06 699 ARG A O 1
ATOM 5115 N N . ALA A 1 700 ? 28.384 7.985 6.724 1.00 87.06 700 ALA A N 1
ATOM 5116 C CA . ALA A 1 700 ? 27.124 7.946 5.969 1.00 87.06 700 ALA A CA 1
ATOM 5117 C C . ALA A 1 700 ? 25.901 8.277 6.850 1.00 87.06 700 ALA A C 1
ATOM 5119 O O . ALA A 1 700 ? 24.971 8.956 6.410 1.00 87.06 700 ALA A O 1
ATOM 5120 N N . LEU A 1 701 ? 25.926 7.877 8.129 1.00 89.62 701 LEU A N 1
ATOM 5121 C CA . LEU A 1 701 ? 24.916 8.274 9.115 1.00 89.62 701 LEU A CA 1
ATOM 5122 C C . LEU A 1 701 ? 24.939 9.785 9.410 1.00 89.62 701 LEU A C 1
ATOM 5124 O O . LEU A 1 701 ? 23.874 10.403 9.469 1.00 89.62 701 LEU A O 1
ATOM 5128 N N . ARG A 1 702 ? 26.128 10.389 9.566 1.00 88.06 702 ARG A N 1
ATOM 5129 C CA . ARG A 1 702 ? 26.293 11.840 9.798 1.00 88.06 702 ARG A CA 1
ATOM 5130 C C . ARG A 1 702 ? 25.897 12.679 8.585 1.00 88.06 702 ARG A C 1
ATOM 5132 O O . ARG A 1 702 ? 25.178 13.662 8.742 1.00 88.06 702 ARG A O 1
ATOM 5139 N N . GLU A 1 703 ? 26.351 12.297 7.393 1.00 86.25 703 GLU A N 1
ATOM 5140 C CA . GLU A 1 703 ? 26.051 13.007 6.140 1.00 86.25 703 GLU A CA 1
ATOM 5141 C C . GLU A 1 703 ? 24.634 12.717 5.611 1.00 86.25 703 GLU A C 1
ATOM 5143 O O . GLU A 1 703 ? 24.126 13.453 4.769 1.00 86.25 703 GLU A O 1
ATOM 5148 N N . ARG A 1 704 ? 23.958 11.694 6.157 1.00 89.06 704 ARG A N 1
ATOM 5149 C CA . ARG A 1 704 ? 22.575 11.290 5.835 1.00 89.0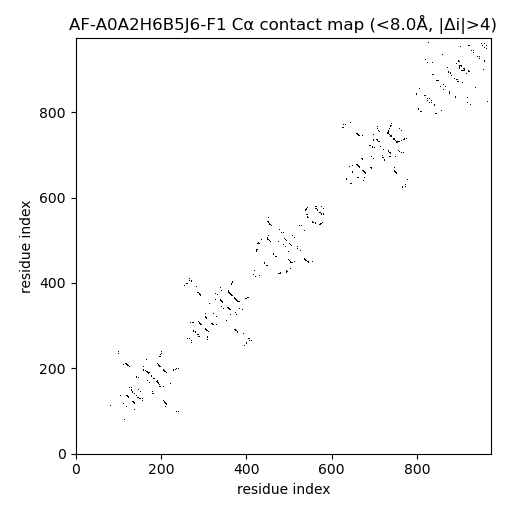6 704 ARG A CA 1
ATOM 5150 C C . ARG A 1 704 ? 22.378 10.871 4.371 1.00 89.06 704 ARG A C 1
ATOM 5152 O O . ARG A 1 704 ? 21.265 10.950 3.856 1.00 89.06 704 ARG A O 1
ATOM 5159 N N . GLN A 1 705 ? 23.441 10.381 3.738 1.00 87.94 705 GLN A N 1
ATOM 5160 C CA . GLN A 1 705 ? 23.489 9.945 2.343 1.00 87.94 705 GLN A CA 1
ATOM 5161 C C . GLN A 1 705 ? 24.397 8.721 2.183 1.00 87.94 705 GLN A C 1
ATOM 5163 O O . GLN A 1 705 ? 25.237 8.450 3.043 1.00 87.94 705 GLN A O 1
ATOM 5168 N N . ALA A 1 706 ? 24.243 7.997 1.078 1.00 87.44 706 ALA A N 1
ATOM 5169 C CA . ALA A 1 706 ? 25.147 6.919 0.717 1.00 87.44 706 ALA A CA 1
ATOM 5170 C C . ALA A 1 706 ? 26.545 7.448 0.377 1.00 87.44 706 ALA A C 1
ATOM 5172 O O . ALA A 1 706 ? 26.686 8.413 -0.373 1.00 87.44 706 ALA A O 1
ATOM 5173 N N . LEU A 1 707 ? 27.569 6.779 0.903 1.00 85.31 707 LEU A N 1
ATOM 5174 C CA . LEU A 1 707 ? 28.978 7.084 0.673 1.00 85.31 707 LEU A CA 1
ATOM 5175 C C . LEU A 1 707 ? 29.713 5.863 0.128 1.00 85.31 707 LEU A C 1
ATOM 5177 O O . LEU A 1 707 ? 29.355 4.721 0.425 1.00 85.31 707 LEU A O 1
ATOM 5181 N N . VAL A 1 708 ? 30.769 6.134 -0.634 1.00 85.19 708 VAL A N 1
ATOM 5182 C CA . VAL A 1 708 ? 31.693 5.161 -1.220 1.00 85.19 708 VAL A CA 1
ATOM 5183 C C . VAL A 1 708 ? 33.115 5.549 -0.822 1.00 85.19 708 VAL A C 1
ATOM 5185 O O . VAL A 1 708 ? 33.499 6.700 -1.004 1.00 85.19 708 VAL A O 1
ATOM 5188 N N . ALA A 1 709 ? 33.885 4.581 -0.329 1.00 83.12 709 ALA A N 1
ATOM 5189 C CA . ALA A 1 709 ? 35.341 4.624 -0.256 1.00 83.12 709 ALA A CA 1
ATOM 5190 C C . ALA A 1 709 ? 35.875 3.644 -1.297 1.00 83.12 709 ALA A C 1
ATOM 5192 O O . ALA A 1 709 ? 35.515 2.461 -1.293 1.00 83.12 709 ALA A O 1
ATOM 5193 N N . ASN A 1 710 ? 36.716 4.120 -2.206 1.00 76.94 710 ASN A N 1
ATOM 5194 C CA . ASN A 1 710 ? 37.229 3.303 -3.297 1.00 76.94 710 ASN A CA 1
ATOM 5195 C C . ASN A 1 710 ? 38.529 2.582 -2.941 1.00 76.94 710 ASN A C 1
ATOM 5197 O O . ASN A 1 710 ? 38.764 1.492 -3.469 1.00 76.94 710 ASN A O 1
ATOM 5201 N N . ASP A 1 711 ? 39.305 3.101 -1.995 1.00 78.12 711 ASP A N 1
ATOM 5202 C CA . ASP A 1 711 ? 40.330 2.352 -1.270 1.00 78.12 711 ASP A CA 1
ATOM 5203 C C . ASP A 1 711 ? 40.372 2.822 0.194 1.00 78.12 711 ASP A C 1
ATOM 5205 O O . ASP A 1 711 ? 41.154 3.692 0.569 1.00 78.12 711 ASP A O 1
ATOM 5209 N N . ALA A 1 712 ? 39.525 2.234 1.044 1.00 71.19 712 ALA A N 1
ATOM 5210 C CA . ALA A 1 712 ? 39.347 2.606 2.452 1.00 71.19 712 ALA A CA 1
ATOM 5211 C C . ALA A 1 712 ? 40.658 2.584 3.267 1.00 71.19 712 ALA A C 1
ATOM 5213 O O . ALA A 1 712 ? 40.791 3.312 4.243 1.00 71.19 712 ALA A O 1
ATOM 5214 N N . ARG A 1 713 ? 41.653 1.795 2.837 1.00 68.81 713 ARG A N 1
ATOM 5215 C CA . ARG A 1 713 ? 43.005 1.754 3.426 1.00 68.81 713 ARG A CA 1
ATOM 5216 C C . ARG A 1 713 ? 43.903 2.929 3.017 1.00 68.81 713 ARG A C 1
ATOM 5218 O O . ARG A 1 713 ? 44.867 3.219 3.716 1.00 68.81 713 ARG A O 1
ATOM 5225 N N . ALA A 1 714 ? 43.624 3.575 1.886 1.00 65.56 714 ALA A N 1
ATOM 5226 C CA . ALA A 1 714 ? 44.336 4.762 1.408 1.00 65.56 714 ALA A CA 1
ATOM 5227 C C . ALA A 1 714 ? 43.625 6.071 1.802 1.00 65.56 714 ALA A C 1
ATOM 5229 O O . ALA A 1 714 ? 44.272 7.111 1.897 1.00 65.56 714 ALA A O 1
ATOM 5230 N N . GLU A 1 715 ? 42.311 6.013 2.038 1.00 66.44 715 GLU A N 1
ATOM 5231 C CA . GLU A 1 715 ? 41.466 7.159 2.411 1.00 66.44 715 GLU A CA 1
ATOM 5232 C C . GLU A 1 715 ? 41.446 7.445 3.933 1.00 66.44 715 GLU A C 1
ATOM 5234 O O . GLU A 1 715 ? 40.965 8.497 4.350 1.00 66.44 715 GLU A O 1
ATOM 5239 N N . GLY A 1 716 ? 42.046 6.568 4.750 1.00 60.31 716 GLY A N 1
ATOM 5240 C CA . GLY A 1 716 ? 42.343 6.789 6.174 1.00 60.31 716 GLY A CA 1
ATOM 5241 C C . GLY A 1 716 ? 41.276 6.298 7.162 1.00 60.31 716 GLY A C 1
ATOM 5242 O O . GLY A 1 716 ? 40.207 5.823 6.776 1.00 60.31 716 GLY A O 1
ATOM 5243 N N . ASP A 1 717 ? 41.574 6.436 8.458 1.00 58.97 717 ASP A N 1
ATOM 5244 C CA . ASP A 1 717 ? 40.800 5.881 9.584 1.00 58.97 717 ASP A CA 1
ATOM 5245 C C . ASP A 1 717 ? 39.310 6.293 9.588 1.00 58.97 717 ASP A C 1
ATOM 5247 O O . ASP A 1 717 ? 38.462 5.560 10.091 1.00 58.97 717 ASP A O 1
ATOM 5251 N N . GLU A 1 718 ? 38.948 7.431 8.978 1.00 56.09 718 GLU A N 1
ATOM 5252 C CA . GLU A 1 718 ? 37.545 7.859 8.824 1.00 56.09 718 GLU A CA 1
ATOM 5253 C C . GLU A 1 718 ? 36.698 6.922 7.946 1.00 56.09 718 GLU A C 1
ATOM 5255 O O . GLU A 1 718 ? 35.468 6.956 8.028 1.00 56.09 718 GLU A O 1
ATOM 5260 N N . PHE A 1 719 ? 37.328 6.097 7.108 1.00 56.75 719 PHE A N 1
ATOM 5261 C CA . PHE A 1 719 ? 36.662 5.119 6.246 1.00 56.75 719 PHE A CA 1
ATOM 5262 C C . PHE A 1 719 ? 36.905 3.669 6.681 1.00 56.75 719 PHE A C 1
ATOM 5264 O O . PHE A 1 719 ? 36.128 2.792 6.299 1.00 56.75 719 PHE A O 1
ATOM 5271 N N . ALA A 1 720 ? 37.920 3.412 7.508 1.00 57.94 720 ALA A N 1
ATOM 5272 C CA . ALA A 1 720 ? 38.225 2.088 8.038 1.00 57.94 720 ALA A CA 1
ATOM 5273 C C . ALA A 1 720 ? 37.248 1.656 9.152 1.00 57.94 720 ALA A C 1
ATOM 5275 O O . ALA A 1 720 ? 36.810 2.447 9.987 1.00 57.94 720 ALA A O 1
ATOM 5276 N N . LEU A 1 721 ? 36.912 0.364 9.178 1.00 59.41 721 LEU A N 1
ATOM 5277 C CA . LEU A 1 721 ? 36.164 -0.288 10.260 1.00 59.41 721 LEU A CA 1
ATOM 5278 C C . LEU A 1 721 ? 37.111 -1.219 11.032 1.00 59.41 721 LEU A C 1
ATOM 5280 O O . LEU A 1 721 ? 37.005 -2.443 10.954 1.00 59.41 721 LEU A O 1
ATOM 5284 N N . ASP A 1 722 ? 38.037 -0.622 11.784 1.00 48.00 722 ASP A N 1
ATOM 5285 C CA . ASP A 1 722 ? 39.106 -1.317 12.528 1.00 48.00 722 ASP A CA 1
ATOM 5286 C C . ASP A 1 722 ? 38.610 -2.330 13.576 1.00 48.00 722 ASP A C 1
ATOM 5288 O O . ASP A 1 722 ? 39.364 -3.179 14.050 1.00 48.00 722 ASP A O 1
ATOM 5292 N N . THR A 1 723 ? 37.334 -2.271 13.959 1.00 50.53 723 THR A N 1
ATOM 5293 C CA . THR A 1 723 ? 36.770 -3.050 15.071 1.00 50.53 723 THR A CA 1
ATOM 5294 C C . THR A 1 723 ? 36.506 -4.524 14.760 1.00 50.53 723 THR A C 1
ATOM 5296 O O . THR A 1 723 ? 36.131 -5.273 15.664 1.00 50.53 723 THR A O 1
ATOM 5299 N N . VAL A 1 724 ? 36.682 -4.982 13.514 1.00 49.88 724 VAL A N 1
ATOM 5300 C CA . VAL A 1 724 ? 36.404 -6.374 13.126 1.00 49.88 724 VAL A CA 1
ATOM 5301 C C . VAL A 1 724 ? 37.470 -6.885 12.146 1.00 49.88 724 VAL A C 1
ATOM 5303 O O . VAL A 1 724 ? 37.403 -6.641 10.944 1.00 49.88 724 VAL A O 1
ATOM 5306 N N . ALA A 1 725 ? 38.420 -7.669 12.665 1.00 41.38 725 ALA A N 1
ATOM 5307 C CA . ALA A 1 725 ? 39.677 -8.088 12.018 1.00 41.38 725 ALA A CA 1
ATOM 5308 C C . ALA A 1 725 ? 39.585 -8.865 10.677 1.00 41.38 725 ALA A C 1
ATOM 5310 O O . ALA A 1 725 ? 40.612 -9.238 10.120 1.00 41.38 725 ALA A O 1
ATOM 5311 N N . ASP A 1 726 ? 38.382 -9.121 10.159 1.00 44.19 726 ASP A N 1
ATOM 5312 C CA . ASP A 1 726 ? 38.125 -9.912 8.944 1.00 44.19 726 ASP A CA 1
ATOM 5313 C C . ASP A 1 726 ? 37.641 -9.043 7.756 1.00 44.19 726 ASP A C 1
ATOM 5315 O O . ASP A 1 726 ? 37.665 -9.488 6.609 1.00 44.19 726 ASP A O 1
ATOM 5319 N N . TRP A 1 727 ? 37.249 -7.775 7.986 1.00 54.56 727 TRP A N 1
ATOM 5320 C CA . TRP A 1 727 ? 36.996 -6.816 6.887 1.00 54.56 727 TRP A CA 1
ATOM 5321 C C . TRP A 1 727 ? 38.288 -6.261 6.283 1.00 54.56 727 TRP A C 1
ATOM 5323 O O . TRP A 1 727 ? 38.248 -5.626 5.235 1.00 54.56 727 TRP A O 1
ATOM 5333 N N . ASP A 1 728 ? 39.436 -6.537 6.901 1.00 48.97 728 ASP A N 1
ATOM 5334 C CA . ASP A 1 728 ? 40.757 -6.071 6.476 1.00 48.97 728 ASP A CA 1
ATOM 5335 C C . ASP A 1 728 ? 41.155 -6.579 5.065 1.00 48.97 728 ASP A C 1
ATOM 5337 O O . ASP A 1 728 ? 42.032 -6.036 4.396 1.00 48.97 728 ASP A O 1
ATOM 5341 N N . ALA A 1 729 ? 40.461 -7.601 4.549 1.00 56.47 729 ALA A N 1
ATOM 5342 C CA . ALA A 1 729 ? 40.592 -8.061 3.166 1.00 56.47 729 ALA A CA 1
ATOM 5343 C C . ALA A 1 729 ? 39.829 -7.209 2.124 1.00 56.47 729 ALA A C 1
ATOM 5345 O O . ALA A 1 729 ? 39.990 -7.462 0.923 1.00 56.47 729 ALA A O 1
ATOM 5346 N N . ALA A 1 730 ? 38.995 -6.255 2.552 1.00 66.50 730 ALA A N 1
ATOM 5347 C CA . ALA A 1 730 ? 38.252 -5.341 1.689 1.00 66.50 730 ALA A CA 1
ATOM 5348 C C . ALA A 1 730 ? 39.041 -4.052 1.416 1.00 66.50 730 ALA A C 1
ATOM 5350 O O . ALA A 1 730 ? 39.668 -3.484 2.307 1.00 66.50 730 ALA A O 1
ATOM 5351 N N . ARG A 1 731 ? 38.986 -3.573 0.171 1.00 73.69 731 ARG A N 1
ATOM 5352 C CA . ARG A 1 731 ? 39.591 -2.306 -0.257 1.00 73.69 731 ARG A CA 1
ATOM 5353 C C . ARG A 1 731 ? 38.530 -1.261 -0.558 1.00 73.69 731 ARG A C 1
ATOM 5355 O O . ARG A 1 731 ? 38.591 -0.183 0.016 1.00 73.69 731 ARG A O 1
ATOM 5362 N N . SER A 1 732 ? 37.528 -1.574 -1.376 1.00 82.31 732 SER A N 1
ATOM 5363 C CA . SER A 1 732 ? 36.372 -0.689 -1.551 1.00 82.31 732 SER A CA 1
ATOM 5364 C C . SER A 1 732 ? 35.265 -1.005 -0.542 1.00 82.31 732 SER A C 1
ATOM 5366 O O . SER A 1 732 ? 34.997 -2.169 -0.236 1.00 82.31 732 SER A O 1
ATOM 5368 N N . GLN A 1 733 ? 34.589 0.031 -0.051 1.00 85.81 733 GLN A N 1
ATOM 5369 C CA . GLN A 1 733 ? 33.455 -0.061 0.874 1.00 85.81 733 GLN A CA 1
ATOM 5370 C C . GLN A 1 733 ? 32.375 0.949 0.471 1.00 85.81 733 GLN A C 1
ATOM 5372 O O . GLN A 1 733 ? 32.694 2.020 -0.041 1.00 85.81 733 GLN A O 1
ATOM 5377 N N . ALA A 1 734 ? 31.106 0.640 0.722 1.00 86.50 734 ALA A N 1
ATOM 5378 C CA . ALA A 1 734 ? 30.017 1.600 0.581 1.00 86.50 734 ALA A CA 1
ATOM 5379 C C . ALA A 1 734 ? 28.964 1.403 1.677 1.00 86.50 734 ALA A C 1
ATOM 5381 O O . ALA A 1 734 ? 28.662 0.276 2.077 1.00 86.50 734 ALA A O 1
ATOM 5382 N N . ALA A 1 735 ? 28.399 2.503 2.168 1.00 89.19 735 ALA A N 1
ATOM 5383 C CA . ALA A 1 735 ? 27.397 2.496 3.229 1.00 89.19 735 ALA A CA 1
ATOM 5384 C C . ALA A 1 735 ? 26.282 3.501 2.944 1.00 89.19 735 ALA A C 1
ATOM 5386 O O . ALA A 1 735 ? 26.559 4.592 2.457 1.00 89.19 735 ALA A O 1
ATOM 5387 N N . ALA A 1 736 ? 25.037 3.159 3.279 1.00 92.31 736 ALA A N 1
ATOM 5388 C CA . ALA A 1 736 ? 23.873 4.036 3.144 1.00 92.31 736 ALA A CA 1
ATOM 5389 C C . ALA A 1 736 ? 23.002 4.012 4.415 1.00 92.31 736 ALA A C 1
ATOM 5391 O O . ALA A 1 736 ? 22.744 2.930 4.949 1.00 92.31 736 ALA A O 1
ATOM 5392 N N . PRO A 1 737 ? 22.524 5.164 4.920 1.00 94.81 737 PRO A N 1
ATOM 5393 C CA . PRO A 1 737 ? 21.646 5.213 6.086 1.00 94.81 737 PRO A CA 1
ATOM 5394 C C . PRO A 1 737 ? 20.240 4.695 5.750 1.00 94.81 737 PRO A C 1
ATOM 5396 O O . PRO A 1 737 ? 19.663 5.046 4.721 1.00 94.81 737 PRO A O 1
ATOM 5399 N N . VAL A 1 738 ? 19.665 3.898 6.653 1.00 94.94 738 VAL A N 1
ATOM 5400 C CA . VAL A 1 738 ? 18.311 3.335 6.539 1.00 94.94 738 VAL A CA 1
ATOM 5401 C C . VAL A 1 738 ? 17.371 4.105 7.467 1.00 94.94 738 VAL A C 1
ATOM 5403 O O . VAL A 1 738 ? 17.521 4.068 8.691 1.00 94.94 738 VAL A O 1
ATOM 5406 N N . TRP A 1 739 ? 16.381 4.785 6.886 1.00 89.44 739 TRP A N 1
ATOM 5407 C CA . TRP A 1 739 ? 15.409 5.612 7.611 1.00 89.44 739 TRP A CA 1
ATOM 5408 C C . TRP A 1 739 ? 14.024 4.954 7.622 1.00 89.44 739 TRP A C 1
ATOM 5410 O O . TRP A 1 739 ? 13.404 4.781 6.574 1.00 89.44 739 TRP A O 1
ATOM 5420 N N . ALA A 1 740 ? 13.494 4.639 8.804 1.00 86.75 740 ALA A N 1
ATOM 5421 C CA . ALA A 1 740 ? 12.148 4.090 8.961 1.00 86.75 740 ALA A CA 1
ATOM 5422 C C . ALA A 1 740 ? 11.197 5.195 9.445 1.00 86.75 740 ALA A C 1
ATOM 5424 O O . ALA A 1 740 ? 11.196 5.579 10.609 1.00 86.75 740 ALA A O 1
ATOM 5425 N N . GLY A 1 741 ? 10.392 5.755 8.537 1.00 72.50 741 GLY A N 1
ATOM 5426 C CA . GLY A 1 741 ? 9.401 6.784 8.894 1.00 72.50 741 GLY A CA 1
ATOM 5427 C C . GLY A 1 741 ? 9.975 8.129 9.351 1.00 72.50 741 GLY A C 1
ATOM 5428 O O . GLY A 1 741 ? 9.256 8.895 9.983 1.00 72.50 741 GLY A O 1
ATOM 5429 N N . GLY A 1 742 ? 11.235 8.420 9.017 1.00 76.75 742 GLY A N 1
ATOM 5430 C CA . GLY A 1 742 ? 11.957 9.628 9.436 1.00 76.75 742 GLY A CA 1
ATOM 5431 C C . GLY A 1 742 ? 12.875 9.416 10.645 1.00 76.75 742 GLY A C 1
ATOM 5432 O O . GLY A 1 742 ? 13.771 10.229 10.866 1.00 76.75 742 GLY A O 1
ATOM 5433 N N . GLU A 1 743 ? 12.716 8.308 11.374 1.00 86.75 743 GLU A N 1
ATOM 5434 C CA . GLU A 1 743 ? 13.651 7.869 12.416 1.00 86.75 743 GLU A CA 1
ATOM 5435 C C . GLU A 1 743 ? 14.844 7.144 11.766 1.00 86.75 743 GLU A C 1
ATOM 5437 O O . GLU A 1 743 ? 14.674 6.395 10.797 1.00 86.75 743 GLU A O 1
ATOM 5442 N N . LEU A 1 744 ? 16.062 7.372 12.274 1.00 91.19 744 LEU A N 1
ATOM 5443 C CA . LEU A 1 744 ? 17.235 6.619 11.828 1.00 91.19 744 LEU A CA 1
ATOM 5444 C C . LEU A 1 744 ? 17.158 5.211 12.417 1.00 91.19 744 LEU A C 1
ATOM 5446 O O . LEU A 1 744 ? 17.288 5.043 13.626 1.00 91.19 744 LEU A O 1
ATOM 5450 N N . TRP A 1 745 ? 16.961 4.209 11.567 1.00 92.44 745 TRP A N 1
ATOM 5451 C CA . TRP A 1 745 ? 16.832 2.821 12.003 1.00 92.44 745 TRP A CA 1
ATOM 5452 C C . TRP A 1 745 ? 18.182 2.087 12.004 1.00 92.44 745 TRP A C 1
ATOM 5454 O O . TRP A 1 745 ? 18.411 1.191 12.816 1.00 92.44 745 TRP A O 1
ATOM 5464 N N . GLY A 1 746 ? 19.098 2.470 11.111 1.00 92.69 746 GLY A N 1
ATOM 5465 C CA . GLY A 1 746 ? 20.402 1.827 10.989 1.00 92.69 746 GLY A CA 1
ATOM 5466 C C . GLY A 1 746 ? 21.100 2.158 9.674 1.00 92.69 746 GLY A C 1
ATOM 5467 O O . GLY A 1 746 ? 20.928 3.249 9.133 1.00 92.69 746 GLY A O 1
ATOM 5468 N N . ALA A 1 747 ? 21.876 1.214 9.147 1.00 92.44 747 ALA A N 1
ATOM 5469 C CA . ALA A 1 747 ? 22.613 1.369 7.899 1.00 92.44 747 ALA A CA 1
ATOM 5470 C C . ALA A 1 747 ? 22.644 0.077 7.075 1.00 92.44 747 ALA A C 1
ATOM 5472 O O . ALA A 1 747 ? 22.601 -1.037 7.598 1.00 92.44 747 ALA A O 1
ATOM 5473 N N . LEU A 1 748 ? 22.773 0.242 5.767 1.00 90.94 748 LEU A N 1
ATOM 5474 C CA . LEU A 1 748 ? 23.116 -0.804 4.822 1.00 90.94 748 LEU A CA 1
ATOM 5475 C C . LEU A 1 748 ? 24.600 -0.671 4.467 1.00 90.94 748 LEU A C 1
ATOM 5477 O O . LEU A 1 748 ? 25.066 0.439 4.225 1.00 90.94 748 LEU A O 1
ATOM 5481 N N . PHE A 1 749 ? 25.331 -1.782 4.431 1.00 87.94 749 PHE A N 1
ATOM 5482 C CA . PHE A 1 749 ? 26.770 -1.806 4.169 1.00 87.94 749 PHE A CA 1
ATOM 5483 C C . PHE A 1 749 ? 27.138 -2.872 3.134 1.00 87.94 749 PHE A C 1
ATOM 5485 O O . PHE A 1 749 ? 26.642 -4.002 3.194 1.00 87.94 749 PHE A O 1
ATOM 5492 N N . VAL A 1 750 ? 28.051 -2.534 2.223 1.00 85.50 750 VAL A N 1
ATOM 5493 C CA . VAL A 1 750 ? 28.651 -3.454 1.248 1.00 85.50 750 VAL A CA 1
ATOM 5494 C C . VAL A 1 750 ? 30.164 -3.238 1.154 1.00 85.50 750 VAL A C 1
ATOM 5496 O O . VAL A 1 750 ? 30.656 -2.124 1.328 1.00 85.50 750 VAL A O 1
ATOM 5499 N N . ALA A 1 751 ? 30.917 -4.300 0.871 1.00 82.25 751 ALA A N 1
ATOM 5500 C CA . ALA A 1 751 ? 32.369 -4.232 0.706 1.00 82.25 751 ALA A CA 1
ATOM 5501 C C . ALA A 1 751 ? 32.886 -5.168 -0.387 1.00 82.25 751 ALA A C 1
ATOM 5503 O O . ALA A 1 751 ? 32.292 -6.213 -0.664 1.00 82.25 751 ALA A O 1
ATOM 5504 N N . GLU A 1 752 ? 34.031 -4.792 -0.957 1.00 79.94 752 GLU A N 1
ATOM 5505 C CA . GLU A 1 752 ? 34.722 -5.504 -2.027 1.00 79.94 752 GLU A CA 1
ATOM 5506 C C . GLU A 1 752 ? 36.236 -5.601 -1.812 1.00 79.94 752 GLU A C 1
ATOM 5508 O O . GLU A 1 752 ? 36.853 -4.749 -1.176 1.00 79.94 752 GLU A O 1
ATOM 5513 N N . ARG A 1 753 ? 36.859 -6.649 -2.365 1.00 78.44 753 ARG A N 1
ATOM 5514 C CA . ARG A 1 753 ? 38.311 -6.909 -2.220 1.00 78.44 753 ARG A CA 1
ATOM 5515 C C . ARG A 1 753 ? 39.163 -6.153 -3.239 1.00 78.44 753 ARG A C 1
ATOM 5517 O O . ARG A 1 753 ? 40.354 -5.935 -3.014 1.00 78.44 753 ARG A O 1
ATOM 5524 N N . ALA A 1 754 ? 38.567 -5.773 -4.366 1.00 72.62 754 ALA A N 1
ATOM 5525 C CA . ALA A 1 754 ? 39.174 -4.845 -5.312 1.00 72.62 754 ALA A CA 1
ATOM 5526 C C . ALA A 1 754 ? 39.086 -3.405 -4.776 1.00 72.62 754 ALA A C 1
ATOM 5528 O O . ALA A 1 754 ? 38.184 -3.093 -4.005 1.00 72.62 754 ALA A O 1
ATOM 5529 N N . ALA A 1 755 ? 40.024 -2.547 -5.188 1.00 76.69 755 ALA A N 1
ATOM 5530 C CA . ALA A 1 755 ? 39.863 -1.095 -5.080 1.00 76.69 755 ALA A CA 1
ATOM 5531 C C . ALA A 1 755 ? 39.214 -0.552 -6.357 1.00 76.69 755 ALA A C 1
ATOM 5533 O O . ALA A 1 755 ? 39.356 -1.165 -7.418 1.00 76.69 755 ALA A O 1
ATOM 5534 N N . GLY A 1 756 ? 38.543 0.597 -6.263 1.00 72.38 756 GLY A N 1
ATOM 5535 C CA . GLY A 1 756 ? 37.768 1.155 -7.373 1.00 72.38 756 GLY A CA 1
ATOM 5536 C C . GLY A 1 756 ? 36.537 0.317 -7.739 1.00 72.38 756 GLY A C 1
ATOM 5537 O O . GLY A 1 756 ? 36.109 0.346 -8.890 1.00 72.38 756 GLY A O 1
ATOM 5538 N N . ALA A 1 757 ? 36.014 -0.495 -6.812 1.00 70.38 757 ALA A N 1
ATOM 5539 C CA . ALA A 1 757 ? 34.917 -1.422 -7.099 1.00 70.38 757 ALA A CA 1
ATOM 5540 C C . ALA A 1 757 ? 33.533 -0.748 -7.140 1.00 70.38 757 ALA A C 1
ATOM 5542 O O . ALA A 1 757 ? 32.589 -1.352 -7.651 1.00 70.38 757 ALA A O 1
ATOM 5543 N N . PHE A 1 758 ? 33.416 0.477 -6.618 1.00 75.88 758 PHE A N 1
ATOM 5544 C CA . PHE A 1 758 ? 32.165 1.224 -6.499 1.00 75.88 758 PHE A CA 1
ATOM 5545 C C . PHE A 1 758 ? 32.267 2.599 -7.183 1.00 75.88 758 PHE A C 1
ATOM 5547 O O . PHE A 1 758 ? 33.331 3.215 -7.243 1.00 75.88 758 PHE A O 1
ATOM 5554 N N . ASP A 1 759 ? 31.147 3.120 -7.675 1.00 69.50 759 ASP A N 1
ATOM 5555 C CA . ASP A 1 759 ? 31.048 4.482 -8.217 1.00 69.50 759 ASP A CA 1
ATOM 5556 C C . ASP A 1 759 ? 29.823 5.230 -7.664 1.00 69.50 759 ASP A C 1
ATOM 5558 O O . ASP A 1 759 ? 29.072 4.719 -6.831 1.00 69.50 759 ASP A O 1
ATOM 5562 N N . GLU A 1 760 ? 29.618 6.471 -8.110 1.00 68.56 760 GLU A N 1
ATOM 5563 C CA . GLU A 1 760 ? 28.470 7.290 -7.700 1.00 68.56 760 GLU A CA 1
ATOM 5564 C C . GLU A 1 760 ? 27.119 6.657 -8.087 1.00 68.56 760 GLU A C 1
ATOM 5566 O O . GLU A 1 760 ? 26.138 6.813 -7.359 1.00 68.56 760 GLU A O 1
ATOM 5571 N N . ASP A 1 761 ? 27.051 5.904 -9.194 1.00 65.44 761 ASP A N 1
ATOM 5572 C CA . ASP A 1 761 ? 25.841 5.167 -9.574 1.00 65.44 761 ASP A CA 1
ATOM 5573 C C . ASP A 1 761 ? 25.551 4.037 -8.560 1.00 65.44 761 ASP A C 1
ATOM 5575 O O . ASP A 1 761 ? 24.385 3.789 -8.245 1.00 65.44 761 ASP A O 1
ATOM 5579 N N . ASP A 1 762 ? 26.571 3.371 -7.999 1.00 73.75 762 ASP A N 1
ATOM 5580 C CA . ASP A 1 762 ? 26.385 2.421 -6.885 1.00 73.75 762 ASP A CA 1
ATOM 5581 C C . ASP A 1 762 ? 25.950 3.098 -5.589 1.00 73.75 762 ASP A C 1
ATOM 5583 O O . ASP A 1 762 ? 25.073 2.563 -4.911 1.00 73.75 762 ASP A O 1
ATOM 5587 N N . ALA A 1 763 ? 26.492 4.273 -5.251 1.00 74.75 763 ALA A N 1
ATOM 5588 C CA . ALA A 1 763 ? 26.032 5.036 -4.088 1.00 74.75 763 ALA A CA 1
ATOM 5589 C C . ALA A 1 763 ? 24.530 5.360 -4.205 1.00 74.75 763 ALA A C 1
ATOM 5591 O O . ALA A 1 763 ? 23.753 5.108 -3.281 1.00 74.75 763 ALA A O 1
ATOM 5592 N N . LEU A 1 764 ? 24.092 5.830 -5.379 1.00 71.31 764 LEU A N 1
ATOM 5593 C CA . LEU A 1 764 ? 22.681 6.103 -5.670 1.00 71.31 764 LEU A CA 1
ATOM 5594 C C . LEU A 1 764 ? 21.806 4.841 -5.598 1.00 71.31 764 LEU A C 1
ATOM 5596 O O . LEU A 1 764 ? 20.687 4.896 -5.082 1.00 71.31 764 LEU A O 1
ATOM 5600 N N . ALA A 1 765 ? 22.296 3.700 -6.085 1.00 71.56 765 ALA A N 1
ATOM 5601 C CA . ALA A 1 765 ? 21.570 2.434 -6.006 1.00 71.56 765 ALA A CA 1
ATOM 5602 C C . ALA A 1 765 ? 21.487 1.883 -4.575 1.00 71.56 765 ALA A C 1
ATOM 5604 O O . ALA A 1 765 ? 20.434 1.386 -4.168 1.00 71.56 765 ALA A O 1
ATOM 5605 N N . LEU A 1 766 ? 22.566 2.007 -3.799 1.00 79.88 766 LEU A N 1
ATOM 5606 C CA . LEU A 1 766 ? 22.618 1.615 -2.394 1.00 79.88 766 LEU A CA 1
ATOM 5607 C C . LEU A 1 766 ? 21.666 2.479 -1.555 1.00 79.88 766 LEU A C 1
ATOM 5609 O O . LEU A 1 766 ? 20.930 1.931 -0.735 1.00 79.88 766 LEU A O 1
ATOM 5613 N N . GLN A 1 767 ? 21.598 3.791 -1.822 1.00 82.25 767 GLN A N 1
ATOM 5614 C CA . GLN A 1 767 ? 20.606 4.680 -1.209 1.00 82.25 767 GLN A CA 1
ATOM 5615 C C . GLN A 1 767 ? 19.178 4.266 -1.577 1.00 82.25 767 GLN A C 1
ATOM 5617 O O . GLN A 1 767 ? 18.346 4.107 -0.690 1.00 82.25 767 GLN A O 1
ATOM 5622 N N . ALA A 1 768 ? 18.894 4.010 -2.858 1.00 76.88 768 ALA A N 1
ATOM 5623 C CA . ALA A 1 768 ? 17.561 3.595 -3.296 1.00 76.88 768 ALA A CA 1
ATOM 5624 C C . ALA A 1 768 ? 17.105 2.272 -2.646 1.00 76.88 768 ALA A C 1
ATOM 5626 O O . ALA A 1 768 ? 15.924 2.114 -2.329 1.00 76.88 768 ALA A O 1
ATOM 5627 N N . VAL A 1 769 ? 18.027 1.330 -2.409 1.00 80.50 769 VAL A N 1
ATOM 5628 C CA . VAL A 1 769 ? 17.728 0.102 -1.655 1.00 80.50 769 VAL A CA 1
ATOM 5629 C C . VAL A 1 769 ? 17.567 0.375 -0.155 1.00 80.50 769 VAL A C 1
ATOM 5631 O O . VAL A 1 769 ? 16.664 -0.194 0.458 1.00 80.50 769 VAL A O 1
ATOM 5634 N N . ALA A 1 770 ? 18.377 1.253 0.442 1.00 86.25 770 ALA A N 1
ATOM 5635 C CA . ALA A 1 770 ? 18.243 1.645 1.847 1.00 86.25 770 ALA A CA 1
ATOM 5636 C C . ALA A 1 770 ? 16.908 2.363 2.134 1.00 86.25 770 ALA A C 1
ATOM 5638 O O . ALA A 1 770 ? 16.254 2.061 3.134 1.00 86.25 770 ALA A O 1
ATOM 5639 N N . ASP A 1 771 ? 16.455 3.234 1.228 1.00 82.19 771 ASP A N 1
ATOM 5640 C CA . ASP A 1 771 ? 15.160 3.922 1.300 1.00 82.19 771 ASP A CA 1
ATOM 5641 C C . ASP A 1 771 ? 13.991 2.929 1.203 1.00 82.19 771 ASP A C 1
ATOM 5643 O O . ASP A 1 771 ? 13.023 2.999 1.964 1.00 82.19 771 ASP A O 1
ATOM 5647 N N . LEU A 1 772 ? 14.091 1.962 0.287 1.00 82.38 772 LEU A N 1
ATOM 5648 C CA . LEU A 1 772 ? 13.096 0.908 0.090 1.00 82.38 772 LEU A CA 1
ATOM 5649 C C . LEU A 1 772 ? 13.012 -0.051 1.290 1.00 82.38 772 LEU A C 1
ATOM 5651 O O . LEU A 1 772 ? 11.916 -0.421 1.727 1.00 82.38 772 LEU A O 1
ATOM 5655 N N . LEU A 1 773 ? 14.167 -0.433 1.838 1.00 85.62 773 LEU A N 1
ATOM 5656 C CA . LEU A 1 773 ? 14.277 -1.193 3.078 1.00 85.62 773 LEU A CA 1
ATOM 5657 C C . LEU A 1 773 ? 13.634 -0.413 4.234 1.00 85.62 773 LEU A C 1
ATOM 5659 O O . LEU A 1 773 ? 12.789 -0.959 4.939 1.00 85.62 773 LEU A O 1
ATOM 5663 N N . GLY A 1 774 ? 13.943 0.879 4.364 1.00 86.19 774 GLY A N 1
ATOM 5664 C CA . GLY A 1 774 ? 13.352 1.778 5.357 1.00 86.19 774 GLY A CA 1
ATOM 5665 C C . GLY A 1 774 ? 11.830 1.923 5.236 1.00 86.19 774 GLY A C 1
ATOM 5666 O O . GLY A 1 774 ? 11.125 1.888 6.245 1.00 86.19 774 GLY A O 1
ATOM 5667 N N . ALA A 1 775 ? 11.288 2.003 4.017 1.00 80.38 775 ALA A N 1
ATOM 5668 C CA . ALA A 1 775 ? 9.843 2.046 3.765 1.00 80.38 775 ALA A CA 1
ATOM 5669 C C . ALA A 1 775 ? 9.127 0.726 4.120 1.00 80.38 775 ALA A C 1
ATOM 5671 O O . ALA A 1 775 ? 8.014 0.740 4.661 1.00 80.38 775 ALA A O 1
ATOM 5672 N N . SER A 1 776 ? 9.779 -0.409 3.857 1.00 80.94 776 SER A N 1
ATOM 5673 C CA . SER A 1 776 ? 9.265 -1.744 4.189 1.00 80.94 776 SER A CA 1
ATOM 5674 C C . SER A 1 776 ? 9.292 -1.972 5.705 1.00 80.94 776 SER A C 1
ATOM 5676 O O . SER A 1 776 ? 8.269 -2.304 6.303 1.00 80.94 776 SER A O 1
ATOM 5678 N N . LEU A 1 777 ? 10.420 -1.654 6.353 1.00 84.31 777 LEU A N 1
ATOM 5679 C CA . LEU A 1 777 ? 10.578 -1.677 7.809 1.00 84.31 777 LEU A CA 1
ATOM 5680 C C . LEU A 1 777 ? 9.596 -0.742 8.512 1.00 84.31 777 LEU A C 1
ATOM 5682 O O . LEU A 1 777 ? 8.968 -1.154 9.478 1.00 84.31 777 LEU A O 1
ATOM 5686 N N . ARG A 1 778 ? 9.393 0.487 8.015 1.00 83.75 778 ARG A N 1
ATOM 5687 C CA . ARG A 1 778 ? 8.369 1.403 8.543 1.00 83.75 778 ARG A CA 1
ATOM 5688 C C . ARG A 1 778 ? 6.992 0.744 8.554 1.00 83.75 778 ARG A C 1
ATOM 5690 O O . ARG A 1 778 ? 6.260 0.908 9.520 1.00 83.75 778 ARG A O 1
ATOM 5697 N N . SER A 1 779 ? 6.633 0.034 7.488 1.00 74.94 779 SER A N 1
ATOM 5698 C CA . SER A 1 779 ? 5.323 -0.612 7.378 1.00 74.94 779 SER A CA 1
ATOM 5699 C C . SER A 1 779 ? 5.186 -1.751 8.393 1.00 74.94 779 SER A C 1
ATOM 5701 O O . SER A 1 779 ? 4.234 -1.747 9.169 1.00 74.94 779 SER A O 1
ATOM 5703 N N . ALA A 1 780 ? 6.175 -2.647 8.469 1.00 74.12 780 ALA A N 1
ATOM 5704 C CA . ALA A 1 780 ? 6.224 -3.731 9.453 1.00 74.12 780 ALA A CA 1
ATOM 5705 C C . ALA A 1 780 ? 6.203 -3.218 10.910 1.00 74.12 780 ALA A C 1
ATOM 5707 O O . ALA A 1 780 ? 5.366 -3.632 11.706 1.00 74.12 780 ALA A O 1
ATOM 5708 N N . LEU A 1 781 ? 7.051 -2.238 11.240 1.00 75.81 781 LEU A N 1
ATOM 5709 C CA . LEU A 1 781 ? 7.129 -1.630 12.575 1.00 75.81 781 LEU A CA 1
ATOM 5710 C C . LEU A 1 781 ? 5.861 -0.848 12.948 1.00 75.81 781 LEU A C 1
ATOM 5712 O O . LEU A 1 781 ? 5.525 -0.765 14.127 1.00 75.81 781 LEU A O 1
ATOM 5716 N N . LEU A 1 782 ? 5.145 -0.264 11.979 1.00 72.06 782 LEU A N 1
ATOM 5717 C CA . LEU A 1 782 ? 3.842 0.357 12.232 1.00 72.06 782 LEU A CA 1
ATOM 5718 C C . LEU A 1 782 ? 2.769 -0.689 12.533 1.00 72.06 782 LEU A C 1
ATOM 5720 O O . LEU A 1 782 ? 1.987 -0.460 13.451 1.00 72.06 782 LEU A O 1
ATOM 5724 N N . TYR A 1 783 ? 2.748 -1.822 11.822 1.00 63.88 783 TYR A N 1
ATOM 5725 C CA . TYR A 1 783 ? 1.869 -2.944 12.166 1.00 63.88 783 TYR A CA 1
ATOM 5726 C C . TYR A 1 783 ? 2.167 -3.466 13.575 1.00 63.88 783 TYR A C 1
ATOM 5728 O O . TYR A 1 783 ? 1.251 -3.577 14.377 1.00 63.88 783 TYR A O 1
ATOM 5736 N N . GLU A 1 784 ? 3.437 -3.684 13.915 1.00 67.12 784 GLU A N 1
ATOM 5737 C CA . GLU A 1 784 ? 3.850 -4.184 15.232 1.00 67.12 784 GLU A CA 1
ATOM 5738 C C . GLU A 1 784 ? 3.550 -3.194 16.378 1.00 67.12 784 GLU A C 1
ATOM 5740 O O . GLU A 1 784 ? 3.097 -3.592 17.452 1.00 67.12 784 GLU A O 1
ATOM 5745 N N . ARG A 1 785 ? 3.758 -1.881 16.164 1.00 69.94 785 ARG A N 1
ATOM 5746 C CA . ARG A 1 785 ? 3.360 -0.836 17.132 1.00 69.94 785 ARG A CA 1
ATOM 5747 C C . ARG A 1 785 ? 1.836 -0.751 17.275 1.00 69.94 785 ARG A C 1
ATOM 5749 O O . ARG A 1 785 ? 1.362 -0.489 18.376 1.00 69.94 785 ARG A O 1
ATOM 5756 N N . LEU A 1 786 ? 1.085 -0.933 16.187 1.00 62.88 786 LEU A N 1
ATOM 5757 C CA . LEU A 1 786 ? -0.378 -0.885 16.190 1.00 62.88 786 LEU A CA 1
ATOM 5758 C C . LEU A 1 786 ? -0.976 -2.097 16.912 1.00 62.88 786 LEU A C 1
ATOM 5760 O O . LEU A 1 786 ? -1.857 -1.924 17.746 1.00 62.88 786 LEU A O 1
ATOM 5764 N N . ASP A 1 787 ? -0.446 -3.287 16.642 1.00 60.69 787 ASP A N 1
ATOM 5765 C CA . ASP A 1 787 ? -0.809 -4.542 17.297 1.00 60.69 787 ASP A CA 1
ATOM 5766 C C . ASP A 1 787 ? -0.562 -4.469 18.813 1.00 60.69 787 ASP A C 1
ATOM 5768 O O . ASP A 1 787 ? -1.500 -4.574 19.604 1.00 60.69 787 ASP A O 1
ATOM 5772 N N . ARG A 1 788 ? 0.658 -4.090 19.230 1.00 64.69 788 ARG A N 1
ATOM 5773 C CA . ARG A 1 788 ? 0.975 -3.845 20.650 1.00 64.69 788 ARG A CA 1
ATOM 5774 C C . ARG A 1 788 ? 0.089 -2.772 21.292 1.00 64.69 788 ARG A C 1
ATOM 5776 O O . ARG A 1 788 ? -0.265 -2.902 22.463 1.00 64.69 788 ARG A O 1
ATOM 5783 N N . ALA A 1 789 ? -0.288 -1.724 20.557 1.00 61.72 789 ALA A N 1
ATOM 5784 C CA . ALA A 1 789 ? -1.201 -0.697 21.059 1.00 61.72 789 ALA A CA 1
ATOM 5785 C C . ALA A 1 789 ? -2.644 -1.208 21.210 1.00 61.72 789 ALA A C 1
ATOM 5787 O O . ALA A 1 789 ? -3.307 -0.835 22.179 1.00 61.72 789 ALA A O 1
ATOM 5788 N N . TYR A 1 790 ? -3.135 -2.061 20.306 1.00 61.19 790 TYR A N 1
ATOM 5789 C CA . TYR A 1 790 ? -4.449 -2.693 20.439 1.00 61.19 790 TYR A CA 1
ATOM 5790 C C . TYR A 1 790 ? -4.488 -3.663 21.620 1.00 61.19 790 TYR A C 1
ATOM 5792 O O . TYR A 1 790 ? -5.370 -3.525 22.468 1.00 61.19 790 TYR A O 1
ATOM 5800 N N . THR A 1 791 ? -3.507 -4.559 21.739 1.00 58.16 791 THR A N 1
ATOM 5801 C CA . THR A 1 791 ? -3.418 -5.520 22.849 1.00 58.16 791 THR A CA 1
ATOM 5802 C C . THR A 1 791 ? -3.279 -4.807 24.195 1.00 58.16 791 THR A C 1
ATOM 5804 O O . THR A 1 791 ? -4.060 -5.071 25.106 1.00 58.16 791 THR A O 1
ATOM 5807 N N . GLY A 1 792 ? -2.399 -3.804 24.297 1.00 60.81 792 GLY A N 1
ATOM 5808 C CA . GLY A 1 792 ? -2.258 -2.997 25.514 1.00 60.81 792 GLY A CA 1
ATOM 5809 C C . GLY A 1 792 ? -3.494 -2.148 25.848 1.00 60.81 792 GLY A C 1
ATOM 5810 O O . GLY A 1 792 ? -3.791 -1.930 27.020 1.00 60.81 792 GLY A O 1
ATOM 5811 N N . THR A 1 793 ? -4.262 -1.698 24.846 1.00 62.69 793 THR A N 1
ATOM 5812 C CA . THR A 1 793 ? -5.551 -1.017 25.084 1.00 62.69 793 THR A CA 1
ATOM 5813 C C . THR A 1 793 ? -6.611 -2.003 25.573 1.00 62.69 793 THR A C 1
ATOM 5815 O O . THR A 1 793 ? -7.396 -1.659 26.454 1.00 62.69 793 THR A O 1
ATOM 5818 N N . ALA A 1 794 ? -6.631 -3.224 25.036 1.00 58.66 794 ALA A N 1
ATOM 5819 C CA . ALA A 1 794 ? -7.546 -4.271 25.471 1.00 58.66 794 ALA A CA 1
ATOM 5820 C C . ALA A 1 794 ? -7.288 -4.676 26.932 1.00 58.66 794 ALA A C 1
ATOM 5822 O O . ALA A 1 794 ? -8.213 -4.678 27.741 1.00 58.66 794 ALA A O 1
ATOM 5823 N N . GLU A 1 795 ? -6.024 -4.908 27.287 1.00 60.91 795 GLU A N 1
ATOM 5824 C CA . GLU A 1 795 ? -5.595 -5.208 28.658 1.00 60.91 795 GLU A CA 1
ATOM 5825 C C . GLU A 1 795 ? -5.878 -4.042 29.621 1.00 60.91 795 GLU A C 1
ATOM 5827 O O . GLU A 1 795 ? -6.346 -4.263 30.736 1.00 60.91 795 GLU A O 1
ATOM 5832 N N . ALA A 1 796 ? -5.686 -2.789 29.191 1.00 60.12 796 ALA A N 1
ATOM 5833 C CA . ALA A 1 796 ? -6.026 -1.618 30.004 1.00 60.12 796 ALA A CA 1
ATOM 5834 C C . ALA A 1 796 ? -7.543 -1.453 30.227 1.00 60.12 796 ALA A C 1
ATOM 5836 O O . ALA A 1 796 ? -7.957 -1.019 31.302 1.00 60.12 796 ALA A O 1
ATOM 5837 N N . LEU A 1 797 ? -8.377 -1.802 29.239 1.00 63.72 797 LEU A N 1
ATOM 5838 C CA . LEU A 1 797 ? -9.838 -1.806 29.380 1.00 63.72 797 LEU A CA 1
ATOM 5839 C C . LEU A 1 797 ? -10.312 -2.909 30.336 1.00 63.72 797 LEU A C 1
ATOM 5841 O O . LEU A 1 797 ? -11.187 -2.646 31.159 1.00 63.72 797 LEU A O 1
ATOM 5845 N N . ALA A 1 798 ? -9.713 -4.101 30.268 1.00 56.88 798 ALA A N 1
ATOM 5846 C CA . ALA A 1 798 ? -9.986 -5.192 31.202 1.00 56.88 798 ALA A CA 1
ATOM 5847 C C . ALA A 1 798 ? -9.555 -4.836 32.637 1.00 56.88 798 ALA A C 1
ATOM 5849 O O . ALA A 1 798 ? -10.365 -4.907 33.554 1.00 56.88 798 ALA A O 1
ATOM 5850 N N . ALA A 1 799 ? -8.346 -4.304 32.836 1.00 57.56 799 ALA A N 1
ATOM 5851 C CA . ALA A 1 799 ? -7.890 -3.858 34.156 1.00 57.56 799 ALA A CA 1
ATOM 5852 C C . ALA A 1 799 ? -8.757 -2.719 34.744 1.00 57.56 799 ALA A C 1
ATOM 5854 O O . ALA A 1 799 ? -8.980 -2.651 35.954 1.00 57.56 799 ALA A O 1
ATOM 5855 N N . ALA A 1 800 ? -9.277 -1.819 33.898 1.00 58.47 800 ALA A N 1
ATOM 5856 C CA . ALA A 1 800 ? -10.200 -0.764 34.322 1.00 58.47 800 ALA A CA 1
ATOM 5857 C C . ALA A 1 800 ? -11.612 -1.287 34.656 1.00 58.47 800 ALA A C 1
ATOM 5859 O O . ALA A 1 800 ? -12.295 -0.691 35.490 1.00 58.47 800 ALA A O 1
ATOM 5860 N N . LEU A 1 801 ? -12.045 -2.385 34.025 1.00 58.03 801 LEU A N 1
ATOM 5861 C CA . LEU A 1 801 ? -13.259 -3.122 34.385 1.00 58.03 801 LEU A CA 1
ATOM 5862 C C . LEU A 1 801 ? -13.085 -3.834 35.731 1.00 58.03 801 LEU A C 1
ATOM 5864 O O . LEU A 1 801 ? -13.940 -3.686 36.602 1.00 58.03 801 LEU A O 1
ATOM 5868 N N . GLU A 1 802 ? -11.990 -4.579 35.900 1.00 57.28 802 GLU A N 1
ATOM 5869 C CA . GLU A 1 802 ? -11.676 -5.350 37.111 1.00 57.28 802 GLU A CA 1
ATOM 5870 C C . GLU A 1 802 ? -11.685 -4.466 38.362 1.00 57.28 802 GLU A C 1
ATOM 5872 O O . GLU A 1 802 ? -12.203 -4.870 39.394 1.00 57.28 802 GLU A O 1
ATOM 5877 N N . ALA A 1 803 ? -11.240 -3.209 38.255 1.00 58.41 803 ALA A N 1
ATOM 5878 C CA . ALA A 1 803 ? -11.312 -2.226 39.340 1.00 58.41 803 ALA A CA 1
ATOM 5879 C C . ALA A 1 803 ? -12.745 -1.886 39.828 1.00 58.41 803 ALA A C 1
ATOM 5881 O O . ALA A 1 803 ? -12.890 -1.200 40.844 1.00 58.41 803 ALA A O 1
ATOM 5882 N N . LYS A 1 804 ? -13.798 -2.318 39.114 1.00 53.16 804 LYS A N 1
ATOM 5883 C CA . LYS A 1 804 ? -15.213 -2.178 39.503 1.00 53.16 804 LYS A CA 1
ATOM 5884 C C . LYS A 1 804 ? -15.814 -3.474 40.077 1.00 53.16 804 LYS A C 1
ATOM 5886 O O . LYS A 1 804 ? -16.866 -3.406 40.714 1.00 53.16 804 LYS A O 1
ATOM 5891 N N . ASP A 1 805 ? -15.192 -4.629 39.847 1.00 55.88 805 ASP A N 1
ATOM 5892 C CA . ASP A 1 805 ? -15.598 -5.901 40.454 1.00 55.88 805 ASP A CA 1
ATOM 5893 C C . ASP A 1 805 ? -14.774 -6.153 41.733 1.00 55.88 805 ASP A C 1
ATOM 5895 O O . ASP A 1 805 ? -13.724 -5.552 41.951 1.00 55.88 805 ASP A O 1
ATOM 5899 N N . SER A 1 806 ? -15.238 -7.035 42.616 1.00 49.81 806 SER A N 1
ATOM 5900 C CA . SER A 1 806 ? -14.499 -7.406 43.838 1.00 49.81 806 SER A CA 1
ATOM 5901 C C . SER A 1 806 ? -13.510 -8.567 43.614 1.00 49.81 806 SER A C 1
ATOM 5903 O O . SER A 1 806 ? -13.034 -9.182 44.570 1.00 49.81 806 SER A O 1
ATOM 5905 N N . TYR A 1 807 ? -13.185 -8.849 42.348 1.00 52.72 807 TYR A N 1
ATOM 5906 C CA . TYR A 1 807 ? -12.306 -9.926 41.889 1.00 52.72 807 TYR A CA 1
ATOM 5907 C C . TYR A 1 807 ? -10.900 -9.396 41.553 1.00 52.72 807 TYR A C 1
ATOM 5909 O O . TYR A 1 807 ? -10.756 -8.304 41.010 1.00 52.72 807 TYR A O 1
ATOM 5917 N N . THR A 1 808 ? -9.838 -10.134 41.896 1.00 52.16 808 THR A N 1
ATOM 5918 C CA . THR A 1 808 ? -8.458 -9.616 41.790 1.00 52.16 808 THR A CA 1
ATOM 5919 C C . THR A 1 808 ? -7.797 -9.900 40.435 1.00 52.16 808 THR A C 1
ATOM 5921 O O . THR A 1 808 ? -7.930 -10.988 39.877 1.00 52.16 808 THR A O 1
ATOM 5924 N N . ALA A 1 809 ? -6.981 -8.949 39.963 1.00 51.78 809 ALA A N 1
ATOM 5925 C CA . ALA A 1 809 ? -6.266 -8.984 38.676 1.00 51.78 809 ALA A CA 1
ATOM 5926 C C . ALA A 1 809 ? -5.259 -10.144 38.485 1.00 51.78 809 ALA A C 1
ATOM 5928 O O . ALA A 1 809 ? -4.690 -10.319 37.407 1.00 51.78 809 ALA A O 1
ATOM 5929 N N . GLU A 1 810 ? -4.996 -10.933 39.528 1.00 51.44 810 GLU A N 1
ATOM 5930 C CA . GLU A 1 810 ? -4.113 -12.105 39.473 1.00 51.44 810 GLU A CA 1
ATOM 5931 C C . GLU A 1 810 ? -4.847 -13.339 38.908 1.00 51.44 810 GLU A C 1
ATOM 5933 O O . GLU A 1 810 ? -4.266 -14.117 38.152 1.00 51.44 810 GLU A O 1
ATOM 5938 N N . HIS A 1 811 ? -6.155 -13.447 39.168 1.00 60.31 811 HIS A N 1
ATOM 5939 C CA . HIS A 1 811 ? -7.032 -14.510 38.661 1.00 60.31 811 HIS A CA 1
ATOM 5940 C C . HIS A 1 811 ? -7.300 -14.393 37.158 1.00 60.31 811 HIS A C 1
ATOM 5942 O O . HIS A 1 811 ? -7.194 -15.368 36.417 1.00 60.31 811 HIS A O 1
ATOM 5948 N N . SER A 1 812 ? -7.545 -13.168 36.684 1.00 64.44 812 SER A N 1
ATOM 5949 C CA . SER A 1 812 ? -7.771 -12.869 35.263 1.00 64.44 812 SER A CA 1
ATOM 5950 C C . SER A 1 812 ? -6.610 -13.352 34.373 1.00 64.44 812 SER A C 1
ATOM 5952 O O . SER A 1 812 ? -6.826 -13.897 33.292 1.00 64.44 812 SER A O 1
ATOM 5954 N N . ARG A 1 813 ? -5.358 -13.282 34.860 1.00 73.69 813 ARG A N 1
ATOM 5955 C CA . ARG A 1 813 ? -4.197 -13.857 34.151 1.00 73.69 813 ARG A CA 1
ATOM 5956 C C . ARG A 1 813 ? -4.194 -15.381 34.143 1.00 73.69 813 ARG A C 1
ATOM 5958 O O . ARG A 1 813 ? -3.981 -15.966 33.086 1.00 73.69 813 ARG A O 1
ATOM 5965 N N . SER A 1 814 ? -4.443 -16.013 35.293 1.00 82.38 814 SER A N 1
ATOM 5966 C CA . SER A 1 814 ? -4.530 -17.477 35.414 1.00 82.38 814 SER A CA 1
ATOM 5967 C C . SER A 1 814 ? -5.551 -18.050 34.425 1.00 82.38 814 SER A C 1
ATOM 5969 O O . SER A 1 814 ? -5.227 -18.961 33.660 1.00 82.38 814 SER A O 1
ATOM 5971 N N . LEU A 1 815 ? -6.749 -17.458 34.366 1.00 87.75 815 LEU A N 1
ATOM 5972 C CA . LEU A 1 815 ? -7.796 -17.793 33.400 1.00 87.75 815 LEU A CA 1
ATOM 5973 C C . LEU A 1 815 ? -7.284 -17.765 31.950 1.00 87.75 815 LEU A C 1
ATOM 5975 O O . LEU A 1 815 ? -7.428 -18.748 31.220 1.00 87.75 815 LEU A O 1
ATOM 5979 N N . VAL A 1 816 ? -6.686 -16.643 31.541 1.00 88.94 816 VAL A N 1
ATOM 5980 C CA . VAL A 1 816 ? -6.222 -16.409 30.165 1.00 88.94 816 VAL A CA 1
ATOM 5981 C C . VAL A 1 816 ? -5.105 -17.383 29.779 1.00 88.94 816 VAL A C 1
ATOM 5983 O O . VAL A 1 816 ? -5.160 -17.980 28.705 1.00 88.94 816 VAL A O 1
ATOM 5986 N N . GLU A 1 817 ? -4.132 -17.607 30.664 1.00 90.31 817 GLU A N 1
ATOM 5987 C CA . GLU A 1 817 ? -3.035 -18.560 30.447 1.00 90.31 817 GLU A CA 1
ATOM 5988 C C . GLU A 1 817 ? -3.541 -20.002 30.281 1.00 90.31 817 GLU A C 1
ATOM 5990 O O . GLU A 1 817 ? -3.084 -20.722 29.387 1.00 90.31 817 GLU A O 1
ATOM 5995 N N . HIS A 1 818 ? -4.505 -20.430 31.106 1.00 94.12 818 HIS A N 1
ATOM 5996 C CA . HIS A 1 818 ? -5.128 -21.747 30.965 1.00 94.12 818 HIS A CA 1
ATOM 5997 C C . HIS A 1 818 ? -5.921 -21.859 29.655 1.00 94.12 818 HIS A C 1
ATOM 5999 O O . HIS A 1 818 ? -5.774 -22.855 28.943 1.00 94.12 818 HIS A O 1
ATOM 6005 N N . ALA A 1 819 ? -6.707 -20.839 29.302 1.00 96.06 819 ALA A N 1
ATOM 6006 C CA . ALA A 1 819 ? -7.520 -20.833 28.089 1.00 96.06 819 ALA A CA 1
ATOM 6007 C C . ALA A 1 819 ? -6.663 -20.906 26.810 1.00 96.06 819 ALA A C 1
ATOM 6009 O O . ALA A 1 819 ? -6.961 -21.694 25.908 1.00 96.06 819 ALA A O 1
ATOM 6010 N N . GLU A 1 820 ? -5.555 -20.160 26.746 1.00 95.75 820 GLU A N 1
ATOM 6011 C CA . GLU A 1 820 ? -4.592 -20.267 25.645 1.00 95.75 820 GLU A CA 1
ATOM 6012 C C . GLU A 1 820 ? -3.948 -21.656 25.550 1.00 95.75 820 GLU A C 1
ATOM 6014 O O . GLU A 1 820 ? -3.834 -22.224 24.460 1.00 95.75 820 GLU A O 1
ATOM 6019 N N . ALA A 1 821 ? -3.478 -22.193 26.680 1.00 96.00 821 ALA A N 1
ATOM 6020 C CA . ALA A 1 821 ? -2.797 -23.481 26.713 1.00 96.00 821 ALA A CA 1
ATOM 6021 C C . ALA A 1 821 ? -3.736 -24.609 26.262 1.00 96.00 821 ALA A C 1
ATOM 6023 O O . ALA A 1 821 ? -3.339 -25.443 25.448 1.00 96.00 821 ALA A O 1
ATOM 6024 N N . VAL A 1 822 ? -5.001 -24.579 26.696 1.00 97.69 822 VAL A N 1
ATOM 6025 C CA . VAL A 1 822 ? -6.052 -25.501 26.239 1.00 97.69 822 VAL A CA 1
ATOM 6026 C C . VAL A 1 822 ? -6.338 -25.336 24.745 1.00 97.69 822 VAL A C 1
ATOM 6028 O O . VAL A 1 822 ? -6.408 -26.339 24.035 1.00 97.69 822 VAL A O 1
ATOM 6031 N N . ALA A 1 823 ? -6.441 -24.106 24.232 1.00 97.38 823 ALA A N 1
ATOM 6032 C CA . ALA A 1 823 ? -6.642 -23.862 22.802 1.00 97.38 823 ALA A CA 1
ATOM 6033 C C . ALA A 1 823 ? -5.503 -24.460 21.951 1.00 97.38 823 ALA A C 1
ATOM 6035 O O . ALA A 1 823 ? -5.762 -25.215 21.010 1.00 97.38 823 ALA A O 1
ATOM 6036 N N . ARG A 1 824 ? -4.241 -24.213 22.331 1.00 96.31 824 ARG A N 1
ATOM 6037 C CA . ARG A 1 824 ? -3.058 -24.796 21.666 1.00 96.31 824 ARG A CA 1
ATOM 6038 C C . ARG A 1 824 ? -3.048 -26.326 21.760 1.00 96.31 824 ARG A C 1
ATOM 6040 O O . ARG A 1 824 ? -2.783 -26.998 20.766 1.00 96.31 824 ARG A O 1
ATOM 6047 N N . LYS A 1 825 ? -3.385 -26.888 22.927 1.00 95.62 825 LYS A N 1
ATOM 6048 C CA . LYS A 1 825 ? -3.459 -28.340 23.177 1.00 95.62 825 LYS A CA 1
ATOM 6049 C C . LYS A 1 825 ? -4.521 -29.034 22.311 1.00 95.62 825 LYS A C 1
ATOM 6051 O O . LYS A 1 825 ? -4.294 -30.145 21.840 1.00 95.62 825 LYS A O 1
ATOM 6056 N N . LEU A 1 826 ? -5.644 -28.361 22.057 1.00 95.69 826 LEU A N 1
ATOM 6057 C CA . LEU A 1 826 ? -6.721 -28.817 21.170 1.00 95.69 826 LEU A CA 1
ATOM 6058 C C . LEU A 1 826 ? -6.406 -28.652 19.667 1.00 95.69 826 LEU A C 1
ATOM 6060 O O . LEU A 1 826 ? -7.190 -29.117 18.838 1.00 95.69 826 LEU A O 1
ATOM 6064 N N . GLY A 1 827 ? -5.270 -28.042 19.310 1.00 95.44 827 GLY A N 1
ATOM 6065 C CA . GLY A 1 827 ? -4.805 -27.901 17.926 1.00 95.44 827 GLY A CA 1
ATOM 6066 C C . GLY A 1 827 ? -5.421 -26.735 17.146 1.00 95.44 827 GLY A C 1
ATOM 6067 O O . GLY A 1 827 ? -5.464 -26.799 15.918 1.00 95.44 827 GLY A O 1
ATOM 6068 N N . LEU A 1 828 ? -5.911 -25.702 17.840 1.00 95.19 828 LEU A N 1
ATOM 6069 C CA . LEU A 1 828 ? -6.416 -24.463 17.232 1.00 95.19 828 LEU A CA 1
ATOM 6070 C C . LEU A 1 828 ? -5.265 -23.656 16.599 1.00 95.19 828 LEU A C 1
ATOM 6072 O O . LEU A 1 828 ? -4.130 -23.713 17.078 1.00 95.19 828 LEU A O 1
ATOM 6076 N N . ASP A 1 829 ? -5.552 -22.896 15.537 1.00 89.69 829 ASP A N 1
ATOM 6077 C CA . ASP A 1 829 ? -4.546 -22.029 14.898 1.00 89.69 829 ASP A CA 1
ATOM 6078 C C . ASP A 1 829 ? -4.238 -20.759 15.721 1.00 89.69 829 ASP A C 1
ATOM 6080 O O . ASP A 1 829 ? -4.989 -20.393 16.625 1.00 89.69 829 ASP A O 1
ATOM 6084 N N . ASP A 1 830 ? -3.145 -20.049 15.413 1.00 79.19 830 ASP A N 1
ATOM 6085 C CA . ASP A 1 830 ? -2.726 -18.859 16.178 1.00 79.19 830 ASP A CA 1
ATOM 6086 C C . ASP A 1 830 ? -3.811 -17.759 16.245 1.00 79.19 830 ASP A C 1
ATOM 6088 O O . ASP A 1 830 ? -3.892 -17.016 17.224 1.00 79.19 830 ASP A O 1
ATOM 6092 N N . ARG A 1 831 ? -4.689 -17.659 15.234 1.00 81.12 831 ARG A N 1
ATOM 6093 C CA . ARG A 1 831 ? -5.809 -16.698 15.213 1.00 81.12 831 ARG A CA 1
ATOM 6094 C C . ARG A 1 831 ? -7.007 -17.182 16.016 1.00 81.12 831 ARG A C 1
ATOM 6096 O O . ARG A 1 831 ? -7.812 -16.370 16.468 1.00 81.12 831 ARG A O 1
ATOM 6103 N N . GLU A 1 832 ? -7.204 -18.486 16.134 1.00 90.31 832 GLU A N 1
ATOM 6104 C CA . GLU A 1 832 ? -8.169 -19.087 17.050 1.00 90.31 832 GLU A CA 1
ATOM 6105 C C . GLU A 1 832 ? -7.698 -18.956 18.498 1.00 90.31 832 GLU A C 1
ATOM 6107 O O . GLU A 1 832 ? -8.477 -18.499 19.330 1.00 90.31 832 GLU A O 1
ATOM 6112 N N . VAL A 1 833 ? -6.424 -19.238 18.781 1.00 91.56 833 VAL A N 1
ATOM 6113 C CA . VAL A 1 833 ? -5.811 -19.050 20.107 1.00 91.56 833 VAL A CA 1
ATOM 6114 C C . VAL A 1 833 ? -5.930 -17.593 20.563 1.00 91.56 833 VAL A C 1
ATOM 6116 O O . VAL A 1 833 ? -6.424 -17.355 21.662 1.00 91.56 833 VAL A O 1
ATOM 6119 N N . GLU A 1 834 ? -5.596 -16.612 19.716 1.00 85.06 834 GLU A N 1
ATOM 6120 C CA . GLU A 1 834 ? -5.736 -15.189 20.075 1.00 85.06 834 GLU A CA 1
ATOM 6121 C C . GLU A 1 834 ? -7.203 -14.778 20.306 1.00 85.06 834 GLU A C 1
ATOM 6123 O O . GLU A 1 834 ? -7.506 -14.006 21.216 1.00 85.06 834 GLU A O 1
ATOM 6128 N N . ARG A 1 835 ? -8.154 -15.338 19.542 1.00 90.31 835 ARG A N 1
ATOM 6129 C CA . ARG A 1 835 ? -9.590 -15.118 19.793 1.00 90.31 835 ARG A CA 1
ATOM 6130 C C . ARG A 1 835 ? -10.037 -15.707 21.130 1.00 90.31 835 ARG A C 1
ATOM 6132 O O . ARG A 1 835 ? -10.852 -15.082 21.803 1.00 90.31 835 ARG A O 1
ATOM 6139 N N . VAL A 1 836 ? -9.502 -16.860 21.537 1.00 95.19 836 VAL A N 1
ATOM 6140 C CA . VAL A 1 836 ? -9.743 -17.442 22.869 1.00 95.19 836 VAL A CA 1
ATOM 6141 C C . VAL A 1 836 ? -9.108 -16.582 23.965 1.00 95.19 836 VAL A C 1
ATOM 6143 O O . VAL A 1 836 ? -9.784 -16.290 24.949 1.00 95.19 836 VAL A O 1
ATOM 6146 N N . ARG A 1 837 ? -7.869 -16.102 23.774 1.00 90.50 837 ARG A N 1
ATOM 6147 C CA . ARG A 1 837 ? -7.169 -15.189 24.695 1.00 90.50 837 ARG A CA 1
ATOM 6148 C C . ARG A 1 837 ? -7.984 -13.914 24.943 1.00 90.50 837 ARG A C 1
ATOM 6150 O O . ARG A 1 837 ? -8.304 -13.596 26.085 1.00 90.50 837 ARG A O 1
ATOM 6157 N N . LEU A 1 838 ? -8.380 -13.212 23.878 1.00 86.25 838 LEU A N 1
ATOM 6158 C CA . LEU A 1 838 ? -9.220 -12.010 23.965 1.00 86.25 838 LEU A CA 1
ATOM 6159 C C . LEU A 1 838 ? -10.619 -12.319 24.513 1.00 86.25 838 LEU A C 1
ATOM 6161 O O . LEU A 1 838 ? -11.178 -11.505 25.244 1.00 86.25 838 LEU A O 1
ATOM 6165 N N . GLY A 1 839 ? -11.170 -13.491 24.190 1.00 90.56 839 GLY A N 1
ATOM 6166 C CA . GLY A 1 839 ? -12.423 -13.985 24.753 1.00 90.56 839 GLY A CA 1
ATOM 6167 C C . GLY A 1 839 ? -12.362 -14.085 26.272 1.00 90.56 839 GLY A C 1
ATOM 6168 O O . GLY A 1 839 ? -13.202 -13.495 26.936 1.00 90.56 839 GLY A O 1
ATOM 6169 N N . ALA A 1 840 ? -11.331 -14.739 26.812 1.00 89.81 840 ALA A N 1
ATOM 6170 C CA . ALA A 1 840 ? -11.094 -14.861 28.249 1.00 89.81 840 ALA A CA 1
ATOM 6171 C C . ALA A 1 840 ? -10.886 -13.498 28.941 1.00 89.81 840 ALA A C 1
ATOM 6173 O O . ALA A 1 840 ? -11.425 -13.277 30.022 1.00 89.81 840 ALA A O 1
ATOM 6174 N N . ILE A 1 841 ? -10.168 -12.563 28.305 1.00 83.88 841 ILE A N 1
ATOM 6175 C CA . ILE A 1 841 ? -9.941 -11.201 28.834 1.00 83.88 841 ILE A CA 1
ATOM 6176 C C . ILE A 1 841 ? -11.246 -10.401 28.959 1.00 83.88 841 ILE A C 1
ATOM 6178 O O . ILE A 1 841 ? -11.416 -9.633 29.903 1.00 83.88 841 ILE A O 1
ATOM 6182 N N . PHE A 1 842 ? -12.158 -10.540 27.994 1.00 85.19 842 PHE A N 1
ATOM 6183 C CA . PHE A 1 842 ? -13.362 -9.710 27.910 1.00 85.19 842 PHE A CA 1
ATOM 6184 C C . PHE A 1 842 ? -14.659 -10.395 28.330 1.00 85.19 842 PHE A C 1
ATOM 6186 O O . PHE A 1 842 ? -15.700 -9.747 28.265 1.00 85.19 842 PHE A O 1
ATOM 6193 N N . HIS A 1 843 ? -14.601 -11.658 28.741 1.00 88.69 843 HIS A N 1
ATOM 6194 C CA . HIS A 1 843 ? -15.751 -12.495 29.083 1.00 88.69 843 HIS A CA 1
ATOM 6195 C C . HIS A 1 843 ? -16.742 -11.727 30.003 1.00 88.69 843 HIS A C 1
ATOM 6197 O O . HIS A 1 843 ? -17.823 -11.294 29.596 1.00 88.69 843 HIS A O 1
ATOM 6203 N N . ASP A 1 844 ? -16.251 -11.267 31.152 1.00 85.12 844 ASP A N 1
ATOM 6204 C CA . ASP A 1 844 ? -17.035 -10.556 32.163 1.00 85.12 844 ASP A CA 1
ATOM 6205 C C . ASP A 1 844 ? -17.342 -9.057 31.894 1.00 85.12 844 ASP A C 1
ATOM 6207 O O . ASP A 1 844 ? -17.978 -8.394 32.723 1.00 85.12 844 ASP A O 1
ATOM 6211 N N . ILE A 1 845 ? -16.956 -8.475 30.743 1.00 82.75 845 ILE A N 1
ATOM 6212 C CA . ILE A 1 845 ? -17.108 -7.023 30.439 1.00 82.75 845 ILE A CA 1
ATOM 6213 C C . ILE A 1 845 ? -18.552 -6.512 30.581 1.00 82.75 845 ILE A C 1
ATOM 6215 O O . ILE A 1 845 ? -18.799 -5.334 30.861 1.00 82.75 845 ILE A O 1
ATOM 6219 N N . GLY A 1 846 ? -19.525 -7.409 30.433 1.00 85.88 846 GLY A N 1
ATOM 6220 C CA . GLY A 1 846 ? -20.943 -7.131 30.613 1.00 85.88 846 GLY A CA 1
ATOM 6221 C C . GLY A 1 846 ? -21.364 -6.732 32.028 1.00 85.88 846 GLY A C 1
ATOM 6222 O O . GLY A 1 846 ? -22.368 -6.027 32.178 1.00 85.88 846 GLY A O 1
ATOM 6223 N N . LYS A 1 847 ? -20.611 -7.129 33.065 1.00 85.38 847 LYS A N 1
ATOM 6224 C CA . LYS A 1 847 ? -20.955 -6.877 34.478 1.00 85.38 847 LYS A CA 1
ATOM 6225 C C . LYS A 1 847 ? -21.034 -5.392 34.832 1.00 85.38 847 LYS A C 1
ATOM 6227 O O . LYS A 1 847 ? -21.761 -5.027 35.753 1.00 85.38 847 LYS A O 1
ATOM 6232 N N . ILE A 1 848 ? -20.416 -4.506 34.041 1.00 79.31 848 ILE A N 1
ATOM 6233 C CA . ILE A 1 848 ? -20.602 -3.044 34.136 1.00 79.31 848 ILE A CA 1
ATOM 6234 C C . ILE A 1 848 ? -22.081 -2.625 34.111 1.00 79.31 848 ILE A C 1
ATOM 6236 O O . ILE A 1 848 ? -22.438 -1.633 34.752 1.00 79.31 848 ILE A O 1
ATOM 6240 N N . ALA A 1 849 ? -22.930 -3.362 33.386 1.00 80.56 849 ALA A N 1
ATOM 6241 C CA . ALA A 1 849 ? -24.357 -3.078 33.252 1.00 80.56 849 ALA A CA 1
ATOM 6242 C C . ALA A 1 849 ? -25.221 -3.647 34.396 1.00 80.56 849 ALA A C 1
ATOM 6244 O O . ALA A 1 849 ? -26.401 -3.302 34.482 1.00 80.56 849 ALA A O 1
ATOM 6245 N N . VAL A 1 850 ? -24.660 -4.497 35.263 1.00 85.12 850 VAL A N 1
ATOM 6246 C CA . VAL A 1 850 ? -25.360 -5.083 36.413 1.00 85.12 850 VAL A CA 1
ATOM 6247 C C . VAL A 1 850 ? -25.334 -4.087 37.587 1.00 85.12 850 VAL A C 1
ATOM 6249 O O . VAL A 1 850 ? -24.282 -3.507 37.868 1.00 85.12 850 VAL A O 1
ATOM 6252 N N . PRO A 1 851 ? -26.459 -3.853 38.293 1.00 85.50 851 PRO A N 1
ATOM 6253 C CA . PRO A 1 851 ? -26.483 -2.984 39.469 1.00 85.50 851 PRO A CA 1
ATOM 6254 C C . PRO A 1 851 ? -25.563 -3.481 40.591 1.00 85.50 851 PRO A C 1
ATOM 6256 O O . PRO A 1 851 ? -25.587 -4.662 40.938 1.00 85.50 851 PRO A O 1
ATOM 6259 N N . ASP A 1 852 ? -24.830 -2.568 41.233 1.00 81.06 852 ASP A N 1
ATOM 6260 C CA . ASP A 1 852 ? -23.856 -2.903 42.285 1.00 81.06 852 ASP A CA 1
ATOM 6261 C C . ASP A 1 852 ? -24.489 -3.649 43.483 1.00 81.06 852 ASP A C 1
ATOM 6263 O O . ASP A 1 852 ? -23.827 -4.461 44.126 1.00 81.06 852 ASP A O 1
ATOM 6267 N N . SER A 1 853 ? -25.783 -3.427 43.754 1.00 83.50 853 SER A N 1
ATOM 6268 C CA . SER A 1 853 ? -26.566 -4.130 44.786 1.00 83.50 853 SER A CA 1
ATOM 6269 C C . SER A 1 853 ? -26.862 -5.601 44.468 1.00 83.50 853 SER A C 1
ATOM 6271 O O . SER A 1 853 ? -27.205 -6.359 45.375 1.00 83.50 853 SER A O 1
ATOM 6273 N N . ILE A 1 854 ? -26.745 -5.996 43.198 1.00 87.75 854 ILE A N 1
ATOM 6274 C CA . ILE A 1 854 ? -26.843 -7.381 42.724 1.00 87.75 854 ILE A CA 1
ATOM 6275 C C . ILE A 1 854 ? -25.435 -7.972 42.601 1.00 87.75 854 ILE A C 1
ATOM 6277 O O . ILE A 1 854 ? -25.200 -9.071 43.095 1.00 87.75 854 ILE A O 1
ATOM 6281 N N . LEU A 1 855 ? -24.500 -7.227 41.998 1.00 81.56 855 LEU A N 1
ATOM 6282 C CA . LEU A 1 855 ? -23.120 -7.664 41.766 1.00 81.56 855 LEU A CA 1
ATOM 6283 C C . LEU A 1 855 ? -22.377 -7.983 43.075 1.00 81.56 855 LEU A C 1
ATOM 6285 O O . LEU A 1 855 ? -21.799 -9.055 43.206 1.00 81.56 855 LEU A O 1
ATOM 6289 N N . ASN A 1 856 ? -22.467 -7.100 44.075 1.00 78.94 856 ASN A N 1
ATOM 6290 C CA . ASN A 1 856 ? -21.757 -7.233 45.353 1.00 78.94 856 ASN A CA 1
ATOM 6291 C C . ASN A 1 856 ? -22.636 -7.804 46.487 1.00 78.94 856 ASN A C 1
ATOM 6293 O O . ASN A 1 856 ? -22.379 -7.553 47.667 1.00 78.94 856 ASN A O 1
ATOM 6297 N N . LYS A 1 857 ? -23.715 -8.532 46.165 1.00 82.25 857 LYS A N 1
ATOM 6298 C CA . LYS A 1 857 ? -24.694 -8.990 47.164 1.00 82.25 857 LYS A CA 1
ATOM 6299 C C . LYS A 1 857 ? -24.088 -10.011 48.150 1.00 82.25 857 LYS A C 1
ATOM 6301 O O . LYS A 1 857 ? -23.595 -11.050 47.711 1.00 82.25 857 LYS A O 1
ATOM 6306 N N . PRO A 1 858 ? -24.206 -9.810 49.481 1.00 75.81 858 PRO A N 1
ATOM 6307 C CA . PRO A 1 858 ? -23.712 -10.758 50.479 1.00 75.81 858 PRO A CA 1
ATOM 6308 C C . PRO A 1 858 ? -24.674 -11.924 50.735 1.00 75.81 858 PRO A C 1
ATOM 6310 O O . PRO A 1 858 ? -25.230 -12.083 51.822 1.00 75.81 858 PRO A O 1
ATOM 6313 N N . GLY A 1 859 ? -24.904 -12.737 49.705 1.00 80.50 859 GLY A N 1
ATOM 6314 C CA . GLY A 1 859 ? -25.762 -13.917 49.772 1.00 80.50 859 GLY A CA 1
ATOM 6315 C C . GLY A 1 859 ? -26.262 -14.373 48.398 1.00 80.50 859 GLY A C 1
ATOM 6316 O O . GLY A 1 859 ? -25.905 -13.783 47.379 1.00 80.50 859 GLY A O 1
ATOM 6317 N N . PRO A 1 860 ? -27.106 -15.418 48.344 1.00 83.38 860 PRO A N 1
ATOM 6318 C CA . PRO A 1 860 ? -27.644 -15.922 47.087 1.00 83.38 860 PRO A CA 1
ATOM 6319 C C . PRO A 1 860 ? -28.530 -14.886 46.376 1.00 83.38 860 PRO A C 1
ATOM 6321 O O . PRO A 1 860 ? -29.302 -14.150 47.001 1.00 83.38 860 PRO A O 1
ATOM 6324 N N . LEU A 1 861 ? -28.450 -14.879 45.044 1.00 89.06 861 LEU A N 1
ATOM 6325 C CA . LEU A 1 861 ? -29.373 -14.143 44.183 1.00 89.06 861 LEU A CA 1
ATOM 6326 C C . LEU A 1 861 ? -30.747 -14.829 44.173 1.00 89.06 861 LEU A C 1
ATOM 6328 O O . LEU A 1 861 ? -30.842 -16.049 44.037 1.00 89.06 861 LEU A O 1
ATOM 6332 N N . THR A 1 862 ? -31.810 -14.035 44.267 1.00 92.94 862 THR A N 1
ATOM 6333 C CA . THR A 1 862 ? -33.184 -14.447 43.943 1.00 92.94 862 THR A CA 1
ATOM 6334 C C . THR A 1 862 ? -33.340 -14.649 42.435 1.00 92.94 862 THR A C 1
ATOM 6336 O O . THR A 1 862 ? -32.563 -14.107 41.654 1.00 92.94 862 THR A O 1
ATOM 6339 N N . ASP A 1 863 ? -34.386 -15.347 41.991 1.00 92.19 863 ASP A N 1
ATOM 6340 C CA . ASP A 1 863 ? -34.631 -15.591 40.558 1.00 92.19 863 ASP A CA 1
ATOM 6341 C C . ASP A 1 863 ? -34.731 -14.305 39.719 1.00 92.19 863 ASP A C 1
ATOM 6343 O O . ASP A 1 863 ? -34.401 -14.302 38.535 1.00 92.19 863 ASP A O 1
ATOM 6347 N N . ALA A 1 864 ? -35.211 -13.205 40.310 1.00 91.25 864 ALA A N 1
ATOM 6348 C CA . ALA A 1 864 ? -35.285 -11.911 39.637 1.00 91.25 864 ALA A CA 1
ATOM 6349 C C . ALA A 1 864 ? -33.900 -11.263 39.487 1.00 91.25 864 ALA A C 1
ATOM 6351 O O . ALA A 1 864 ? -33.574 -10.775 38.411 1.00 91.25 864 ALA A O 1
ATOM 6352 N N . GLU A 1 865 ? -33.077 -11.307 40.536 1.00 92.75 865 GLU A N 1
ATOM 6353 C CA . GLU A 1 865 ? -31.698 -10.800 40.513 1.00 92.75 865 GLU A CA 1
ATOM 6354 C C . GLU A 1 865 ? -30.794 -11.663 39.621 1.00 92.75 865 GLU A C 1
ATOM 6356 O O . GLU A 1 865 ? -29.961 -11.130 38.897 1.00 92.75 865 GLU A O 1
ATOM 6361 N N . ARG A 1 866 ? -31.002 -12.986 39.615 1.00 91.75 866 ARG A N 1
ATOM 6362 C CA . ARG A 1 866 ? -30.332 -13.937 38.720 1.00 91.75 866 ARG A CA 1
ATOM 6363 C C . ARG A 1 866 ? -30.617 -13.613 37.253 1.00 91.75 866 ARG A C 1
ATOM 6365 O O . ARG A 1 866 ? -29.671 -13.438 36.496 1.00 91.75 866 ARG A O 1
ATOM 6372 N N . ARG A 1 867 ? -31.889 -13.418 36.882 1.00 91.06 867 ARG A N 1
ATOM 6373 C CA . ARG A 1 867 ? -32.275 -12.981 35.525 1.00 91.06 867 ARG A CA 1
ATOM 6374 C C . ARG A 1 867 ? -31.737 -11.603 35.137 1.00 91.06 867 ARG A C 1
ATOM 6376 O O . ARG A 1 867 ? -31.712 -11.287 33.952 1.00 91.06 867 ARG A O 1
ATOM 6383 N N . GLU A 1 868 ? -31.361 -10.758 36.097 1.00 91.81 868 GLU A N 1
ATOM 6384 C CA . GLU A 1 868 ? -30.677 -9.492 35.810 1.00 91.81 868 GLU A CA 1
ATOM 6385 C C . GLU A 1 868 ? -29.171 -9.704 35.623 1.00 91.81 868 GLU A C 1
ATOM 6387 O O . GLU A 1 868 ? -28.598 -9.163 34.681 1.00 91.81 868 GLU A O 1
ATOM 6392 N N . MET A 1 869 ? -28.554 -10.542 36.462 1.00 90.31 869 MET A N 1
ATOM 6393 C CA . MET A 1 869 ? -27.153 -10.949 36.345 1.00 90.31 869 MET A CA 1
ATOM 6394 C C . MET A 1 869 ? -26.878 -11.635 35.000 1.00 90.31 869 MET A C 1
ATOM 6396 O O . MET A 1 869 ? -25.960 -11.230 34.300 1.00 90.31 869 MET A O 1
ATOM 6400 N N . GLU A 1 870 ? -27.692 -12.611 34.588 1.00 93.62 870 GLU A N 1
ATOM 6401 C CA . GLU A 1 870 ? -27.521 -13.399 33.347 1.00 93.62 870 GLU A CA 1
ATOM 6402 C C . GLU A 1 870 ? -27.443 -12.539 32.068 1.00 93.62 870 GLU A C 1
ATOM 6404 O O . GLU A 1 870 ? -26.843 -12.949 31.074 1.00 93.62 870 GLU A O 1
ATOM 6409 N N . LYS A 1 871 ? -27.976 -11.307 32.094 1.00 92.19 871 LYS A N 1
ATOM 6410 C CA . LYS A 1 871 ? -27.908 -10.352 30.972 1.00 92.19 871 LYS A CA 1
ATOM 6411 C C . LYS A 1 871 ? -26.510 -9.786 30.718 1.00 92.19 871 LYS A C 1
ATOM 6413 O O . LYS A 1 871 ? -26.346 -9.097 29.707 1.00 92.19 871 LYS A O 1
ATOM 6418 N N . HIS A 1 872 ? -25.533 -10.007 31.605 1.00 91.81 872 HIS A N 1
ATOM 6419 C CA . HIS A 1 872 ? -24.181 -9.480 31.419 1.00 91.81 872 HIS A CA 1
ATOM 6420 C C . HIS A 1 872 ? -23.577 -9.966 30.094 1.00 91.81 872 HIS A C 1
ATOM 6422 O O . HIS A 1 872 ? -23.164 -9.118 29.318 1.00 91.81 872 HIS A O 1
ATOM 6428 N N . THR A 1 873 ? -23.677 -11.251 29.751 1.00 93.19 873 THR A N 1
ATOM 6429 C CA . THR A 1 873 ? -23.306 -11.825 28.435 1.00 93.19 873 THR A CA 1
ATOM 6430 C C . THR A 1 873 ? -23.739 -10.949 27.239 1.00 93.19 873 THR A C 1
ATOM 6432 O O . THR A 1 873 ? -22.929 -10.479 26.435 1.00 93.19 873 THR A O 1
ATOM 6435 N N . ILE A 1 874 ? -25.037 -10.627 27.159 1.00 94.25 874 ILE A N 1
ATOM 6436 C CA . ILE A 1 874 ? -25.647 -9.788 26.112 1.00 94.25 874 ILE A CA 1
ATOM 6437 C C . ILE A 1 874 ? -25.177 -8.327 26.219 1.00 94.25 874 ILE A C 1
ATOM 6439 O O . ILE A 1 874 ? -24.986 -7.640 25.209 1.00 94.25 874 ILE A O 1
ATOM 6443 N N . ALA A 1 875 ? -25.008 -7.815 27.440 1.00 88.94 875 ALA A N 1
ATOM 6444 C CA . ALA A 1 875 ? -24.487 -6.473 27.668 1.00 88.94 875 ALA A CA 1
ATOM 6445 C C . ALA A 1 875 ? -23.021 -6.352 27.228 1.00 88.94 875 ALA A C 1
ATOM 6447 O O . ALA A 1 875 ? -22.676 -5.338 26.624 1.00 88.94 875 ALA A O 1
ATOM 6448 N N . GLY A 1 876 ? -22.201 -7.375 27.468 1.00 89.44 876 GLY A N 1
ATOM 6449 C CA . GLY A 1 876 ? -20.797 -7.444 27.091 1.00 89.44 876 GLY A CA 1
ATOM 6450 C C . GLY A 1 876 ? -20.638 -7.509 25.581 1.00 89.44 876 GLY A C 1
ATOM 6451 O O . GLY A 1 876 ? -19.979 -6.649 24.998 1.00 89.44 876 GLY A O 1
ATOM 6452 N N . GLU A 1 877 ? -21.381 -8.404 24.925 1.00 93.44 877 GLU A N 1
ATOM 6453 C CA . GLU A 1 877 ? -21.481 -8.446 23.464 1.00 93.44 877 GLU A CA 1
ATOM 6454 C C . GLU A 1 877 ? -21.839 -7.061 22.887 1.00 93.44 877 GLU A C 1
ATOM 6456 O O . GLU A 1 877 ? -21.187 -6.573 21.965 1.00 93.44 877 GLU A O 1
ATOM 6461 N N . ARG A 1 878 ? -22.827 -6.368 23.471 1.00 89.69 878 ARG A N 1
ATOM 6462 C CA . ARG A 1 878 ? -23.244 -5.017 23.054 1.00 89.69 878 ARG A CA 1
ATOM 6463 C C . ARG A 1 878 ? -22.188 -3.933 23.317 1.00 89.69 878 ARG A C 1
ATOM 6465 O O . ARG A 1 878 ? -22.115 -2.994 22.526 1.00 89.69 878 ARG A O 1
ATOM 6472 N N . ILE A 1 879 ? -21.414 -4.033 24.400 1.00 83.69 879 ILE A N 1
ATOM 6473 C CA . ILE A 1 879 ? -20.322 -3.102 24.743 1.00 83.69 879 ILE A CA 1
ATOM 6474 C C . ILE A 1 879 ? -19.163 -3.248 23.751 1.00 83.69 879 ILE A C 1
ATOM 6476 O O . ILE A 1 879 ? -18.630 -2.241 23.290 1.00 83.69 879 ILE A O 1
ATOM 6480 N N . LEU A 1 880 ? -18.810 -4.483 23.387 1.00 84.62 880 LEU A N 1
ATOM 6481 C CA . LEU A 1 880 ? -17.703 -4.775 22.475 1.00 84.62 880 LEU A CA 1
ATOM 6482 C C . LEU A 1 880 ? -18.072 -4.601 20.993 1.00 84.62 880 LEU A C 1
ATOM 6484 O O . LEU A 1 880 ? -17.203 -4.278 20.188 1.00 84.62 880 LEU A O 1
ATOM 6488 N N . ARG A 1 881 ? -19.348 -4.772 20.609 1.00 86.88 881 ARG A N 1
ATOM 6489 C CA . ARG A 1 881 ? -19.825 -4.724 19.208 1.00 86.88 881 ARG A CA 1
ATOM 6490 C C . ARG A 1 881 ? -19.348 -3.520 18.364 1.00 86.88 881 ARG A C 1
ATOM 6492 O O . ARG A 1 881 ? -19.143 -3.720 17.164 1.00 86.88 881 ARG A O 1
ATOM 6499 N N . PRO A 1 882 ? -19.176 -2.291 18.900 1.00 79.56 882 PRO A N 1
ATOM 6500 C CA . PRO A 1 882 ? -18.632 -1.158 18.141 1.00 79.5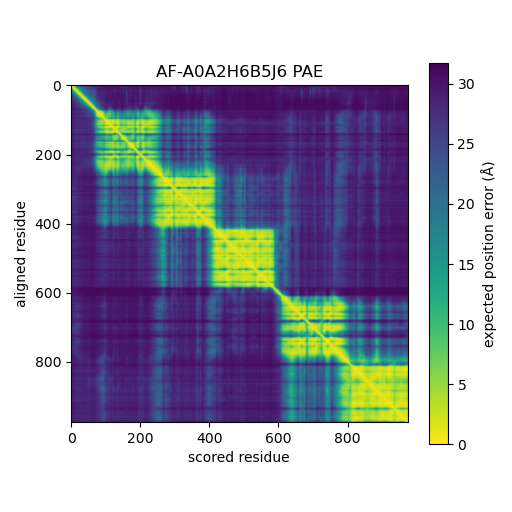6 882 PRO A CA 1
ATOM 6501 C C . PRO A 1 882 ? -17.132 -1.268 17.811 1.00 79.56 882 PRO A C 1
ATOM 6503 O O . PRO A 1 882 ? -16.648 -0.525 16.959 1.00 79.56 882 PRO A O 1
ATOM 6506 N N . ILE A 1 883 ? -16.389 -2.155 18.479 1.00 75.69 883 ILE A N 1
ATOM 6507 C CA . ILE A 1 883 ? -14.939 -2.318 18.342 1.00 75.69 883 ILE A CA 1
ATOM 6508 C C . ILE A 1 883 ? -14.659 -3.348 17.241 1.00 75.69 883 ILE A C 1
ATOM 6510 O O . ILE A 1 883 ? -14.783 -4.553 17.445 1.00 75.69 883 ILE A O 1
ATOM 6514 N N . GLU A 1 884 ? -14.280 -2.871 16.052 1.00 74.88 884 GLU A N 1
ATOM 6515 C CA . GLU A 1 884 ? -14.203 -3.702 14.839 1.00 74.88 884 GLU A CA 1
ATOM 6516 C C . GLU A 1 884 ? -13.288 -4.932 14.980 1.00 74.88 884 GLU A C 1
ATOM 6518 O O . GLU A 1 884 ? -13.675 -6.019 14.554 1.00 74.88 884 GLU A O 1
ATOM 6523 N N . PHE A 1 885 ? -12.126 -4.798 15.632 1.00 74.94 885 PHE A N 1
ATOM 6524 C CA . PHE A 1 885 ? -11.174 -5.907 15.798 1.00 74.94 885 PHE A CA 1
ATOM 6525 C C . PHE A 1 885 ? -11.638 -6.992 16.788 1.00 74.94 885 PHE A C 1
ATOM 6527 O O . PHE A 1 885 ? -11.128 -8.107 16.742 1.00 74.94 885 PHE A O 1
ATOM 6534 N N . LEU A 1 886 ? -12.627 -6.703 17.644 1.00 83.62 886 LEU A N 1
ATOM 6535 C CA . LEU A 1 886 ? -13.207 -7.667 18.589 1.00 83.62 886 LEU A CA 1
ATOM 6536 C C . LEU A 1 886 ? -14.460 -8.364 18.041 1.00 83.62 886 LEU A C 1
ATOM 6538 O O . LEU A 1 886 ? -15.066 -9.171 18.745 1.00 83.62 886 LEU A O 1
ATOM 6542 N N . ARG A 1 887 ? -14.859 -8.101 16.786 1.00 86.25 887 ARG A N 1
ATOM 6543 C CA . ARG A 1 887 ? -16.079 -8.677 16.192 1.00 86.25 887 ARG A CA 1
ATOM 6544 C C . ARG A 1 887 ? -16.110 -10.210 16.243 1.00 86.25 887 ARG A C 1
ATOM 6546 O O . ARG A 1 887 ? -17.162 -10.778 16.526 1.00 86.25 887 ARG A O 1
ATOM 6553 N N . ASP A 1 888 ? -14.971 -10.860 16.024 1.00 87.38 888 ASP A N 1
ATOM 6554 C CA . ASP A 1 888 ? -14.865 -12.326 16.028 1.00 87.38 888 ASP A CA 1
ATOM 6555 C C . ASP A 1 888 ? -14.769 -12.923 17.449 1.00 87.38 888 ASP A C 1
ATOM 6557 O O . ASP A 1 888 ? -14.827 -14.141 17.612 1.00 87.38 888 ASP A O 1
ATOM 6561 N N . VAL A 1 889 ? -14.647 -12.070 18.475 1.00 92.25 889 VAL A N 1
ATOM 6562 C CA . VAL A 1 889 ? -14.618 -12.427 19.905 1.00 92.25 889 VAL A CA 1
ATOM 6563 C C . VAL A 1 889 ? -16.020 -12.345 20.529 1.00 92.25 889 VAL A C 1
ATOM 6565 O O . VAL A 1 889 ? -16.311 -13.062 21.484 1.00 92.25 889 VAL A O 1
ATOM 6568 N N . LEU A 1 890 ? -16.932 -11.546 19.955 1.00 94.19 890 LEU A N 1
ATOM 6569 C CA . LEU A 1 890 ? -18.318 -11.389 20.433 1.00 94.19 890 LEU A CA 1
ATOM 6570 C C . LEU A 1 890 ? -19.058 -12.719 20.685 1.00 94.19 890 LEU A C 1
ATOM 6572 O O . LEU A 1 890 ? -19.743 -12.808 21.703 1.00 94.19 890 LEU A O 1
ATOM 6576 N N . PRO A 1 891 ? -18.934 -13.767 19.837 1.00 97.06 891 PRO A N 1
ATOM 6577 C CA . PRO A 1 891 ? -19.598 -15.044 20.091 1.00 97.06 891 PRO A CA 1
ATOM 6578 C C . PRO A 1 891 ? -19.019 -15.812 21.284 1.00 97.06 891 PRO A C 1
ATOM 6580 O O . PRO A 1 891 ? -19.703 -16.684 21.802 1.00 97.06 891 PRO A O 1
ATOM 6583 N N . ILE A 1 892 ? -17.785 -15.531 21.710 1.00 97.00 892 ILE A N 1
ATOM 6584 C CA . ILE A 1 892 ? -17.190 -16.162 22.895 1.00 97.00 892 ILE A CA 1
ATOM 6585 C C . ILE A 1 892 ? -17.809 -15.536 24.147 1.00 97.00 892 ILE A C 1
ATOM 6587 O O . ILE A 1 892 ? -18.431 -16.243 24.928 1.00 97.00 892 ILE A O 1
ATOM 6591 N N . VAL A 1 893 ? -17.741 -14.206 24.250 1.00 94.12 893 VAL A N 1
ATOM 6592 C CA . VAL A 1 893 ? -18.298 -13.411 25.363 1.00 94.12 893 VAL A CA 1
ATOM 6593 C C . VAL A 1 893 ? -19.811 -13.607 25.508 1.00 94.12 893 VAL A C 1
ATOM 6595 O O . VAL A 1 893 ? -20.334 -13.733 26.606 1.00 94.12 893 VAL A O 1
ATOM 6598 N N . ARG A 1 894 ? -20.555 -13.685 24.397 1.00 97.25 894 ARG A N 1
ATOM 6599 C CA . ARG A 1 894 ? -22.008 -13.899 24.454 1.00 97.25 894 ARG A CA 1
ATOM 6600 C C . ARG A 1 894 ? -22.394 -15.258 25.043 1.00 97.25 894 ARG A C 1
ATOM 6602 O O . ARG A 1 894 ? -23.425 -15.337 25.694 1.00 97.25 894 ARG A O 1
ATOM 6609 N N . HIS A 1 895 ? -21.629 -16.312 24.770 1.00 97.81 895 HIS A N 1
ATOM 6610 C CA . HIS A 1 895 ? -22.031 -17.700 25.037 1.00 97.81 895 HIS A CA 1
ATOM 6611 C C . HIS A 1 895 ? -21.165 -18.383 26.105 1.00 97.81 895 HIS A C 1
ATOM 6613 O O . HIS A 1 895 ? -21.203 -19.603 26.239 1.00 97.81 895 HIS A O 1
ATOM 6619 N N . GLU A 1 896 ? -20.377 -17.619 26.863 1.00 93.19 896 GLU A N 1
ATOM 6620 C CA . GLU A 1 896 ? -19.458 -18.106 27.906 1.00 93.19 896 GLU A CA 1
ATOM 6621 C C . GLU A 1 896 ? -20.132 -18.942 29.006 1.00 93.19 896 GLU A C 1
ATOM 6623 O O . GLU A 1 896 ? -19.471 -19.700 29.705 1.00 93.19 896 GLU A O 1
ATOM 6628 N N . HIS A 1 897 ? -21.451 -18.823 29.154 1.00 96.25 897 HIS A N 1
ATOM 6629 C CA . HIS A 1 897 ? -22.258 -19.558 30.123 1.00 96.25 897 HIS A CA 1
ATOM 6630 C C . HIS A 1 897 ? -23.226 -20.565 29.477 1.00 96.25 897 HIS A C 1
ATOM 6632 O O . HIS A 1 897 ? -24.098 -21.121 30.155 1.00 96.25 897 HIS A O 1
ATOM 6638 N N . GLU A 1 898 ? -23.049 -20.860 28.186 1.00 97.69 898 GLU A N 1
ATOM 6639 C CA . GLU A 1 898 ? -23.725 -21.980 27.537 1.00 97.69 898 GLU A CA 1
ATOM 6640 C C . GLU A 1 898 ? -23.138 -23.310 28.010 1.00 97.69 898 GLU A C 1
ATOM 6642 O O . GLU A 1 898 ? -21.924 -23.519 28.020 1.00 97.69 898 GLU A O 1
ATOM 6647 N N . ARG A 1 899 ? -24.013 -24.234 28.406 1.00 97.88 899 ARG A N 1
ATOM 6648 C CA . ARG A 1 899 ? -23.629 -25.543 28.943 1.00 97.88 899 ARG A CA 1
ATOM 6649 C C . ARG A 1 899 ? -23.682 -26.592 27.851 1.00 97.88 899 ARG A C 1
ATOM 6651 O O . ARG A 1 899 ? -24.602 -26.586 27.042 1.00 97.88 899 ARG A O 1
ATOM 6658 N N . TRP A 1 900 ? -22.772 -27.564 27.889 1.00 97.50 900 TRP A N 1
ATOM 6659 C CA . TRP A 1 900 ? -22.747 -28.660 26.910 1.00 97.50 900 TRP A CA 1
ATOM 6660 C C . TRP A 1 900 ? -24.096 -29.407 26.786 1.00 97.50 900 TRP A C 1
ATOM 6662 O O . TRP A 1 900 ? -24.470 -29.823 25.690 1.00 97.50 900 TRP A O 1
ATOM 6672 N N . ASP A 1 901 ? -24.849 -29.516 27.886 1.00 96.69 901 ASP A N 1
ATOM 6673 C CA . ASP A 1 901 ? -26.194 -30.100 27.982 1.00 96.69 901 ASP A CA 1
ATOM 6674 C C . ASP A 1 901 ? -27.361 -29.206 27.509 1.00 96.69 901 ASP A C 1
ATOM 6676 O O . ASP A 1 901 ? -28.515 -29.639 27.580 1.00 96.69 901 ASP A O 1
ATOM 6680 N N . GLY A 1 902 ? -27.097 -27.987 27.030 1.00 96.25 902 GLY A N 1
ATOM 6681 C CA . GLY A 1 902 ? -28.116 -27.037 26.569 1.00 96.25 902 GLY A CA 1
ATOM 6682 C C . GLY A 1 902 ? -28.910 -26.347 27.684 1.00 96.25 902 GLY A C 1
ATOM 6683 O O . GLY A 1 902 ? -29.888 -25.661 27.400 1.00 96.25 902 GLY A O 1
ATOM 6684 N N . GLN A 1 903 ? -28.527 -26.506 28.958 1.00 95.56 903 GLN A N 1
ATOM 6685 C CA . GLN A 1 903 ? -29.192 -25.847 30.099 1.00 95.56 903 GLN A CA 1
ATOM 6686 C C . GLN A 1 903 ? -28.526 -24.514 30.491 1.00 95.56 903 GLN A C 1
ATOM 6688 O O . GLN A 1 903 ? -28.677 -24.051 31.624 1.00 95.56 903 GLN A O 1
ATOM 6693 N N . GLY A 1 904 ? -27.716 -23.947 29.593 1.00 94.62 904 GLY A N 1
ATOM 6694 C CA . GLY A 1 904 ? -27.000 -22.689 29.791 1.00 94.62 904 GLY A CA 1
ATOM 6695 C C . GLY A 1 904 ? -27.809 -21.451 29.405 1.00 94.62 904 GLY A C 1
ATOM 6696 O O . GLY A 1 904 ? -29.034 -21.495 29.280 1.00 94.62 904 GLY A O 1
ATOM 6697 N N . TYR A 1 905 ? -27.105 -20.331 29.266 1.00 95.81 905 TYR A N 1
ATOM 6698 C CA . TYR A 1 905 ? -27.660 -19.038 28.869 1.00 95.81 905 TYR A CA 1
ATOM 6699 C C . TYR A 1 905 ? -26.612 -18.244 28.062 1.00 95.81 905 TYR A C 1
ATOM 6701 O O . TYR A 1 905 ? -25.416 -18.508 28.224 1.00 95.81 905 TYR A O 1
ATOM 6709 N N . PRO A 1 906 ? -27.007 -17.252 27.235 1.00 95.19 906 PRO A N 1
ATOM 6710 C CA . PRO A 1 906 ? -28.336 -16.642 27.095 1.00 95.19 906 PRO A CA 1
ATOM 6711 C C . PRO A 1 906 ? -29.301 -17.311 26.103 1.00 95.19 906 PRO A C 1
ATOM 6713 O O . PRO A 1 906 ? -30.499 -17.035 26.180 1.00 95.19 906 PRO A O 1
ATOM 6716 N N . ASP A 1 907 ? -28.812 -18.132 25.176 1.00 96.06 907 ASP A N 1
ATOM 6717 C CA . ASP A 1 907 ? -29.560 -18.630 24.015 1.00 96.06 907 ASP A CA 1
ATOM 6718 C C . ASP A 1 907 ? -29.893 -20.137 24.097 1.00 96.06 907 ASP A C 1
ATOM 6720 O O . ASP A 1 907 ? -30.780 -20.598 23.375 1.00 96.06 907 ASP A O 1
ATOM 6724 N N . GLY A 1 908 ? -29.259 -20.890 25.006 1.00 95.75 908 GLY A N 1
ATOM 6725 C CA . GLY A 1 908 ? -29.557 -22.303 25.278 1.00 95.75 908 GLY A CA 1
ATOM 6726 C C . GLY A 1 908 ? -28.933 -23.265 24.264 1.00 95.75 908 GLY A C 1
ATOM 6727 O O . GLY A 1 908 ? -29.552 -24.260 23.882 1.00 95.75 908 GLY A O 1
ATOM 6728 N N . LEU A 1 909 ? -27.731 -22.939 23.786 1.00 97.19 909 LEU A N 1
ATOM 6729 C CA . LEU A 1 909 ? -26.993 -23.716 22.785 1.00 97.19 909 LEU A CA 1
ATOM 6730 C C . LEU A 1 909 ? -26.454 -25.020 23.386 1.00 97.19 909 LEU A C 1
ATOM 6732 O O . LEU A 1 909 ? -26.001 -25.038 24.529 1.00 97.19 909 LEU A O 1
ATOM 6736 N N . ALA A 1 910 ? -26.448 -26.105 22.605 1.00 97.25 910 ALA A N 1
ATOM 6737 C CA . ALA A 1 910 ? -26.003 -27.420 23.072 1.00 97.25 910 ALA A CA 1
ATOM 6738 C C . ALA A 1 910 ? -24.805 -27.962 22.276 1.00 97.25 910 ALA A C 1
ATOM 6740 O O . ALA A 1 910 ? -24.685 -27.779 21.062 1.00 97.25 910 ALA A O 1
ATOM 6741 N N . GLY A 1 911 ? -23.922 -28.699 22.955 1.00 96.75 911 GLY A N 1
ATOM 6742 C CA . GLY A 1 911 ? -22.806 -29.396 22.318 1.00 96.75 911 GLY A CA 1
ATOM 6743 C C . GLY A 1 911 ? -21.896 -28.493 21.472 1.00 96.75 911 GLY A C 1
ATOM 6744 O O . GLY A 1 911 ? -21.341 -27.501 21.945 1.00 96.75 911 GLY A O 1
ATOM 6745 N N . GLU A 1 912 ? -21.725 -28.857 20.198 1.00 96.19 912 GLU A N 1
ATOM 6746 C CA . GLU A 1 912 ? -20.842 -28.149 19.263 1.00 96.19 912 GLU A CA 1
ATOM 6747 C C . GLU A 1 912 ? -21.438 -26.858 18.674 1.00 96.19 912 GLU A C 1
ATOM 6749 O O . GLU A 1 912 ? -20.700 -26.106 18.038 1.00 96.19 912 GLU A O 1
ATOM 6754 N N . GLU A 1 913 ? -22.723 -26.558 18.914 1.00 97.19 913 GLU A N 1
ATOM 6755 C CA . GLU A 1 913 ? -23.329 -25.263 18.553 1.00 97.19 913 GLU A CA 1
ATOM 6756 C C . GLU A 1 913 ? -22.701 -24.107 19.349 1.00 97.19 913 GLU A C 1
ATOM 6758 O O . GLU A 1 913 ? -22.632 -22.973 18.872 1.00 97.19 913 GLU A O 1
ATOM 6763 N N . ILE A 1 914 ? -22.185 -24.408 20.544 1.00 97.94 914 ILE A N 1
ATOM 6764 C CA . ILE A 1 914 ? -21.444 -23.471 21.385 1.00 97.94 914 ILE A CA 1
ATOM 6765 C C . ILE A 1 914 ? -20.069 -23.206 20.740 1.00 97.94 914 ILE A C 1
ATOM 6767 O O . ILE A 1 914 ? -19.323 -24.161 20.475 1.00 97.94 914 ILE A O 1
ATOM 6771 N N . PRO A 1 915 ? -19.656 -21.942 20.524 1.00 97.25 915 PRO A N 1
ATOM 6772 C CA . PRO A 1 915 ? -18.320 -21.621 20.024 1.00 97.25 915 PRO A CA 1
ATOM 6773 C C . PRO A 1 915 ? -17.218 -22.268 20.874 1.00 97.25 915 PRO A C 1
ATOM 6775 O O . PRO A 1 915 ? -17.273 -22.231 22.102 1.00 97.25 915 PRO A O 1
ATOM 6778 N N . ILE A 1 916 ? -16.191 -22.848 20.239 1.00 97.44 916 ILE A N 1
ATOM 6779 C CA . ILE A 1 916 ? -15.126 -23.572 20.962 1.00 97.44 916 ILE A CA 1
ATOM 6780 C C . ILE A 1 916 ? -14.438 -22.695 22.017 1.00 97.44 916 ILE A C 1
ATOM 6782 O O . ILE A 1 916 ? -14.172 -23.162 23.119 1.00 97.44 916 ILE A O 1
ATOM 6786 N N . GLY A 1 917 ? -14.243 -21.403 21.734 1.00 97.06 917 GLY A N 1
ATOM 6787 C CA . GLY A 1 917 ? -13.688 -20.467 22.711 1.00 97.06 917 GLY A CA 1
ATOM 6788 C C . GLY A 1 917 ? -14.572 -20.259 23.940 1.00 97.06 917 GLY A C 1
ATOM 6789 O O . GLY A 1 917 ? -14.040 -20.199 25.039 1.00 97.06 917 GLY A O 1
ATOM 6790 N N . ALA A 1 918 ? -15.902 -20.239 23.794 1.00 97.62 918 ALA A N 1
ATOM 6791 C CA . ALA A 1 918 ? -16.814 -20.150 24.938 1.00 97.62 918 ALA A CA 1
ATOM 6792 C C . ALA A 1 918 ? -16.747 -21.415 25.807 1.00 97.62 918 ALA A C 1
ATOM 6794 O O . ALA A 1 918 ? -16.663 -21.319 27.028 1.00 97.62 918 ALA A O 1
ATOM 6795 N N . ARG A 1 919 ? -16.675 -22.601 25.181 1.00 98.31 919 ARG A N 1
ATOM 6796 C CA . ARG A 1 919 ? -16.486 -23.879 25.894 1.00 98.31 919 ARG A CA 1
ATOM 6797 C C . ARG A 1 919 ? -15.178 -23.919 26.689 1.00 98.31 919 ARG A C 1
ATOM 6799 O O . ARG A 1 919 ? -15.172 -24.425 27.808 1.00 98.31 919 ARG A O 1
ATOM 6806 N N . ILE A 1 920 ? -14.092 -23.383 26.122 1.00 98.19 920 ILE A N 1
ATOM 6807 C CA . ILE A 1 920 ? -12.789 -23.257 26.796 1.00 98.19 920 ILE A CA 1
ATOM 6808 C C . ILE A 1 920 ? -12.878 -22.274 27.967 1.00 98.19 920 ILE A C 1
ATOM 6810 O O . ILE A 1 920 ? -12.546 -22.650 29.090 1.00 98.19 920 ILE A O 1
ATOM 6814 N N . VAL A 1 921 ? -13.376 -21.054 27.732 1.00 96.50 921 VAL A N 1
ATOM 6815 C CA . VAL A 1 921 ? -13.507 -20.015 28.767 1.00 96.50 921 VAL A CA 1
ATOM 6816 C C . VAL A 1 921 ? -14.357 -20.506 29.941 1.00 96.50 921 VAL A C 1
ATOM 6818 O O . VAL A 1 921 ? -13.903 -20.397 31.074 1.00 96.50 921 VAL A O 1
ATOM 6821 N N . LEU A 1 922 ? -15.506 -21.151 29.697 1.00 96.75 922 LEU A N 1
ATOM 6822 C CA . LEU A 1 922 ? -16.365 -21.702 30.755 1.00 96.75 922 LEU A CA 1
ATOM 6823 C C . LEU A 1 922 ? -15.648 -22.723 31.651 1.00 96.75 922 LEU A C 1
ATOM 6825 O O . LEU A 1 922 ? -15.831 -22.727 32.868 1.00 96.75 922 LEU A O 1
ATOM 6829 N N . ALA A 1 923 ? -14.861 -23.625 31.058 1.00 97.12 923 ALA A N 1
ATOM 6830 C CA . ALA A 1 923 ? -14.142 -24.650 31.811 1.00 97.12 923 ALA A CA 1
ATOM 6831 C C . ALA A 1 923 ? -12.975 -24.053 32.616 1.00 97.12 923 ALA A C 1
ATOM 6833 O O . ALA A 1 923 ? -12.750 -24.452 33.761 1.00 97.12 923 ALA A O 1
ATOM 6834 N N . CYS A 1 924 ? -12.258 -23.086 32.036 1.00 95.62 924 CYS A N 1
ATOM 6835 C CA . CYS A 1 924 ? -11.156 -22.395 32.699 1.00 95.62 924 CYS A CA 1
ATOM 6836 C C . CYS A 1 924 ? -11.647 -21.452 33.815 1.00 95.62 924 CYS A C 1
ATOM 6838 O O . CYS A 1 924 ? -11.067 -21.485 34.899 1.00 95.62 924 CYS A O 1
ATOM 6840 N N . ASP A 1 925 ? -12.734 -20.696 33.613 1.00 92.38 925 ASP A N 1
ATOM 6841 C CA . ASP A 1 925 ? -13.347 -19.860 34.660 1.00 92.38 925 ASP A CA 1
ATOM 6842 C C . ASP A 1 925 ? -13.887 -20.726 35.794 1.00 92.38 925 ASP A C 1
ATOM 6844 O O . ASP A 1 925 ? -13.559 -20.493 36.952 1.00 92.38 925 ASP A O 1
ATOM 6848 N N . ALA A 1 926 ? -14.614 -21.805 35.489 1.00 92.94 926 ALA A N 1
ATOM 6849 C CA . ALA A 1 926 ? -15.098 -22.705 36.530 1.00 92.94 926 ALA A CA 1
ATOM 6850 C C . ALA A 1 926 ? -13.962 -23.328 37.362 1.00 92.94 926 ALA A C 1
ATOM 6852 O O . ALA A 1 926 ? -14.144 -23.546 38.562 1.00 92.94 926 ALA A O 1
ATOM 6853 N N . TYR A 1 927 ? -12.802 -23.610 36.756 1.00 93.19 927 TYR A N 1
ATOM 6854 C CA . TYR A 1 927 ? -11.616 -24.050 37.492 1.00 93.19 927 TYR A CA 1
ATOM 6855 C C . TYR A 1 927 ? -11.083 -22.951 38.412 1.00 93.19 927 TYR A C 1
ATOM 6857 O O . TYR A 1 927 ? -10.988 -23.174 39.621 1.00 93.19 927 TYR A O 1
ATOM 6865 N N . ASP A 1 928 ? -10.799 -21.768 37.861 1.00 87.88 928 ASP A N 1
ATOM 6866 C CA . ASP A 1 928 ? -10.227 -20.644 38.605 1.00 87.88 928 ASP A CA 1
ATOM 6867 C C . ASP A 1 928 ? -11.162 -20.235 39.760 1.00 87.88 928 ASP A C 1
ATOM 6869 O O . ASP A 1 928 ? -10.774 -20.262 40.927 1.00 87.88 928 ASP A O 1
ATOM 6873 N N . ALA A 1 929 ? -12.458 -20.077 39.472 1.00 85.25 929 ALA A N 1
ATOM 6874 C CA . ALA A 1 929 ? -13.550 -19.854 40.422 1.00 85.25 929 ALA A CA 1
ATOM 6875 C C . ALA A 1 929 ? -13.664 -20.889 41.555 1.00 85.25 929 ALA A C 1
ATOM 6877 O O . ALA A 1 929 ? -14.239 -20.590 42.611 1.00 85.25 929 ALA A O 1
ATOM 6878 N N . MET A 1 930 ? -13.188 -22.119 41.343 1.00 89.75 930 MET A N 1
ATOM 6879 C CA . MET A 1 930 ? -13.111 -23.147 42.380 1.00 89.75 930 MET A CA 1
ATOM 6880 C C . MET A 1 930 ? -11.829 -23.051 43.207 1.00 89.75 930 MET A C 1
ATOM 6882 O O . MET A 1 930 ? -11.886 -23.360 44.397 1.00 89.75 930 MET A O 1
ATOM 6886 N N . THR A 1 931 ? -10.708 -22.644 42.613 1.00 88.88 931 THR A N 1
ATOM 6887 C CA . THR A 1 931 ? -9.396 -22.542 43.274 1.00 88.88 931 THR A CA 1
ATOM 6888 C C . THR A 1 931 ? -9.100 -21.175 43.904 1.00 88.88 931 THR A C 1
ATOM 6890 O O . THR A 1 931 ? -8.130 -21.064 44.647 1.00 88.88 931 THR A O 1
ATOM 6893 N N . SER A 1 932 ? -9.931 -20.157 43.667 1.00 80.19 932 SER A N 1
ATOM 6894 C CA . SER A 1 932 ? -9.858 -18.840 44.321 1.00 80.19 932 SER A CA 1
ATOM 6895 C C . SER A 1 932 ? -10.590 -18.786 45.663 1.00 80.19 932 SER A C 1
ATOM 6897 O O . SER A 1 932 ? -11.689 -19.328 45.811 1.00 80.19 932 SER A O 1
ATOM 6899 N N . ASP A 1 933 ? -10.058 -18.007 46.607 1.00 72.88 933 ASP A N 1
ATOM 6900 C CA . ASP A 1 933 ? -10.836 -17.535 47.755 1.00 72.88 933 ASP A CA 1
ATOM 6901 C C . ASP A 1 933 ? -11.900 -16.525 47.297 1.00 72.88 933 ASP A C 1
ATOM 6903 O O . ASP A 1 933 ? -11.612 -15.574 46.568 1.00 72.88 933 ASP A O 1
ATOM 6907 N N . ARG A 1 934 ? -13.147 -16.711 47.742 1.00 70.12 934 ARG A N 1
ATOM 6908 C CA . ARG A 1 934 ? -14.282 -15.816 47.462 1.00 70.12 934 ARG A CA 1
ATOM 6909 C C . ARG A 1 934 ? -14.914 -15.330 48.777 1.00 70.12 934 ARG A C 1
ATOM 6911 O O . ARG A 1 934 ? -14.894 -16.069 49.761 1.00 70.12 934 ARG A O 1
ATOM 6918 N N . PRO A 1 935 ? -15.567 -14.148 48.823 1.00 59.03 935 PRO A N 1
ATOM 6919 C CA . PRO A 1 935 ? -16.084 -13.559 50.072 1.00 59.03 935 PRO A CA 1
ATOM 6920 C C . PRO A 1 935 ? -17.030 -14.441 50.913 1.00 59.03 935 PRO A C 1
ATOM 6922 O O . PRO A 1 935 ? -17.207 -14.188 52.102 1.00 59.03 935 PRO A O 1
ATOM 6925 N N . TYR A 1 936 ? -17.624 -15.483 50.316 1.00 64.31 936 TYR A N 1
ATOM 6926 C CA . TYR A 1 936 ? -18.550 -16.419 50.974 1.00 64.31 936 TYR A CA 1
ATOM 6927 C C . TYR A 1 936 ? -18.070 -17.883 50.957 1.00 64.31 936 TYR A C 1
ATOM 6929 O O . TYR A 1 936 ? -18.824 -18.770 51.359 1.00 64.31 936 TYR A O 1
ATOM 6937 N N . ARG A 1 937 ? -16.856 -18.166 50.459 1.00 74.88 937 ARG A N 1
ATOM 6938 C CA . ARG A 1 937 ? -16.339 -19.532 50.269 1.00 74.88 937 ARG A CA 1
ATOM 6939 C C . ARG A 1 937 ? -14.802 -19.543 50.147 1.00 74.88 937 ARG A C 1
ATOM 6941 O O . ARG A 1 937 ? -14.295 -18.880 49.247 1.00 74.88 937 ARG A O 1
ATOM 6948 N N . PRO A 1 938 ? -14.069 -20.330 50.956 1.00 78.50 938 PRO A N 1
ATOM 6949 C CA . PRO A 1 938 ? -12.635 -20.527 50.749 1.00 78.50 938 PRO A CA 1
ATOM 6950 C C . PRO A 1 938 ? -12.348 -21.346 49.480 1.00 78.50 938 PRO A C 1
ATOM 6952 O O . PRO A 1 938 ? -13.190 -22.143 49.047 1.00 78.50 938 PRO A O 1
ATOM 6955 N N . ALA A 1 939 ? -11.145 -21.185 48.935 1.00 86.06 939 ALA A N 1
ATOM 6956 C CA . ALA A 1 939 ? -10.622 -21.953 47.811 1.00 86.06 939 ALA A CA 1
ATOM 6957 C C . ALA A 1 939 ? -10.740 -23.474 48.026 1.00 86.06 939 ALA A C 1
ATOM 6959 O O . ALA A 1 939 ? -10.474 -23.999 49.114 1.00 86.06 939 ALA A O 1
ATOM 6960 N N . LEU A 1 940 ? -11.096 -24.213 46.971 1.00 89.44 940 LEU A N 1
ATOM 6961 C CA . LEU A 1 940 ? -10.941 -25.666 46.950 1.00 89.44 940 LEU A CA 1
ATOM 6962 C C . LEU A 1 940 ? -9.477 -26.053 46.694 1.00 89.44 940 LEU A C 1
ATOM 6964 O O . LEU A 1 940 ? -8.801 -25.409 45.891 1.00 89.44 940 LEU A O 1
ATOM 6968 N N . PRO A 1 941 ? -9.003 -27.180 47.258 1.00 91.75 941 PRO A N 1
ATOM 6969 C CA . PRO A 1 941 ? -7.780 -27.815 46.785 1.00 91.75 941 PRO A CA 1
ATOM 6970 C C . PRO A 1 941 ? -7.891 -28.142 45.289 1.00 91.75 941 PRO A C 1
ATOM 6972 O O . PRO A 1 941 ? -8.909 -28.689 44.857 1.00 91.75 941 PRO A O 1
ATOM 6975 N N . ALA A 1 942 ? -6.833 -27.873 44.518 1.00 88.38 942 ALA A N 1
ATOM 6976 C CA . ALA A 1 942 ? -6.811 -28.056 43.061 1.00 88.38 942 ALA A CA 1
ATOM 6977 C C . ALA A 1 942 ? -7.278 -29.454 42.611 1.00 88.38 942 ALA A C 1
ATOM 6979 O O . ALA A 1 942 ? -8.036 -29.579 41.654 1.00 88.38 942 ALA A O 1
ATOM 6980 N N . GLU A 1 943 ? -6.908 -30.505 43.345 1.00 89.94 943 GLU A N 1
ATOM 6981 C CA . GLU A 1 943 ? -7.345 -31.881 43.078 1.00 89.94 943 GLU A CA 1
ATOM 6982 C C . GLU A 1 943 ? -8.872 -32.062 43.190 1.00 89.94 943 GLU A C 1
ATOM 6984 O O . GLU A 1 943 ? -9.485 -32.749 42.377 1.00 89.94 943 GLU A O 1
ATOM 6989 N N . VAL A 1 944 ? -9.527 -31.383 44.139 1.00 92.31 944 VAL A N 1
ATOM 6990 C CA . VAL A 1 944 ? -10.995 -31.411 44.269 1.00 92.31 944 VAL A CA 1
ATOM 6991 C C . VAL A 1 944 ? -11.650 -30.656 43.109 1.00 92.31 944 VAL A C 1
ATOM 6993 O O . VAL A 1 944 ? -12.644 -31.131 42.564 1.00 92.31 944 VAL A O 1
ATOM 6996 N N . ALA A 1 945 ? -11.071 -29.527 42.681 1.00 92.75 945 ALA A N 1
ATOM 6997 C CA . ALA A 1 945 ? -11.541 -28.774 41.515 1.00 92.75 945 ALA A CA 1
ATOM 6998 C C . ALA A 1 945 ? -11.411 -29.586 40.208 1.00 92.75 945 ALA A C 1
ATOM 7000 O O . ALA A 1 945 ? -12.358 -29.648 39.424 1.00 92.75 945 ALA A O 1
ATOM 7001 N N . ARG A 1 946 ? -10.293 -30.301 40.010 1.00 94.19 946 ARG A N 1
ATOM 7002 C CA . ARG A 1 946 ? -10.091 -31.243 38.888 1.00 94.19 946 ARG A CA 1
ATOM 7003 C C . ARG A 1 946 ? -11.132 -32.364 38.892 1.00 94.19 946 ARG A C 1
ATOM 7005 O O . ARG A 1 946 ? -11.712 -32.677 37.853 1.00 94.19 946 ARG A O 1
ATOM 7012 N N . GLN A 1 947 ? -11.428 -32.925 40.065 1.00 93.75 947 GLN A N 1
ATOM 7013 C CA . GLN A 1 947 ? -12.466 -33.946 40.221 1.00 93.75 947 GLN A CA 1
ATOM 7014 C C . GLN A 1 947 ? -13.887 -33.407 39.988 1.00 93.75 947 GLN A C 1
ATOM 7016 O O . GLN A 1 947 ? -14.742 -34.179 39.557 1.00 93.75 947 GLN A O 1
ATOM 7021 N N . GLU A 1 948 ? -14.173 -32.130 40.262 1.00 94.81 948 GLU A N 1
ATOM 7022 C CA . GLU A 1 948 ? -15.446 -31.491 39.878 1.00 94.81 948 GLU A CA 1
ATOM 7023 C C . GLU A 1 948 ? -15.545 -31.281 38.362 1.00 94.81 948 GLU A C 1
ATOM 7025 O O . GLU A 1 948 ? -16.570 -31.635 37.778 1.00 94.81 948 GLU A O 1
ATOM 7030 N N . LEU A 1 949 ? -14.490 -30.784 37.700 1.00 95.44 949 LEU A N 1
ATOM 7031 C CA . LEU A 1 949 ? -14.459 -30.658 36.234 1.00 95.44 949 LEU A CA 1
ATOM 7032 C C . LEU A 1 949 ? -14.733 -32.009 35.561 1.00 95.44 949 LEU A C 1
ATOM 7034 O O . LEU A 1 949 ? -15.641 -32.119 34.738 1.00 95.44 949 LEU A O 1
ATOM 7038 N N . ALA A 1 950 ? -14.004 -33.055 35.967 1.00 94.69 950 ALA A N 1
ATOM 7039 C CA . ALA A 1 950 ? -14.158 -34.405 35.427 1.00 94.69 950 ALA A CA 1
ATOM 7040 C C . ALA A 1 950 ? -15.565 -34.989 35.659 1.00 94.69 950 ALA A C 1
ATOM 7042 O O . ALA A 1 950 ? -16.099 -35.670 34.787 1.00 94.69 950 ALA A O 1
ATOM 7043 N N . ARG A 1 951 ? -16.197 -34.706 36.809 1.00 96.44 951 ARG A N 1
ATOM 7044 C CA . ARG A 1 951 ? -17.570 -35.158 37.115 1.00 96.44 951 ARG A CA 1
ATOM 7045 C C . ARG A 1 951 ? -18.655 -34.439 36.313 1.00 96.44 951 ARG A C 1
ATOM 7047 O O . ARG A 1 951 ? -19.729 -35.006 36.138 1.00 96.44 951 ARG A O 1
ATOM 7054 N N . ASN A 1 952 ? -18.387 -33.223 35.840 1.00 96.44 952 ASN A N 1
ATOM 7055 C CA . ASN A 1 952 ? -19.329 -32.405 35.069 1.00 96.44 952 ASN A CA 1
ATOM 7056 C C . ASN A 1 952 ? -18.983 -32.338 33.562 1.00 96.44 952 ASN A C 1
ATOM 7058 O O . ASN A 1 952 ? -19.604 -31.585 32.804 1.00 96.44 952 ASN A O 1
ATOM 7062 N N . ALA A 1 953 ? -18.009 -33.136 33.115 1.00 96.62 953 ALA A N 1
ATOM 7063 C CA . ALA A 1 953 ? -17.693 -33.341 31.708 1.00 96.62 953 ALA A CA 1
ATOM 7064 C C . ALA A 1 953 ? -18.856 -34.051 30.991 1.00 96.62 953 ALA A C 1
ATOM 7066 O O . ALA A 1 953 ? -19.365 -35.071 31.455 1.00 96.62 953 ALA A O 1
ATOM 7067 N N . GLY A 1 954 ? -19.287 -33.509 29.852 1.00 93.00 954 GLY A N 1
ATOM 7068 C CA . GLY A 1 954 ? -20.430 -34.018 29.089 1.00 93.00 954 GLY A CA 1
ATOM 7069 C C . GLY A 1 954 ? -21.798 -33.568 29.608 1.00 93.00 954 GLY A C 1
ATOM 7070 O O . GLY A 1 954 ? -22.806 -33.958 29.022 1.00 93.00 954 GLY A O 1
ATOM 7071 N N . SER A 1 955 ? -21.848 -32.741 30.657 1.00 95.75 955 SER A N 1
ATOM 7072 C CA . SER A 1 955 ? -23.062 -32.049 31.109 1.00 95.75 955 SER A CA 1
ATOM 7073 C C . SER A 1 955 ? -22.861 -30.534 31.124 1.00 95.75 955 SER A C 1
ATOM 7075 O O . SER A 1 955 ? -23.345 -29.835 30.242 1.00 95.75 955 SER A O 1
ATOM 7077 N N . GLN A 1 956 ? -22.081 -30.008 32.066 1.00 95.25 956 GLN A N 1
ATOM 7078 C CA . GLN A 1 956 ? -21.757 -28.583 32.097 1.00 95.25 956 GLN A CA 1
ATOM 7079 C C . GLN A 1 956 ? -20.697 -28.226 31.053 1.00 95.25 956 GLN A C 1
ATOM 7081 O O . GLN A 1 956 ? -20.851 -27.241 30.335 1.00 95.25 956 GLN A O 1
ATOM 7086 N N . PHE A 1 957 ? -19.644 -29.039 30.965 1.00 98.00 957 PHE A N 1
ATOM 7087 C CA . PHE A 1 957 ? -18.445 -28.746 30.183 1.00 98.00 957 PHE A CA 1
ATOM 7088 C C . PHE A 1 957 ? -18.291 -29.705 28.997 1.00 98.00 957 PHE A C 1
ATOM 7090 O O . PHE A 1 957 ? -18.678 -30.872 29.082 1.00 98.00 957 PHE A O 1
ATOM 7097 N N . ASP A 1 958 ? -17.669 -29.240 27.913 1.00 98.00 958 ASP A N 1
ATOM 7098 C CA . ASP A 1 958 ? -17.255 -30.099 26.796 1.00 98.00 958 ASP A CA 1
ATOM 7099 C C . ASP A 1 958 ? -16.221 -31.137 27.291 1.00 98.00 958 ASP A C 1
ATOM 7101 O O . ASP A 1 958 ? -15.184 -30.737 27.835 1.00 98.00 958 ASP A O 1
ATOM 7105 N N . PRO A 1 959 ? -16.455 -32.455 27.112 1.00 97.44 959 PRO A N 1
ATOM 7106 C CA . PRO A 1 959 ? -15.514 -33.494 27.530 1.00 97.44 959 PRO A CA 1
ATOM 7107 C C . PRO A 1 959 ? -14.087 -33.299 27.007 1.00 97.44 959 PRO A C 1
ATOM 7109 O O . PRO A 1 959 ? -13.133 -33.531 27.746 1.00 97.44 959 PRO A O 1
ATOM 7112 N N . ARG A 1 960 ? -13.936 -32.842 25.756 1.00 97.56 960 ARG A N 1
ATOM 7113 C CA . ARG A 1 960 ? -12.634 -32.656 25.093 1.00 97.56 960 ARG A CA 1
ATOM 7114 C C . ARG A 1 960 ? -11.869 -31.481 25.691 1.00 97.56 960 ARG A C 1
ATOM 7116 O O . ARG A 1 960 ? -10.650 -31.534 25.827 1.00 97.56 960 ARG A O 1
ATOM 7123 N N . VAL A 1 961 ? -12.590 -30.421 26.059 1.00 97.88 961 VAL A N 1
ATOM 7124 C CA . VAL A 1 961 ? -12.019 -29.250 26.736 1.00 97.88 961 VAL A CA 1
ATOM 7125 C C . VAL A 1 961 ? -11.574 -29.619 28.149 1.00 97.88 961 VAL A C 1
ATOM 7127 O O . VAL A 1 961 ? -10.478 -29.238 28.548 1.00 97.88 961 VAL A O 1
ATOM 7130 N N . VAL A 1 962 ? -12.377 -30.393 28.891 1.00 97.75 962 VAL A N 1
ATOM 7131 C CA . VAL A 1 962 ? -11.995 -30.868 30.233 1.00 97.75 962 VAL A CA 1
ATOM 7132 C C . VAL A 1 962 ? -10.761 -31.767 30.170 1.00 97.75 962 VAL A C 1
ATOM 7134 O O . VAL A 1 962 ? -9.845 -31.570 30.961 1.00 97.75 962 VAL A O 1
ATOM 7137 N N . GLU A 1 963 ? -10.695 -32.706 29.224 1.00 97.38 963 GLU A N 1
ATOM 7138 C CA . GLU A 1 963 ? -9.518 -33.561 29.008 1.00 97.38 963 GLU A CA 1
ATOM 7139 C C . GLU A 1 963 ? -8.252 -32.721 28.755 1.00 97.38 963 GLU A C 1
ATOM 7141 O O . GLU A 1 963 ? -7.268 -32.847 29.487 1.00 97.38 963 GLU A O 1
ATOM 7146 N N . ALA A 1 964 ? -8.308 -31.777 27.809 1.00 97.56 964 ALA A N 1
ATOM 7147 C CA . ALA A 1 964 ? -7.193 -30.878 27.510 1.00 97.56 964 ALA A CA 1
ATOM 7148 C C . ALA A 1 964 ? -6.798 -29.975 28.697 1.00 97.56 964 ALA A C 1
ATOM 7150 O O . ALA A 1 964 ? -5.608 -29.775 28.940 1.00 97.56 964 ALA A O 1
ATOM 7151 N N . LEU A 1 965 ? -7.766 -29.457 29.463 1.00 97.44 965 LEU A N 1
ATOM 7152 C CA . LEU A 1 965 ? -7.513 -28.637 30.654 1.00 97.44 965 LEU A CA 1
ATOM 7153 C C . LEU A 1 965 ? -6.854 -29.449 31.774 1.00 97.44 965 LEU A C 1
ATOM 7155 O O . LEU A 1 965 ? -5.900 -28.976 32.388 1.00 97.44 965 LEU A O 1
ATOM 7159 N N . LEU A 1 966 ? -7.303 -30.682 32.017 1.00 96.25 966 LEU A N 1
ATOM 7160 C CA . LEU A 1 966 ? -6.685 -31.566 33.008 1.00 96.25 966 LEU A CA 1
ATOM 7161 C C . LEU A 1 966 ? -5.240 -31.924 32.631 1.00 96.25 966 LEU A C 1
ATOM 7163 O O . LEU A 1 966 ? -4.384 -31.957 33.516 1.00 96.25 966 LEU A O 1
ATOM 7167 N N . GLU A 1 967 ? -4.940 -32.127 31.343 1.00 94.88 967 GLU A N 1
ATOM 7168 C CA . GLU A 1 967 ? -3.559 -32.317 30.879 1.00 94.88 967 GLU A CA 1
ATOM 7169 C C . GLU A 1 967 ? -2.697 -31.061 31.071 1.00 94.88 967 GLU A C 1
ATOM 7171 O O . GLU A 1 967 ? -1.610 -31.160 31.637 1.00 94.88 967 GLU A O 1
ATOM 7176 N N . VAL A 1 968 ? -3.187 -29.881 30.675 1.00 95.19 968 VAL A N 1
ATOM 7177 C CA . VAL A 1 968 ? -2.490 -28.591 30.862 1.00 95.19 968 VAL A CA 1
ATOM 7178 C C . VAL A 1 968 ? -2.177 -28.331 32.341 1.00 95.19 968 VAL A C 1
ATOM 7180 O O . VAL A 1 968 ? -1.061 -27.937 32.684 1.00 95.19 968 VAL A O 1
ATOM 7183 N N . LEU A 1 969 ? -3.130 -28.595 33.237 1.00 92.25 969 LEU A N 1
ATOM 7184 C CA . LEU A 1 969 ? -2.935 -28.452 34.683 1.00 92.25 969 LEU A CA 1
ATOM 7185 C C . LEU A 1 969 ? -1.923 -29.471 35.232 1.00 92.25 969 LEU A C 1
ATOM 7187 O O . LEU A 1 969 ? -1.089 -29.119 36.062 1.00 92.25 969 LEU A O 1
ATOM 7191 N N . ALA A 1 970 ? -1.944 -30.715 34.745 1.00 88.44 970 ALA A N 1
ATOM 7192 C CA . ALA A 1 970 ? -0.993 -31.755 35.144 1.00 88.44 970 ALA A CA 1
ATOM 7193 C C . ALA A 1 970 ? 0.421 -31.574 34.553 1.00 88.44 970 ALA A C 1
ATOM 7195 O O . ALA A 1 970 ? 1.367 -32.202 35.037 1.00 88.44 970 ALA A O 1
ATOM 7196 N N . GLU A 1 971 ? 0.573 -30.760 33.505 1.00 86.19 971 GLU A N 1
ATOM 7197 C CA . GLU A 1 971 ? 1.864 -30.317 32.966 1.00 86.19 971 GLU A CA 1
ATOM 7198 C C . GLU A 1 971 ? 2.449 -29.148 33.774 1.00 86.19 971 GLU A C 1
ATOM 7200 O O . GLU A 1 971 ? 3.661 -29.118 33.965 1.00 86.19 971 GLU A O 1
ATOM 7205 N N . ARG A 1 972 ? 1.616 -28.239 34.312 1.00 76.31 972 ARG A N 1
ATOM 7206 C CA . ARG A 1 972 ? 2.056 -27.132 35.194 1.00 76.31 972 ARG A CA 1
ATOM 7207 C C . ARG A 1 972 ? 2.522 -27.581 36.587 1.00 76.31 972 ARG A C 1
ATOM 7209 O O . ARG A 1 972 ? 3.307 -26.874 37.208 1.00 76.31 972 ARG A O 1
ATOM 7216 N N . ASP A 1 973 ? 2.061 -28.736 37.065 1.00 69.62 973 ASP A N 1
ATOM 7217 C CA . ASP A 1 973 ? 2.458 -29.320 38.359 1.00 69.62 973 ASP A CA 1
ATOM 7218 C C . ASP A 1 973 ? 3.849 -30.012 38.345 1.00 69.62 973 ASP A C 1
ATOM 7220 O O . ASP A 1 973 ? 4.273 -30.530 39.383 1.00 69.62 973 ASP A O 1
ATOM 7224 N N . ARG A 1 974 ? 4.531 -30.098 37.189 1.00 53.38 974 ARG A N 1
ATOM 7225 C CA . ARG A 1 974 ? 5.795 -30.842 36.991 1.00 53.38 974 ARG A CA 1
ATOM 7226 C C . ARG A 1 974 ? 7.019 -29.941 36.849 1.00 53.38 974 ARG A C 1
ATOM 7228 O O . ARG A 1 974 ? 8.074 -30.369 37.367 1.00 53.38 974 ARG A O 1
#

Radius of gyration: 43.82 Å; Cα contacts (8 Å, |Δi|>4): 1527; chains: 1; bounding box: 103×89×138 Å

Solvent-accessible surface area (backbone atoms only — not comparable to full-atom values): 53905 Å² total; per-residue (Å²): 138,81,89,81,91,88,86,87,90,83,90,89,87,86,87,89,91,84,89,83,87,88,83,82,89,81,85,83,87,86,85,89,85,85,90,86,82,88,84,88,81,90,86,82,88,82,88,88,85,84,87,87,79,89,83,89,86,88,86,86,83,88,82,92,81,90,84,80,91,85,81,90,73,65,69,69,51,54,55,52,51,52,54,50,48,53,56,54,50,54,57,48,61,77,48,49,87,57,61,76,67,57,55,46,41,52,52,27,52,51,54,18,63,75,43,58,24,78,29,16,32,32,30,41,37,38,82,96,68,31,32,28,36,76,76,32,53,41,74,82,80,57,59,94,54,67,30,59,50,73,66,24,47,56,56,49,67,51,57,64,76,89,47,75,48,40,76,34,57,36,75,58,29,51,55,54,36,54,66,50,48,43,95,77,70,94,87,62,86,42,47,22,39,42,32,44,27,52,61,32,73,84,71,40,44,30,36,41,38,41,30,42,62,41,98,66,54,75,66,60,52,31,52,56,45,43,57,51,24,56,50,50,30,51,51,49,36,47,35,42,50,52,58,48,51,52,51,51,49,54,50,50,53,52,52,53,52,50,52,57,63,43,69,76,46,62,46,52,66,60,35,46,34,47,50,15,48,51,55,14,64,78,65,78,34,58,20,15,33,33,28,38,50,50,78,82,47,101,88,48,82,55,36,33,32,26,68,24,58,26,75,61,66,79,86,54,56,66,46,72,40,49,66,55,42,34,63,55,15,36,20,67,61,71,64,46,69,45,77,42,62,44,30,60,80,79,56,38,54,84,43,80,93,46,64,63,34,26,13,37,43,23,31,51,21,53,46,93,94,34,84,45,32,28,42,35,38,28,22,70,50,86,51,92,82,59,70,65,62,51,52,54,50,45,59,48,30,52,53,49,20,52,39,49,47,52,11,52,50,48,49,52,50,56,50,57,77,30,34,29,94,74,33,72,23,24,19,48,68,45,35,54,55,50,48,42,52,49,48,58,48,26,73,75,66,76,55,44,37,20,40,33,36,36,38,47,36,64,48,68,57,46,28,77,75,65,36,60,70,55,39,52,52,50,46,28,52,38,33,46,31,45,59,71,45,56,55,99,82,34,51,46,21,38,65,52,99,64,28,34,34,40,42,38,62,74,21,53,59,75,50,43,50,56,40,51,50,46,27,49,55,40,30,44,59,55,54,60,72,67,66,74,88,65,86,65,46,47,25,28,1,25,26,56,63,57,96,90,61,52,56,65,56,42,48,54,38,6,47,55,11,28,52,46,21,58,71,76,62,78,38,63,35,81,29,43,42,88,73,52,61,88,82,73,68,88,79,88,78,80,76,69,85,73,80,73,69,88,71,82,86,83,81,82,87,90,75,93,59,66,60,58,53,53,49,50,51,52,49,52,51,50,46,53,50,47,52,51,58,50,46,63,52,38,68,74,47,64,53,58,68,60,44,42,43,48,52,18,49,47,52,29,69,75,71,61,45,52,29,22,34,27,31,35,54,43,96,92,57,33,28,36,66,77,22,70,32,67,70,76,81,89,61,82,84,69,76,65,77,39,60,52,67,50,9,41,52,13,46,9,54,72,72,68,38,43,37,74,38,36,39,21,81,79,71,34,71,67,42,33,66,83,90,45,89,75,58,75,68,44,23,10,38,36,16,11,41,17,39,35,85,84,44,82,44,29,33,38,39,39,35,28,62,48,60,66,70,66,52,73,70,49,27,54,42,46,30,55,46,18,46,50,51,11,54,28,41,31,51,19,53,47,51,55,53,48,50,54,49,51,54,54,49,52,52,51,50,37,56,62,50,40,76,75,51,100,58,62,80,70,54,61,50,54,34,26,56,49,28,32,51,31,32,52,70,72,68,50,51,77,71,51,27,51,37,27,32,53,17,48,61,43,35,70,59,6,50,80,78,43,56,66,78,64,73,70,43,97,63,87,72,49,77,70,51,42,64,51,53,62,44,18,25,60,43,18,29,62,67,45,60,82,41,74,92,47,54,85,26,34,61,21,21,34,35,35,56,36,14,31,63,30,81,30,35,81,84,39,39,42,54,82,74,42,47,69,46,8,46,36,37,37,52,30,44,56,43,48,69,34,51,39,74,47,103,90,45,77,46,43,59,65,71,59,39,53,53,49,49,64,71,33,40,65,37,57,30,46,48,70,51,47,53,36,42,53,50,54,53,61,57,73,76,109

pLDDT: mean 72.35, std 19.61, range [22.48, 98.31]

Mean predicted aligned error: 23.33 Å

Sequence (974 aa):
MAHASREPADGLRAEPHAPASFGGAGSASPLAGDAPAAPASRDGAGEDAESAAANAGAGLSVSQDEPRRTDDHPAAQCAAAVAATLAALRKLLGRAGEDPAALRHDIVDIARALFGGGWAALVAVSPARDEARVLAANPAGGPRLAITGQAARRALAAVDGAIAPRVLAPGEGRVLASALGLPVTPTREAPLLVVAIGRSGSGRPQVLLLAELGDLAPADASAVAAELAATCDTILSQAGRDAERARELARQTSLLRAAKLLNESLDVPRVLTRICREAAAILDADTAVVFRISAPHSERPPVLVLEAAHGLPPEAIGLELAVGEGAAGRVAASGEALITHDYPREIGAPSAVFADVHAGIAVPMRWGGRLRGVLSVGYRRPVRLGRDEVRMLEAFAELAAVACRNAAAHESLALVARTDGLTGCLNHAALHEALAREVERCRRSGHRLSLLLIDLDHFKQVNERRGHLVGDEVLRTVGYALRQSVRGFDFVGRYGGDEFALVVVDATESEARRAAQRARDRVSAAVAQLKLGQDVGMTVGLAEWRPGETASDLVARADRALLYGKLQLGRGATVAAGEVPLDFAFAEAVPAMRRMSPRPSLAPAFADETDEQAVRLRKRTRQLALAAELGARLAAMVEPDRIVETAASELHRAFGFHSCAVLRLTDDGDLAIVATRGRPAALAGERPRIPRDAGIVGRALRERQALVANDARAEGDEFALDTVADWDAARSQAAAPVWAGGELWGALFVAERAAGAFDEDDALALQAVADLLGASLRSALLYERLDRAYTGTAEALAAALEAKDSYTAEHSRSLVEHAEAVARKLGLDDREVERVRLGAIFHDIGKIAVPDSILNKPGPLTDAERREMEKHTIAGERILRPIEFLRDVLPIVRHEHERWDGQGYPDGLAGEEIPIGARIVLACDAYDAMTSDRPYRPALPAEVARQELARNAGSQFDPRVVEALLEVLAERDR

Nearest PDB structures (foldseek):
  5llw-assembly1_B  TM=4.136E-01  e=2.113E-17  Idiomarina sp. A28L
  5llx-assembly1_A  TM=4.252E-01  e=1.581E-16  Idiomarina sp. A28L
  6d9m-assembly1_A  TM=8.196E-01  e=1.422E-09  Tequatrovirus T4
  6zxc-assembly2_D  TM=9.133E-01  e=8.551E-09  Leptospira biflexa serovar Patoc strain 'Patoc 1 (Paris)'
  6et7-assembly1_B  TM=3.255E-01  e=5.714E-15  Idiomarina sp. A28L

Secondary structure (DSSP, 8-state):
-----------------------------------------------------------------PPPP----HHHHHHHHHHHHHHHHHHHHTTTTS-HHHHHHHHHHHHHHHTT-SEEEEEEEEGGGTEEEEEEEESS------EETHHHHHHHTTTSSSPPPEEEPHHHHHHHHHHTT----TT----EEEEEE---TTT--EEEEEES--S--HHHHHHHHHHHHHHHHHHHHHHHHHHHHHHHHHHHHHHHHHHHHHTT---HHHHHHHHHHHHHHHHT-SEEEEEEEPPPBTTB--EEEEEEEESS-GGGTT-EEETTSHHHHHHHHH-S-EEESSHHHHT--SSGGGTT--EEEEEEEEETTEEEEEEEEEESS-----HHHHHHHHHHHHHHHHHHHHHHHHHHHHHHHHB-TTTSSB-HHHHHHHHHHHHHHHHHH---EEEEEEEEETHHHHHHHH-HHHHHHHHHHHHHHHHHTS-TTSEEEE-SSSEEEEEEET--HHHHHHHHHHHHHHHHHHHHTT--SS--EEEEEEEE--TT--HHHHHHHHHHHHHHHHHHS-SS-EEETTTS-TT----S----------PPP-PPP--TTHHHHHHHHHHHHHHHHHHHHHHHHHTT---HHHHHHHHHHHHHHHH--SEEEEEEEPTTS-EEEEEEESS-GGG-S---EE-TTSHHHHHHHHHTS-EEESSHHHH-TTT--TTSTTGGG-SEEEEEEEEETTEEEEEEEEEESSSS---HHHHHHHHHHHHHHHHHHHHHHHHHHHHHHHHHHHHHHHHHHHTTSSS-HHHHHHHHHHHHHHHHHTT--HHHHHHHHHHHHHGGGGGGGS-HHHHT-SSPPPHHHHHHHTTHHHHHHHHHTT-GGGTTTHHHHHHTT--TTS--SSS---GGGS-HHHHHHHHHHHHHHHHS-BTTBPPPPHHHHHHHHHHTBTTTB-HHHHHHHHHHHHHHT-

Foldseek 3Di:
DDDDDDDDDDDDDDDDDDDDDDDDDDDDDDDDDDDDDDDDDDDDDDDYDDDDDDDDDDDDDDDDDDDDDDDDDAPVVLVVLLVVLVVLLVVLLVVLQDDLLVSLQSLQVNLCVSQVFPKKWKKWADPVFLWIFTSYMPPPDFDRDIQHDPLSVVLVVCQPDPHFKDKDFLVNLVVNCVSRRHDDDPPDRWIKIKAWAHCQPVSITMIMITTDGPPHDPVSSRVSRPVSRVSSNVSSNSSSVVVVVVVVVVLVVLLVVLLVVLQPDLAQLVSQQSLFVSLCVVQVFLKKWKWFWDDDDPPDDIWTFTSYMDNFDPVNHGDIDDQLAFLFSPCVNVVAKDWFQARCPPHNDPDPRCVLFGIKIKHFQDDPNDGTMIMMTTHSDGDDDDVVSNVSSHSSSPSSSVSSVSSVVSVVLVLVVQADPLASFGEQVNVLVVLQVLLVVCLVPVAKKKKKKKFWPCLVVLCVPPNVVLSSVLNNLLSVLLVVLADPPWGKYANDPRMIMTMHTRDDPVVVVVSVVSSQVSSQVSVVVSVSVDGTGMQMFMEMDDHPDGSVNSVVLSVLQSVCQVPPVVGNYHGYSVRRDPPPDDPDDDPDPDPCDDDDDDDDDDDPDPVVVVVLVVVLSLLVVLLVVLLVVLLVDQDLLVLQQSLQVSVCVSLVFQKKFWWFQDPVRWTWTSYMDNDDPPPVPDTDTAHCCWAQNVVQVVVQFKDKDLALVVVDRNHDRVRDPVCVQFGIKMKHFAAAPNHGGGIIITTHNHGPPDDPSNRVSRHSSSPSSNPSSNNSVVVVVVVVVVVVVLLVLLVVQVVLAPDDPVLLVQLLVLLLQLCVLLPHDPVVSVLLSSLSSQLQVLCVQQDPCLRVPPDDDDPVSVVSSLCSLVSSLVVCVVPVVNPSSNLLSNCLQAFQQQPGDDPSDHHPSRPPSSLLSNLSCQLSVQQPQDPNDGHDDSVVSLVVLCVCDNTRHPVSSSVSSNVVVVVVVD